Protein AF-A0A2G9V732-F1 (afdb_monomer_lite)

Organism: Teladorsagia circumcincta (NCBI:txid45464)

Secondary structure (DSSP, 8-state):
---STTHHHHHHHHHHHHHHHHHHHHHHHHHHHHHHHHHTT--S------------------SHHHHHHHHHHHHHHHHHHHHHHHHHHHHHHHHHHHHHHHHHHHHHHHHHHHHHHHHHHHHHHHHHHHHHHHHHHHHHHHHHHHHHHHHHHHHHHHHHHHHHHHHHHHHHHHHHHHHHHHHHHHHHHHHHHHHHHHHHHHHHHHHHHHHHHHHHHHHHHHHHHHHHHHHHHHHHHHHHHHHHHHHHHHHHHHHHHHHHHHHHHHHHHHHHHHHHHHHHHHHHHHHHHHHHHHHHHHHHHHHHHTT-------------------------------------------------HHHHHHHHHHHHHHHHHHHHHHHHHHHHHHHHHHHHHHHHHHHHHHHHHHHHHHHHHHHHHHHHHHHHHHHHHHHHHHHHHHHHHHHHHHHHHHHHHHHHHHHHHHHHHHHHHHHHHHHHHHHHHHHHHHHHHHHHHHHHHHHHHHHHHHHHHHHHHHHHHHHHHHHHHHHHHHHHHHHHHHHHHHHHHHHHHHHHHHHHTTS-------------------------------------------------------------------S--HHHHHHHHHHHHHHHHHHHHHHHHHHHHHHHHHHHHHHHHHHHHHHHHHHHHHHHHHHHHHHHHHHHHHHHHHHHHHHHHHHHHHHHHHHHHHHHHHHHHHHHHHHHHHHHHHHHHHHHHHHHHHHHHHHHHHHHHHHHHHHHHHHHHHHHHHHHHHHHHHHHHHHHHHHHHHHS---TT--HHHHHHHHHHHHHHHHHT--

Radius of gyration: 104.13 Å; chains: 1; bounding box: 281×91×290 Å

Structure (mmCIF, N/CA/C/O backbone):
data_AF-A0A2G9V732-F1
#
_entry.id   AF-A0A2G9V732-F1
#
loop_
_atom_site.group_PDB
_atom_site.id
_atom_site.type_symbol
_atom_site.label_atom_id
_atom_site.label_alt_id
_atom_site.label_comp_id
_atom_site.label_asym_id
_atom_site.label_entity_id
_atom_site.label_seq_id
_atom_site.pdbx_PDB_ins_code
_atom_site.Cartn_x
_atom_site.Cartn_y
_atom_site.Cartn_z
_atom_site.occupancy
_atom_site.B_iso_or_equiv
_atom_site.auth_seq_id
_atom_site.auth_comp_id
_atom_site.auth_asym_id
_atom_site.auth_atom_id
_atom_site.pdbx_PDB_model_num
ATOM 1 N N . MET A 1 1 ? 78.458 14.004 -42.224 1.00 52.62 1 MET A N 1
ATOM 2 C CA . MET A 1 1 ? 79.887 14.389 -42.259 1.00 52.62 1 MET A CA 1
ATOM 3 C C . MET A 1 1 ? 80.522 13.754 -43.491 1.00 52.62 1 MET A C 1
ATOM 5 O O . MET A 1 1 ? 80.871 12.590 -43.407 1.00 52.62 1 MET A O 1
ATOM 9 N N . ASN A 1 2 ? 80.561 14.437 -44.645 1.00 49.03 2 ASN A N 1
ATOM 10 C CA . ASN A 1 2 ? 81.180 13.890 -45.874 1.00 49.03 2 ASN A CA 1
ATOM 11 C C . ASN A 1 2 ? 81.491 14.967 -46.947 1.00 49.03 2 ASN A C 1
ATOM 13 O O . ASN A 1 2 ? 81.477 14.695 -48.141 1.00 49.03 2 ASN A O 1
ATOM 17 N N . SER A 1 3 ? 81.739 16.216 -46.535 1.00 48.50 3 SER A N 1
ATOM 18 C CA . SER A 1 3 ? 81.895 17.372 -47.440 1.00 48.50 3 SER A CA 1
ATOM 19 C C . SER A 1 3 ? 83.344 17.824 -47.670 1.00 48.50 3 SER A C 1
ATOM 21 O O . SER A 1 3 ? 83.594 18.615 -48.572 1.00 48.50 3 SER A O 1
ATOM 23 N N . GLU A 1 4 ? 84.303 17.352 -46.872 1.00 51.50 4 GLU A N 1
ATOM 24 C CA . GLU A 1 4 ? 85.667 17.912 -46.843 1.00 51.50 4 GLU A CA 1
ATOM 25 C C . GLU A 1 4 ? 86.625 17.272 -47.868 1.00 51.50 4 GLU A C 1
ATOM 27 O O . GLU A 1 4 ? 87.620 17.885 -48.247 1.00 51.50 4 GLU A O 1
ATOM 32 N N . GLY A 1 5 ? 86.309 16.078 -48.386 1.00 51.34 5 GLY A N 1
ATOM 33 C CA . GLY A 1 5 ? 87.182 15.350 -49.321 1.00 51.34 5 GLY A CA 1
ATOM 34 C C . GLY A 1 5 ? 87.282 15.947 -50.734 1.00 51.34 5 GLY A C 1
ATOM 35 O O . GLY A 1 5 ? 88.322 15.821 -51.379 1.00 51.34 5 GLY A O 1
ATOM 36 N N . ASN A 1 6 ? 86.238 16.627 -51.223 1.00 51.09 6 ASN A N 1
ATOM 37 C CA . ASN A 1 6 ? 86.160 17.040 -52.634 1.00 51.09 6 ASN A CA 1
ATOM 38 C C . ASN A 1 6 ? 86.978 18.297 -52.989 1.00 51.09 6 ASN A C 1
ATOM 40 O O . ASN A 1 6 ? 87.291 18.496 -54.163 1.00 51.09 6 ASN A O 1
ATOM 44 N N . ASN A 1 7 ? 87.368 19.133 -52.019 1.00 54.22 7 ASN A N 1
ATOM 45 C CA . ASN A 1 7 ? 88.147 20.342 -52.324 1.00 54.22 7 ASN A CA 1
ATOM 46 C C . ASN A 1 7 ? 89.601 20.030 -52.721 1.00 54.22 7 ASN A C 1
ATOM 48 O O . ASN A 1 7 ? 90.144 20.701 -53.597 1.00 54.22 7 ASN A O 1
ATOM 52 N N . SER A 1 8 ? 90.221 18.993 -52.142 1.00 56.84 8 SER A N 1
ATOM 53 C CA . SER A 1 8 ? 91.650 18.713 -52.369 1.00 56.84 8 SER A CA 1
ATOM 54 C C . SER A 1 8 ? 91.980 18.293 -53.805 1.00 56.84 8 SER A C 1
ATOM 56 O O . SER A 1 8 ? 93.089 18.557 -54.261 1.00 56.84 8 SER A O 1
ATOM 58 N N . TYR A 1 9 ? 91.046 17.654 -54.519 1.00 55.53 9 TYR A N 1
ATOM 59 C CA . TYR A 1 9 ? 91.243 17.270 -55.923 1.00 55.53 9 TYR A CA 1
ATOM 60 C C . TYR A 1 9 ? 91.009 18.441 -56.883 1.00 55.53 9 TYR A C 1
ATOM 62 O O . TYR A 1 9 ? 91.719 18.584 -57.876 1.00 55.53 9 TYR A O 1
ATOM 70 N N . ARG A 1 10 ? 90.053 19.328 -56.579 1.00 58.75 10 ARG A N 1
ATOM 71 C CA . ARG A 1 10 ? 89.756 20.484 -57.441 1.00 58.75 10 ARG A CA 1
ATOM 72 C C . ARG A 1 10 ? 90.925 21.474 -57.505 1.00 58.75 10 ARG A C 1
ATOM 74 O O . ARG A 1 10 ? 91.143 22.109 -58.531 1.00 58.75 10 ARG A O 1
ATOM 81 N N . GLU A 1 11 ? 91.706 21.554 -56.429 1.00 60.19 11 GLU A N 1
ATOM 82 C CA . GLU A 1 11 ? 92.916 22.372 -56.343 1.00 60.19 11 GLU A CA 1
ATOM 83 C C . GLU A 1 11 ? 94.170 21.791 -57.021 1.00 60.19 11 GLU A C 1
ATOM 85 O O . GLU A 1 11 ? 95.127 22.551 -57.198 1.00 60.19 11 GLU A O 1
ATOM 90 N N . SER A 1 12 ? 94.221 20.497 -57.369 1.00 62.84 12 SER A N 1
ATOM 91 C CA . SER A 1 12 ? 95.340 19.944 -58.155 1.00 62.84 12 SER A CA 1
ATOM 92 C C . SER A 1 12 ? 95.090 20.125 -59.649 1.00 62.84 12 SER A C 1
ATOM 94 O O . SER A 1 12 ? 95.922 20.721 -60.329 1.00 62.84 12 SER A O 1
ATOM 96 N N . PHE A 1 13 ? 93.902 19.740 -60.131 1.00 60.53 13 PHE A N 1
ATOM 97 C CA . PHE A 1 13 ? 93.518 19.890 -61.538 1.00 60.53 13 PHE A CA 1
ATOM 98 C C . PHE A 1 13 ? 93.630 21.339 -62.030 1.00 60.53 13 PHE A C 1
ATOM 100 O O . PHE A 1 13 ? 94.207 21.572 -63.085 1.00 60.53 13 PHE A O 1
ATOM 107 N N . GLY A 1 14 ? 93.187 22.328 -61.243 1.00 68.50 14 GLY A N 1
ATOM 108 C CA . GLY A 1 14 ? 93.317 23.740 -61.631 1.00 68.50 14 GLY A CA 1
ATOM 109 C C . GLY A 1 14 ? 94.767 24.233 -61.772 1.00 68.50 14 GLY A C 1
ATOM 110 O O . GLY A 1 14 ? 95.023 25.160 -62.534 1.00 68.50 14 GLY A O 1
ATOM 111 N N . LYS A 1 15 ? 95.732 23.610 -61.077 1.00 71.88 15 LYS A N 1
ATOM 112 C CA . LYS A 1 15 ? 97.163 23.949 -61.195 1.00 71.88 15 LYS A CA 1
ATOM 113 C C . LYS A 1 15 ? 97.787 23.293 -62.429 1.00 71.88 15 LYS A C 1
ATOM 115 O O . LYS A 1 15 ? 98.538 23.950 -63.141 1.00 71.88 15 LYS A O 1
ATOM 120 N N . GLU A 1 16 ? 97.427 22.041 -62.711 1.00 70.75 16 GLU A N 1
ATOM 121 C CA . GLU A 1 16 ? 97.837 21.334 -63.933 1.00 70.75 16 GLU A CA 1
ATOM 122 C C . GLU A 1 16 ? 97.248 21.992 -65.195 1.00 70.75 16 GLU A C 1
ATOM 124 O O . GLU A 1 16 ? 97.928 22.093 -66.215 1.00 70.75 16 GLU A O 1
ATOM 129 N N . GLU A 1 17 ? 96.022 22.521 -65.119 1.00 73.75 17 GLU A N 1
ATOM 130 C CA . GLU A 1 17 ? 95.367 23.252 -66.210 1.00 73.75 17 GLU A CA 1
ATOM 131 C C . GLU A 1 17 ? 95.994 24.644 -66.448 1.00 73.75 17 GLU A C 1
ATOM 133 O O . GLU A 1 17 ? 96.250 25.006 -67.599 1.00 73.75 17 GLU A O 1
ATOM 138 N N . GLU A 1 18 ? 96.354 25.395 -65.393 1.00 77.81 18 GLU A N 1
ATOM 139 C CA . GLU A 1 18 ? 97.163 26.622 -65.535 1.00 77.81 18 GLU A CA 1
ATOM 140 C C . GLU A 1 18 ? 98.560 26.348 -66.121 1.00 77.81 18 GLU A C 1
ATOM 142 O O . GLU A 1 18 ? 99.056 27.130 -66.938 1.00 77.81 18 GLU A O 1
ATOM 147 N N . GLU A 1 19 ? 99.221 25.263 -65.709 1.00 78.44 19 GLU A N 1
ATOM 148 C CA . GLU A 1 19 ? 100.558 24.910 -66.196 1.00 78.44 19 GLU A CA 1
ATOM 149 C C . GLU A 1 19 ? 100.516 24.448 -67.663 1.00 78.44 19 GLU A C 1
ATOM 151 O O . GLU A 1 19 ? 101.327 24.902 -68.475 1.00 78.44 19 GLU A O 1
ATOM 156 N N . ALA A 1 20 ? 99.501 23.668 -68.049 1.00 75.88 20 ALA A N 1
ATOM 157 C CA . ALA A 1 20 ? 99.227 23.327 -69.444 1.00 75.88 20 ALA A CA 1
ATOM 158 C C . ALA A 1 20 ? 98.922 24.570 -70.302 1.00 75.88 20 ALA A C 1
ATOM 160 O O . ALA A 1 20 ? 99.426 24.677 -71.423 1.00 75.88 20 ALA A O 1
ATOM 161 N N . ALA A 1 21 ? 98.158 25.538 -69.780 1.00 78.56 21 ALA A N 1
ATOM 162 C CA . ALA A 1 21 ? 97.885 26.797 -70.473 1.00 78.56 21 ALA A CA 1
ATOM 163 C C . ALA A 1 21 ? 99.166 27.620 -70.708 1.00 78.56 21 ALA A C 1
ATOM 165 O O . ALA A 1 21 ? 99.387 28.098 -71.823 1.00 78.56 21 ALA A O 1
ATOM 166 N N . ARG A 1 22 ? 100.058 27.723 -69.708 1.00 84.00 22 ARG A N 1
ATOM 167 C CA . ARG A 1 22 ? 101.370 28.381 -69.875 1.00 84.00 22 ARG A CA 1
ATOM 168 C C . ARG A 1 22 ? 102.236 27.677 -70.912 1.00 84.00 22 ARG A C 1
ATOM 170 O O . ARG A 1 22 ? 102.799 28.350 -71.767 1.00 84.00 22 ARG A O 1
ATOM 177 N N . LEU A 1 23 ? 102.314 26.346 -70.874 1.00 85.12 23 LEU A N 1
ATOM 178 C CA . LEU A 1 23 ? 103.090 25.571 -71.846 1.00 85.12 23 LEU A CA 1
ATOM 179 C C . LEU A 1 23 ? 102.548 25.735 -73.275 1.00 85.12 23 LEU A C 1
ATOM 181 O O . LEU A 1 23 ? 103.336 25.821 -74.216 1.00 85.12 23 LEU A O 1
ATOM 185 N N . LEU A 1 24 ? 101.227 25.838 -73.453 1.00 83.38 24 LEU A N 1
ATOM 186 C CA . LEU A 1 24 ? 100.619 26.129 -74.754 1.00 83.38 24 LEU A CA 1
ATOM 187 C C . LEU A 1 24 ? 100.950 27.542 -75.252 1.00 83.38 24 LEU A C 1
ATOM 189 O O . LEU A 1 24 ? 101.283 27.691 -76.429 1.00 83.38 24 LEU A O 1
ATOM 193 N N . ASP A 1 25 ? 100.923 28.562 -74.390 1.00 82.31 25 ASP A N 1
ATOM 194 C CA . ASP A 1 25 ? 101.325 29.921 -74.773 1.00 82.31 25 ASP A CA 1
ATOM 195 C C . ASP A 1 25 ? 102.841 30.043 -75.007 1.00 82.31 25 ASP A C 1
ATOM 197 O O . ASP A 1 25 ? 103.253 30.738 -75.937 1.00 82.31 25 ASP A O 1
ATOM 201 N N . GLU A 1 26 ? 103.698 29.337 -74.263 1.00 84.06 26 GLU A N 1
ATOM 202 C CA . GLU A 1 26 ? 105.136 29.255 -74.567 1.00 84.06 26 GLU A CA 1
ATOM 203 C C . GLU A 1 26 ? 105.388 28.588 -75.926 1.00 84.06 26 GLU A C 1
ATOM 205 O O . GLU A 1 26 ? 106.170 29.102 -76.730 1.00 84.06 26 GLU A O 1
ATOM 210 N N . LEU A 1 27 ? 104.682 27.495 -76.237 1.00 83.88 27 LEU A N 1
ATOM 211 C CA . LEU A 1 27 ? 104.783 26.802 -77.525 1.00 83.88 27 LEU A CA 1
ATOM 212 C C . LEU A 1 27 ? 104.253 27.687 -78.669 1.00 83.88 27 LEU A C 1
ATOM 214 O O . LEU A 1 27 ? 104.874 27.764 -79.731 1.00 83.88 27 LEU A O 1
ATOM 218 N N . ARG A 1 28 ? 103.173 28.444 -78.438 1.00 83.12 28 ARG A N 1
ATOM 219 C CA . ARG A 1 28 ? 102.629 29.425 -79.391 1.00 83.12 28 ARG A CA 1
ATOM 220 C C . ARG A 1 28 ? 103.599 30.580 -79.642 1.00 83.12 28 ARG A C 1
ATOM 222 O O . ARG A 1 28 ? 103.858 30.903 -80.800 1.00 83.12 28 ARG A O 1
ATOM 229 N N . ASN A 1 29 ? 104.199 31.140 -78.591 1.00 80.88 29 ASN A N 1
ATOM 230 C CA . ASN A 1 29 ? 105.242 32.162 -78.702 1.00 80.88 29 ASN A CA 1
ATOM 231 C C . ASN A 1 29 ? 106.491 31.620 -79.419 1.00 80.88 29 ASN A C 1
ATOM 233 O O . ASN A 1 29 ? 107.040 32.298 -80.285 1.00 80.88 29 ASN A O 1
ATOM 237 N N . ALA A 1 30 ? 106.910 30.382 -79.142 1.00 79.38 30 ALA A N 1
ATOM 238 C CA . ALA A 1 30 ? 108.004 29.725 -79.857 1.00 79.38 30 ALA A CA 1
ATOM 239 C C . ALA A 1 30 ? 107.669 29.484 -81.342 1.00 79.38 30 ALA A C 1
ATOM 241 O O . ALA A 1 30 ? 108.537 29.634 -82.205 1.00 79.38 30 ALA A O 1
ATOM 242 N N . GLN A 1 31 ? 106.412 29.167 -81.668 1.00 77.81 31 GLN A N 1
ATOM 243 C CA . GLN A 1 31 ? 105.936 29.026 -83.043 1.00 77.81 31 GLN A CA 1
ATOM 244 C C . GLN A 1 31 ? 105.841 30.380 -83.769 1.00 77.81 31 GLN A C 1
ATOM 246 O O . GLN A 1 31 ? 106.184 30.450 -84.952 1.00 77.81 31 GLN A O 1
ATOM 251 N N . GLU A 1 32 ? 105.460 31.467 -83.092 1.00 78.31 32 GLU A N 1
ATOM 252 C CA . GLU A 1 32 ? 105.529 32.827 -83.645 1.00 78.31 32 GLU A CA 1
ATOM 253 C C . GLU A 1 32 ? 106.974 33.304 -83.834 1.00 78.31 32 GLU A C 1
ATOM 255 O O . GLU A 1 32 ? 107.295 33.861 -84.880 1.00 78.31 32 GLU A O 1
ATOM 260 N N . GLU A 1 33 ? 107.874 33.028 -82.891 1.00 77.00 33 GLU A N 1
ATOM 261 C CA . GLU A 1 33 ? 109.305 33.339 -82.999 1.00 77.00 33 GLU A CA 1
ATOM 262 C C . GLU A 1 33 ? 109.962 32.550 -84.149 1.00 77.00 33 GLU A C 1
ATOM 264 O O . GLU A 1 33 ? 110.717 33.108 -84.949 1.00 77.00 33 GLU A O 1
ATOM 269 N N . LEU A 1 34 ? 109.610 31.269 -84.320 1.00 72.75 34 LEU A N 1
ATOM 270 C CA . LEU A 1 34 ? 109.999 30.469 -85.488 1.00 72.75 34 LEU A CA 1
ATOM 271 C C . LEU A 1 34 ? 109.371 30.976 -86.792 1.00 72.75 34 LEU A C 1
ATOM 273 O O . LEU A 1 34 ? 110.016 30.888 -87.837 1.00 72.75 34 LEU A O 1
ATOM 277 N N . SER A 1 35 ? 108.147 31.504 -86.753 1.00 68.75 35 SER A N 1
ATOM 278 C CA . SER A 1 35 ? 107.498 32.116 -87.919 1.00 68.75 35 SER A CA 1
ATOM 279 C C . SER A 1 35 ? 108.202 33.416 -88.310 1.00 68.75 35 SER A C 1
ATOM 281 O O . SER A 1 35 ? 108.611 33.551 -89.459 1.00 68.75 35 SER A O 1
ATOM 283 N N . ARG A 1 36 ? 108.486 34.311 -87.352 1.00 68.69 36 ARG A N 1
ATOM 284 C CA . ARG A 1 36 ? 109.272 35.540 -87.564 1.00 68.69 36 ARG A CA 1
ATOM 285 C C . ARG A 1 36 ? 110.650 35.232 -88.145 1.00 68.69 36 ARG A C 1
ATOM 287 O O . ARG A 1 36 ? 111.023 35.830 -89.149 1.00 68.69 36 ARG A O 1
ATOM 294 N N . ARG A 1 37 ? 111.372 34.250 -87.590 1.00 62.19 37 ARG A N 1
ATOM 295 C CA . ARG A 1 37 ? 112.703 33.843 -88.085 1.00 62.19 37 ARG A CA 1
ATOM 296 C C . ARG A 1 37 ? 112.684 33.233 -89.489 1.00 62.19 37 ARG A C 1
ATOM 298 O O . ARG A 1 37 ? 113.676 33.363 -90.202 1.00 62.19 37 ARG A O 1
ATOM 305 N N . ARG A 1 38 ? 111.585 32.598 -89.917 1.00 55.19 38 ARG A N 1
ATOM 306 C CA . ARG A 1 38 ? 111.408 32.155 -91.315 1.00 55.19 38 ARG A CA 1
ATOM 307 C C . ARG A 1 38 ? 111.049 33.337 -92.223 1.00 55.19 38 ARG A C 1
ATOM 309 O O . ARG A 1 38 ? 111.698 33.523 -93.250 1.00 55.19 38 ARG A O 1
ATOM 316 N N . SER A 1 39 ? 110.107 34.181 -91.803 1.00 52.50 39 SER A N 1
ATOM 317 C CA . SER A 1 39 ? 109.655 35.374 -92.534 1.00 52.50 39 SER A CA 1
ATOM 318 C C . SER A 1 39 ? 110.681 36.514 -92.615 1.00 52.50 39 SER A C 1
ATOM 320 O O . SER A 1 39 ? 110.463 37.447 -93.377 1.00 52.50 39 SER A O 1
ATOM 322 N N . SER A 1 40 ? 111.799 36.458 -91.881 1.00 44.69 40 SER A N 1
ATOM 323 C CA . SER A 1 40 ? 112.880 37.456 -91.950 1.00 44.69 40 SER A CA 1
ATOM 324 C C . SER A 1 40 ? 114.201 36.925 -92.531 1.00 44.69 40 SER A C 1
ATOM 326 O O . SER A 1 40 ? 115.229 37.584 -92.371 1.00 44.69 40 SER A O 1
ATOM 328 N N . SER A 1 41 ? 114.219 35.724 -93.128 1.00 43.62 41 SER A N 1
ATOM 329 C CA . SER A 1 41 ? 115.473 35.046 -93.519 1.00 43.62 41 SER A CA 1
ATOM 330 C C . SER A 1 41 ? 115.439 34.313 -94.874 1.00 43.62 41 SER A C 1
ATOM 332 O O . SER A 1 41 ? 116.469 33.814 -95.322 1.00 43.62 41 SER A O 1
ATOM 334 N N . VAL A 1 42 ? 114.293 34.258 -95.569 1.00 43.44 42 VAL A N 1
ATOM 335 C CA . VAL A 1 42 ? 114.176 33.616 -96.899 1.00 43.44 42 VAL A CA 1
ATOM 336 C C . VAL A 1 42 ? 113.389 34.492 -97.884 1.00 43.44 42 VAL A C 1
ATOM 338 O O . VAL A 1 42 ? 112.380 34.082 -98.444 1.00 43.44 42 VAL A O 1
ATOM 341 N N . GLU A 1 43 ? 113.873 35.712 -98.124 1.00 38.66 43 GLU A N 1
ATOM 342 C CA . GLU A 1 43 ? 113.395 36.561 -99.231 1.00 38.66 43 GLU A CA 1
ATOM 343 C C . GLU A 1 43 ? 114.574 37.163 -100.019 1.00 38.66 43 GLU A C 1
ATOM 345 O O . GLU A 1 43 ? 114.665 38.361 -100.280 1.00 38.66 43 GLU A O 1
ATOM 350 N N . ASN A 1 44 ? 115.547 36.316 -100.375 1.00 37.38 44 ASN A N 1
ATOM 351 C CA . ASN A 1 44 ? 116.637 36.705 -101.268 1.00 37.38 44 ASN A CA 1
ATOM 352 C C . ASN A 1 44 ? 117.164 35.500 -102.065 1.00 37.38 44 ASN A C 1
ATOM 354 O O . ASN A 1 44 ? 117.937 34.693 -101.550 1.00 37.38 44 ASN A O 1
ATOM 358 N N . ARG A 1 45 ? 116.775 35.443 -103.348 1.00 37.19 45 ARG A N 1
ATOM 359 C CA . ARG A 1 45 ? 116.973 34.348 -104.324 1.00 37.19 45 ARG A CA 1
ATOM 360 C C . ARG A 1 45 ? 116.141 33.079 -104.039 1.00 37.19 45 ARG A C 1
ATOM 362 O O . ARG A 1 45 ? 116.114 32.589 -102.923 1.00 37.19 45 ARG A O 1
ATOM 369 N N . GLY A 1 46 ? 115.503 32.470 -105.039 1.00 36.03 46 GLY A N 1
ATOM 370 C CA . GLY A 1 46 ? 115.362 32.939 -106.422 1.00 36.03 46 GLY A CA 1
ATOM 371 C C . GLY A 1 46 ? 115.010 31.831 -107.405 1.00 36.03 46 GLY A C 1
ATOM 372 O O . GLY A 1 46 ? 115.903 31.176 -107.938 1.00 36.03 46 GLY A O 1
ATOM 373 N N . GLU A 1 47 ? 113.725 31.668 -107.704 1.00 33.16 47 GLU A N 1
ATOM 374 C CA . GLU A 1 47 ? 113.286 30.849 -108.832 1.00 33.16 47 GLU A CA 1
ATOM 375 C C . GLU A 1 47 ? 113.522 31.607 -110.145 1.00 33.16 47 GLU A C 1
ATOM 377 O O . GLU A 1 47 ? 112.798 32.557 -110.446 1.00 33.16 47 GLU A O 1
ATOM 382 N N . GLN A 1 48 ? 114.494 31.191 -110.973 1.00 32.75 48 GLN A N 1
ATOM 383 C CA . GLN A 1 48 ? 114.474 31.614 -112.378 1.00 32.75 48 GLN A CA 1
ATOM 384 C C . GLN A 1 48 ? 114.825 30.545 -113.429 1.00 32.75 48 GLN A C 1
ATOM 386 O O . GLN A 1 48 ? 115.921 30.522 -113.978 1.00 32.75 48 GLN A O 1
ATOM 391 N N . TRP A 1 49 ? 113.782 29.777 -113.782 1.00 33.66 49 TRP A N 1
ATOM 392 C CA . TRP A 1 49 ? 113.417 29.333 -115.143 1.00 33.66 49 TRP A CA 1
ATOM 393 C C . TRP A 1 49 ? 114.333 28.348 -115.906 1.00 33.66 49 TRP A C 1
ATOM 395 O O . TRP A 1 49 ? 115.556 28.342 -115.801 1.00 33.66 49 TRP A O 1
ATOM 405 N N . ARG A 1 50 ? 113.722 27.585 -116.832 1.00 31.97 50 ARG A N 1
ATOM 406 C CA . ARG A 1 50 ? 114.431 27.051 -118.011 1.00 31.97 50 ARG A CA 1
ATOM 407 C C . ARG A 1 50 ? 113.538 26.856 -119.244 1.00 31.97 50 ARG A C 1
ATOM 409 O O . ARG A 1 50 ? 112.831 25.862 -119.360 1.00 31.97 50 ARG A O 1
ATOM 416 N N . SER A 1 51 ? 113.651 27.782 -120.196 1.00 33.50 51 SER A N 1
ATOM 417 C CA . SER A 1 51 ? 113.433 27.624 -121.651 1.00 33.50 51 SER A CA 1
ATOM 418 C C . SER A 1 51 ? 113.811 28.955 -122.325 1.00 33.50 51 SER A C 1
ATOM 420 O O . SER A 1 51 ? 113.303 29.984 -121.902 1.00 33.50 51 SER A O 1
ATOM 422 N N . GLY A 1 52 ? 114.707 29.045 -123.317 1.00 30.53 52 GLY A N 1
ATOM 423 C CA . GLY A 1 52 ? 115.533 28.017 -123.971 1.00 30.53 52 GLY A CA 1
ATOM 424 C C . GLY A 1 52 ? 116.696 28.634 -124.788 1.00 30.53 52 GLY A C 1
ATOM 425 O O . GLY A 1 52 ? 117.154 29.723 -124.466 1.00 30.53 52 GLY A O 1
ATOM 426 N N . SER A 1 53 ? 117.149 27.943 -125.849 1.00 31.03 53 SER A N 1
ATOM 427 C CA . SER A 1 53 ? 118.200 28.322 -126.839 1.00 31.03 53 SER A CA 1
ATOM 428 C C . SER A 1 53 ? 119.687 28.420 -126.395 1.00 31.03 53 SER A C 1
ATOM 430 O O . SER A 1 53 ? 120.138 29.435 -125.885 1.00 31.03 53 SER A O 1
ATOM 432 N N . SER A 1 54 ? 120.431 27.325 -126.640 1.00 32.56 54 SER A N 1
ATOM 433 C CA . SER A 1 54 ? 121.652 27.155 -127.484 1.00 32.56 54 SER A CA 1
ATOM 434 C C . SER A 1 54 ? 122.653 28.309 -127.767 1.00 32.56 54 SER A C 1
ATOM 436 O O . SER A 1 54 ? 122.211 29.438 -127.944 1.00 32.56 54 SER A O 1
ATOM 438 N N . PRO A 1 55 ? 123.915 28.014 -128.194 1.00 57.28 55 PRO A N 1
ATOM 439 C CA . PRO A 1 55 ? 124.897 26.960 -127.812 1.00 57.28 55 PRO A CA 1
ATOM 440 C C . PRO A 1 55 ? 126.366 27.540 -127.804 1.00 57.28 55 PRO A C 1
ATOM 442 O O . PRO A 1 55 ? 126.499 28.757 -127.699 1.00 57.28 55 PRO A O 1
ATOM 445 N N . PRO A 1 56 ? 127.479 26.805 -128.083 1.00 52.06 56 PRO A N 1
ATOM 446 C CA . PRO A 1 56 ? 128.000 25.498 -127.616 1.00 52.06 56 PRO A CA 1
ATOM 447 C C . PRO A 1 56 ? 129.382 25.601 -126.884 1.00 52.06 56 PRO A C 1
ATOM 449 O O . PRO A 1 56 ? 130.088 26.592 -127.043 1.00 52.06 56 PRO A O 1
ATOM 452 N N . GLY A 1 57 ? 129.858 24.551 -126.178 1.00 30.36 57 GLY A N 1
ATOM 453 C CA . GLY A 1 57 ? 131.237 24.556 -125.618 1.00 30.36 57 GLY A CA 1
ATOM 454 C C . GLY A 1 57 ? 131.719 23.356 -124.765 1.00 30.36 57 GLY A C 1
ATOM 455 O O . GLY A 1 57 ? 131.803 23.474 -123.555 1.00 30.36 57 GLY A O 1
ATOM 456 N N . GLN A 1 58 ? 132.056 22.231 -125.411 1.00 31.78 58 GLN A N 1
ATOM 457 C CA . GLN A 1 58 ? 133.010 21.152 -125.020 1.00 31.78 58 GLN A CA 1
ATOM 458 C C . GLN A 1 58 ? 133.222 20.669 -123.539 1.00 31.78 58 GLN A C 1
ATOM 460 O O . GLN A 1 58 ? 133.871 21.315 -122.728 1.00 31.78 58 GLN A O 1
ATOM 465 N N . THR A 1 59 ? 132.869 19.383 -123.322 1.00 37.75 59 THR A N 1
ATOM 466 C CA . THR A 1 59 ? 133.618 18.287 -122.619 1.00 37.75 59 THR A CA 1
ATOM 467 C C . THR A 1 59 ? 133.881 18.238 -121.087 1.00 37.75 59 THR A C 1
ATOM 469 O O . THR A 1 59 ? 134.868 18.797 -120.632 1.00 37.75 59 THR A O 1
ATOM 472 N N . TYR A 1 60 ? 133.160 17.310 -120.406 1.00 34.00 60 TYR A N 1
ATOM 473 C CA . TYR A 1 60 ? 133.553 16.419 -119.263 1.00 34.00 60 TYR A CA 1
ATOM 474 C C . TYR A 1 60 ? 134.053 17.012 -117.911 1.00 34.00 60 TYR A C 1
ATOM 476 O O . TYR A 1 60 ? 134.498 18.153 -117.883 1.00 34.00 60 TYR A O 1
ATOM 484 N N . PRO A 1 61 ? 134.099 16.238 -116.785 1.00 51.72 61 PRO A N 1
ATOM 485 C CA . PRO A 1 61 ? 133.413 14.978 -116.397 1.00 51.72 61 PRO A CA 1
ATOM 486 C C . PRO A 1 61 ? 132.514 15.149 -115.129 1.00 51.72 61 PRO A C 1
ATOM 488 O O . PRO A 1 61 ? 132.832 15.906 -114.226 1.00 51.72 61 PRO A O 1
ATOM 491 N N . ASN A 1 62 ? 131.326 14.550 -114.993 1.00 56.81 62 ASN A N 1
ATOM 492 C CA . ASN A 1 62 ? 130.996 13.123 -114.787 1.00 56.81 62 ASN A CA 1
ATOM 493 C C . ASN A 1 62 ? 131.352 12.471 -113.416 1.00 56.81 62 ASN A C 1
ATOM 495 O O . ASN A 1 62 ? 131.755 11.311 -113.392 1.00 56.81 62 ASN A O 1
ATOM 499 N N . VAL A 1 63 ? 131.158 13.173 -112.284 1.00 58.34 63 VAL A N 1
ATOM 500 C CA . VAL A 1 63 ? 131.025 12.545 -110.936 1.00 58.34 63 VAL A CA 1
ATOM 501 C C . VAL A 1 63 ? 129.875 13.152 -110.111 1.00 58.34 63 VAL A C 1
ATOM 503 O O . VAL A 1 63 ? 129.059 12.419 -109.558 1.00 58.34 63 VAL A O 1
ATOM 506 N N . GLU A 1 64 ? 129.762 14.484 -110.050 1.00 60.09 64 GLU A N 1
ATOM 507 C CA . GLU A 1 64 ? 128.828 15.182 -109.139 1.00 60.09 64 GLU A CA 1
ATOM 508 C C . GLU A 1 64 ? 127.341 14.858 -109.379 1.00 60.09 64 GLU A C 1
ATOM 510 O O . GLU A 1 64 ? 126.566 14.778 -108.427 1.00 60.09 64 GLU A O 1
ATOM 515 N N . MET A 1 65 ? 126.951 14.603 -110.634 1.00 63.22 65 MET A N 1
ATOM 516 C CA . MET A 1 65 ? 125.584 14.207 -111.013 1.00 63.22 65 MET A CA 1
ATOM 517 C C . MET A 1 65 ? 125.078 12.975 -110.250 1.00 63.22 65 MET A C 1
ATOM 519 O O . MET A 1 65 ? 123.903 12.925 -109.893 1.00 63.22 65 MET A O 1
ATOM 523 N N . GLU A 1 66 ? 125.944 11.998 -109.964 1.00 65.19 66 GLU A N 1
ATOM 524 C CA . GLU A 1 66 ? 125.522 10.771 -109.282 1.00 65.19 66 GLU A CA 1
ATOM 525 C C . GLU A 1 66 ? 125.364 10.990 -107.771 1.00 65.19 66 GLU A C 1
ATOM 527 O O . GLU A 1 66 ? 124.421 10.489 -107.165 1.00 65.19 66 GLU A O 1
ATOM 532 N N . GLN A 1 67 ? 126.202 11.841 -107.167 1.00 69.06 67 GLN A N 1
ATOM 533 C CA . GLN A 1 67 ? 126.022 12.255 -105.770 1.00 69.06 67 GLN A CA 1
ATOM 534 C C . GLN A 1 67 ? 124.758 13.101 -105.558 1.00 69.06 67 GLN A C 1
ATOM 536 O O . GLN A 1 67 ? 124.178 13.064 -104.473 1.00 69.06 67 GLN A O 1
ATOM 541 N N . LEU A 1 68 ? 124.331 13.867 -106.569 1.00 72.94 68 LEU A N 1
ATOM 542 C CA . LEU A 1 68 ? 123.065 14.604 -106.533 1.00 72.94 68 LEU A CA 1
ATOM 543 C C . LEU A 1 68 ? 121.856 13.671 -106.681 1.00 72.94 68 LEU A C 1
ATOM 545 O O . LEU A 1 68 ? 120.862 13.881 -105.996 1.00 72.94 68 LEU A O 1
ATOM 549 N N . ARG A 1 69 ? 121.949 12.609 -107.496 1.00 77.19 69 ARG A N 1
ATOM 550 C CA . ARG A 1 69 ? 120.916 11.557 -107.570 1.00 77.19 69 ARG A CA 1
ATOM 551 C C . ARG A 1 69 ? 120.754 10.810 -106.250 1.00 77.19 69 ARG A C 1
ATOM 553 O O . ARG A 1 69 ? 119.625 10.614 -105.817 1.00 77.19 69 ARG A O 1
ATOM 560 N N . ILE A 1 70 ? 121.861 10.438 -105.604 1.00 78.44 70 ILE A N 1
ATOM 561 C CA . ILE A 1 70 ? 121.834 9.769 -104.295 1.00 78.44 70 ILE A CA 1
ATOM 562 C C . ILE A 1 70 ? 121.175 10.682 -103.252 1.00 78.44 70 ILE A C 1
ATOM 564 O O . ILE A 1 70 ? 120.206 10.264 -102.627 1.00 78.44 70 ILE A O 1
ATOM 568 N N . ARG A 1 71 ? 121.589 11.955 -103.152 1.00 78.56 71 ARG A N 1
ATOM 569 C CA . ARG A 1 71 ? 120.954 12.915 -102.228 1.00 78.56 71 ARG A CA 1
ATOM 570 C C . ARG A 1 71 ? 119.480 13.191 -102.526 1.00 78.56 71 ARG A C 1
ATOM 572 O O . ARG A 1 71 ? 118.715 13.377 -101.588 1.00 78.56 71 ARG A O 1
ATOM 579 N N . ALA A 1 72 ? 119.067 13.198 -103.793 1.00 77.50 72 ALA A N 1
ATOM 580 C CA . ALA A 1 72 ? 117.653 13.312 -104.149 1.00 77.50 72 ALA A CA 1
ATOM 581 C C . ALA A 1 72 ? 116.857 12.076 -103.692 1.00 77.50 72 ALA A C 1
ATOM 583 O O . ALA A 1 72 ? 115.812 12.226 -103.072 1.00 77.50 72 ALA A O 1
ATOM 584 N N . ALA A 1 73 ? 117.385 10.865 -103.905 1.00 80.44 73 ALA A N 1
ATOM 585 C CA . ALA A 1 73 ? 116.755 9.630 -103.439 1.00 80.44 73 ALA A CA 1
ATOM 586 C C . ALA A 1 73 ? 116.693 9.535 -101.900 1.00 80.44 73 ALA A C 1
ATOM 588 O O . ALA A 1 73 ? 115.693 9.072 -101.357 1.00 80.44 73 ALA A O 1
ATOM 589 N N . GLU A 1 74 ? 117.721 10.014 -101.191 1.00 81.69 74 GLU A N 1
ATOM 590 C CA . GLU A 1 74 ? 117.720 10.157 -99.727 1.00 81.69 74 GLU A CA 1
ATOM 591 C C . GLU A 1 74 ? 116.646 11.157 -99.260 1.00 81.69 74 GLU A C 1
ATOM 593 O O . GLU A 1 74 ? 115.923 10.882 -98.303 1.00 81.69 74 GLU A O 1
ATOM 598 N N . GLN A 1 75 ? 116.485 12.287 -99.958 1.00 83.19 75 GLN A N 1
ATOM 599 C CA . GLN A 1 75 ? 115.449 13.283 -99.660 1.00 83.19 75 GLN A CA 1
ATOM 600 C C . GLN A 1 75 ? 114.031 12.778 -99.960 1.00 83.19 75 GLN A C 1
ATOM 602 O O . GLN A 1 75 ? 113.140 12.995 -99.144 1.00 83.19 75 GLN A O 1
ATOM 607 N N . ASP A 1 76 ? 113.807 12.069 -101.067 1.00 82.62 76 ASP A N 1
ATOM 608 C CA . ASP A 1 76 ? 112.506 11.466 -101.386 1.00 82.62 76 ASP A CA 1
ATOM 609 C C . ASP A 1 76 ? 112.153 10.322 -100.419 1.00 82.62 76 ASP A C 1
ATOM 611 O O . ASP A 1 76 ? 110.990 10.180 -100.022 1.00 82.62 76 ASP A O 1
ATOM 615 N N . ALA A 1 77 ? 113.144 9.540 -99.976 1.00 84.81 77 ALA A N 1
ATOM 616 C CA . ALA A 1 77 ? 112.968 8.546 -98.920 1.00 84.81 77 ALA A CA 1
ATOM 617 C C . ALA A 1 77 ? 112.590 9.206 -97.582 1.00 84.81 77 ALA A C 1
ATOM 619 O O . ALA A 1 77 ? 111.639 8.764 -96.940 1.00 84.81 77 ALA A O 1
ATOM 620 N N . GLU A 1 78 ? 113.256 10.298 -97.197 1.00 87.25 78 GLU A N 1
ATOM 621 C CA . GLU A 1 78 ? 112.941 11.053 -95.977 1.00 87.25 78 GLU A CA 1
ATOM 622 C C . GLU A 1 78 ? 111.570 11.744 -96.056 1.00 87.25 78 GLU A C 1
ATOM 624 O O . GLU A 1 78 ? 110.792 11.677 -95.109 1.00 87.25 78 GLU A O 1
ATOM 629 N N . ILE A 1 79 ? 111.197 12.325 -97.201 1.00 83.31 79 ILE A N 1
ATOM 630 C CA . ILE A 1 79 ? 109.849 12.873 -97.431 1.00 83.31 79 ILE A CA 1
ATOM 631 C C . ILE A 1 79 ? 108.789 11.764 -97.353 1.00 83.31 79 ILE A C 1
ATOM 633 O O . ILE A 1 79 ? 107.694 11.989 -96.837 1.00 83.31 79 ILE A O 1
ATOM 637 N N . THR A 1 80 ? 109.097 10.556 -97.829 1.00 85.69 80 THR A N 1
ATOM 638 C CA . THR A 1 80 ? 108.202 9.394 -97.715 1.00 85.69 80 THR A CA 1
ATOM 639 C C . THR A 1 80 ? 108.096 8.910 -96.265 1.00 85.69 80 THR A C 1
ATOM 641 O O . THR A 1 80 ? 106.990 8.625 -95.806 1.00 85.69 80 THR A O 1
ATOM 644 N N . ARG A 1 81 ? 109.205 8.912 -95.512 1.00 90.19 81 ARG A N 1
ATOM 645 C CA . ARG A 1 81 ? 109.255 8.621 -94.070 1.00 90.19 81 ARG A CA 1
ATOM 646 C C . ARG A 1 81 ? 108.399 9.616 -93.280 1.00 90.19 81 ARG A C 1
ATOM 648 O O . ARG A 1 81 ? 107.495 9.200 -92.566 1.00 90.19 81 ARG A O 1
ATOM 655 N N . LEU A 1 82 ? 108.588 10.916 -93.510 1.00 88.06 82 LEU A N 1
ATOM 656 C CA . LEU A 1 82 ? 107.818 11.998 -92.886 1.00 88.06 82 LEU A CA 1
ATOM 657 C C . LEU A 1 82 ? 106.327 11.966 -93.267 1.00 88.06 82 LEU A C 1
ATOM 659 O O . LEU A 1 82 ? 105.480 12.299 -92.442 1.00 88.06 82 LEU A O 1
ATOM 663 N N . ARG A 1 83 ? 105.974 11.538 -94.488 1.00 87.94 83 ARG A N 1
ATOM 664 C CA . ARG A 1 83 ? 104.571 11.302 -94.885 1.00 87.94 83 ARG A CA 1
ATOM 665 C C . ARG A 1 83 ? 103.956 10.108 -94.156 1.00 87.94 83 ARG A C 1
ATOM 667 O O . ARG A 1 83 ? 102.800 10.199 -93.752 1.00 87.94 83 ARG A O 1
ATOM 674 N N . ALA A 1 84 ? 104.707 9.024 -93.961 1.00 87.69 84 ALA A N 1
ATOM 675 C CA . ALA A 1 84 ? 104.256 7.877 -93.173 1.00 87.69 84 ALA A CA 1
ATOM 676 C C . ALA A 1 84 ? 104.090 8.243 -91.686 1.00 87.69 84 ALA A C 1
ATOM 678 O O . ALA A 1 84 ? 103.060 7.925 -91.097 1.00 87.69 84 ALA A O 1
ATOM 679 N N . GLU A 1 85 ? 105.032 8.996 -91.108 1.00 89.12 85 GLU A N 1
ATOM 680 C CA . GLU A 1 85 ? 104.922 9.539 -89.746 1.00 89.12 85 GLU A CA 1
ATOM 681 C C . GLU A 1 85 ? 103.723 10.492 -89.610 1.00 89.12 85 GLU A C 1
ATOM 683 O O . GLU A 1 85 ? 102.955 10.382 -88.658 1.00 89.12 85 GLU A O 1
ATOM 688 N N . ALA A 1 86 ? 103.483 11.379 -90.582 1.00 84.44 86 ALA A N 1
ATOM 689 C CA . ALA A 1 86 ? 102.317 12.267 -90.586 1.00 84.44 86 ALA A CA 1
ATOM 690 C C . ALA A 1 86 ? 100.978 11.513 -90.724 1.00 84.44 86 ALA A C 1
ATOM 692 O O . ALA A 1 86 ? 99.982 11.910 -90.113 1.00 84.44 86 ALA A O 1
ATOM 693 N N . ALA A 1 87 ? 100.945 10.415 -91.487 1.00 88.75 87 ALA A N 1
ATOM 694 C CA . ALA A 1 87 ? 99.785 9.530 -91.564 1.00 88.75 87 ALA A CA 1
ATOM 695 C C . ALA A 1 87 ? 99.556 8.787 -90.235 1.00 88.75 87 ALA A C 1
ATOM 697 O O . ALA A 1 87 ? 98.432 8.757 -89.741 1.00 88.75 87 ALA A O 1
ATOM 698 N N . GLN A 1 88 ? 100.619 8.277 -89.603 1.00 92.44 88 GLN A N 1
ATOM 699 C CA . GLN A 1 88 ? 100.549 7.626 -88.292 1.00 92.44 88 GLN A CA 1
ATOM 700 C C . GLN A 1 88 ? 100.100 8.599 -87.188 1.00 92.44 88 GLN A C 1
ATOM 702 O O . GLN A 1 88 ? 99.258 8.249 -86.368 1.00 92.44 88 GLN A O 1
ATOM 707 N N . ILE A 1 89 ? 100.593 9.842 -87.195 1.00 89.88 89 ILE A N 1
ATOM 708 C CA . ILE A 1 89 ? 100.152 10.906 -86.278 1.00 89.88 89 ILE A CA 1
ATOM 709 C C . ILE A 1 89 ? 98.680 11.273 -86.517 1.00 89.88 89 ILE A C 1
ATOM 711 O O . ILE A 1 89 ? 97.977 11.594 -85.562 1.00 89.88 89 ILE A O 1
ATOM 715 N N . SER A 1 90 ? 98.196 11.229 -87.762 1.00 88.88 90 SER A N 1
ATOM 716 C CA . SER A 1 90 ? 96.774 11.445 -88.069 1.00 88.88 90 SER A CA 1
ATOM 717 C C . SER A 1 90 ? 95.902 10.296 -87.549 1.00 88.88 90 SER A C 1
ATOM 719 O O . SER A 1 90 ? 94.929 10.559 -86.850 1.00 88.88 90 SER A O 1
ATOM 721 N N . ALA A 1 91 ? 96.302 9.039 -87.769 1.00 90.75 91 ALA A N 1
ATOM 722 C CA . ALA A 1 91 ? 95.602 7.870 -87.229 1.00 90.75 91 ALA A CA 1
ATOM 723 C C . ALA A 1 91 ? 95.552 7.882 -85.688 1.00 90.75 91 ALA A C 1
ATOM 725 O O . ALA A 1 91 ? 94.482 7.741 -85.106 1.00 90.75 91 ALA A O 1
ATOM 726 N N . LEU A 1 92 ? 96.676 8.171 -85.019 1.00 92.12 92 LEU A N 1
ATOM 727 C CA . LEU A 1 92 ? 96.734 8.302 -83.556 1.00 92.12 92 LEU A CA 1
ATOM 728 C C . LEU A 1 92 ? 95.865 9.455 -83.020 1.00 92.12 92 LEU A C 1
ATOM 730 O O . LEU A 1 92 ? 95.377 9.382 -81.894 1.00 92.12 92 LEU A O 1
ATOM 734 N N . LYS A 1 93 ? 95.637 10.517 -83.807 1.00 91.44 93 LYS A N 1
ATOM 735 C CA . LYS A 1 93 ? 94.674 11.576 -83.460 1.00 91.44 93 LYS A CA 1
ATOM 736 C C . LYS A 1 93 ? 93.231 11.104 -83.613 1.00 91.44 93 LYS A C 1
ATOM 738 O O . LYS A 1 93 ? 92.425 11.396 -82.740 1.00 91.44 93 LYS A O 1
ATOM 743 N N . GLU A 1 94 ? 92.900 10.371 -84.671 1.00 93.06 94 GLU A N 1
ATOM 744 C CA . GLU A 1 94 ? 91.558 9.800 -84.856 1.00 93.06 94 GLU A CA 1
ATOM 745 C C . GLU A 1 94 ? 91.225 8.761 -83.772 1.00 93.06 94 GLU A C 1
ATOM 747 O O . GLU A 1 94 ? 90.115 8.771 -83.235 1.00 93.06 94 GLU A O 1
ATOM 752 N N . GLU A 1 95 ? 92.199 7.938 -83.372 1.00 93.31 95 GLU A N 1
ATOM 753 C CA . GLU A 1 95 ? 92.104 7.046 -82.211 1.00 93.31 95 GLU A CA 1
ATOM 754 C C . GLU A 1 95 ? 91.919 7.832 -80.904 1.00 93.31 95 GLU A C 1
ATOM 756 O O . GLU A 1 95 ? 91.011 7.521 -80.133 1.00 93.31 95 GLU A O 1
ATOM 761 N N . LEU A 1 96 ? 92.700 8.894 -80.668 1.00 92.00 96 LEU A N 1
ATOM 762 C CA . LEU A 1 96 ? 92.556 9.743 -79.479 1.00 92.00 96 LEU A CA 1
ATOM 763 C C . LEU A 1 96 ? 91.183 10.435 -79.418 1.00 92.00 96 LEU A C 1
ATOM 765 O O . LEU A 1 96 ? 90.559 10.458 -78.359 1.00 92.00 96 LEU A O 1
ATOM 769 N N . GLU A 1 97 ? 90.673 10.957 -80.536 1.00 92.25 97 GLU A N 1
ATOM 770 C CA . GLU A 1 97 ? 89.326 11.538 -80.606 1.00 92.25 97 GLU A CA 1
ATOM 771 C C . GLU A 1 97 ? 88.217 10.476 -80.505 1.00 92.25 97 GLU A C 1
ATOM 773 O O . GLU A 1 97 ? 87.106 10.792 -80.077 1.00 92.25 97 GLU A O 1
ATOM 778 N N . MET A 1 98 ? 88.479 9.213 -80.863 1.00 93.62 98 MET A N 1
ATOM 779 C CA . MET A 1 98 ? 87.567 8.096 -80.581 1.00 93.62 98 MET A CA 1
ATOM 780 C C . MET A 1 98 ? 87.556 7.750 -79.087 1.00 93.62 98 MET A C 1
ATOM 782 O O . MET A 1 98 ? 86.484 7.542 -78.522 1.00 93.62 98 MET A O 1
ATOM 786 N N . VAL A 1 99 ? 88.723 7.718 -78.438 1.00 93.44 99 VAL A N 1
ATOM 787 C CA . VAL A 1 99 ? 88.850 7.474 -76.992 1.00 93.44 99 VAL A CA 1
ATOM 788 C C . VAL A 1 99 ? 88.206 8.605 -76.188 1.00 93.44 99 VAL A C 1
ATOM 790 O O . VAL A 1 99 ? 87.489 8.321 -75.235 1.00 93.44 99 VAL A O 1
ATOM 793 N N . LYS A 1 100 ? 88.369 9.870 -76.599 1.00 92.62 100 LYS A N 1
ATOM 794 C CA . LYS A 1 100 ? 87.669 11.013 -75.986 1.00 92.62 100 LYS A CA 1
ATOM 795 C C . LYS A 1 100 ? 86.151 10.884 -76.073 1.00 92.62 100 LYS A C 1
ATOM 797 O O . LYS A 1 100 ? 85.490 11.056 -75.057 1.00 92.62 100 LYS A O 1
ATOM 802 N N . ARG A 1 101 ? 85.601 10.549 -77.249 1.00 93.75 101 ARG A N 1
ATOM 803 C CA . ARG A 1 101 ? 84.150 10.341 -77.418 1.00 93.75 101 ARG A CA 1
ATOM 804 C C . ARG A 1 101 ? 83.634 9.201 -76.545 1.00 93.75 101 ARG A C 1
ATOM 806 O O . ARG A 1 101 ? 82.743 9.436 -75.744 1.00 93.75 101 ARG A O 1
ATOM 813 N N . LYS A 1 102 ? 84.300 8.043 -76.559 1.00 93.94 102 LYS A N 1
ATOM 814 C CA . LYS A 1 102 ? 83.982 6.917 -75.661 1.00 93.94 102 LYS A CA 1
ATOM 815 C C . LYS A 1 102 ? 84.103 7.264 -74.177 1.00 93.94 102 LYS A C 1
ATOM 817 O O . LYS A 1 102 ? 83.348 6.746 -73.365 1.00 93.94 102 LYS A O 1
ATOM 822 N N . SER A 1 103 ? 85.036 8.143 -73.810 1.00 91.38 103 SER A N 1
ATOM 823 C CA . SER A 1 103 ? 85.157 8.640 -72.438 1.00 91.38 103 SER A CA 1
ATOM 824 C C . SER A 1 103 ? 84.032 9.606 -72.062 1.00 91.38 103 SER A C 1
ATOM 826 O O . SER A 1 103 ? 83.648 9.612 -70.898 1.00 91.38 103 SER A O 1
ATOM 828 N N . ALA A 1 104 ? 83.522 10.403 -73.006 1.00 91.50 104 ALA A N 1
ATOM 829 C CA . ALA A 1 104 ? 82.373 11.283 -72.796 1.00 91.50 104 ALA A CA 1
ATOM 830 C C . ALA A 1 104 ? 81.071 10.471 -72.678 1.00 91.50 104 ALA A C 1
ATOM 832 O O . ALA A 1 104 ? 80.359 10.607 -71.686 1.00 91.50 104 ALA A O 1
ATOM 833 N N . GLU A 1 105 ? 80.845 9.547 -73.619 1.00 93.81 105 GLU A N 1
ATOM 834 C CA . GLU A 1 105 ? 79.762 8.552 -73.609 1.00 93.81 105 GLU A CA 1
ATOM 835 C C . GLU A 1 105 ? 79.721 7.812 -72.255 1.00 93.81 105 GLU A C 1
ATOM 837 O O . GLU A 1 105 ? 78.705 7.825 -71.563 1.00 93.81 105 GLU A O 1
ATOM 842 N N . ALA A 1 106 ? 80.861 7.279 -71.793 1.00 92.81 106 ALA A N 1
ATOM 843 C CA . ALA A 1 106 ? 80.956 6.600 -70.499 1.00 92.81 106 ALA A CA 1
ATOM 844 C C . ALA A 1 106 ? 80.739 7.521 -69.278 1.00 92.81 106 ALA A C 1
ATOM 846 O O . ALA A 1 106 ? 80.285 7.048 -68.236 1.00 92.81 106 ALA A O 1
ATOM 847 N N . THR A 1 107 ? 81.048 8.824 -69.357 1.00 92.06 107 THR A N 1
ATOM 848 C CA . THR A 1 107 ? 80.697 9.764 -68.273 1.00 92.06 107 THR A CA 1
ATOM 849 C C . THR A 1 107 ? 79.208 10.096 -68.244 1.00 92.06 107 THR A C 1
ATOM 851 O O . THR A 1 107 ? 78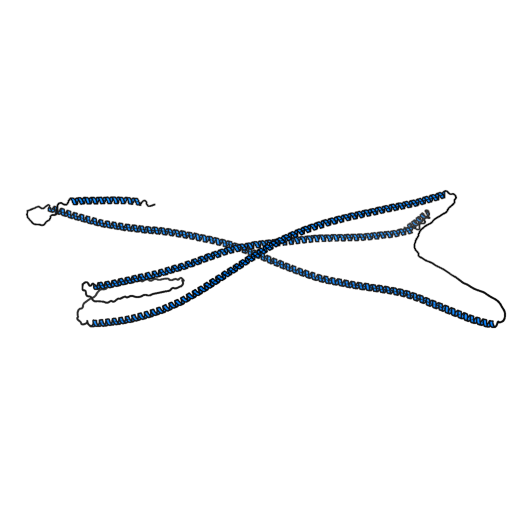.642 10.165 -67.155 1.00 92.06 107 THR A O 1
ATOM 854 N N . GLU A 1 108 ? 78.558 10.222 -69.404 1.00 93.75 108 GLU A N 1
ATOM 855 C CA . GLU A 1 108 ? 77.107 10.427 -69.498 1.00 93.75 108 GLU A CA 1
ATOM 856 C C . GLU A 1 108 ? 76.340 9.193 -68.991 1.00 93.75 108 GLU A C 1
ATOM 858 O O . GLU A 1 108 ? 75.407 9.334 -68.197 1.00 93.75 108 GLU A O 1
ATOM 863 N N . GLU A 1 109 ? 76.790 7.978 -69.332 1.00 94.19 109 GLU A N 1
ATOM 864 C CA . GLU A 1 109 ? 76.269 6.728 -68.756 1.00 94.19 109 GLU A CA 1
ATOM 865 C C . GLU A 1 109 ? 76.433 6.681 -67.227 1.00 94.19 109 GLU A C 1
ATOM 867 O O . GLU A 1 109 ? 75.489 6.343 -66.509 1.00 94.19 109 GLU A O 1
ATOM 872 N N . LEU A 1 110 ? 77.606 7.052 -66.697 1.00 92.94 110 LEU A N 1
ATOM 873 C CA . LEU A 1 110 ? 77.852 7.069 -65.250 1.00 92.94 110 LEU A CA 1
ATOM 874 C C . LEU A 1 110 ? 76.979 8.090 -64.506 1.00 92.94 110 LEU A C 1
ATOM 876 O O . LEU A 1 110 ? 76.536 7.798 -63.392 1.00 92.94 110 LEU A O 1
ATOM 880 N N . ASP A 1 111 ? 76.705 9.256 -65.092 1.00 93.31 111 ASP A N 1
ATOM 881 C CA . ASP A 1 111 ? 75.809 10.250 -64.492 1.00 93.31 111 ASP A CA 1
ATOM 882 C C . ASP A 1 111 ? 74.327 9.851 -64.608 1.00 93.31 111 ASP A C 1
ATOM 884 O O . ASP A 1 111 ? 73.589 9.997 -63.631 1.00 93.31 111 ASP A O 1
ATOM 888 N N . ALA A 1 112 ? 73.903 9.198 -65.695 1.00 93.50 112 ALA A N 1
ATOM 889 C CA . ALA A 1 112 ? 72.580 8.568 -65.778 1.00 93.50 112 ALA A CA 1
ATOM 890 C C . ALA A 1 112 ? 72.398 7.453 -64.721 1.00 93.50 112 ALA A C 1
ATOM 892 O O . ALA A 1 112 ? 71.355 7.360 -64.060 1.00 93.50 112 ALA A O 1
ATOM 893 N N . ILE A 1 113 ? 73.439 6.646 -64.484 1.00 93.94 113 ILE A N 1
ATOM 894 C CA . ILE A 1 113 ? 73.474 5.635 -63.415 1.00 93.94 113 ILE A CA 1
ATOM 895 C C . ILE A 1 113 ? 73.434 6.297 -62.025 1.00 93.94 113 ILE A C 1
ATOM 897 O O . ILE A 1 113 ? 72.783 5.777 -61.119 1.00 93.94 113 ILE A O 1
ATOM 901 N N . ARG A 1 114 ? 74.065 7.461 -61.822 1.00 93.06 114 ARG A N 1
ATOM 902 C CA . ARG A 1 114 ? 73.968 8.216 -60.555 1.00 93.06 114 ARG A CA 1
ATOM 903 C C . ARG A 1 114 ? 72.561 8.765 -60.317 1.00 93.06 114 ARG A C 1
ATOM 905 O O . ARG A 1 114 ? 72.043 8.595 -59.214 1.00 93.06 114 ARG A O 1
ATOM 912 N N . CYS A 1 115 ? 71.925 9.358 -61.328 1.00 94.00 115 CYS A N 1
ATOM 913 C CA . CYS A 1 115 ? 70.551 9.862 -61.233 1.00 94.00 115 CYS A CA 1
ATOM 914 C C . CYS A 1 115 ? 69.551 8.745 -60.901 1.00 94.00 115 CYS A C 1
ATOM 916 O O . CYS A 1 115 ? 68.788 8.866 -59.944 1.00 94.00 115 CYS A O 1
ATOM 918 N N . THR A 1 116 ? 69.612 7.621 -61.617 1.00 95.12 116 THR A N 1
ATOM 919 C CA . THR A 1 116 ? 68.729 6.469 -61.361 1.00 95.12 116 THR A CA 1
ATOM 920 C C . THR A 1 116 ? 68.968 5.826 -59.990 1.00 95.12 116 THR A C 1
ATOM 922 O O . THR A 1 116 ? 68.003 5.488 -59.307 1.00 95.12 116 THR A O 1
ATOM 925 N N . ASN A 1 117 ? 70.216 5.733 -59.512 1.00 93.50 117 ASN A N 1
ATOM 926 C CA . ASN A 1 117 ? 70.493 5.288 -58.139 1.00 93.50 117 ASN A CA 1
ATOM 927 C C . ASN A 1 117 ? 69.969 6.269 -57.072 1.00 93.50 117 ASN A C 1
ATOM 929 O O . ASN A 1 117 ? 69.489 5.825 -56.031 1.00 93.50 117 ASN A O 1
ATOM 933 N N . PHE A 1 118 ? 70.017 7.583 -57.315 1.00 95.31 118 PHE A N 1
ATOM 934 C CA . PHE A 1 118 ? 69.446 8.584 -56.404 1.00 95.31 118 PHE A CA 1
ATOM 935 C C . PHE A 1 118 ? 67.909 8.511 -56.354 1.00 95.31 118 PHE A C 1
ATOM 937 O O . PHE A 1 118 ? 67.314 8.570 -55.276 1.00 95.31 118 PHE A O 1
ATOM 944 N N . GLU A 1 119 ? 67.256 8.295 -57.498 1.00 94.12 119 GLU A N 1
ATOM 945 C CA . GLU A 1 119 ? 65.821 7.997 -57.545 1.00 94.12 119 GLU A CA 1
ATOM 946 C C . GLU A 1 119 ? 65.468 6.707 -56.795 1.00 94.12 119 GLU A C 1
ATOM 948 O O . GLU A 1 119 ? 64.479 6.674 -56.070 1.00 94.12 119 GLU A O 1
ATOM 953 N N . LEU A 1 120 ? 66.252 5.636 -56.951 1.00 94.50 120 LEU A N 1
ATOM 954 C CA . LEU A 1 120 ? 66.014 4.378 -56.235 1.00 94.50 120 LEU A CA 1
ATOM 955 C C . LEU A 1 120 ? 66.227 4.531 -54.722 1.00 94.50 120 LEU A C 1
ATOM 957 O O . LEU A 1 120 ? 65.445 3.983 -53.949 1.00 94.50 120 LEU A O 1
ATOM 961 N N . MET A 1 121 ? 67.221 5.316 -54.298 1.00 94.12 121 MET A N 1
ATOM 962 C CA . MET A 1 121 ? 67.470 5.643 -52.890 1.00 94.12 121 MET A CA 1
ATOM 963 C C . MET A 1 121 ? 66.294 6.412 -52.276 1.00 94.12 121 MET A C 1
ATOM 965 O O . MET A 1 121 ? 65.729 5.967 -51.281 1.00 94.12 121 MET A O 1
ATOM 969 N N . THR A 1 122 ? 65.854 7.500 -52.910 1.00 93.94 122 THR A N 1
ATOM 970 C CA . THR A 1 122 ? 64.717 8.309 -52.426 1.00 93.94 122 THR A CA 1
ATOM 971 C C . THR A 1 122 ? 63.386 7.544 -52.461 1.00 93.94 122 THR A C 1
ATOM 973 O O . THR A 1 122 ? 62.570 7.677 -51.544 1.00 93.94 122 THR A O 1
ATOM 976 N N . LYS A 1 123 ? 63.174 6.663 -53.451 1.00 94.69 123 LYS A N 1
ATOM 977 C CA . LYS A 1 123 ? 62.035 5.723 -53.477 1.00 94.69 123 LYS A CA 1
ATOM 978 C C . LYS A 1 123 ? 62.114 4.706 -52.329 1.00 94.69 123 LYS A C 1
ATOM 980 O O . LYS A 1 123 ? 61.097 4.457 -51.687 1.00 94.69 123 LYS A O 1
ATOM 985 N N . ALA A 1 124 ? 63.294 4.165 -52.017 1.00 91.88 124 ALA A N 1
ATOM 986 C CA . ALA A 1 124 ? 63.488 3.242 -50.895 1.00 91.88 124 ALA A CA 1
ATOM 987 C C . ALA A 1 124 ? 63.294 3.917 -49.522 1.00 91.88 124 ALA A C 1
ATOM 989 O O . ALA A 1 124 ? 62.657 3.337 -48.643 1.00 91.88 124 ALA A O 1
ATOM 990 N N . GLU A 1 125 ? 63.769 5.152 -49.342 1.00 94.44 125 GLU A N 1
ATOM 991 C CA . GLU A 1 125 ? 63.513 5.964 -48.142 1.00 94.44 125 GLU A CA 1
ATOM 992 C C . GLU A 1 125 ? 62.010 6.236 -47.966 1.00 94.44 125 GLU A C 1
ATOM 994 O O . GLU A 1 125 ? 61.466 6.024 -46.882 1.00 94.44 125 GLU A O 1
ATOM 999 N N . THR A 1 126 ? 61.315 6.602 -49.050 1.00 94.25 126 THR A N 1
ATOM 1000 C CA . THR A 1 126 ? 59.856 6.815 -49.052 1.00 94.25 126 THR A CA 1
ATOM 1001 C C . THR A 1 126 ? 59.100 5.536 -48.677 1.00 94.25 126 THR A C 1
ATOM 1003 O O . THR A 1 126 ? 58.236 5.561 -47.803 1.00 94.25 126 THR A O 1
ATOM 1006 N N . LEU A 1 127 ? 59.456 4.392 -49.274 1.00 93.75 127 LEU A N 1
ATOM 1007 C CA . LEU A 1 127 ? 58.863 3.093 -48.934 1.00 93.75 127 LEU A CA 1
ATOM 1008 C C . LEU A 1 127 ? 59.145 2.684 -47.481 1.00 93.75 127 LEU A C 1
ATOM 1010 O O . LEU A 1 127 ? 58.262 2.133 -46.831 1.00 93.75 127 LEU A O 1
ATOM 1014 N N . THR A 1 128 ? 60.331 2.994 -46.952 1.00 94.38 128 THR A N 1
ATOM 1015 C CA . THR A 1 128 ? 60.686 2.732 -45.546 1.00 94.38 128 THR A CA 1
ATOM 1016 C C . THR A 1 128 ? 59.849 3.591 -44.594 1.00 94.38 128 THR A C 1
ATOM 1018 O O . THR A 1 128 ? 59.351 3.086 -43.588 1.00 94.38 128 THR A O 1
ATOM 1021 N N . SER A 1 129 ? 59.632 4.869 -44.928 1.00 94.06 129 SER A N 1
ATOM 1022 C CA . SER A 1 129 ? 58.753 5.760 -44.163 1.00 94.06 129 SER A CA 1
ATOM 1023 C C . SER A 1 129 ? 57.302 5.270 -44.170 1.00 94.06 129 SER A C 1
ATOM 1025 O O . SER A 1 129 ? 56.683 5.199 -43.112 1.00 94.06 129 SER A O 1
ATOM 1027 N N . ASN A 1 130 ? 56.781 4.879 -45.337 1.00 92.81 130 ASN A N 1
ATOM 1028 C CA . ASN A 1 130 ? 55.415 4.368 -45.476 1.00 92.81 130 ASN A CA 1
ATOM 1029 C C . ASN A 1 130 ? 55.229 3.023 -44.754 1.00 92.81 130 ASN A C 1
ATOM 1031 O O . ASN A 1 130 ? 54.194 2.787 -44.137 1.00 92.81 130 ASN A O 1
ATOM 1035 N N . LEU A 1 131 ? 56.231 2.137 -44.792 1.00 93.19 131 LEU A N 1
ATOM 1036 C CA . LEU A 1 131 ? 56.192 0.882 -44.042 1.00 93.19 131 LEU A CA 1
ATOM 1037 C C . LEU A 1 131 ? 56.072 1.178 -42.543 1.00 93.19 131 LEU A C 1
ATOM 1039 O O . LEU A 1 131 ? 55.145 0.670 -41.913 1.00 93.19 131 LEU A O 1
ATOM 1043 N N . LYS A 1 132 ? 56.919 2.073 -42.016 1.00 94.56 132 LYS A N 1
ATOM 1044 C CA . LYS A 1 132 ? 56.892 2.495 -40.611 1.00 94.56 132 LYS A CA 1
ATOM 1045 C C . LYS A 1 132 ? 55.537 3.082 -40.194 1.00 94.56 132 LYS A C 1
ATOM 1047 O O . LYS A 1 132 ? 55.026 2.686 -39.150 1.00 94.56 132 LYS A O 1
ATOM 1052 N N . THR A 1 133 ? 54.915 3.955 -40.994 1.00 92.50 133 THR A N 1
ATOM 1053 C CA . THR A 1 133 ? 53.578 4.478 -40.648 1.00 92.50 133 THR A CA 1
ATOM 1054 C C . THR A 1 133 ? 52.525 3.370 -40.628 1.00 92.50 133 THR A C 1
ATOM 1056 O O . THR A 1 133 ? 51.733 3.323 -39.693 1.00 92.50 133 THR A O 1
ATOM 1059 N N . THR A 1 134 ? 52.564 2.403 -41.557 1.00 91.56 134 THR A N 1
ATOM 1060 C CA . THR A 1 134 ? 51.639 1.250 -41.498 1.00 91.56 134 THR A CA 1
ATOM 1061 C C . THR A 1 134 ? 51.936 0.264 -40.363 1.00 91.56 134 THR A C 1
ATOM 1063 O O . THR A 1 134 ? 51.091 -0.575 -40.059 1.00 91.56 134 THR A O 1
ATOM 1066 N N . GLU A 1 135 ? 53.124 0.292 -39.753 1.00 93.62 135 GLU A N 1
ATOM 1067 C CA . GLU A 1 135 ? 53.414 -0.459 -38.524 1.00 93.62 135 GLU A CA 1
ATOM 1068 C C . GLU A 1 135 ? 52.861 0.269 -37.294 1.00 93.62 135 GLU A C 1
ATOM 1070 O O . GLU A 1 135 ? 52.232 -0.370 -36.453 1.00 93.62 135 GLU A O 1
ATOM 1075 N N . GLU A 1 136 ? 52.996 1.597 -37.238 1.00 94.50 136 GLU A N 1
ATOM 1076 C CA . GLU A 1 136 ? 52.409 2.450 -36.193 1.00 94.50 136 GLU A CA 1
ATOM 1077 C C . GLU A 1 136 ? 50.865 2.394 -36.214 1.00 94.50 136 GLU A C 1
ATOM 1079 O O . GLU A 1 136 ? 50.238 2.240 -35.166 1.00 94.50 136 GLU A O 1
ATOM 1084 N N . GLU A 1 137 ? 50.242 2.390 -37.397 1.00 94.44 137 GLU A N 1
ATOM 1085 C CA . GLU A 1 137 ? 48.796 2.165 -37.574 1.00 94.44 137 GLU A CA 1
ATOM 1086 C C . GLU A 1 137 ? 48.353 0.770 -37.096 1.00 94.44 137 GLU A C 1
ATOM 1088 O O . GLU A 1 137 ? 47.327 0.637 -36.425 1.00 94.44 137 GLU A O 1
ATOM 1093 N N . LYS A 1 138 ? 49.129 -0.283 -37.398 1.00 92.94 138 LYS A N 1
ATOM 1094 C CA . LYS A 1 138 ? 48.839 -1.654 -36.933 1.00 92.94 138 LYS A CA 1
ATOM 1095 C C . LYS A 1 138 ? 48.982 -1.796 -35.421 1.00 92.94 138 LYS A C 1
ATOM 1097 O O . LYS A 1 138 ? 48.234 -2.573 -34.833 1.00 92.94 138 LYS A O 1
ATOM 1102 N N . GLU A 1 139 ? 49.908 -1.072 -34.796 1.00 94.44 139 GLU A N 1
ATOM 1103 C CA . GLU A 1 139 ? 50.050 -1.057 -33.337 1.00 94.44 139 GLU A CA 1
ATOM 1104 C C . GLU A 1 139 ? 48.883 -0.316 -32.674 1.00 94.44 139 GLU A C 1
ATOM 1106 O O . GLU A 1 139 ? 48.259 -0.857 -31.765 1.00 94.44 139 GLU A O 1
ATOM 1111 N N . GLY A 1 140 ? 48.486 0.848 -33.203 1.00 93.12 140 GLY A N 1
ATOM 1112 C CA . GLY A 1 140 ? 47.296 1.569 -32.736 1.00 93.12 140 GLY A CA 1
ATOM 1113 C C . GLY A 1 140 ? 46.005 0.748 -32.863 1.00 93.12 140 GLY A C 1
ATOM 1114 O O . GLY A 1 140 ? 45.159 0.778 -31.967 1.00 93.12 140 GLY A O 1
ATOM 1115 N N . LEU A 1 141 ? 45.871 -0.049 -33.930 1.00 93.44 141 LEU A N 1
ATOM 1116 C CA . LEU A 1 141 ? 44.778 -1.016 -34.071 1.00 93.44 141 LEU A CA 1
ATOM 1117 C C . LEU A 1 141 ? 44.879 -2.167 -33.057 1.00 93.44 141 LEU A C 1
ATOM 1119 O O . LEU A 1 141 ? 43.855 -2.531 -32.482 1.00 93.44 141 LEU A O 1
ATOM 1123 N N . ARG A 1 142 ? 46.074 -2.717 -32.789 1.00 94.06 142 ARG A N 1
ATOM 1124 C CA . ARG A 1 142 ? 46.272 -3.744 -31.745 1.00 94.06 142 ARG A CA 1
ATOM 1125 C C . ARG A 1 142 ? 45.873 -3.231 -30.362 1.00 94.06 142 ARG A C 1
ATOM 1127 O O . ARG A 1 142 ? 45.066 -3.882 -29.705 1.00 94.06 142 ARG A O 1
ATOM 1134 N N . GLU A 1 143 ? 46.343 -2.046 -29.971 1.00 93.62 143 GLU A N 1
ATOM 1135 C CA . GLU A 1 143 ? 45.940 -1.394 -28.719 1.00 93.62 143 GLU A CA 1
ATOM 1136 C C . GLU A 1 143 ? 44.417 -1.192 -28.631 1.00 93.62 143 GLU A C 1
ATOM 1138 O O . GLU A 1 143 ? 43.829 -1.338 -27.560 1.00 93.62 143 GLU A O 1
ATOM 1143 N N . MET A 1 144 ? 43.766 -0.827 -29.739 1.00 93.75 144 MET A N 1
ATOM 1144 C CA . MET A 1 144 ? 42.315 -0.624 -29.792 1.00 93.75 144 MET A CA 1
ATOM 1145 C C . MET A 1 144 ? 41.553 -1.946 -29.622 1.00 93.75 144 MET A C 1
ATOM 1147 O O . MET A 1 144 ? 40.600 -1.998 -28.841 1.00 93.75 144 MET A O 1
ATOM 1151 N N . TYR A 1 145 ? 42.006 -3.030 -30.259 1.00 92.88 145 TYR A N 1
ATOM 1152 C CA . TYR A 1 145 ? 41.444 -4.364 -30.037 1.00 92.88 145 TYR A CA 1
ATOM 1153 C C . TYR A 1 145 ? 41.658 -4.849 -28.596 1.00 92.88 145 TYR A C 1
ATOM 1155 O O . TYR A 1 145 ? 40.709 -5.327 -27.987 1.00 92.88 145 TYR A O 1
ATOM 1163 N N . GLU A 1 146 ? 42.841 -4.663 -28.004 1.00 94.12 146 GLU A N 1
ATOM 1164 C CA . GLU A 1 146 ? 43.125 -5.062 -26.614 1.00 94.12 146 GLU A CA 1
ATOM 1165 C C . GLU A 1 146 ? 42.253 -4.302 -25.594 1.00 94.12 146 GLU A C 1
ATOM 1167 O O . GLU A 1 146 ? 41.675 -4.904 -24.683 1.00 94.12 146 GLU A O 1
ATOM 1172 N N . LYS A 1 147 ? 42.056 -2.992 -25.797 1.00 94.06 147 LYS A N 1
ATOM 1173 C CA . LYS A 1 147 ? 41.117 -2.165 -25.011 1.00 94.06 147 LYS A CA 1
ATOM 1174 C C . LYS A 1 147 ? 39.657 -2.589 -25.214 1.00 94.06 147 LYS A C 1
ATOM 1176 O O . LYS A 1 147 ? 38.851 -2.477 -24.293 1.00 94.06 147 LYS A O 1
ATOM 1181 N N . THR A 1 148 ? 39.309 -3.101 -26.395 1.00 92.94 148 THR A N 1
ATOM 1182 C CA . THR A 1 148 ? 37.964 -3.626 -26.683 1.00 92.94 148 THR A CA 1
ATOM 1183 C C . THR A 1 148 ? 37.740 -4.985 -26.013 1.00 92.94 148 THR A C 1
ATOM 1185 O O . THR A 1 148 ? 36.710 -5.180 -25.380 1.00 92.94 148 THR A O 1
ATOM 1188 N N . CYS A 1 149 ? 38.713 -5.901 -26.060 1.00 91.56 149 CYS A N 1
ATOM 1189 C CA . CYS A 1 149 ? 38.633 -7.188 -25.363 1.00 91.56 149 CYS A CA 1
ATOM 1190 C C . CYS A 1 149 ? 38.529 -7.001 -23.845 1.00 91.56 149 CYS A C 1
ATOM 1192 O O . CYS A 1 149 ? 37.604 -7.516 -23.230 1.00 91.56 149 CYS A O 1
ATOM 1194 N N . THR A 1 150 ? 39.405 -6.190 -23.246 1.00 91.62 150 THR A N 1
ATOM 1195 C CA . THR A 1 150 ? 39.394 -5.952 -21.790 1.00 91.62 150 THR A CA 1
ATOM 1196 C C . THR A 1 150 ? 38.126 -5.247 -21.292 1.00 91.62 150 THR A C 1
ATOM 1198 O O . THR A 1 150 ? 37.694 -5.498 -20.169 1.00 91.62 150 THR A O 1
ATOM 1201 N N . THR A 1 151 ? 37.474 -4.413 -22.114 1.00 90.81 151 THR A N 1
ATOM 1202 C CA . THR A 1 151 ? 36.162 -3.825 -21.769 1.00 90.81 151 THR A CA 1
ATOM 1203 C C . THR A 1 151 ? 34.976 -4.761 -22.028 1.00 90.81 151 THR A C 1
ATOM 1205 O O . THR A 1 151 ? 33.917 -4.558 -21.434 1.00 90.81 151 THR A O 1
ATOM 1208 N N . LEU A 1 152 ? 35.132 -5.804 -22.850 1.00 90.06 152 LEU A N 1
ATOM 1209 C CA . LEU A 1 152 ? 34.172 -6.910 -22.943 1.00 90.06 152 LEU A CA 1
ATOM 1210 C C . LEU A 1 152 ? 34.312 -7.861 -21.746 1.00 90.06 152 LEU A C 1
ATOM 1212 O O . LEU A 1 152 ? 33.316 -8.120 -21.083 1.00 90.06 152 LEU A O 1
ATOM 1216 N N . GLU A 1 153 ? 35.533 -8.271 -21.387 1.00 91.75 153 GLU A N 1
ATOM 1217 C CA . GLU A 1 153 ? 35.815 -9.090 -20.192 1.00 91.75 153 GLU A CA 1
ATOM 1218 C C . GLU A 1 153 ? 35.284 -8.434 -18.902 1.00 91.75 153 GLU A C 1
ATOM 1220 O O . GLU A 1 153 ? 34.717 -9.106 -18.040 1.00 91.75 153 GLU A O 1
ATOM 1225 N N . GLN A 1 154 ? 35.411 -7.106 -18.778 1.00 90.94 154 GLN A N 1
ATOM 1226 C CA . GLN A 1 154 ? 34.820 -6.345 -17.670 1.00 90.94 154 GLN A CA 1
ATOM 1227 C C . GLN A 1 154 ? 33.289 -6.424 -17.659 1.00 90.94 154 GLN A C 1
ATOM 1229 O O . GLN A 1 154 ? 32.710 -6.640 -16.597 1.00 90.94 154 GLN A O 1
ATOM 1234 N N . LYS A 1 155 ? 32.630 -6.311 -18.818 1.00 91.00 155 LYS A N 1
ATOM 1235 C CA . LYS A 1 155 ? 31.167 -6.424 -18.922 1.00 91.00 155 LYS A CA 1
ATOM 1236 C C . LYS A 1 155 ? 30.664 -7.835 -18.644 1.00 91.00 155 LYS A C 1
ATOM 1238 O O . LYS A 1 155 ? 29.675 -7.977 -17.939 1.00 91.00 155 LYS A O 1
ATOM 1243 N N . GLU A 1 156 ? 31.355 -8.864 -19.131 1.00 92.25 156 GLU A N 1
ATOM 1244 C CA . GLU A 1 156 ? 31.032 -10.264 -18.829 1.00 92.25 156 GLU A CA 1
ATOM 1245 C C . GLU A 1 156 ? 31.154 -10.547 -17.321 1.00 92.25 156 GLU A C 1
ATOM 1247 O O . GLU A 1 156 ? 30.298 -11.217 -16.742 1.00 92.25 156 GLU A O 1
ATOM 1252 N N . ALA A 1 157 ? 32.163 -9.978 -16.649 1.00 92.38 157 ALA A N 1
ATOM 1253 C CA . ALA A 1 157 ? 32.299 -10.061 -15.196 1.00 92.38 157 ALA A CA 1
ATOM 1254 C C . ALA A 1 157 ? 31.211 -9.263 -14.445 1.00 92.38 157 ALA A C 1
ATOM 1256 O O . ALA A 1 157 ? 30.651 -9.754 -13.463 1.00 92.38 157 ALA A O 1
ATOM 1257 N N . GLU A 1 158 ? 30.875 -8.051 -14.896 1.00 91.25 158 GLU A N 1
ATOM 1258 C CA . GLU A 1 158 ? 29.779 -7.255 -14.327 1.00 91.25 158 GLU A CA 1
ATOM 1259 C C . GLU A 1 158 ? 28.431 -7.977 -14.467 1.00 91.25 158 GLU A C 1
ATOM 1261 O O . GLU A 1 158 ? 27.708 -8.096 -13.475 1.00 91.25 158 GLU A O 1
ATOM 1266 N N . GLU A 1 159 ? 28.133 -8.531 -15.646 1.00 92.25 159 GLU A N 1
ATOM 1267 C CA . GLU A 1 159 ? 26.932 -9.321 -15.933 1.00 92.25 159 GLU A CA 1
ATOM 1268 C C . GLU A 1 159 ? 26.886 -10.610 -15.099 1.00 92.25 159 GLU A C 1
ATOM 1270 O O . GLU A 1 159 ? 25.858 -10.905 -14.493 1.00 92.25 159 GLU A O 1
ATOM 1275 N N . ALA A 1 160 ? 28.006 -11.324 -14.942 1.00 92.06 160 ALA A N 1
ATOM 1276 C CA . ALA A 1 160 ? 28.082 -12.478 -14.045 1.00 92.06 160 ALA A CA 1
ATOM 1277 C C . ALA A 1 160 ? 27.731 -12.100 -12.592 1.00 92.06 160 ALA A C 1
ATOM 1279 O O . ALA A 1 160 ? 26.838 -12.708 -11.998 1.00 92.06 160 ALA A O 1
ATOM 1280 N N . THR A 1 161 ? 28.337 -11.041 -12.035 1.00 92.00 161 THR A N 1
ATOM 1281 C CA . THR A 1 161 ? 27.991 -10.588 -10.671 1.00 92.00 161 THR A CA 1
ATOM 1282 C C . THR A 1 161 ? 26.606 -9.947 -10.575 1.00 92.00 161 THR A C 1
ATOM 1284 O O . THR A 1 161 ? 26.123 -9.707 -9.467 1.00 92.00 161 THR A O 1
ATOM 1287 N N . ARG A 1 162 ? 25.973 -9.582 -11.694 1.00 90.81 162 ARG A N 1
ATOM 1288 C CA . ARG A 1 162 ? 24.577 -9.139 -11.737 1.00 90.81 162 ARG A CA 1
ATOM 1289 C C . ARG A 1 162 ? 23.651 -10.349 -11.655 1.00 90.81 162 ARG A C 1
ATOM 1291 O O . ARG A 1 162 ? 22.787 -10.366 -10.786 1.00 90.81 162 ARG A O 1
ATOM 1298 N N . ASN A 1 163 ? 23.902 -11.375 -12.461 1.00 90.69 163 ASN A N 1
ATOM 1299 C CA . ASN A 1 163 ? 23.137 -12.620 -12.475 1.00 90.69 163 ASN A CA 1
ATOM 1300 C C . ASN A 1 163 ? 23.206 -13.348 -11.116 1.00 90.69 163 ASN A C 1
ATOM 1302 O O . ASN A 1 163 ? 22.191 -13.845 -10.638 1.00 90.69 163 ASN A O 1
ATOM 1306 N N . GLU A 1 164 ? 24.357 -13.327 -10.431 1.00 92.88 164 GLU A N 1
ATOM 1307 C CA . GLU A 1 164 ? 24.479 -13.821 -9.045 1.00 92.88 164 GLU A CA 1
ATOM 1308 C C . GLU A 1 164 ? 23.594 -13.046 -8.049 1.00 92.88 164 GLU A C 1
ATOM 1310 O O . GLU A 1 164 ? 22.980 -13.648 -7.167 1.00 92.88 164 GLU A O 1
ATOM 1315 N N . LYS A 1 165 ? 23.489 -11.715 -8.188 1.00 92.44 165 LYS A N 1
ATOM 1316 C CA . LYS A 1 165 ? 22.629 -10.879 -7.329 1.00 92.44 165 LYS A CA 1
ATOM 1317 C C . LYS A 1 165 ? 21.149 -11.086 -7.638 1.00 92.44 165 LYS A C 1
ATOM 1319 O O . LYS A 1 165 ? 20.352 -11.154 -6.710 1.00 92.44 165 LYS A O 1
ATOM 1324 N N . GLU A 1 166 ? 20.782 -11.196 -8.913 1.00 90.75 166 GLU A N 1
ATOM 1325 C CA . GLU A 1 166 ? 19.400 -11.451 -9.331 1.00 90.75 166 GLU A CA 1
ATOM 1326 C C . GLU A 1 166 ? 18.931 -12.840 -8.858 1.00 90.75 166 GLU A C 1
ATOM 1328 O O . GLU A 1 166 ? 17.838 -12.946 -8.305 1.00 90.75 166 GLU A O 1
ATOM 1333 N N . ALA A 1 167 ? 19.792 -13.865 -8.913 1.00 93.25 167 ALA A N 1
ATOM 1334 C CA . ALA A 1 167 ? 19.515 -15.182 -8.328 1.00 93.25 167 ALA A CA 1
ATOM 1335 C C . ALA A 1 167 ? 19.359 -15.145 -6.792 1.00 93.25 167 ALA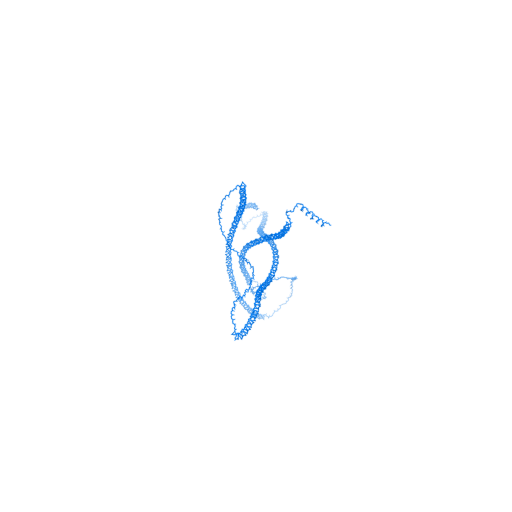 A C 1
ATOM 1337 O O . ALA A 1 167 ? 18.440 -15.760 -6.253 1.00 93.25 167 ALA A O 1
ATOM 1338 N N . ALA A 1 168 ? 20.207 -14.395 -6.077 1.00 92.25 168 ALA A N 1
ATOM 1339 C CA . ALA A 1 168 ? 20.082 -14.230 -4.623 1.00 92.25 168 ALA A CA 1
ATOM 1340 C C . ALA A 1 168 ? 18.796 -13.477 -4.219 1.00 92.25 168 ALA A C 1
ATOM 1342 O O . ALA A 1 168 ? 18.172 -13.799 -3.206 1.00 92.25 168 ALA A O 1
ATOM 1343 N N . VAL A 1 169 ? 18.368 -12.499 -5.026 1.00 91.38 169 VAL A N 1
ATOM 1344 C CA . VAL A 1 169 ? 17.079 -11.812 -4.855 1.00 91.38 169 VAL A CA 1
ATOM 1345 C C . VAL A 1 169 ? 15.909 -12.755 -5.154 1.00 91.38 169 VAL A C 1
ATOM 1347 O O . VAL A 1 169 ? 14.919 -12.721 -4.427 1.00 91.38 169 VAL A O 1
ATOM 1350 N N . GLU A 1 170 ? 16.008 -13.634 -6.156 1.00 92.81 170 GLU A N 1
ATOM 1351 C CA . GLU A 1 170 ? 14.976 -14.645 -6.422 1.00 92.81 170 GLU A CA 1
ATOM 1352 C C . GLU A 1 170 ? 14.854 -15.676 -5.281 1.00 92.81 170 GLU A C 1
ATOM 1354 O O . GLU A 1 170 ? 13.736 -16.056 -4.924 1.00 92.81 170 GLU A O 1
ATOM 1359 N N . GLU A 1 171 ? 15.961 -16.073 -4.641 1.00 95.19 171 GLU A N 1
ATOM 1360 C CA . GLU A 1 171 ? 15.936 -16.963 -3.470 1.00 95.19 171 GLU A CA 1
ATOM 1361 C C . GLU A 1 171 ? 15.238 -16.312 -2.259 1.00 95.19 171 GLU A C 1
ATOM 1363 O O . GLU A 1 171 ? 14.358 -16.928 -1.651 1.00 95.19 171 GLU A O 1
ATOM 1368 N N . GLU A 1 172 ? 15.537 -15.047 -1.947 1.00 93.50 172 GLU A N 1
ATOM 1369 C CA . GLU A 1 172 ? 14.842 -14.314 -0.876 1.00 93.50 172 GLU A CA 1
ATOM 1370 C C . GLU A 1 172 ? 13.373 -13.994 -1.227 1.00 93.50 172 GLU A C 1
ATOM 1372 O O . GLU A 1 172 ? 12.492 -14.089 -0.367 1.00 93.50 172 GLU A O 1
ATOM 1377 N N . LEU A 1 173 ? 13.046 -13.726 -2.499 1.00 90.31 173 LEU A N 1
ATOM 1378 C CA . LEU A 1 173 ? 11.653 -13.615 -2.966 1.00 90.31 173 LEU A CA 1
ATOM 1379 C C . LEU A 1 173 ? 10.891 -14.947 -2.873 1.00 90.31 173 LEU A C 1
ATOM 1381 O O . LEU A 1 173 ? 9.683 -14.954 -2.634 1.00 90.31 173 LEU A O 1
ATOM 1385 N N . LYS A 1 174 ? 11.566 -16.088 -3.039 1.00 95.31 174 LYS A N 1
ATOM 1386 C CA . LYS A 1 174 ? 10.973 -17.414 -2.818 1.00 95.31 174 LYS A CA 1
ATOM 1387 C C . LYS A 1 174 ? 10.740 -17.672 -1.327 1.00 95.31 174 LYS A C 1
ATOM 1389 O O . LYS A 1 174 ? 9.641 -18.072 -0.949 1.00 95.31 174 LYS A O 1
ATOM 1394 N N . LYS A 1 175 ? 11.730 -17.384 -0.480 1.00 95.50 175 LYS A N 1
ATOM 1395 C CA . LYS A 1 175 ? 11.646 -17.533 0.982 1.00 95.50 175 LYS A CA 1
ATOM 1396 C C . LYS A 1 175 ? 10.548 -16.660 1.601 1.00 95.50 175 LYS A C 1
ATOM 1398 O O . LYS A 1 175 ? 9.745 -17.163 2.382 1.00 95.50 175 LYS A O 1
ATOM 1403 N N . THR A 1 176 ? 10.440 -15.396 1.197 1.00 90.81 176 THR A N 1
ATOM 1404 C CA . THR A 1 176 ? 9.370 -14.491 1.662 1.00 90.81 176 THR A CA 1
ATOM 1405 C C . THR A 1 176 ? 7.974 -14.917 1.189 1.00 90.81 176 THR A C 1
ATOM 1407 O O . THR A 1 176 ? 7.016 -14.789 1.949 1.00 90.81 176 THR A O 1
ATOM 1410 N N . ARG A 1 177 ? 7.836 -15.514 -0.007 1.00 94.25 177 ARG A N 1
ATOM 1411 C CA . ARG A 1 177 ? 6.575 -16.155 -0.441 1.00 94.25 177 ARG A CA 1
ATOM 1412 C C . ARG A 1 177 ? 6.205 -17.355 0.434 1.00 94.25 177 ARG A C 1
ATOM 1414 O O . ARG A 1 177 ? 5.061 -17.443 0.862 1.00 94.25 177 ARG A O 1
ATOM 1421 N N . GLU A 1 178 ? 7.160 -18.230 0.752 1.00 95.44 178 GLU A N 1
ATOM 1422 C CA . GLU A 1 178 ? 6.936 -19.365 1.666 1.00 95.44 178 GLU A CA 1
ATOM 1423 C C . GLU A 1 178 ? 6.598 -18.910 3.099 1.00 95.44 178 GLU A C 1
ATOM 1425 O O . GLU A 1 178 ? 5.891 -19.610 3.824 1.00 95.44 178 GLU A O 1
ATOM 1430 N N . GLU A 1 179 ? 7.104 -17.754 3.538 1.00 94.81 179 GLU A N 1
ATOM 1431 C CA . GLU A 1 179 ? 6.748 -17.138 4.824 1.00 94.81 179 GLU A CA 1
ATOM 1432 C C . GLU A 1 179 ? 5.333 -16.540 4.806 1.00 94.81 179 GLU A C 1
ATOM 1434 O O . GLU A 1 179 ? 4.586 -16.732 5.768 1.00 94.81 179 GLU A O 1
ATOM 1439 N N . LEU A 1 180 ? 4.931 -15.903 3.701 1.00 93.19 180 LEU A N 1
ATOM 1440 C CA . LEU A 1 180 ? 3.573 -15.389 3.496 1.00 93.19 180 LEU A CA 1
ATOM 1441 C C . LEU A 1 180 ? 2.528 -16.513 3.410 1.00 93.19 180 LEU A C 1
ATOM 1443 O O . LEU A 1 180 ? 1.472 -16.402 4.028 1.00 93.19 180 LEU A O 1
ATOM 1447 N N . GLU A 1 181 ? 2.825 -17.605 2.702 1.00 95.81 181 GLU A N 1
ATOM 1448 C CA . GLU A 1 181 ? 1.946 -18.780 2.589 1.00 95.81 181 GLU A CA 1
ATOM 1449 C C . GLU A 1 181 ? 1.681 -19.400 3.973 1.00 95.81 181 GLU A C 1
ATOM 1451 O O . GLU A 1 181 ? 0.528 -19.543 4.381 1.00 95.81 181 GLU A O 1
ATOM 1456 N N . ARG A 1 182 ? 2.732 -19.611 4.779 1.00 95.75 182 ARG A N 1
ATOM 1457 C CA . ARG A 1 182 ? 2.606 -20.070 6.178 1.00 95.75 182 ARG A CA 1
ATOM 1458 C C . ARG A 1 182 ? 1.849 -19.090 7.084 1.00 95.75 182 ARG A C 1
ATOM 1460 O O . ARG A 1 182 ? 1.202 -19.513 8.043 1.00 95.75 182 ARG A O 1
ATOM 1467 N N . ALA A 1 183 ? 1.919 -17.785 6.815 1.00 92.12 183 ALA A N 1
ATOM 1468 C CA . ALA A 1 183 ? 1.121 -16.791 7.534 1.00 92.12 183 ALA A CA 1
ATOM 1469 C C . ALA A 1 183 ? -0.369 -16.858 7.144 1.00 92.12 183 ALA A C 1
ATOM 1471 O O . ALA A 1 183 ? -1.232 -16.728 8.015 1.00 92.12 183 ALA A O 1
ATOM 1472 N N . GLN A 1 184 ? -0.674 -17.121 5.869 1.00 92.56 184 GLN A N 1
ATOM 1473 C CA . GLN A 1 184 ? -2.038 -17.323 5.372 1.00 92.56 184 GLN A CA 1
ATOM 1474 C C . GLN A 1 184 ? -2.663 -18.609 5.933 1.00 92.56 184 GLN A C 1
ATOM 1476 O O . GLN A 1 184 ? -3.755 -18.536 6.495 1.00 92.56 184 GLN A O 1
ATOM 1481 N N . GLU A 1 185 ? -1.952 -19.745 5.903 1.00 95.62 185 GLU A N 1
ATOM 1482 C CA . GLU A 1 185 ? -2.403 -21.012 6.513 1.00 95.62 185 GLU A CA 1
ATOM 1483 C C . GLU A 1 185 ? -2.811 -20.828 7.985 1.00 95.62 185 GLU A C 1
ATOM 1485 O O . GLU A 1 185 ? -3.872 -21.295 8.413 1.00 95.62 185 GLU A O 1
ATOM 1490 N N . LYS A 1 186 ? -1.991 -20.096 8.751 1.00 95.81 186 LYS A N 1
ATOM 1491 C CA . LYS A 1 186 ? -2.251 -19.784 10.161 1.00 95.81 186 LYS A CA 1
ATOM 1492 C C . LYS A 1 186 ? -3.415 -18.803 10.349 1.00 95.81 186 LYS A C 1
ATOM 1494 O O . LYS A 1 186 ? -4.159 -18.925 11.320 1.00 95.81 186 LYS A O 1
ATOM 1499 N N . SER A 1 187 ? -3.593 -17.842 9.441 1.00 91.25 187 SER A N 1
ATOM 1500 C CA . SER A 1 187 ? -4.745 -16.933 9.470 1.00 91.25 187 SER A CA 1
ATOM 1501 C C . SER A 1 187 ? -6.054 -17.685 9.225 1.00 91.25 187 SER A C 1
ATOM 1503 O O . SER A 1 187 ? -7.027 -17.452 9.939 1.00 91.25 187 SER A O 1
ATOM 1505 N N . GLU A 1 188 ? -6.078 -18.622 8.273 1.00 95.44 188 GLU A N 1
ATOM 1506 C CA . GLU A 1 188 ? -7.239 -19.491 8.066 1.00 95.44 188 GLU A CA 1
ATOM 1507 C C . GLU A 1 188 ? -7.494 -20.421 9.261 1.00 95.44 188 GLU A C 1
ATOM 1509 O O . GLU A 1 188 ? -8.646 -20.708 9.578 1.00 95.44 188 GLU A O 1
ATOM 1514 N N . GLU A 1 189 ? -6.448 -20.923 9.925 1.00 96.00 189 GLU A N 1
ATOM 1515 C CA . GLU A 1 189 ? -6.597 -21.744 11.131 1.00 96.00 189 GLU A CA 1
ATOM 1516 C C . GLU A 1 189 ? -7.264 -20.956 12.263 1.00 96.00 189 GLU A C 1
ATOM 1518 O O . GLU A 1 189 ? -8.269 -21.412 12.811 1.00 96.00 189 GLU A O 1
ATOM 1523 N N . LEU A 1 190 ? -6.802 -19.730 12.522 1.00 94.12 190 LEU A N 1
ATOM 1524 C CA . LEU A 1 190 ? -7.421 -18.827 13.494 1.00 94.12 190 LEU A CA 1
ATOM 1525 C C . LEU A 1 190 ? -8.849 -18.416 13.092 1.00 94.12 190 LEU A C 1
ATOM 1527 O O . LEU A 1 190 ? -9.716 -18.308 13.958 1.00 94.12 190 LEU A O 1
ATOM 1531 N N . GLU A 1 191 ? -9.147 -18.230 11.802 1.00 95.31 191 GLU A N 1
ATOM 1532 C CA . GLU A 1 191 ? -10.520 -17.965 11.349 1.00 95.31 191 GLU A CA 1
ATOM 1533 C C . GLU A 1 191 ? -11.435 -19.189 11.532 1.00 95.31 191 GLU A C 1
ATOM 1535 O O . GLU A 1 191 ? -12.578 -19.048 11.982 1.00 95.31 191 GLU A O 1
ATOM 1540 N N . ARG A 1 192 ? -10.928 -20.402 11.274 1.00 96.06 192 ARG A N 1
ATOM 1541 C CA . ARG A 1 192 ? -11.633 -21.660 11.562 1.00 96.06 192 ARG A CA 1
ATOM 1542 C C . ARG A 1 192 ? -11.910 -21.802 13.063 1.00 96.06 192 ARG A C 1
ATOM 1544 O O . ARG A 1 192 ? -13.056 -22.084 13.422 1.00 96.06 192 ARG A O 1
ATOM 1551 N N . GLU A 1 193 ? -10.940 -21.525 13.935 1.00 96.50 193 GLU A N 1
ATOM 1552 C CA . GLU A 1 193 ? -11.139 -21.510 15.394 1.00 96.50 193 GLU A CA 1
ATOM 1553 C C . GLU A 1 193 ? -12.170 -20.455 15.832 1.00 96.50 193 GLU A C 1
ATOM 1555 O O . GLU A 1 193 ? -13.118 -20.780 16.551 1.00 96.50 193 GLU A O 1
ATOM 1560 N N . LEU A 1 194 ? -12.068 -19.214 15.340 1.00 92.19 194 LEU A N 1
ATOM 1561 C CA . LEU A 1 194 ? -13.043 -18.151 15.614 1.00 92.19 194 LEU A CA 1
ATOM 1562 C C . LEU A 1 194 ? -14.456 -18.518 15.136 1.00 92.19 194 LEU A C 1
ATOM 1564 O O . LEU A 1 194 ? -15.436 -18.184 15.805 1.00 92.19 194 LEU A O 1
ATOM 1568 N N . SER A 1 195 ? -14.588 -19.226 14.011 1.00 94.62 195 SER A N 1
ATOM 1569 C CA . SER A 1 195 ? -15.884 -19.728 13.532 1.00 94.62 195 SER A CA 1
ATOM 1570 C C . SER A 1 195 ? -16.481 -20.782 14.476 1.00 94.62 195 SER A C 1
ATOM 1572 O O . SER A 1 195 ? -17.679 -20.737 14.768 1.00 94.62 195 SER A O 1
ATOM 1574 N N . ALA A 1 196 ? -15.647 -21.668 15.032 1.00 96.19 196 ALA A N 1
ATOM 1575 C CA . ALA A 1 196 ? -16.065 -22.685 15.992 1.00 96.19 196 ALA A CA 1
ATOM 1576 C C . ALA A 1 196 ? -16.455 -22.072 17.348 1.00 96.19 196 ALA A C 1
ATOM 1578 O O . ALA A 1 196 ? -17.484 -22.445 17.910 1.00 96.19 196 ALA A O 1
ATOM 1579 N N . VAL A 1 197 ? -15.700 -21.083 17.843 1.00 95.62 197 VAL A N 1
ATOM 1580 C CA . VAL A 1 197 ? -16.035 -20.338 19.072 1.00 95.62 197 VAL A CA 1
ATOM 1581 C C . VAL A 1 197 ? -17.338 -19.549 18.902 1.00 95.62 197 VAL A C 1
ATOM 1583 O O . VAL A 1 197 ? -18.185 -19.572 19.793 1.00 95.62 197 VAL A O 1
ATOM 1586 N N . ARG A 1 198 ? -17.561 -18.912 17.742 1.00 95.81 198 ARG A N 1
ATOM 1587 C CA . ARG A 1 198 ? -18.842 -18.252 17.421 1.00 95.81 198 ARG A CA 1
ATOM 1588 C C . ARG A 1 198 ? -20.010 -19.243 17.413 1.00 95.81 198 ARG A C 1
ATOM 1590 O O . ARG A 1 198 ? -21.055 -18.933 17.977 1.00 95.81 198 ARG A O 1
ATOM 1597 N N . ALA A 1 199 ? -19.832 -20.436 16.841 1.00 95.31 199 ALA A N 1
ATOM 1598 C CA . ALA A 1 199 ? -20.858 -21.479 16.860 1.00 95.31 199 ALA A CA 1
ATOM 1599 C C . ALA A 1 199 ? -21.188 -21.939 18.295 1.00 95.31 199 ALA A C 1
ATOM 1601 O O . ALA A 1 199 ? -22.360 -21.948 18.676 1.00 95.31 199 ALA A O 1
ATOM 1602 N N . GLN A 1 200 ? -20.168 -22.221 19.114 1.00 95.94 200 GLN A N 1
ATOM 1603 C CA . GLN A 1 200 ? -20.333 -22.585 20.530 1.00 95.94 200 GLN A CA 1
ATOM 1604 C C . GLN A 1 200 ? -21.032 -21.482 21.339 1.00 95.94 200 GLN A C 1
ATOM 1606 O O . GLN A 1 200 ? -21.886 -21.784 22.172 1.00 95.94 200 GLN A O 1
ATOM 1611 N N . LEU A 1 201 ? -20.728 -20.206 21.070 1.00 94.31 201 LEU A N 1
ATOM 1612 C CA . LEU A 1 201 ? -21.426 -19.080 21.691 1.00 94.31 201 LEU A CA 1
ATOM 1613 C C . LEU A 1 201 ? -22.916 -19.077 21.319 1.00 94.31 201 LEU A C 1
ATOM 1615 O O . LEU A 1 201 ? -23.751 -19.000 22.214 1.00 94.31 201 LEU A O 1
ATOM 1619 N N . THR A 1 202 ? -23.266 -19.245 20.038 1.00 94.44 202 THR A N 1
ATOM 1620 C CA . THR A 1 202 ? -24.683 -19.301 19.624 1.00 94.44 202 THR A CA 1
ATOM 1621 C C . THR A 1 202 ? -25.434 -20.516 20.184 1.00 94.44 202 THR A C 1
ATOM 1623 O O . THR A 1 202 ? -26.626 -20.419 20.474 1.00 94.44 202 THR A O 1
ATOM 1626 N N . GLU A 1 203 ? -24.755 -21.648 20.403 1.00 95.44 203 GLU A N 1
ATOM 1627 C CA . GLU A 1 203 ? -25.331 -22.816 21.086 1.00 95.44 203 GLU A CA 1
ATOM 1628 C C . GLU A 1 203 ? -25.562 -22.537 22.583 1.00 95.44 203 GLU A C 1
ATOM 1630 O O . GLU A 1 203 ? -26.629 -22.851 23.118 1.00 95.44 203 GLU A O 1
ATOM 1635 N N . ALA A 1 204 ? -24.615 -21.873 23.253 1.00 94.12 204 ALA A N 1
ATOM 1636 C CA . ALA A 1 204 ? -24.762 -21.442 24.642 1.00 94.12 204 ALA A CA 1
ATOM 1637 C C . ALA A 1 204 ? -25.879 -20.393 24.815 1.00 94.12 204 ALA A C 1
ATOM 1639 O O . ALA A 1 204 ? -26.668 -20.486 25.756 1.00 94.12 204 ALA A O 1
ATOM 1640 N N . GLU A 1 205 ? -26.004 -19.436 23.891 1.00 94.56 205 GLU A N 1
ATOM 1641 C CA . GLU A 1 205 ? -27.100 -18.459 23.859 1.00 94.56 205 GLU A CA 1
ATOM 1642 C C . GLU A 1 205 ? -28.462 -19.135 23.653 1.00 94.56 205 GLU A C 1
ATOM 1644 O O . GLU A 1 205 ? -29.414 -18.815 24.368 1.00 94.56 205 GLU A O 1
ATOM 1649 N N . ALA A 1 206 ? -28.560 -20.110 22.743 1.00 94.31 206 ALA A N 1
ATOM 1650 C CA . ALA A 1 206 ? -29.779 -20.894 22.535 1.00 94.31 206 ALA A CA 1
ATOM 1651 C C . ALA A 1 206 ? -30.148 -21.738 23.771 1.00 94.31 206 ALA A C 1
ATOM 1653 O O . ALA A 1 206 ? -31.319 -21.802 24.152 1.00 94.31 206 ALA A O 1
ATOM 1654 N N . SER A 1 207 ? -29.155 -22.330 24.440 1.00 95.88 207 SER A N 1
ATOM 1655 C CA . SER A 1 207 ? -29.331 -23.073 25.694 1.00 95.88 207 SER A CA 1
ATOM 1656 C C . SER A 1 207 ? -29.838 -22.168 26.828 1.00 95.88 207 SER A C 1
ATOM 1658 O O . SER A 1 207 ? -30.842 -22.476 27.474 1.00 95.88 207 SER A O 1
ATOM 1660 N N . LEU A 1 208 ? -29.234 -20.986 27.004 1.00 93.94 208 LEU A N 1
ATOM 1661 C CA . LEU A 1 208 ? -29.689 -19.972 27.964 1.00 93.94 208 LEU A CA 1
ATOM 1662 C C . LEU A 1 208 ? -31.081 -19.418 27.621 1.00 93.94 208 LEU A C 1
ATOM 1664 O O . LEU A 1 208 ? -31.858 -19.116 28.528 1.00 93.94 208 LEU A O 1
ATOM 1668 N N . ALA A 1 209 ? -31.426 -19.295 26.337 1.00 92.88 209 ALA A N 1
ATOM 1669 C CA . ALA A 1 209 ? -32.768 -18.915 25.907 1.00 92.88 209 ALA A CA 1
ATOM 1670 C C . ALA A 1 209 ? -33.805 -19.992 26.272 1.00 92.88 209 ALA A C 1
ATOM 1672 O O . ALA A 1 209 ? -34.850 -19.648 26.823 1.00 92.88 209 ALA A O 1
ATOM 1673 N N . SER A 1 210 ? -33.494 -21.278 26.062 1.00 94.81 210 SER A N 1
ATOM 1674 C CA . SER A 1 210 ? -34.342 -22.395 26.510 1.00 94.81 210 SER A CA 1
ATOM 1675 C C . SER A 1 210 ? -34.527 -22.376 28.028 1.00 94.81 210 SER A C 1
ATOM 1677 O O . SER A 1 210 ? -35.656 -22.375 28.508 1.00 94.81 210 SER A O 1
ATOM 1679 N N . GLN A 1 211 ? -33.437 -22.236 28.790 1.00 94.38 211 GLN A N 1
ATOM 1680 C CA . GLN A 1 211 ? -33.494 -22.196 30.253 1.00 94.38 211 GLN A CA 1
ATOM 1681 C C . GLN A 1 211 ? -34.318 -21.006 30.781 1.00 94.38 211 GLN A C 1
ATOM 1683 O O . GLN A 1 211 ? -34.974 -21.116 31.816 1.00 94.38 211 GLN A O 1
ATOM 1688 N N . ARG A 1 212 ? -34.336 -19.867 30.073 1.00 93.88 212 ARG A N 1
ATOM 1689 C CA . ARG A 1 212 ? -35.219 -18.730 30.397 1.00 93.88 212 ARG A CA 1
ATOM 1690 C C . ARG A 1 212 ? -36.697 -19.036 30.144 1.00 93.88 212 ARG A C 1
ATOM 1692 O O . ARG A 1 212 ? -37.528 -18.554 30.912 1.00 93.88 212 ARG A O 1
ATOM 1699 N N . VAL A 1 213 ? -37.027 -19.826 29.118 1.00 94.19 213 VAL A N 1
ATOM 1700 C CA . VAL A 1 213 ? -38.401 -20.306 28.882 1.00 94.19 213 VAL A CA 1
ATOM 1701 C C . VAL A 1 213 ? -38.817 -21.276 29.988 1.00 94.19 213 VAL A C 1
ATOM 1703 O O . VAL A 1 213 ? -39.855 -21.051 30.605 1.00 94.19 213 VAL A O 1
ATOM 1706 N N . ASP A 1 214 ? -37.975 -22.259 30.325 1.00 92.94 214 ASP A N 1
ATOM 1707 C CA . ASP A 1 214 ? -38.233 -23.210 31.418 1.00 92.94 214 ASP A CA 1
ATOM 1708 C C . ASP A 1 214 ? -38.473 -22.479 32.753 1.00 92.94 214 ASP A C 1
ATOM 1710 O O . ASP A 1 214 ? -39.444 -22.746 33.464 1.00 92.94 214 ASP A O 1
ATOM 1714 N N . MET A 1 215 ? -37.627 -21.492 33.079 1.00 91.50 215 MET A N 1
ATOM 1715 C CA . MET A 1 215 ? -37.807 -20.644 34.262 1.00 91.50 215 MET A CA 1
ATOM 1716 C C . MET A 1 215 ? -39.128 -19.861 34.213 1.00 91.50 215 MET A C 1
ATOM 1718 O O . MET A 1 215 ? -39.825 -19.796 35.228 1.00 91.50 215 MET A O 1
ATOM 1722 N N . GLY A 1 216 ? -39.515 -19.331 33.049 1.00 92.00 216 GLY A N 1
ATOM 1723 C CA . GLY A 1 216 ? -40.819 -18.698 32.831 1.00 92.00 216 GLY A CA 1
ATOM 1724 C C . GLY A 1 216 ? -41.991 -19.641 33.119 1.00 92.00 216 GLY A C 1
ATOM 1725 O O . GLY A 1 216 ? -42.866 -19.299 33.914 1.00 92.00 216 GLY A O 1
ATOM 1726 N N . GLU A 1 217 ? -41.968 -20.864 32.580 1.00 92.44 217 GLU A N 1
ATOM 1727 C CA . GLU A 1 217 ? -43.001 -21.873 32.851 1.00 92.44 217 GLU A CA 1
ATOM 1728 C C . GLU A 1 217 ? -43.074 -22.257 34.339 1.00 92.44 217 GLU A C 1
ATOM 1730 O O . GLU A 1 217 ? -44.169 -22.470 34.877 1.00 92.44 217 GLU A O 1
ATOM 1735 N N . THR A 1 218 ? -41.931 -22.313 35.039 1.00 92.62 218 THR A N 1
ATOM 1736 C CA . THR A 1 218 ? -41.929 -22.541 36.494 1.00 92.62 218 THR A CA 1
ATOM 1737 C C . THR A 1 218 ? -42.504 -21.360 37.272 1.00 92.62 218 THR A C 1
ATOM 1739 O O . THR A 1 218 ? -43.252 -21.594 38.221 1.00 92.62 218 THR A O 1
ATOM 1742 N N . GLN A 1 219 ? -42.256 -20.115 36.851 1.00 93.81 219 GLN A N 1
ATOM 1743 C CA . GLN A 1 219 ? -42.861 -18.936 37.474 1.00 93.81 219 GLN A CA 1
ATOM 1744 C C . GLN A 1 219 ? -44.376 -18.901 37.236 1.00 93.81 219 GLN A C 1
ATOM 1746 O O . GLN A 1 219 ? -45.133 -18.738 38.188 1.00 93.81 219 GLN A O 1
ATOM 1751 N N . ASP A 1 220 ? -44.847 -19.173 36.018 1.00 93.12 220 ASP A N 1
ATOM 1752 C CA . ASP A 1 220 ? -46.283 -19.283 35.722 1.00 93.12 220 ASP A CA 1
ATOM 1753 C C . ASP A 1 220 ? -46.952 -20.441 36.473 1.00 93.12 220 ASP A C 1
ATOM 1755 O O . ASP A 1 220 ? -48.157 -20.420 36.732 1.00 93.12 220 ASP A O 1
ATOM 1759 N N . ARG A 1 221 ? -46.199 -21.484 36.837 1.00 95.19 221 ARG A N 1
ATOM 1760 C CA . ARG A 1 221 ? -46.676 -22.542 37.735 1.00 95.19 221 ARG A CA 1
ATOM 1761 C C . ARG A 1 221 ? -46.727 -22.085 39.197 1.00 95.19 221 ARG A C 1
ATOM 1763 O O . ARG A 1 221 ? -47.676 -22.455 39.882 1.00 95.19 221 ARG A O 1
ATOM 1770 N N . ILE A 1 222 ? -45.760 -21.296 39.669 1.00 93.12 222 ILE A N 1
ATOM 1771 C CA . ILE A 1 222 ? -45.785 -20.684 41.009 1.00 93.12 222 ILE A CA 1
ATOM 1772 C C . ILE A 1 222 ? -46.987 -19.744 41.129 1.00 93.12 222 ILE A C 1
ATOM 1774 O O . ILE A 1 222 ? -47.806 -19.949 42.019 1.00 93.12 222 ILE A O 1
ATOM 1778 N N . ASN A 1 223 ? -47.162 -18.822 40.177 1.00 93.31 223 ASN A N 1
ATOM 1779 C CA . ASN A 1 223 ? -48.276 -17.869 40.133 1.00 93.31 223 ASN A CA 1
ATOM 1780 C C . ASN A 1 223 ? -49.639 -18.585 40.263 1.00 93.31 223 ASN A C 1
ATOM 1782 O O . ASN A 1 223 ? -50.460 -18.217 41.098 1.00 93.31 223 ASN A O 1
ATOM 1786 N N . ARG A 1 224 ? -49.852 -19.677 39.510 1.00 93.31 224 ARG A N 1
ATOM 1787 C CA . ARG A 1 224 ? -51.075 -20.501 39.606 1.00 93.31 224 ARG A CA 1
ATOM 1788 C C . ARG A 1 224 ? -51.256 -21.168 40.973 1.00 93.31 224 ARG A C 1
ATOM 1790 O O . ARG A 1 224 ? -52.369 -21.195 41.484 1.00 93.31 224 ARG A O 1
ATOM 1797 N N . MET A 1 225 ? -50.188 -21.678 41.590 1.00 93.75 225 MET A N 1
ATOM 1798 C CA . MET A 1 225 ? -50.271 -22.236 42.949 1.00 93.75 225 MET A CA 1
ATOM 1799 C C . MET A 1 225 ? -50.563 -21.150 43.999 1.00 93.75 225 MET A C 1
ATOM 1801 O O . MET A 1 225 ? -51.233 -21.430 44.991 1.00 93.75 225 MET A O 1
ATOM 1805 N N . GLU A 1 226 ? -50.107 -19.912 43.795 1.00 93.31 226 GLU A N 1
ATOM 1806 C CA . GLU A 1 226 ? -50.451 -18.773 44.656 1.00 93.31 226 GLU A CA 1
ATOM 1807 C C . GLU A 1 226 ? -51.921 -18.351 44.494 1.00 93.31 226 GLU A C 1
ATOM 1809 O O . GLU A 1 226 ? -52.593 -18.111 45.500 1.00 93.31 226 GLU A O 1
ATOM 1814 N N . GLU A 1 227 ? -52.458 -18.350 43.269 1.00 93.88 227 GLU A N 1
ATOM 1815 C CA . GLU A 1 227 ? -53.892 -18.153 42.997 1.00 93.88 227 GLU A CA 1
ATOM 1816 C C . GLU A 1 227 ? -54.756 -19.257 43.635 1.00 93.88 227 GLU A C 1
ATOM 1818 O O . GLU A 1 227 ? -55.736 -18.954 44.320 1.00 93.88 227 GLU A O 1
ATOM 1823 N N . GLU A 1 228 ? -54.370 -20.531 43.490 1.00 94.44 228 GLU A N 1
ATOM 1824 C CA . GLU A 1 228 ? -55.036 -21.676 44.132 1.00 94.44 228 GLU A CA 1
ATOM 1825 C C . GLU A 1 228 ? -55.005 -21.569 45.669 1.00 94.44 228 GLU A C 1
ATOM 1827 O O . GLU A 1 228 ? -56.024 -21.783 46.332 1.00 94.44 228 GLU A O 1
A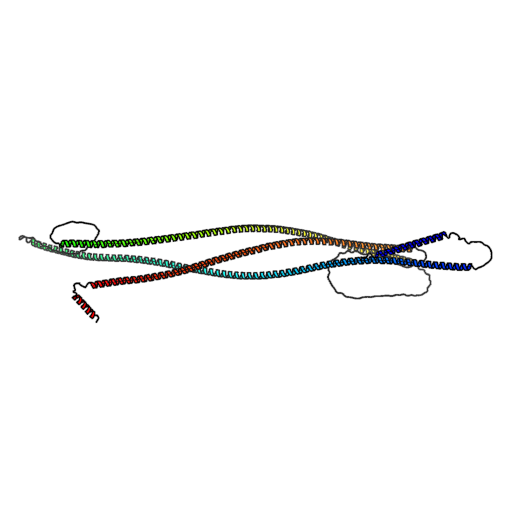TOM 1832 N N . LEU A 1 229 ? -53.870 -21.169 46.257 1.00 93.31 229 LEU A N 1
ATOM 1833 C CA . LEU A 1 229 ? -53.747 -20.926 47.700 1.00 93.31 229 LEU A CA 1
ATOM 1834 C C . LEU A 1 229 ? -54.577 -19.723 48.171 1.00 93.31 229 LEU A C 1
ATOM 1836 O O . LEU A 1 229 ? -55.096 -19.743 49.291 1.00 93.31 229 LEU A O 1
ATOM 1840 N N . PHE A 1 230 ? -54.724 -18.681 47.349 1.00 93.06 230 PHE A N 1
ATOM 1841 C CA . PHE A 1 230 ? -55.576 -17.533 47.659 1.00 93.06 230 PHE A CA 1
ATOM 1842 C C . PHE A 1 230 ? -57.064 -17.912 47.617 1.00 93.06 230 PHE A C 1
ATOM 1844 O O . PHE A 1 230 ? -57.809 -17.575 48.543 1.00 93.06 230 PHE A O 1
ATOM 1851 N N . ALA A 1 231 ? -57.484 -18.682 46.609 1.00 93.44 231 ALA A N 1
ATOM 1852 C CA . ALA A 1 231 ? -58.833 -19.236 46.521 1.00 93.44 231 ALA A CA 1
ATOM 1853 C C . ALA A 1 231 ? -59.150 -20.132 47.731 1.00 93.44 231 ALA A C 1
ATOM 1855 O O . ALA A 1 231 ? -60.136 -19.892 48.428 1.00 93.44 231 ALA A O 1
ATOM 1856 N N . ALA A 1 232 ? -58.263 -21.076 48.067 1.00 92.06 232 ALA A N 1
ATOM 1857 C CA . ALA A 1 232 ? -58.423 -21.961 49.222 1.00 92.06 232 ALA A CA 1
ATOM 1858 C C . ALA A 1 232 ? -58.481 -21.202 50.565 1.00 92.06 232 ALA A C 1
ATOM 1860 O O . ALA A 1 232 ? -59.224 -21.593 51.468 1.00 92.06 232 ALA A O 1
ATOM 1861 N N . ARG A 1 233 ? -57.746 -20.088 50.712 1.00 92.12 233 ARG A N 1
ATOM 1862 C CA . ARG A 1 233 ? -57.879 -19.191 51.877 1.00 92.12 233 ARG A CA 1
ATOM 1863 C C . ARG A 1 233 ? -59.246 -18.511 51.923 1.00 92.12 233 ARG A C 1
ATOM 1865 O O . ARG A 1 233 ? -59.857 -18.483 52.987 1.00 92.12 233 ARG A O 1
ATOM 1872 N N . SER A 1 234 ? -59.741 -18.009 50.791 1.00 92.12 234 SER A N 1
ATOM 1873 C CA . SER A 1 234 ? -61.072 -17.395 50.714 1.00 92.12 234 SER A CA 1
ATOM 1874 C C . SER A 1 234 ? -62.187 -18.399 51.034 1.00 92.12 234 SER A C 1
ATOM 1876 O O . SER A 1 234 ? -63.100 -18.075 51.790 1.00 92.12 234 SER A O 1
ATOM 1878 N N . GLU A 1 235 ? -62.088 -19.640 50.548 1.00 93.50 235 GLU A N 1
ATOM 1879 C CA . GLU A 1 235 ? -63.003 -20.728 50.919 1.00 93.50 235 GLU A CA 1
ATOM 1880 C C . GLU A 1 235 ? -62.953 -21.050 52.420 1.00 93.50 235 GLU A C 1
ATOM 1882 O O . GLU A 1 235 ? -64.003 -21.236 53.039 1.00 93.50 235 GLU A O 1
ATOM 1887 N N . LEU A 1 236 ? -61.763 -21.059 53.029 1.00 91.94 236 LEU A N 1
ATOM 1888 C CA . LEU A 1 236 ? -61.591 -21.309 54.463 1.00 91.94 236 LEU A CA 1
ATOM 1889 C C . LEU A 1 236 ? -62.197 -20.187 55.320 1.00 91.94 236 LEU A C 1
ATOM 1891 O O . LEU A 1 236 ? -62.895 -20.482 56.292 1.00 91.94 236 LEU A O 1
ATOM 1895 N N . ASP A 1 237 ? -62.002 -18.916 54.955 1.00 91.88 237 ASP A N 1
ATOM 1896 C CA . ASP A 1 237 ? -62.651 -17.797 55.649 1.00 91.88 237 ASP A CA 1
ATOM 1897 C C . ASP A 1 237 ? -64.177 -17.797 55.436 1.00 91.88 237 ASP A C 1
ATOM 1899 O O . ASP A 1 237 ? -64.922 -17.592 56.394 1.00 91.88 237 ASP A O 1
ATOM 1903 N N . ASN A 1 238 ? -64.678 -18.144 54.244 1.00 91.25 238 ASN A N 1
ATOM 1904 C CA . ASN A 1 238 ? -66.117 -18.342 54.008 1.00 91.25 238 ASN A CA 1
ATOM 1905 C C . ASN A 1 238 ? -66.694 -19.471 54.887 1.00 91.25 238 ASN A C 1
ATOM 1907 O O . ASN A 1 238 ? -67.738 -19.297 55.523 1.00 91.25 238 ASN A O 1
ATOM 1911 N N . ALA A 1 239 ? -65.995 -20.606 54.997 1.00 90.19 239 ALA A N 1
ATOM 1912 C CA . ALA A 1 239 ? -66.375 -21.701 55.889 1.00 90.19 239 ALA A CA 1
ATOM 1913 C C . ALA A 1 239 ? -66.340 -21.280 57.371 1.00 90.19 239 ALA A C 1
ATOM 1915 O O . ALA A 1 239 ? -67.201 -21.684 58.155 1.00 90.19 239 ALA A O 1
ATOM 1916 N N . ARG A 1 240 ? -65.390 -20.420 57.756 1.00 90.38 240 ARG A N 1
ATOM 1917 C CA . ARG A 1 240 ? -65.288 -19.836 59.100 1.00 90.38 240 ARG A CA 1
ATOM 1918 C C . ARG A 1 240 ? -66.440 -18.875 59.407 1.00 90.38 240 ARG A C 1
ATOM 1920 O O . ARG A 1 240 ? -66.965 -18.929 60.519 1.00 90.38 240 ARG A O 1
ATOM 1927 N N . PHE A 1 241 ? -66.877 -18.057 58.447 1.00 88.56 241 PHE A N 1
ATOM 1928 C CA . PHE A 1 241 ? -68.077 -17.226 58.593 1.00 88.56 241 PHE A CA 1
ATOM 1929 C C . PHE A 1 241 ? -69.342 -18.083 58.747 1.00 88.56 241 PHE A C 1
ATOM 1931 O O . PHE A 1 241 ? -70.109 -17.849 59.679 1.00 88.56 241 PHE A O 1
ATOM 1938 N N . GLY A 1 242 ? -69.515 -19.137 57.941 1.00 87.50 242 GLY A N 1
ATOM 1939 C CA . GLY A 1 242 ? -70.623 -20.092 58.105 1.00 87.50 242 GLY A CA 1
ATOM 1940 C C . GLY A 1 242 ? -70.591 -20.846 59.447 1.00 87.50 242 GLY A C 1
ATOM 1941 O O . GLY A 1 242 ? -71.631 -21.098 60.063 1.00 87.50 242 GLY A O 1
ATOM 1942 N N . LEU A 1 243 ? -69.399 -21.153 59.973 1.00 86.38 243 LEU A N 1
ATOM 1943 C CA . LEU A 1 243 ? -69.245 -21.706 61.322 1.00 86.38 243 LEU A CA 1
ATOM 1944 C C . LEU A 1 243 ? -69.652 -20.687 62.403 1.00 86.38 243 LEU A C 1
ATOM 1946 O O . LEU A 1 243 ? -70.293 -21.043 63.392 1.00 86.38 243 LEU A O 1
ATOM 1950 N N . GLN A 1 244 ? -69.313 -19.409 62.222 1.00 86.44 244 GLN A N 1
ATOM 1951 C CA . GLN A 1 244 ? -69.707 -18.338 63.137 1.00 86.44 244 GLN A CA 1
ATOM 1952 C C . GLN A 1 244 ? -71.227 -18.095 63.111 1.00 86.44 244 GLN A C 1
ATOM 1954 O O . GLN A 1 244 ? -71.828 -17.938 64.174 1.00 86.44 244 GLN A O 1
ATOM 1959 N N . GLU A 1 245 ? -71.855 -18.144 61.935 1.00 86.75 245 GLU A N 1
ATOM 1960 C CA . GLU A 1 245 ? -73.310 -18.055 61.757 1.00 86.75 245 GLU A CA 1
ATOM 1961 C C . GLU A 1 245 ? -74.035 -19.236 62.421 1.00 86.75 245 GLU A C 1
ATOM 1963 O O . GLU A 1 245 ? -74.910 -19.030 63.260 1.00 86.75 245 GLU A O 1
ATOM 1968 N N . THR A 1 246 ? -73.611 -20.478 62.166 1.00 87.06 246 THR A N 1
ATOM 1969 C CA . THR A 1 246 ? -74.181 -21.659 62.850 1.00 87.06 246 THR A CA 1
ATOM 1970 C C . THR A 1 246 ? -73.955 -21.633 64.367 1.00 87.06 246 THR A C 1
ATOM 1972 O O . THR A 1 246 ? -74.808 -22.099 65.124 1.00 87.06 246 THR A O 1
ATOM 1975 N N . THR A 1 247 ? -72.863 -21.022 64.842 1.00 85.69 247 THR A N 1
ATOM 1976 C CA . THR A 1 247 ? -72.628 -20.782 66.278 1.00 85.69 247 THR A CA 1
ATOM 1977 C C . THR A 1 247 ? -73.569 -19.714 66.854 1.00 85.69 247 THR A C 1
ATOM 1979 O O . THR A 1 247 ? -73.969 -19.824 68.014 1.00 85.69 247 THR A O 1
ATOM 1982 N N . ALA A 1 248 ? -73.958 -18.701 66.072 1.00 84.81 248 ALA A N 1
ATOM 1983 C CA . ALA A 1 248 ? -74.965 -17.713 66.465 1.00 84.81 248 ALA A CA 1
ATOM 1984 C C . ALA A 1 248 ? -76.369 -18.340 66.522 1.00 84.81 248 ALA A C 1
ATOM 1986 O O . ALA A 1 248 ? -77.003 -18.295 67.574 1.00 84.81 248 ALA A O 1
ATOM 1987 N N . VAL A 1 249 ? -76.786 -19.045 65.463 1.00 87.75 249 VAL A N 1
ATOM 1988 C CA . VAL A 1 249 ? -78.061 -19.788 65.411 1.00 87.75 249 VAL A CA 1
ATOM 1989 C C . VAL A 1 249 ? -78.165 -20.804 66.555 1.00 87.75 249 VAL A C 1
ATOM 1991 O O . VAL A 1 249 ? -79.231 -20.965 67.146 1.00 87.75 249 VAL A O 1
ATOM 1994 N N . LYS A 1 250 ? -77.058 -21.455 66.944 1.00 88.12 250 LYS A N 1
ATOM 1995 C CA . LYS A 1 250 ? -77.042 -22.335 68.123 1.00 88.12 250 LYS A CA 1
ATOM 1996 C C . LYS A 1 250 ? -77.373 -21.585 69.420 1.00 88.12 250 LYS A C 1
ATOM 1998 O O . LYS A 1 250 ? -78.131 -22.119 70.223 1.00 88.12 250 LYS A O 1
ATOM 2003 N N . LYS A 1 251 ? -76.847 -20.371 69.626 1.00 87.75 251 LYS A N 1
ATOM 2004 C CA . LYS A 1 251 ? -77.159 -19.550 70.812 1.00 87.75 251 LYS A CA 1
ATOM 2005 C C . LYS A 1 251 ? -78.608 -19.069 70.814 1.00 87.75 251 LYS A C 1
ATOM 2007 O O . LYS A 1 251 ? -79.244 -19.092 71.861 1.00 87.75 251 LYS A O 1
ATOM 2012 N N . GLU A 1 252 ? -79.138 -18.680 69.657 1.00 86.50 252 GLU A N 1
ATOM 2013 C CA . GLU A 1 252 ? -80.555 -18.319 69.506 1.00 86.50 252 GLU A CA 1
ATOM 2014 C C . GLU A 1 252 ? -81.471 -19.512 69.812 1.00 86.50 252 GLU A C 1
ATOM 2016 O O . GLU A 1 252 ? -82.475 -19.361 70.502 1.00 86.50 252 GLU A O 1
ATOM 2021 N N . LEU A 1 253 ? -81.091 -20.719 69.380 1.00 84.00 253 LEU A N 1
ATOM 2022 C CA . LEU A 1 253 ? -81.815 -21.957 69.676 1.00 84.00 253 LEU A CA 1
ATOM 2023 C C . LEU A 1 253 ? -81.684 -22.390 71.149 1.00 84.00 253 LEU A C 1
ATOM 2025 O O . LEU A 1 253 ? -82.619 -22.971 71.698 1.00 84.00 253 LEU A O 1
ATOM 2029 N N . GLU A 1 254 ? -80.563 -22.088 71.809 1.00 83.69 254 GLU A N 1
ATOM 2030 C CA . GLU A 1 254 ? -80.402 -22.261 73.259 1.00 83.69 254 GLU A CA 1
ATOM 2031 C C . GLU A 1 254 ? -81.293 -21.273 74.039 1.00 83.69 254 GLU A C 1
ATOM 2033 O O . GLU A 1 254 ? -82.045 -21.717 74.905 1.00 83.69 254 GLU A O 1
ATOM 2038 N N . HIS A 1 255 ? -81.344 -19.993 73.652 1.00 85.06 255 HIS A N 1
ATOM 2039 C CA . HIS A 1 255 ? -82.266 -19.000 74.230 1.00 85.06 255 HIS A CA 1
ATOM 2040 C C . HIS A 1 255 ? -83.744 -19.364 74.005 1.00 85.06 255 HIS A C 1
ATOM 2042 O O . HIS A 1 255 ? -84.540 -19.341 74.939 1.00 85.06 255 HIS A O 1
ATOM 2048 N N . LEU A 1 256 ? -84.131 -19.759 72.786 1.00 83.94 256 LEU A N 1
ATOM 2049 C CA . LEU A 1 256 ? -85.493 -20.222 72.481 1.00 83.94 256 LEU A CA 1
ATOM 2050 C C . LEU A 1 256 ? -85.893 -21.443 73.319 1.00 83.94 256 LEU A C 1
ATOM 2052 O O . LEU A 1 256 ? -87.060 -21.601 73.668 1.00 83.94 256 LEU A O 1
ATOM 2056 N N . LYS A 1 257 ? -84.937 -22.310 73.667 1.00 85.62 257 LYS A N 1
ATOM 2057 C CA . LYS A 1 257 ? -85.179 -23.455 74.548 1.00 85.62 257 LYS A CA 1
ATOM 2058 C C . LYS A 1 257 ? -85.386 -23.026 76.005 1.00 85.62 257 LYS A C 1
ATOM 2060 O O . LYS A 1 257 ? -86.246 -23.599 76.670 1.00 85.62 257 LYS A O 1
ATOM 2065 N N . GLU A 1 258 ? -84.645 -22.033 76.491 1.00 87.06 258 GLU A N 1
ATOM 2066 C CA . GLU A 1 258 ? -84.868 -21.419 77.810 1.00 87.06 258 GLU A CA 1
ATOM 2067 C C . GLU A 1 258 ? -86.238 -20.717 77.865 1.00 87.06 258 GLU A C 1
ATOM 2069 O O . GLU A 1 258 ? -87.000 -20.907 78.813 1.00 87.06 258 GLU A O 1
ATOM 2074 N N . GLU A 1 259 ? -86.617 -19.996 76.807 1.00 82.31 259 GLU A N 1
ATOM 2075 C CA . GLU A 1 259 ? -87.925 -19.343 76.672 1.00 82.31 259 GLU A CA 1
ATOM 2076 C C . GLU A 1 259 ? -89.086 -20.355 76.634 1.00 82.31 259 GLU A C 1
ATOM 2078 O O . GLU A 1 259 ? -90.086 -20.175 77.331 1.00 82.31 259 GLU A O 1
ATOM 2083 N N . VAL A 1 260 ? -88.935 -21.478 75.919 1.00 83.56 260 VAL A N 1
ATOM 2084 C CA . VAL A 1 260 ? -89.903 -22.592 75.954 1.00 83.56 260 VAL A CA 1
ATOM 2085 C C . VAL A 1 260 ? -90.007 -23.206 77.353 1.00 83.56 260 VAL A C 1
ATOM 2087 O O . VAL A 1 260 ? -91.119 -23.449 77.811 1.00 83.56 260 VAL A O 1
ATOM 2090 N N . GLN A 1 261 ? -88.898 -23.395 78.076 1.00 83.12 261 GLN A N 1
ATOM 2091 C CA . GLN A 1 261 ? -88.938 -23.888 79.462 1.00 83.12 261 GLN A CA 1
ATOM 2092 C C . GLN A 1 261 ? -89.631 -22.901 80.414 1.00 83.12 261 GLN A C 1
ATOM 2094 O O . GLN A 1 261 ? -90.367 -23.319 81.312 1.00 83.12 261 GLN A O 1
ATOM 2099 N N . HIS A 1 262 ? -89.463 -21.592 80.206 1.00 80.81 262 HIS A N 1
ATOM 2100 C CA . HIS A 1 262 ? -90.224 -20.578 80.933 1.00 80.81 262 HIS A CA 1
ATOM 2101 C C . HIS A 1 262 ? -91.725 -20.635 80.610 1.00 80.81 262 HIS A C 1
ATOM 2103 O O . HIS A 1 262 ? -92.536 -20.535 81.531 1.00 80.81 262 HIS A O 1
ATOM 2109 N N . LEU A 1 263 ? -92.107 -20.856 79.348 1.00 81.94 263 LEU A N 1
ATOM 2110 C CA . LEU A 1 263 ? -93.508 -21.041 78.952 1.00 81.94 263 LEU A CA 1
ATOM 2111 C C . LEU A 1 263 ? -94.117 -22.320 79.550 1.00 81.94 263 LEU A C 1
ATOM 2113 O O . LEU A 1 263 ? -95.196 -22.245 80.130 1.00 81.94 263 LEU A O 1
ATOM 2117 N N . GLU A 1 264 ? -93.416 -23.459 79.512 1.00 82.25 264 GLU A N 1
ATOM 2118 C CA . GLU A 1 264 ? -93.843 -24.705 80.175 1.00 82.25 264 GLU A CA 1
ATOM 2119 C C . GLU A 1 264 ? -94.081 -24.492 81.682 1.00 82.25 264 GLU A C 1
ATOM 2121 O O . GLU A 1 264 ? -95.080 -24.957 82.238 1.00 82.25 264 GLU A O 1
ATOM 2126 N N . TYR A 1 265 ? -93.200 -23.733 82.344 1.00 84.69 265 TYR A N 1
ATOM 2127 C CA . TYR A 1 265 ? -93.322 -23.400 83.764 1.00 84.69 265 TYR A CA 1
ATOM 2128 C C . TYR A 1 265 ? -94.501 -22.452 84.057 1.00 84.69 265 TYR A C 1
ATOM 2130 O O . TYR A 1 265 ? -95.181 -22.612 85.073 1.00 84.69 265 TYR A O 1
ATOM 2138 N N . ILE A 1 266 ? -94.793 -21.507 83.155 1.00 84.69 266 ILE A N 1
ATOM 2139 C CA . ILE A 1 266 ? -95.979 -20.639 83.227 1.00 84.69 266 ILE A CA 1
ATOM 2140 C C . ILE A 1 266 ? -97.258 -21.463 83.039 1.00 84.69 266 ILE A C 1
ATOM 2142 O O . ILE A 1 266 ? -98.147 -21.379 83.885 1.00 84.69 266 ILE A O 1
ATOM 2146 N N . THR A 1 267 ? -97.341 -22.318 82.017 1.00 83.94 267 THR A N 1
ATOM 2147 C CA . THR A 1 267 ? -98.519 -23.171 81.781 1.00 83.94 267 THR A CA 1
ATOM 2148 C C . THR A 1 267 ? -98.776 -24.117 82.959 1.00 83.94 267 THR A C 1
ATOM 2150 O O . THR A 1 267 ? -99.918 -24.254 83.392 1.00 83.94 267 THR A O 1
ATOM 2153 N N . ALA A 1 268 ? -97.733 -24.683 83.577 1.00 82.75 268 ALA A N 1
ATOM 2154 C CA . ALA A 1 268 ? -97.876 -25.476 84.803 1.00 82.75 268 ALA A CA 1
ATOM 2155 C C . ALA A 1 268 ? -98.434 -24.662 85.996 1.00 82.75 268 ALA A C 1
ATOM 2157 O O . ALA A 1 268 ? -99.143 -25.208 86.849 1.00 82.75 268 ALA A O 1
ATOM 2158 N N . PHE A 1 269 ? -98.164 -23.352 86.069 1.00 82.00 269 PHE A N 1
ATOM 2159 C CA . PHE A 1 269 ? -98.834 -22.465 87.024 1.00 82.00 269 PHE A CA 1
ATOM 2160 C C . PHE A 1 269 ? -100.275 -22.133 86.619 1.00 82.00 269 PHE A C 1
ATOM 2162 O O . PHE A 1 269 ? -101.127 -22.076 87.502 1.00 82.00 269 PHE A O 1
ATOM 2169 N N . GLU A 1 270 ? -100.586 -21.957 85.335 1.00 82.81 270 GLU A N 1
ATOM 2170 C CA . GLU A 1 270 ? -101.955 -21.715 84.847 1.00 82.81 270 GLU A CA 1
ATOM 2171 C C . GLU A 1 270 ? -102.875 -22.930 85.072 1.00 82.81 270 GLU A C 1
ATOM 2173 O O . GLU A 1 270 ? -104.009 -22.778 85.537 1.00 82.81 270 GLU A O 1
ATOM 2178 N N . GLU A 1 271 ? -102.375 -24.152 84.864 1.00 84.69 271 GLU A N 1
ATOM 2179 C CA . GLU A 1 271 ? -103.059 -25.396 85.246 1.00 84.69 271 GLU A CA 1
ATOM 2180 C C . GLU A 1 271 ? -103.302 -25.463 86.762 1.0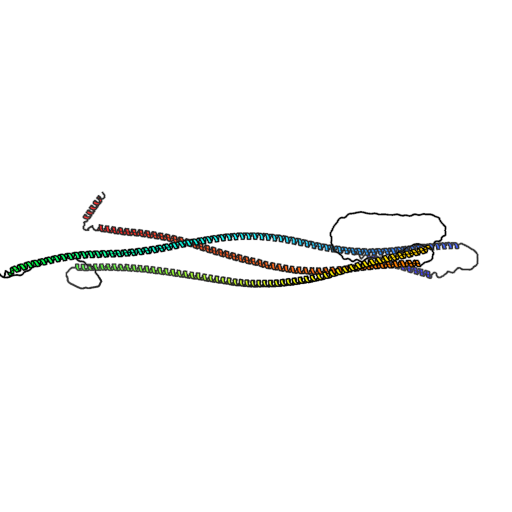0 84.69 271 GLU A C 1
ATOM 2182 O O . GLU A 1 271 ? -104.388 -25.825 87.222 1.00 84.69 271 GLU A O 1
ATOM 2187 N N . LYS A 1 272 ? -102.318 -25.046 87.568 1.00 88.56 272 LYS A N 1
ATOM 2188 C CA . LYS A 1 272 ? -102.450 -25.001 89.029 1.00 88.56 272 LYS A CA 1
ATOM 2189 C C . LYS A 1 272 ? -103.438 -23.925 89.495 1.00 88.56 272 LYS A C 1
ATOM 2191 O O . LYS A 1 272 ? -104.197 -24.171 90.432 1.00 88.56 272 LYS A O 1
ATOM 2196 N N . ILE A 1 273 ? -103.463 -22.763 88.840 1.00 84.75 273 ILE A N 1
ATOM 2197 C CA . ILE A 1 273 ? -104.431 -21.687 89.089 1.00 84.75 273 ILE A CA 1
ATOM 2198 C C . ILE A 1 273 ? -105.836 -22.169 88.736 1.00 84.75 273 ILE A C 1
ATOM 2200 O O . ILE A 1 273 ? -106.718 -22.085 89.583 1.00 84.75 273 ILE A O 1
ATOM 2204 N N . THR A 1 274 ? -106.050 -22.748 87.554 1.00 86.25 274 THR A N 1
ATOM 2205 C CA . THR A 1 274 ? -107.374 -23.254 87.148 1.00 86.25 274 THR A CA 1
ATOM 2206 C C . THR A 1 274 ? -107.856 -24.423 88.017 1.00 86.25 274 THR A C 1
ATOM 2208 O O . THR A 1 274 ? -109.053 -24.516 88.300 1.00 86.25 274 THR A O 1
ATOM 2211 N N . CYS A 1 275 ? -106.954 -25.259 88.548 1.00 81.69 275 CYS A N 1
ATOM 2212 C CA . CYS A 1 275 ? -107.298 -26.231 89.592 1.00 81.69 275 CYS A CA 1
ATOM 2213 C C . CYS A 1 275 ? -107.763 -25.550 90.893 1.00 81.69 275 CYS A C 1
ATOM 2215 O O . CYS A 1 275 ? -108.825 -25.896 91.409 1.00 81.69 275 CYS A O 1
ATOM 2217 N N . LEU A 1 276 ? -107.032 -24.545 91.391 1.00 83.12 276 LEU A N 1
ATOM 2218 C CA . LEU A 1 276 ? -107.418 -23.780 92.587 1.00 83.12 276 LEU A CA 1
ATOM 2219 C C . LEU A 1 276 ? -108.720 -22.984 92.379 1.00 83.12 276 LEU A C 1
ATOM 2221 O O . LEU A 1 276 ? -109.550 -22.906 93.283 1.00 83.12 276 LEU A O 1
ATOM 2225 N N . GLU A 1 277 ? -108.950 -22.431 91.187 1.00 83.50 277 GLU A N 1
ATOM 2226 C CA . GLU A 1 277 ? -110.213 -21.784 90.821 1.00 83.50 277 GLU A CA 1
ATOM 2227 C C . GLU A 1 277 ? -111.374 -22.778 90.794 1.00 83.50 277 GLU A C 1
ATOM 2229 O O . GLU A 1 277 ? -112.478 -22.432 91.219 1.00 83.50 277 GLU A O 1
ATOM 2234 N N . LYS A 1 278 ? -111.138 -24.017 90.348 1.00 85.56 278 LYS A N 1
ATOM 2235 C CA . LYS A 1 278 ? -112.129 -25.096 90.382 1.00 85.56 278 LYS A CA 1
ATOM 2236 C C . LYS A 1 278 ? -112.433 -25.540 91.814 1.00 85.56 278 LYS A C 1
ATOM 2238 O O . LYS A 1 278 ? -113.606 -25.619 92.169 1.00 85.56 278 LYS A O 1
ATOM 2243 N N . GLU A 1 279 ? -111.427 -25.741 92.664 1.00 83.25 279 GLU A N 1
ATOM 2244 C CA . GLU A 1 279 ? -111.631 -25.998 94.100 1.00 83.25 279 GLU A CA 1
ATOM 2245 C C . GLU A 1 279 ? -112.414 -24.854 94.767 1.00 83.25 279 GLU A C 1
ATOM 2247 O O . GLU A 1 279 ? -113.317 -25.084 95.571 1.00 83.25 279 GLU A O 1
ATOM 2252 N N . LEU A 1 280 ? -112.135 -23.607 94.381 1.00 82.44 280 LEU A N 1
ATOM 2253 C CA . LEU A 1 280 ? -112.816 -22.413 94.877 1.00 82.44 280 LEU A CA 1
ATOM 2254 C C . LEU A 1 280 ? -114.241 -22.255 94.303 1.00 82.44 280 LEU A C 1
ATOM 2256 O O . LEU A 1 280 ? -115.120 -21.736 94.996 1.00 82.44 280 LEU A O 1
ATOM 2260 N N . GLN A 1 281 ? -114.515 -22.736 93.085 1.00 81.94 281 GLN A N 1
ATOM 2261 C CA . GLN A 1 281 ? -115.865 -22.900 92.524 1.00 81.94 281 GLN A CA 1
ATOM 2262 C C . GLN A 1 281 ? -116.647 -23.983 93.278 1.00 81.94 281 GLN A C 1
ATOM 2264 O O . GLN A 1 281 ? -117.790 -23.745 93.664 1.00 81.94 281 GLN A O 1
ATOM 2269 N N . GLU A 1 282 ? -116.039 -25.137 93.555 1.00 81.31 282 GLU A N 1
ATOM 2270 C CA . GLU A 1 282 ? -116.657 -26.231 94.314 1.00 81.31 282 GLU A CA 1
ATOM 2271 C C . GLU A 1 282 ? -116.921 -25.823 95.773 1.00 81.31 282 GLU A C 1
ATOM 2273 O O . GLU A 1 282 ? -118.014 -26.056 96.293 1.00 81.31 282 GLU A O 1
ATOM 2278 N N . ALA A 1 283 ? -115.997 -25.098 96.412 1.00 77.69 283 ALA A N 1
ATOM 2279 C CA . ALA A 1 283 ? -116.195 -24.501 97.732 1.00 77.69 283 ALA A CA 1
ATOM 2280 C C . ALA A 1 283 ? -117.311 -23.439 97.733 1.00 77.69 283 ALA A C 1
ATOM 2282 O O . ALA A 1 283 ? -118.143 -23.425 98.643 1.00 77.69 283 ALA A O 1
ATOM 2283 N N . LYS A 1 284 ? -117.397 -22.588 96.697 1.00 76.69 284 LYS A N 1
ATOM 2284 C CA . LYS A 1 284 ? -118.522 -21.651 96.508 1.00 76.69 284 LYS A CA 1
ATOM 2285 C C . LYS A 1 284 ? -119.846 -22.387 96.306 1.00 76.69 284 LYS A C 1
ATOM 2287 O O . LYS A 1 284 ? -120.831 -22.006 96.932 1.00 76.69 284 LYS A O 1
ATOM 2292 N N . ALA A 1 285 ? -119.882 -23.436 95.485 1.00 80.75 285 ALA A N 1
ATOM 2293 C CA . ALA A 1 285 ? -121.075 -24.243 95.240 1.00 80.75 285 ALA A CA 1
ATOM 2294 C C . ALA A 1 285 ? -121.540 -24.958 96.517 1.00 80.75 285 ALA A C 1
ATOM 2296 O O . ALA A 1 285 ? -122.728 -24.933 96.832 1.00 80.75 285 ALA A O 1
ATOM 2297 N N . LYS A 1 286 ? -120.601 -25.491 97.308 1.00 82.56 286 LYS A N 1
ATOM 2298 C CA . LYS A 1 286 ? -120.857 -26.064 98.633 1.00 82.56 286 LYS A CA 1
ATOM 2299 C C . LYS A 1 286 ? -121.383 -25.015 99.613 1.00 82.56 286 LYS A C 1
ATOM 2301 O O . LYS A 1 286 ? -122.411 -25.244 100.233 1.00 82.56 286 LYS A O 1
ATOM 2306 N N . MET A 1 287 ? -120.792 -23.818 99.666 1.00 76.38 287 MET A N 1
ATOM 2307 C CA . MET A 1 287 ? -121.343 -22.693 100.436 1.00 76.38 287 MET A CA 1
ATOM 2308 C C . MET A 1 287 ? -122.735 -22.257 99.952 1.00 76.38 287 MET A C 1
ATOM 2310 O O . MET A 1 287 ? -123.542 -21.787 100.754 1.00 76.38 287 MET A O 1
ATOM 2314 N N . GLU A 1 288 ? -123.041 -22.361 98.658 1.00 79.00 288 GLU A N 1
ATOM 2315 C CA . GLU A 1 288 ? -124.358 -22.023 98.108 1.00 79.00 288 GLU A CA 1
ATOM 2316 C C . GLU A 1 288 ? -125.394 -23.118 98.420 1.00 79.00 288 GLU A C 1
ATOM 2318 O O . GLU A 1 288 ? -126.540 -22.797 98.744 1.00 79.00 288 GLU A O 1
ATOM 2323 N N . GLN A 1 289 ? -124.978 -24.391 98.449 1.00 78.31 289 GLN A N 1
ATOM 2324 C CA . GLN A 1 289 ? -125.748 -25.504 99.008 1.00 78.31 289 GLN A CA 1
ATOM 2325 C C . GLN A 1 289 ? -125.988 -25.301 100.510 1.00 78.31 289 GLN A C 1
ATOM 2327 O O . GLN A 1 289 ? -127.141 -25.326 100.931 1.00 78.31 289 GLN A O 1
ATOM 2332 N N . ASP A 1 290 ? -124.961 -24.991 101.304 1.00 78.25 290 ASP A N 1
ATOM 2333 C CA . ASP A 1 290 ? -125.085 -24.695 102.736 1.00 78.25 290 ASP A CA 1
ATOM 2334 C C . ASP A 1 290 ? -126.023 -23.499 102.972 1.00 78.25 290 ASP A C 1
ATOM 2336 O O . ASP A 1 290 ? -126.846 -23.517 103.887 1.00 78.25 290 ASP A O 1
ATOM 2340 N N . LYS A 1 291 ? -125.987 -22.464 102.118 1.00 78.38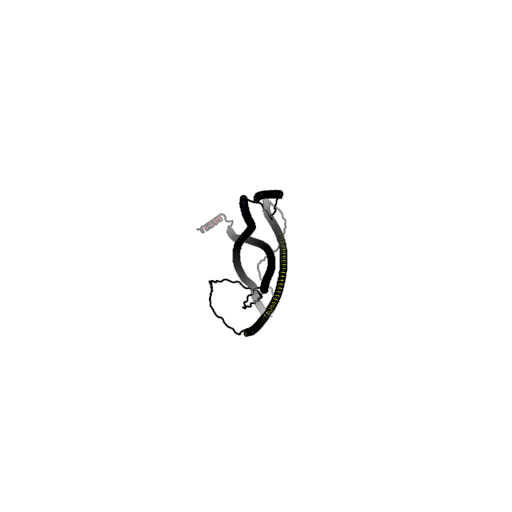 291 LYS A N 1
ATOM 2341 C CA . LYS A 1 291 ? -126.973 -21.365 102.126 1.00 78.38 291 LYS A CA 1
ATOM 2342 C C . LYS A 1 291 ? -128.374 -21.839 101.737 1.00 78.38 291 LYS A C 1
ATOM 2344 O O . LYS A 1 291 ? -129.342 -21.321 102.293 1.00 78.38 291 LYS A O 1
ATOM 2349 N N . ALA A 1 292 ? -128.521 -22.770 100.797 1.00 74.94 292 ALA A N 1
ATOM 2350 C CA . ALA A 1 292 ? -129.811 -23.326 100.388 1.00 74.94 292 ALA A CA 1
ATOM 2351 C C . ALA A 1 292 ? -130.411 -24.232 101.477 1.00 74.94 292 ALA A C 1
ATOM 2353 O O . ALA A 1 292 ? -131.605 -24.144 101.760 1.00 74.94 292 ALA A O 1
ATOM 2354 N N . GLU A 1 293 ? -129.595 -25.030 102.158 1.00 74.62 293 GLU A N 1
ATOM 2355 C CA . GLU A 1 293 ? -129.977 -25.834 103.318 1.00 74.62 293 GLU A CA 1
ATOM 2356 C C . GLU A 1 293 ? -130.265 -24.946 104.530 1.00 74.62 293 GLU A C 1
ATOM 2358 O O . GLU A 1 293 ? -131.317 -25.083 105.149 1.00 74.62 293 GLU A O 1
ATOM 2363 N N . LYS A 1 294 ? -129.458 -23.909 104.780 1.00 74.00 294 LYS A N 1
ATOM 2364 C CA . LYS A 1 294 ? -129.752 -22.853 105.763 1.00 74.00 294 LYS A CA 1
ATOM 2365 C C . LYS A 1 294 ? -131.023 -22.069 105.415 1.00 74.00 294 LYS A C 1
ATOM 2367 O O . LYS A 1 294 ? -131.735 -21.662 106.328 1.00 74.00 294 LYS A O 1
ATOM 2372 N N . LYS A 1 295 ? -131.373 -21.893 104.131 1.00 74.62 295 LYS A N 1
ATOM 2373 C CA . LYS A 1 295 ? -132.675 -21.351 103.687 1.00 74.62 295 LYS A CA 1
ATOM 2374 C C . LYS A 1 295 ? -133.819 -22.342 103.942 1.00 74.62 295 LYS A C 1
ATOM 2376 O O . LYS A 1 295 ? -134.847 -21.903 104.448 1.00 74.62 295 LYS A O 1
ATOM 2381 N N . LYS A 1 296 ? -133.649 -23.646 103.678 1.00 75.38 296 LYS A N 1
ATOM 2382 C CA . LYS A 1 296 ? -134.633 -24.700 104.016 1.00 75.38 296 LYS A CA 1
ATOM 2383 C C . LYS A 1 296 ? -134.871 -24.769 105.530 1.00 75.38 296 LYS A C 1
ATOM 2385 O O . LYS A 1 296 ? -136.016 -24.694 105.963 1.00 75.38 296 LYS A O 1
ATOM 2390 N N . LEU A 1 297 ? -133.808 -24.791 106.335 1.00 70.94 297 LEU A N 1
ATOM 2391 C CA . LEU A 1 297 ? -133.857 -24.724 107.799 1.00 70.94 297 LEU A CA 1
ATOM 2392 C C . LEU A 1 297 ? -134.520 -23.426 108.282 1.00 70.94 297 LEU A C 1
ATOM 2394 O O . LEU A 1 297 ? -135.401 -23.473 109.132 1.00 70.94 297 LEU A O 1
ATOM 2398 N N . LYS A 1 298 ? -134.180 -22.266 107.704 1.00 72.38 298 LYS A N 1
ATOM 2399 C CA . LYS A 1 298 ? -134.814 -20.976 108.039 1.00 72.38 298 LYS A CA 1
ATOM 2400 C C . LYS A 1 298 ? -136.290 -20.911 107.618 1.00 72.38 298 LYS A C 1
ATOM 2402 O O . LYS A 1 298 ? -137.067 -20.232 108.283 1.00 72.38 298 LYS A O 1
ATOM 2407 N N . ALA A 1 299 ? -136.694 -21.628 106.567 1.00 65.75 299 ALA A N 1
ATOM 2408 C CA . ALA A 1 299 ? -138.091 -21.775 106.161 1.00 65.75 299 ALA A CA 1
ATOM 2409 C C . ALA A 1 299 ? -138.865 -22.722 107.095 1.00 65.75 299 ALA A C 1
ATOM 2411 O O . ALA A 1 299 ? -139.954 -22.363 107.533 1.00 65.75 299 ALA A O 1
ATOM 2412 N N . ALA A 1 300 ? -138.284 -23.862 107.484 1.00 62.75 300 ALA A N 1
ATOM 2413 C CA . ALA A 1 300 ? -138.854 -24.767 108.484 1.00 62.75 300 ALA A CA 1
ATOM 2414 C C . ALA A 1 300 ? -139.009 -24.071 109.850 1.00 62.75 300 ALA A C 1
ATOM 2416 O O . ALA A 1 300 ? -140.092 -24.075 110.432 1.00 62.75 300 ALA A O 1
ATOM 2417 N N . LEU A 1 301 ? -137.971 -23.359 110.305 1.00 58.06 301 LEU A N 1
ATOM 2418 C CA . LEU A 1 301 ? -138.017 -22.513 111.502 1.00 58.06 301 LEU A CA 1
ATOM 2419 C C . LEU A 1 301 ? -139.077 -21.408 111.399 1.00 58.06 301 LEU A C 1
ATOM 2421 O O . LEU A 1 301 ? -139.683 -21.070 112.410 1.00 58.06 301 LEU A O 1
ATOM 2425 N N . LYS A 1 302 ? -139.349 -20.862 110.204 1.00 60.44 302 LYS A N 1
ATOM 2426 C CA . LYS A 1 302 ? -140.465 -19.925 110.005 1.00 60.44 302 LYS A CA 1
ATOM 2427 C C . LYS A 1 302 ? -141.824 -20.630 110.113 1.00 60.44 302 LYS A C 1
ATOM 2429 O O . LYS A 1 302 ? -142.717 -20.112 110.771 1.00 60.44 302 LYS A O 1
ATOM 2434 N N . GLN A 1 303 ? -141.968 -21.821 109.535 1.00 56.50 303 GLN A N 1
ATOM 2435 C CA . GLN A 1 303 ? -143.212 -22.601 109.570 1.00 56.50 303 GLN A CA 1
ATOM 2436 C C . GLN A 1 303 ? -143.577 -23.101 110.983 1.00 56.50 303 GLN A C 1
ATOM 2438 O O . GLN A 1 303 ? -144.756 -23.301 111.276 1.00 56.50 303 GLN A O 1
ATOM 2443 N N . ILE A 1 304 ? -142.578 -23.253 111.860 1.00 57.25 304 ILE A N 1
ATOM 2444 C CA . ILE A 1 304 ? -142.745 -23.451 113.309 1.00 57.25 304 ILE A CA 1
ATOM 2445 C C . ILE A 1 304 ? -143.122 -22.119 113.987 1.00 57.25 304 ILE A C 1
ATOM 2447 O O . ILE A 1 304 ? -144.142 -22.030 114.669 1.00 57.25 304 ILE A O 1
ATOM 2451 N N . ARG A 1 305 ? -142.360 -21.047 113.726 1.00 51.53 305 ARG A N 1
ATOM 2452 C CA . ARG A 1 305 ? -142.533 -19.721 114.352 1.00 51.53 305 ARG A CA 1
ATOM 2453 C C . ARG A 1 305 ? -143.880 -19.048 114.062 1.00 51.53 305 ARG A C 1
ATOM 2455 O O . ARG A 1 305 ? -144.387 -18.339 114.924 1.00 51.53 305 ARG A O 1
ATOM 2462 N N . ASP A 1 306 ? -144.487 -19.302 112.904 1.00 45.34 306 ASP A N 1
ATOM 2463 C CA . ASP A 1 306 ? -145.832 -18.805 112.573 1.00 45.34 306 ASP A CA 1
ATOM 2464 C C . ASP A 1 306 ? -146.965 -19.605 113.275 1.00 45.34 306 ASP A C 1
ATOM 2466 O O . ASP A 1 306 ? -148.126 -19.198 113.218 1.00 45.34 306 ASP A O 1
ATOM 2470 N N . ARG A 1 307 ? -146.652 -20.708 113.985 1.00 46.59 307 ARG A N 1
ATOM 2471 C CA . ARG A 1 307 ? -147.572 -21.401 114.915 1.00 46.59 307 ARG A CA 1
ATOM 2472 C C . ARG A 1 307 ? -147.340 -21.056 116.387 1.00 46.59 307 ARG A C 1
ATOM 2474 O O . ARG A 1 307 ? -148.298 -21.059 117.155 1.00 46.59 307 ARG A O 1
ATOM 2481 N N . GLU A 1 308 ? -146.119 -20.716 116.786 1.00 39.00 308 GLU A N 1
ATOM 2482 C CA . GLU A 1 308 ? -145.777 -20.391 118.180 1.00 39.00 308 GLU A CA 1
ATOM 2483 C C . GLU A 1 308 ? -145.948 -18.897 118.495 1.00 39.00 308 GLU A C 1
ATOM 2485 O O . GLU A 1 308 ? -145.076 -18.232 119.049 1.00 39.00 308 GLU A O 1
ATOM 2490 N N . LYS A 1 309 ? -147.139 -18.359 118.200 1.00 39.44 309 LYS A N 1
ATOM 2491 C CA . LYS A 1 309 ? -147.555 -17.014 118.640 1.00 39.44 309 LYS A CA 1
ATOM 2492 C C . LYS A 1 309 ? -148.069 -17.027 120.091 1.00 39.44 309 LYS A C 1
ATOM 2494 O O . LYS A 1 309 ? -149.099 -16.435 120.405 1.00 39.44 309 LYS A O 1
ATOM 2499 N N . SER A 1 310 ? -147.330 -17.728 120.949 1.00 33.09 310 SER A N 1
ATOM 2500 C CA . SER A 1 310 ? -147.623 -18.009 122.354 1.00 33.09 310 SER A CA 1
ATOM 2501 C C . SER A 1 310 ? -146.309 -18.153 123.126 1.00 33.09 310 SER A C 1
ATOM 2503 O O . SER A 1 310 ? -145.458 -18.929 122.706 1.00 33.09 310 SER A O 1
ATOM 2505 N N . ARG A 1 311 ? -146.211 -17.494 124.292 1.00 30.41 311 ARG A N 1
ATOM 2506 C CA . ARG A 1 311 ? -145.124 -17.592 125.296 1.00 30.41 311 ARG A CA 1
ATOM 2507 C C . ARG A 1 311 ? -143.804 -16.838 125.001 1.00 30.41 311 ARG A C 1
ATOM 2509 O O . ARG A 1 311 ? -142.872 -17.376 124.428 1.00 30.41 311 ARG A O 1
ATOM 2516 N N . SER A 1 312 ? -143.757 -15.610 125.526 1.00 26.98 312 SER A N 1
ATOM 2517 C CA . SER A 1 312 ? -142.668 -15.009 126.328 1.00 26.98 312 SER A CA 1
ATOM 2518 C C . SER A 1 312 ? -141.185 -15.024 125.887 1.00 26.98 312 SER A C 1
ATOM 2520 O O . SER A 1 312 ? -140.511 -16.039 125.974 1.00 26.98 312 SER A O 1
ATOM 2522 N N . GLU A 1 313 ? -140.683 -13.795 125.670 1.00 25.39 313 GLU A N 1
ATOM 2523 C CA . GLU A 1 313 ? -139.564 -13.147 126.409 1.00 25.39 313 GLU A CA 1
ATOM 2524 C C . GLU A 1 313 ? -138.063 -13.465 126.158 1.00 25.39 313 GLU A C 1
ATOM 2526 O O . GLU A 1 313 ? -137.631 -14.606 126.122 1.00 25.39 313 GLU A O 1
ATOM 2531 N N . LEU A 1 314 ? -137.292 -12.354 126.174 1.00 26.42 314 LEU A N 1
ATOM 2532 C CA . LEU A 1 314 ? -135.912 -12.139 126.678 1.00 26.42 314 LEU A CA 1
ATOM 2533 C C . LEU A 1 314 ? -134.665 -12.778 126.010 1.00 26.42 314 LEU A C 1
ATOM 2535 O O . LEU A 1 314 ? -134.619 -13.971 125.754 1.00 26.42 314 LEU A O 1
ATOM 2539 N N . SER A 1 315 ? -133.599 -11.948 125.943 1.00 25.81 315 SER A N 1
ATOM 2540 C CA . SER A 1 315 ? -132.157 -12.309 126.033 1.00 25.81 315 SER A CA 1
ATOM 2541 C C . SER A 1 315 ? -131.518 -13.110 124.859 1.00 25.81 315 SER A C 1
ATOM 2543 O O . SER A 1 315 ? -132.221 -13.776 124.110 1.00 25.81 315 SER A O 1
ATOM 2545 N N . GLU A 1 316 ? -130.204 -13.079 124.549 1.00 28.39 316 GLU A N 1
ATOM 2546 C CA . GLU A 1 316 ? -129.138 -12.052 124.671 1.00 28.39 316 GLU A CA 1
ATOM 2547 C C . GLU A 1 316 ? -128.001 -12.293 123.631 1.00 28.39 316 GLU A C 1
ATOM 2549 O O . GLU A 1 316 ? -127.963 -13.299 122.927 1.00 28.39 316 GLU A O 1
ATOM 2554 N N . VAL A 1 317 ? -127.115 -11.292 123.549 1.00 30.11 317 VAL A N 1
ATOM 2555 C CA . VAL A 1 317 ? -125.686 -11.200 123.145 1.00 30.11 317 VAL A CA 1
ATOM 2556 C C . VAL A 1 317 ? -124.856 -12.510 122.972 1.00 30.11 317 VAL A C 1
ATOM 2558 O O . VAL A 1 317 ? -125.093 -13.484 123.673 1.00 30.11 317 VAL A O 1
ATOM 2561 N N . GLN A 1 318 ? -123.799 -12.479 122.118 1.00 29.45 318 GLN A N 1
ATOM 2562 C CA . GLN A 1 318 ? -122.362 -12.742 122.472 1.00 29.45 318 GLN A CA 1
ATOM 2563 C C . GLN A 1 318 ? -121.469 -13.514 121.440 1.00 29.45 318 GLN A C 1
ATOM 2565 O O . GLN A 1 318 ? -121.691 -14.692 121.204 1.00 29.45 318 GLN A O 1
ATOM 2570 N N . GLN A 1 319 ? -120.376 -12.861 120.967 1.00 31.92 319 GLN A N 1
ATOM 2571 C CA . GLN A 1 319 ? -119.012 -13.407 120.636 1.00 31.92 319 GLN A CA 1
ATOM 2572 C C . GLN A 1 319 ? -118.881 -14.599 119.622 1.00 31.92 319 GLN A C 1
ATOM 2574 O O . GLN A 1 319 ? -119.875 -14.941 118.996 1.00 31.92 319 GLN A O 1
ATOM 2579 N N . GLN A 1 320 ? -117.737 -15.229 119.242 1.00 28.06 320 GLN A N 1
ATOM 2580 C CA . GLN A 1 320 ? -116.246 -15.218 119.466 1.00 28.06 320 GLN A CA 1
ATOM 2581 C C . GLN A 1 320 ? -115.590 -15.972 118.240 1.00 28.06 320 GLN A C 1
ATOM 2583 O O . GLN A 1 320 ? -116.335 -16.643 117.532 1.00 28.06 320 GLN A O 1
ATOM 2588 N N . SER A 1 321 ? -114.277 -16.062 117.921 1.00 30.66 321 SER A N 1
ATOM 2589 C CA . SER A 1 321 ? -113.065 -15.195 118.005 1.00 30.66 321 SER A CA 1
ATOM 2590 C C . SER A 1 321 ? -111.798 -15.922 117.443 1.00 30.66 321 SER A C 1
ATOM 2592 O O . SER A 1 321 ? -111.758 -17.142 117.560 1.00 30.66 321 SER A O 1
ATOM 2594 N N . VAL A 1 322 ? -110.735 -15.192 117.026 1.00 30.80 322 VAL A N 1
ATOM 2595 C CA . VAL A 1 322 ? -109.313 -15.642 116.771 1.00 30.80 322 VAL A CA 1
ATOM 2596 C C . VAL A 1 322 ? -109.063 -16.745 115.701 1.00 30.80 322 VAL A C 1
ATOM 2598 O O . VAL A 1 322 ? -110.036 -17.228 115.133 1.00 30.80 322 VAL A O 1
ATOM 2601 N N . THR A 1 323 ? -107.840 -17.125 115.253 1.00 31.05 323 THR A N 1
ATOM 2602 C CA . THR A 1 323 ? -106.373 -16.930 115.582 1.00 31.05 323 THR A CA 1
ATOM 2603 C C . THR A 1 323 ? -105.538 -17.162 114.276 1.00 31.05 323 THR A C 1
ATOM 2605 O O . THR A 1 323 ? -106.133 -17.607 113.301 1.00 31.05 323 THR A O 1
ATOM 2608 N N . GLU A 1 324 ? -104.194 -17.085 114.145 1.00 34.28 324 GLU A N 1
ATOM 2609 C CA . GLU A 1 324 ? -103.077 -16.140 114.475 1.00 34.28 324 GLU A CA 1
ATOM 2610 C C . GLU A 1 324 ? -101.804 -16.637 113.691 1.00 34.28 324 GLU A C 1
ATOM 2612 O O . GLU A 1 324 ? -101.962 -17.528 112.860 1.00 34.28 324 GLU A O 1
ATOM 2617 N N . VAL A 1 325 ? -100.576 -16.147 113.974 1.00 33.03 325 VAL A N 1
ATOM 2618 C CA . VAL A 1 325 ? -99.231 -16.665 113.551 1.00 33.03 325 VAL A CA 1
ATOM 2619 C C . VAL A 1 325 ? -98.825 -16.363 112.078 1.00 33.03 325 VAL A C 1
ATOM 2621 O O . VAL A 1 325 ? -99.586 -16.658 111.168 1.00 33.03 325 VAL A O 1
ATOM 2624 N N . ARG A 1 326 ? -97.732 -15.633 111.725 1.00 32.88 326 ARG A N 1
ATOM 2625 C CA . ARG A 1 326 ? -96.258 -15.657 112.046 1.00 32.88 326 ARG A CA 1
ATOM 2626 C C . ARG A 1 326 ? -95.481 -16.737 111.229 1.00 32.88 326 ARG A C 1
ATOM 2628 O O . ARG A 1 326 ? -96.083 -17.746 110.905 1.00 32.88 326 ARG A O 1
ATOM 2635 N N . GLN A 1 327 ? -94.188 -16.645 110.839 1.00 33.00 327 GLN A N 1
ATOM 2636 C CA . GLN A 1 327 ? -93.038 -15.753 111.162 1.00 33.00 327 GLN A CA 1
ATOM 2637 C C . GLN A 1 327 ? -91.851 -15.908 110.137 1.00 33.00 327 GLN A C 1
ATOM 2639 O O . GLN A 1 327 ? -91.857 -16.878 109.385 1.00 33.00 327 GLN A O 1
ATOM 2644 N N . SER A 1 328 ? -90.759 -15.109 110.264 1.00 29.50 328 SER A N 1
ATOM 2645 C CA . SER A 1 328 ? -89.335 -15.369 109.813 1.00 29.50 328 SER A CA 1
ATOM 2646 C C . SER A 1 328 ? -88.954 -15.304 108.297 1.00 29.50 328 SER A C 1
ATOM 2648 O O . SER A 1 328 ? -89.841 -15.483 107.477 1.00 29.50 328 SER A O 1
ATOM 2650 N N . VAL A 1 329 ? -87.688 -15.124 107.818 1.00 28.53 329 VAL A N 1
ATOM 2651 C CA . VAL A 1 329 ? -86.374 -14.558 108.310 1.00 28.53 329 VAL A CA 1
ATOM 2652 C C . VAL A 1 329 ? -85.347 -14.426 107.122 1.00 28.53 329 VAL A C 1
ATOM 2654 O O . VAL A 1 329 ? -85.638 -14.948 106.052 1.00 28.53 329 VAL A O 1
ATOM 2657 N N . VAL A 1 330 ? -84.153 -13.808 107.319 1.00 32.31 330 VAL A N 1
ATOM 2658 C CA . VAL A 1 330 ? -82.972 -13.631 106.385 1.00 32.31 330 VAL A CA 1
ATOM 2659 C C . VAL A 1 330 ? -83.088 -12.470 105.351 1.00 32.31 330 VAL A C 1
ATOM 2661 O O . VAL A 1 330 ? -84.205 -12.096 105.020 1.00 32.31 330 VAL A O 1
ATOM 2664 N N . LEU A 1 331 ? -82.027 -11.945 104.692 1.00 31.06 331 LEU A N 1
ATOM 2665 C CA . LEU A 1 331 ? -80.778 -11.203 105.067 1.00 31.06 331 LEU A CA 1
ATOM 2666 C C . LEU A 1 331 ? -79.980 -10.867 103.757 1.00 31.06 331 LEU A C 1
ATOM 2668 O O . LEU A 1 331 ? -80.262 -11.463 102.724 1.00 31.06 331 LEU A O 1
ATOM 2672 N N . LEU A 1 332 ? -78.938 -10.022 103.862 1.00 31.62 332 LEU A N 1
ATOM 2673 C CA . LEU A 1 332 ? -77.798 -9.760 102.939 1.00 31.62 332 LEU A CA 1
ATOM 2674 C C . LEU A 1 332 ? -77.883 -8.673 101.828 1.00 31.62 332 LEU A C 1
ATOM 2676 O O . LEU A 1 332 ? -78.454 -8.852 100.758 1.00 31.62 332 LEU A O 1
ATOM 2680 N N . GLU A 1 333 ? -77.165 -7.577 102.123 1.00 25.69 333 GLU A N 1
ATOM 2681 C CA . GLU A 1 333 ? -76.330 -6.706 101.252 1.00 25.69 333 GLU A CA 1
ATOM 2682 C C . GLU A 1 333 ? -75.089 -7.481 100.691 1.00 25.69 333 GLU A C 1
ATOM 2684 O O . GLU A 1 333 ? -75.047 -8.691 100.945 1.00 25.69 333 GLU A O 1
ATOM 2689 N N . PRO A 1 334 ? -74.057 -6.914 99.991 1.00 48.22 334 PRO A N 1
ATOM 2690 C CA . PRO A 1 334 ? -73.543 -5.516 99.888 1.00 48.22 334 PRO A CA 1
ATOM 2691 C C . PRO A 1 334 ? -73.401 -5.024 98.414 1.00 48.22 334 PRO A C 1
ATOM 2693 O O . PRO A 1 334 ? -74.073 -5.585 97.555 1.00 48.22 334 PRO A O 1
ATOM 2696 N N . LEU A 1 335 ? -72.606 -4.026 97.965 1.00 28.73 335 LEU A N 1
ATOM 2697 C CA . LEU A 1 335 ? -71.645 -3.009 98.494 1.00 28.73 335 LEU A CA 1
ATOM 2698 C C . LEU A 1 335 ? -71.887 -1.721 97.623 1.00 28.73 335 LEU A C 1
ATOM 2700 O O . LEU A 1 335 ? -72.355 -1.867 96.495 1.00 28.73 335 LEU A O 1
ATOM 2704 N N . GLN A 1 336 ? -71.726 -0.438 97.994 1.00 29.44 336 GLN A N 1
ATOM 2705 C CA . GLN A 1 336 ? -70.778 0.304 98.856 1.00 29.44 336 GLN A CA 1
ATOM 2706 C C . GLN A 1 336 ? -69.373 0.541 98.216 1.00 29.44 336 GLN A C 1
ATOM 2708 O O . GLN A 1 336 ? -68.836 -0.377 97.612 1.00 29.44 336 GLN A O 1
ATOM 2713 N N . THR A 1 337 ? -68.686 1.706 98.288 1.00 25.67 337 THR A N 1
ATOM 2714 C CA . THR A 1 337 ? -69.135 3.130 98.353 1.00 25.67 337 THR A CA 1
ATOM 2715 C C . THR A 1 337 ? -68.009 4.141 98.010 1.00 25.67 337 THR A C 1
ATOM 2717 O O . THR A 1 337 ? -66.852 3.787 97.816 1.00 25.67 337 THR A O 1
ATOM 2720 N N . THR A 1 338 ? -68.379 5.426 97.971 1.00 28.27 338 THR A N 1
ATOM 2721 C CA . THR A 1 338 ? -67.610 6.658 97.709 1.00 28.27 338 THR A CA 1
ATOM 2722 C C . THR A 1 338 ? -66.813 7.270 98.890 1.00 28.27 338 THR A C 1
ATOM 2724 O O . THR A 1 338 ? -67.358 7.386 99.983 1.00 28.27 338 THR A O 1
ATOM 2727 N N . ALA A 1 339 ? -65.677 7.916 98.572 1.00 26.56 339 ALA A N 1
ATOM 2728 C CA . ALA A 1 339 ? -65.241 9.247 99.074 1.00 26.56 339 ALA A CA 1
ATOM 2729 C C . ALA A 1 339 ? -64.754 9.394 100.573 1.00 26.56 339 ALA A C 1
ATOM 2731 O O . ALA A 1 339 ? -64.212 8.412 101.071 1.00 26.56 339 ALA A O 1
ATOM 2732 N N . PRO A 1 340 ? -64.674 10.595 101.230 1.00 52.91 340 PRO A N 1
ATOM 2733 C CA . PRO A 1 340 ? -63.362 11.157 101.642 1.00 52.91 340 PRO A CA 1
ATOM 2734 C C . PRO A 1 340 ? -63.337 11.854 103.048 1.00 52.91 340 PRO A C 1
ATOM 2736 O O . PRO A 1 340 ? -64.170 11.558 103.901 1.00 52.91 340 PRO A O 1
ATOM 2739 N N . SER A 1 341 ? -62.473 12.879 103.221 1.00 28.41 341 SER A N 1
ATOM 2740 C CA . SER A 1 341 ? -62.552 14.048 104.152 1.00 28.41 341 SER A CA 1
ATOM 2741 C C . SER A 1 341 ? -61.708 14.066 105.454 1.00 28.41 341 SER A C 1
ATOM 2743 O O . SER A 1 341 ? -60.857 13.207 105.667 1.00 28.41 341 SER A O 1
ATOM 2745 N N . GLU A 1 342 ? -61.836 15.153 106.235 1.00 28.39 342 GLU A N 1
ATOM 2746 C CA . GLU A 1 342 ? -60.785 15.759 107.078 1.00 28.39 342 GLU A CA 1
ATOM 2747 C C . GLU A 1 342 ? -61.210 16.007 108.548 1.00 28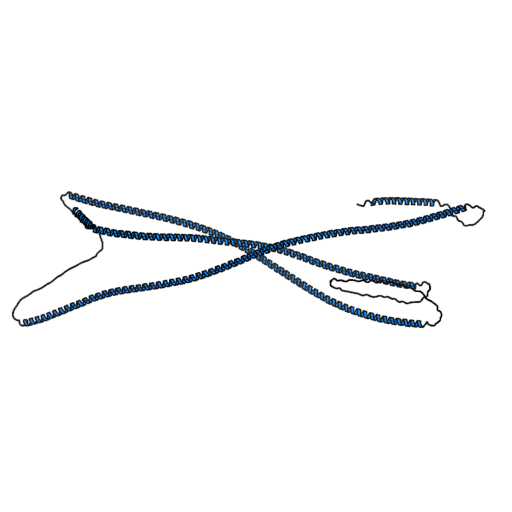.39 342 GLU A C 1
ATOM 2749 O O . GLU A 1 342 ? -62.348 16.400 108.797 1.00 28.39 342 GLU A O 1
ATOM 2754 N N . SER A 1 343 ? -60.230 16.047 109.472 1.00 28.92 343 SER A N 1
ATOM 2755 C CA . SER A 1 343 ? -60.225 16.904 110.695 1.00 28.92 343 SER A CA 1
ATOM 2756 C C . SER A 1 343 ? -61.267 16.586 111.819 1.00 28.92 343 SER A C 1
ATOM 2758 O O . SER A 1 343 ? -61.987 15.599 111.712 1.00 28.92 343 SER A O 1
ATOM 2760 N N . PRO A 1 344 ? -61.384 17.364 112.929 1.00 49.34 344 PRO A N 1
ATOM 2761 C CA . PRO A 1 344 ? -60.387 17.664 113.980 1.00 49.34 344 PRO A CA 1
ATOM 2762 C C . PRO A 1 344 ? -60.976 17.488 115.423 1.00 49.34 344 PRO A C 1
ATOM 2764 O O . PRO A 1 344 ? -61.943 16.759 115.617 1.00 49.34 344 PRO A O 1
ATOM 2767 N N . SER A 1 345 ? -60.466 18.251 116.414 1.00 27.80 345 SER A N 1
ATOM 2768 C CA . SER A 1 345 ? -61.021 18.531 117.772 1.00 27.80 345 SER A CA 1
ATOM 2769 C C . SER A 1 345 ? -60.770 17.504 118.905 1.00 27.80 345 SER A C 1
ATOM 2771 O O . SER A 1 345 ? -60.316 16.395 118.656 1.00 27.80 345 SER A O 1
ATOM 2773 N N . SER A 1 346 ? -61.119 17.806 120.170 1.00 30.22 346 SER A N 1
ATOM 2774 C CA . SER A 1 346 ? -60.412 18.688 121.141 1.00 30.22 346 SER A CA 1
ATOM 2775 C C . SER A 1 346 ? -61.140 18.754 122.508 1.00 30.22 346 SER A C 1
ATOM 2777 O O . SER A 1 346 ? -62.355 18.614 122.540 1.00 30.22 346 SER A O 1
ATOM 2779 N N . GLU A 1 347 ? -60.417 19.150 123.573 1.00 27.84 347 GLU A N 1
ATOM 2780 C CA . GLU A 1 347 ? -60.885 19.662 124.895 1.00 27.84 347 GLU A CA 1
ATOM 2781 C C . GLU A 1 347 ? -61.091 18.711 126.110 1.00 27.84 347 GLU A C 1
ATOM 2783 O O . GLU A 1 347 ? -61.878 17.780 126.055 1.00 27.84 347 GLU A O 1
ATOM 2788 N N . LYS A 1 348 ? -60.468 19.116 127.247 1.00 30.72 348 LYS A N 1
ATOM 2789 C CA . LYS A 1 348 ? -60.926 19.118 128.675 1.00 30.72 348 LYS A CA 1
ATOM 2790 C C . LYS A 1 348 ? -61.422 17.784 129.303 1.00 30.72 348 LYS A C 1
ATOM 2792 O O . LYS A 1 348 ? -62.258 17.096 128.752 1.00 30.72 348 LYS A O 1
ATOM 2797 N N . SER A 1 349 ? -61.043 17.403 130.532 1.00 32.53 349 SER A N 1
ATOM 2798 C CA . SER A 1 349 ? -61.093 18.216 131.769 1.00 32.53 349 SER A CA 1
ATOM 2799 C C . SER A 1 349 ? -60.280 17.642 132.965 1.00 32.53 349 SER A C 1
ATOM 2801 O O . SER A 1 349 ? -59.664 16.587 132.881 1.00 32.53 349 SER A O 1
ATOM 2803 N N . GLN A 1 350 ? -60.301 18.362 134.095 1.00 29.75 350 GLN A N 1
ATOM 2804 C CA . GLN A 1 350 ? -59.633 18.129 135.402 1.00 29.75 350 GLN A CA 1
ATOM 2805 C C . GLN A 1 350 ? -60.728 17.959 136.511 1.00 29.75 350 GLN A C 1
ATOM 2807 O O . GLN A 1 350 ? -61.897 18.113 136.145 1.00 29.75 350 GLN A O 1
ATOM 2812 N N . PRO A 1 351 ? -60.465 17.778 137.839 1.00 51.06 351 PRO A N 1
ATOM 2813 C CA . PRO A 1 351 ? -59.201 17.585 138.576 1.00 51.06 351 PRO A CA 1
ATOM 2814 C C . PRO A 1 351 ? -59.254 16.532 139.732 1.00 51.06 351 PRO A C 1
ATOM 2816 O O . PRO A 1 351 ? -60.236 15.823 139.898 1.00 51.06 351 PRO A O 1
ATOM 2819 N N . GLN A 1 352 ? -58.225 16.573 140.599 1.00 30.03 352 GLN A N 1
ATOM 2820 C CA . GLN A 1 352 ? -58.171 16.109 142.005 1.00 30.03 352 GLN A CA 1
ATOM 2821 C C . GLN A 1 352 ? -58.176 14.590 142.306 1.00 30.03 352 GLN A C 1
ATOM 2823 O O . GLN A 1 352 ? -58.865 13.819 141.657 1.00 30.03 352 GLN A O 1
ATOM 2828 N N . ALA A 1 353 ? -57.556 14.104 143.392 1.00 36.34 353 ALA A N 1
ATOM 2829 C CA . ALA A 1 353 ? -56.210 14.333 143.957 1.00 36.34 353 ALA A CA 1
ATOM 2830 C C . ALA A 1 353 ? -56.096 13.562 145.287 1.00 36.34 353 ALA A C 1
ATOM 2832 O O . ALA A 1 353 ? -56.581 14.053 146.302 1.00 36.34 353 ALA A O 1
ATOM 2833 N N . GLU A 1 354 ? -55.381 12.437 145.316 1.00 34.75 354 GLU A N 1
ATOM 2834 C CA . GLU A 1 354 ? -54.672 12.009 146.527 1.00 34.75 354 GLU A CA 1
ATOM 2835 C C . GLU A 1 354 ? -53.483 11.095 146.181 1.00 34.75 354 GLU A C 1
ATOM 2837 O O . GLU A 1 354 ? -53.492 10.387 145.179 1.00 34.75 354 GLU A O 1
ATOM 2842 N N . VAL A 1 355 ? -52.434 11.239 146.991 1.00 47.91 355 VAL A N 1
ATOM 2843 C CA . VAL A 1 355 ? -51.137 10.541 147.055 1.00 47.91 355 VAL A CA 1
ATOM 2844 C C . VAL A 1 355 ? -50.970 9.271 146.195 1.00 47.91 355 VAL A C 1
ATOM 2846 O O . VAL A 1 355 ? -51.543 8.241 146.522 1.00 47.91 355 VAL A O 1
ATOM 2849 N N . ASP A 1 356 ? -50.027 9.289 145.236 1.00 47.22 356 ASP A N 1
ATOM 2850 C CA . ASP A 1 356 ? -48.851 8.404 145.357 1.00 47.22 356 ASP A CA 1
ATOM 2851 C C . ASP A 1 356 ? -47.646 8.774 144.470 1.00 47.22 356 ASP A C 1
ATOM 2853 O O . ASP A 1 356 ? -47.782 9.268 143.347 1.00 47.22 356 ASP A O 1
ATOM 2857 N N . LEU A 1 357 ? -46.438 8.484 144.970 1.00 60.00 357 LEU A N 1
ATOM 2858 C CA . LEU A 1 357 ? -45.161 8.761 144.286 1.00 60.00 357 LEU A CA 1
ATOM 2859 C C . LEU A 1 357 ? -45.017 7.967 142.974 1.00 60.00 357 LEU A C 1
ATOM 2861 O O . LEU A 1 357 ? -44.344 8.406 142.037 1.00 60.00 357 LEU A O 1
ATOM 2865 N N . ASP A 1 358 ? -45.659 6.803 142.895 1.00 59.38 358 ASP A N 1
ATOM 2866 C CA . ASP A 1 358 ? -45.546 5.894 141.757 1.00 59.38 358 ASP A CA 1
ATOM 2867 C C . ASP A 1 358 ? -46.362 6.339 140.536 1.00 59.38 358 ASP A C 1
ATOM 2869 O O . ASP A 1 358 ? -45.964 6.030 139.415 1.00 59.38 358 ASP A O 1
ATOM 2873 N N . HIS A 1 359 ? -47.405 7.162 140.700 1.00 62.00 359 HIS A N 1
ATOM 2874 C CA . HIS A 1 359 ? -48.087 7.784 139.555 1.00 62.00 359 HIS A CA 1
ATOM 2875 C C . HIS A 1 359 ? -47.172 8.775 138.820 1.00 62.00 359 HIS A C 1
ATOM 2877 O O . HIS A 1 359 ? -47.155 8.807 137.589 1.00 62.00 359 HIS A O 1
ATOM 2883 N N . LEU A 1 360 ? -46.338 9.525 139.555 1.00 65.62 360 LEU A N 1
ATOM 2884 C CA . LEU A 1 360 ? -45.332 10.402 138.950 1.00 65.62 360 LEU A CA 1
ATOM 2885 C C . LEU A 1 360 ? -44.250 9.589 138.220 1.00 65.62 360 LEU A C 1
ATOM 2887 O O . LEU A 1 360 ? -43.828 9.971 137.130 1.00 65.62 360 LEU A O 1
ATOM 2891 N N . LYS A 1 361 ? -43.846 8.431 138.770 1.00 72.44 361 LYS A N 1
ATOM 2892 C CA . LYS A 1 361 ? -42.937 7.496 138.082 1.00 72.44 361 LYS A CA 1
ATOM 2893 C C . LYS A 1 361 ? -43.568 6.890 136.829 1.00 72.44 361 LYS A C 1
ATOM 2895 O O . LYS A 1 361 ? -42.862 6.744 135.839 1.00 72.44 361 LYS A O 1
ATOM 2900 N N . MET A 1 362 ? -44.859 6.543 136.842 1.00 75.62 362 MET A N 1
ATOM 2901 C CA . MET A 1 362 ? -45.554 6.034 135.653 1.00 75.62 362 MET A CA 1
ATOM 2902 C C . MET A 1 362 ? -45.649 7.100 134.561 1.00 75.62 362 MET A C 1
ATOM 2904 O O . MET A 1 362 ? -45.302 6.805 133.423 1.00 75.62 362 MET A O 1
ATOM 2908 N N . ALA A 1 363 ? -46.026 8.337 134.902 1.00 75.00 363 ALA A N 1
ATOM 2909 C CA . ALA A 1 363 ? -46.063 9.447 133.949 1.00 75.00 363 ALA A CA 1
ATOM 2910 C C . ALA A 1 363 ? -44.674 9.741 133.355 1.00 75.00 363 ALA A C 1
ATOM 2912 O O . ALA A 1 363 ? -44.529 9.824 132.137 1.00 75.00 363 ALA A O 1
ATOM 2913 N N . LEU A 1 364 ? -43.634 9.808 134.196 1.00 79.25 364 LEU A N 1
ATOM 2914 C CA . LEU A 1 364 ? -42.256 10.012 133.740 1.00 79.25 364 LEU A CA 1
ATOM 2915 C C . LEU A 1 364 ? -41.752 8.836 132.888 1.00 79.25 364 LEU A C 1
ATOM 2917 O O . LEU A 1 364 ? -41.095 9.055 131.877 1.00 79.25 364 LEU A O 1
ATOM 2921 N N . LYS A 1 365 ? -42.082 7.589 133.250 1.00 80.94 365 LYS A N 1
ATOM 2922 C CA . LYS A 1 365 ? -41.717 6.400 132.466 1.00 80.94 365 LYS A CA 1
ATOM 2923 C C . LYS A 1 365 ? -42.435 6.370 131.116 1.00 80.94 365 LYS A C 1
ATOM 2925 O O . LYS A 1 365 ? -41.790 6.056 130.124 1.00 80.94 365 LYS A O 1
ATOM 2930 N N . ALA A 1 366 ? -43.719 6.732 131.074 1.00 77.75 366 ALA A N 1
ATOM 2931 C CA . ALA A 1 366 ? -44.489 6.859 129.839 1.00 77.75 366 ALA A CA 1
ATOM 2932 C C . ALA A 1 366 ? -43.903 7.947 128.923 1.00 77.75 366 ALA A C 1
ATOM 2934 O O . ALA A 1 366 ? -43.736 7.717 127.728 1.00 77.75 366 ALA A O 1
ATOM 2935 N N . GLN A 1 367 ? -43.508 9.092 129.492 1.00 82.25 367 GLN A N 1
ATOM 2936 C CA . GLN A 1 367 ? -42.828 10.159 128.758 1.00 82.25 367 GLN A CA 1
ATOM 2937 C C . GLN A 1 367 ? -41.448 9.718 128.245 1.00 82.25 367 GLN A C 1
ATOM 2939 O O . GLN A 1 367 ? -41.116 10.006 127.103 1.00 82.25 367 GLN A O 1
ATOM 2944 N N . ILE A 1 368 ? -40.675 8.964 129.036 1.00 82.12 368 ILE A N 1
ATOM 2945 C CA . ILE A 1 368 ? -39.402 8.371 128.593 1.00 82.12 368 ILE A CA 1
ATOM 2946 C C . ILE A 1 368 ? -39.625 7.375 127.446 1.00 82.12 368 ILE A C 1
ATOM 2948 O O . ILE A 1 368 ? -38.862 7.401 126.489 1.00 82.12 368 ILE A O 1
ATOM 2952 N N . THR A 1 369 ? -40.666 6.535 127.483 1.00 79.12 369 THR A N 1
ATOM 2953 C CA . THR A 1 369 ? -40.974 5.629 126.359 1.00 79.12 369 THR A CA 1
ATOM 2954 C C . THR A 1 369 ? -41.513 6.355 125.126 1.00 79.12 369 THR A C 1
ATOM 2956 O O . THR A 1 369 ? -41.214 5.920 124.021 1.00 79.12 369 THR A O 1
ATOM 2959 N N . SER A 1 370 ? -42.242 7.466 125.292 1.00 84.56 370 SER A N 1
ATOM 2960 C CA . SER A 1 370 ? -42.659 8.329 124.174 1.00 84.56 370 SER A CA 1
ATOM 2961 C C . SER A 1 370 ? -41.432 8.937 123.499 1.00 84.56 370 SER A C 1
ATOM 2963 O O . SER A 1 370 ? -41.184 8.672 122.330 1.00 84.56 370 SER A O 1
ATOM 2965 N N . LEU A 1 371 ? -40.570 9.603 124.277 1.00 85.25 371 LEU A N 1
ATOM 2966 C CA . LEU A 1 371 ? -39.309 10.178 123.801 1.00 85.25 371 LEU A CA 1
ATOM 2967 C C . LEU A 1 371 ? -38.357 9.127 123.205 1.00 85.25 371 LEU A C 1
ATOM 2969 O O . LEU A 1 371 ? -37.575 9.455 122.319 1.00 85.25 371 LEU A O 1
ATOM 2973 N N . HIS A 1 372 ? -38.415 7.871 123.659 1.00 84.31 372 HIS A N 1
ATOM 2974 C CA . HIS A 1 372 ? -37.634 6.783 123.070 1.00 84.31 372 HIS A CA 1
ATOM 2975 C C . HIS A 1 372 ? -38.177 6.370 121.696 1.00 84.31 372 HIS A C 1
ATOM 2977 O O . HIS A 1 372 ? -37.385 6.282 120.766 1.00 84.31 372 HIS A O 1
ATOM 2983 N N . GLY A 1 373 ? -39.495 6.194 121.544 1.00 83.62 373 GLY A N 1
ATOM 2984 C CA . GLY A 1 373 ? -40.120 5.899 120.246 1.00 83.62 373 GLY A CA 1
ATOM 2985 C C . GLY A 1 373 ? -40.052 7.074 119.261 1.00 83.62 373 GLY A C 1
ATOM 2986 O O . GLY A 1 373 ? -39.873 6.873 118.065 1.00 83.62 373 GLY A O 1
ATOM 2987 N N . GLU A 1 374 ? -40.113 8.310 119.760 1.00 84.50 374 GLU A N 1
ATOM 2988 C CA . GLU A 1 374 ? -39.830 9.530 118.992 1.00 84.50 374 GLU A CA 1
ATOM 2989 C C . GLU A 1 374 ? -38.357 9.561 118.541 1.00 84.50 374 GLU A C 1
ATOM 2991 O O . GLU A 1 374 ? -38.077 9.874 117.388 1.00 84.50 374 GLU A O 1
ATOM 2996 N N . SER A 1 375 ? -37.411 9.163 119.402 1.00 86.31 375 SER A N 1
ATOM 2997 C CA . SER A 1 375 ? -35.994 9.025 119.032 1.00 86.31 375 SER A CA 1
ATOM 2998 C C . SER A 1 375 ? -35.754 7.913 118.007 1.00 86.31 375 SER A C 1
ATOM 3000 O O . SER A 1 375 ? -34.953 8.107 117.100 1.00 86.31 375 SER A O 1
ATOM 3002 N N . GLU A 1 376 ? -36.441 6.772 118.118 1.00 87.62 376 GLU A N 1
ATOM 3003 C CA . GLU A 1 376 ? -36.389 5.687 117.127 1.00 87.62 376 GLU A CA 1
ATOM 3004 C C . GLU A 1 376 ? -36.995 6.130 115.785 1.00 87.62 376 GLU A C 1
ATOM 3006 O O . GLU A 1 376 ? -36.453 5.802 114.730 1.00 87.62 376 GLU A O 1
ATOM 3011 N N . HIS A 1 377 ? -38.067 6.934 115.801 1.00 87.19 377 HIS A N 1
ATOM 3012 C CA . HIS A 1 377 ? -38.611 7.562 114.594 1.00 87.19 377 HIS A CA 1
ATOM 3013 C C . HIS A 1 377 ? -37.592 8.501 113.945 1.00 87.19 377 HIS A C 1
ATOM 3015 O O . HIS A 1 377 ? -37.325 8.360 112.756 1.00 87.19 377 HIS A O 1
ATOM 3021 N N . PHE A 1 378 ? -36.980 9.413 114.710 1.00 91.12 378 PHE A N 1
ATOM 3022 C CA . PHE A 1 378 ? -35.947 10.310 114.184 1.00 91.12 378 PHE A CA 1
ATOM 3023 C C . PHE A 1 378 ? -34.711 9.556 113.670 1.00 91.12 378 PHE A C 1
ATOM 3025 O O . PHE A 1 378 ? -34.123 9.980 112.680 1.00 91.12 378 PHE A O 1
ATOM 3032 N N . GLU A 1 379 ? -34.326 8.429 114.278 1.00 91.38 379 GLU A N 1
ATOM 3033 C CA . GLU A 1 379 ? -33.229 7.586 113.783 1.00 91.38 379 GLU A CA 1
ATOM 3034 C C . GLU A 1 379 ? -33.595 6.886 112.459 1.00 91.38 379 GLU A C 1
ATOM 3036 O O . GLU A 1 379 ? -32.785 6.857 111.532 1.00 91.38 379 GLU A O 1
ATOM 3041 N N . MET A 1 380 ? -34.829 6.388 112.317 1.00 92.56 380 MET A N 1
ATOM 3042 C CA . MET A 1 380 ? -35.327 5.836 111.047 1.00 92.56 380 MET A CA 1
ATOM 3043 C C . MET A 1 380 ? -35.483 6.903 109.954 1.00 92.56 380 MET A C 1
ATOM 3045 O O . MET A 1 380 ? -35.177 6.634 108.795 1.00 92.56 380 MET A O 1
ATOM 3049 N N . GLU A 1 381 ? -35.934 8.104 110.311 1.00 91.00 381 GLU A N 1
ATOM 3050 C CA . GLU A 1 381 ? -36.116 9.243 109.406 1.00 91.00 381 GLU A CA 1
ATOM 3051 C C . GLU A 1 381 ? -34.764 9.788 108.920 1.00 91.00 381 GLU A C 1
ATOM 3053 O O . GLU A 1 381 ? -34.570 9.964 107.718 1.00 91.00 381 GLU A O 1
ATOM 3058 N N . LEU A 1 382 ? -33.782 9.930 109.820 1.00 93.62 382 LEU A N 1
ATOM 3059 C CA . LEU A 1 382 ? -32.396 10.257 109.470 1.00 93.62 382 LEU A CA 1
ATOM 3060 C C . LEU A 1 382 ? -31.797 9.205 108.527 1.00 93.62 382 LEU A C 1
ATOM 3062 O O . LEU A 1 382 ? -31.223 9.551 107.500 1.00 93.62 382 LEU A O 1
ATOM 3066 N N . LYS A 1 383 ? -31.997 7.917 108.822 1.00 93.50 383 LYS A N 1
ATOM 3067 C CA . LYS A 1 383 ? -31.516 6.812 107.982 1.00 93.50 383 LYS A CA 1
ATOM 3068 C C . LYS A 1 383 ? -32.204 6.750 106.614 1.00 93.50 383 LYS A C 1
ATOM 3070 O O . LYS A 1 383 ? -31.584 6.346 105.632 1.00 93.50 383 LYS A O 1
ATOM 3075 N N . LEU A 1 384 ? -33.471 7.158 106.521 1.00 94.38 384 LEU A N 1
ATOM 3076 C CA . LEU A 1 384 ? -34.169 7.315 105.244 1.00 94.38 384 LEU A CA 1
ATOM 3077 C C . LEU A 1 384 ? -33.583 8.481 104.434 1.00 94.38 384 LEU A C 1
ATOM 3079 O O . LEU A 1 384 ? -33.395 8.335 103.228 1.00 94.38 384 LEU A O 1
ATOM 3083 N N . HIS A 1 385 ? -33.238 9.594 105.090 1.00 91.88 385 HIS A N 1
ATOM 3084 C CA . HIS A 1 385 ? -32.511 10.698 104.463 1.00 91.88 385 HIS A CA 1
ATOM 3085 C C . HIS A 1 385 ? -31.116 10.276 103.974 1.00 91.88 385 HIS A C 1
ATOM 3087 O O . HIS A 1 385 ? -30.806 10.528 102.814 1.00 91.88 385 HIS A O 1
ATOM 3093 N N . GLU A 1 386 ? -30.325 9.553 104.775 1.00 92.81 386 GLU A N 1
ATOM 3094 C CA . GLU A 1 386 ? -29.017 9.017 104.354 1.00 92.81 386 GLU A CA 1
ATOM 3095 C C . GLU A 1 386 ? -29.130 8.108 103.114 1.00 92.81 386 GLU A C 1
ATOM 3097 O O . GLU A 1 386 ? -28.321 8.210 102.191 1.00 92.81 386 GLU A O 1
ATOM 3102 N N . MET A 1 387 ? -30.156 7.246 103.042 1.00 93.62 387 MET A N 1
ATOM 3103 C CA . MET A 1 387 ? -30.403 6.417 101.852 1.00 93.62 387 MET A CA 1
ATOM 3104 C C . MET A 1 387 ? -30.834 7.243 100.630 1.00 93.62 387 MET A C 1
ATOM 3106 O O . MET A 1 387 ? -30.405 6.941 99.517 1.00 93.62 387 MET A O 1
ATOM 3110 N N . LEU A 1 388 ? -31.661 8.277 100.816 1.00 93.88 388 LEU A N 1
ATOM 3111 C CA . LEU A 1 388 ? -32.088 9.175 99.736 1.00 93.88 388 LEU A CA 1
ATOM 3112 C C . LEU A 1 388 ? -30.928 10.020 99.194 1.00 93.88 388 LEU A C 1
ATOM 3114 O O . LEU A 1 388 ? -30.822 10.193 97.983 1.00 93.88 388 LEU A O 1
ATOM 3118 N N . GLU A 1 389 ? -30.042 10.512 100.062 1.00 93.25 389 GLU A N 1
ATOM 3119 C CA . GLU A 1 389 ? -28.834 11.238 99.659 1.00 93.25 389 GLU A CA 1
ATOM 3120 C C . GLU A 1 389 ? -27.854 10.324 98.908 1.00 93.25 389 GLU A C 1
ATOM 3122 O O . GLU A 1 389 ? -27.333 10.721 97.865 1.00 93.25 389 GLU A O 1
ATOM 3127 N N . ALA A 1 390 ? -27.670 9.078 99.361 1.00 92.94 390 ALA A N 1
ATOM 3128 C CA . ALA A 1 390 ? -26.817 8.098 98.684 1.00 92.94 390 ALA A CA 1
ATOM 3129 C C . ALA A 1 390 ? -27.350 7.683 97.298 1.00 92.94 390 ALA A C 1
ATOM 3131 O O . ALA A 1 390 ? -26.576 7.581 96.343 1.00 92.94 390 ALA A O 1
ATOM 3132 N N . GLU A 1 391 ? -28.662 7.465 97.158 1.00 94.06 391 GLU A N 1
ATOM 3133 C CA . GLU A 1 391 ? -29.277 7.129 95.866 1.00 94.06 391 GLU A CA 1
ATOM 3134 C C . GLU A 1 391 ? -29.255 8.342 94.910 1.00 94.06 391 GLU A C 1
ATOM 3136 O O . GLU A 1 391 ? -28.956 8.182 93.727 1.00 94.06 391 GLU A O 1
ATOM 3141 N N . LEU A 1 392 ? -29.439 9.568 95.420 1.00 94.94 392 LEU A N 1
ATOM 3142 C CA . LEU A 1 392 ? -29.303 10.803 94.637 1.00 94.94 392 LEU A CA 1
ATOM 3143 C C . LEU A 1 392 ? -27.856 11.058 94.178 1.00 94.94 392 LEU A C 1
ATOM 3145 O O . LEU A 1 392 ? -27.637 11.448 93.030 1.00 94.94 392 LEU A O 1
ATOM 3149 N N . GLU A 1 393 ? -26.850 10.838 95.032 1.00 94.19 393 GLU A N 1
ATOM 3150 C CA . GLU A 1 393 ? -25.441 10.968 94.633 1.00 94.19 393 GLU A CA 1
ATOM 3151 C C . GLU A 1 393 ? -25.061 9.924 93.571 1.00 94.19 393 GLU A C 1
ATOM 3153 O O . GLU A 1 393 ? -24.366 10.247 92.601 1.00 94.19 393 GLU A O 1
ATOM 3158 N N . LYS A 1 394 ? -25.589 8.702 93.693 1.00 95.06 394 LYS A N 1
ATOM 3159 C CA . LYS A 1 394 ? -25.464 7.640 92.691 1.00 95.06 394 LYS A CA 1
ATOM 3160 C C . LYS A 1 394 ? -26.111 8.031 91.356 1.00 95.06 394 LYS A C 1
ATOM 3162 O O . LYS A 1 394 ? -25.414 7.979 90.341 1.00 95.06 394 LYS A O 1
ATOM 3167 N N . GLU A 1 395 ? -27.361 8.503 91.333 1.00 93.81 395 GLU A N 1
ATOM 3168 C CA . GLU A 1 395 ? -28.006 8.991 90.100 1.00 93.81 395 GLU A CA 1
ATOM 3169 C C . GLU A 1 395 ? -27.236 10.162 89.465 1.00 93.81 395 GLU A C 1
ATOM 3171 O O . GLU A 1 395 ? -27.050 10.200 88.245 1.00 93.81 395 GLU A O 1
ATOM 3176 N N . LEU A 1 396 ? -26.710 11.090 90.275 1.00 93.06 396 LEU A N 1
ATOM 3177 C CA . LEU A 1 396 ? -25.846 12.173 89.796 1.00 93.06 396 LEU A CA 1
ATOM 3178 C C . LEU A 1 396 ? -24.509 11.656 89.239 1.00 93.06 396 LEU A C 1
ATOM 3180 O O . LEU A 1 396 ? -23.972 12.256 88.306 1.00 93.06 396 LEU A O 1
ATOM 3184 N N . SER A 1 397 ? -23.968 10.553 89.763 1.00 94.31 397 SER A N 1
ATOM 3185 C CA . SER A 1 397 ? -22.767 9.906 89.218 1.00 94.31 397 SER A CA 1
ATOM 3186 C C . SER A 1 397 ? -23.038 9.232 87.865 1.00 94.31 397 SER A C 1
ATOM 3188 O O . SER A 1 397 ? -22.299 9.478 86.909 1.00 94.31 397 SER A O 1
ATOM 3190 N N . ASP A 1 398 ? -24.157 8.514 87.727 1.00 94.75 398 ASP A N 1
ATOM 3191 C CA . ASP A 1 398 ? -24.593 7.904 86.464 1.00 94.75 398 ASP A CA 1
ATOM 3192 C C . ASP A 1 398 ? -24.908 8.969 85.401 1.00 94.75 398 ASP A C 1
ATOM 3194 O O . ASP A 1 398 ? -24.572 8.811 84.224 1.00 94.75 398 ASP A O 1
ATOM 3198 N N . ALA A 1 399 ? -25.517 10.089 85.805 1.00 92.88 399 ALA A N 1
ATOM 3199 C CA . ALA A 1 399 ? -25.766 11.228 84.928 1.00 92.88 399 ALA A CA 1
ATOM 3200 C C . ALA A 1 399 ? -24.460 11.897 84.462 1.00 92.88 399 ALA A C 1
ATOM 3202 O O . ALA A 1 399 ? -24.353 12.276 83.295 1.00 92.88 399 ALA A O 1
ATOM 3203 N N . ARG A 1 400 ? -23.443 12.016 85.329 1.00 93.81 400 ARG A N 1
ATOM 3204 C CA . ARG A 1 400 ? -22.108 12.516 84.942 1.00 93.81 400 ARG A CA 1
ATOM 3205 C C . ARG A 1 400 ? -21.429 11.571 83.948 1.00 93.81 400 ARG A C 1
ATOM 3207 O O . ARG A 1 400 ? -20.987 12.039 82.902 1.00 93.81 400 ARG A O 1
ATOM 3214 N N . MET A 1 401 ? -21.435 10.261 84.213 1.00 94.94 401 MET A N 1
ATOM 3215 C CA . MET A 1 401 ? -20.875 9.248 83.306 1.00 94.94 401 MET A CA 1
ATOM 3216 C C . MET A 1 401 ? -21.538 9.271 81.921 1.00 94.94 401 MET A C 1
ATOM 3218 O O . MET A 1 401 ? -20.840 9.269 80.910 1.00 94.94 401 MET A O 1
ATOM 3222 N N . LYS A 1 402 ? -22.873 9.372 81.854 1.00 94.50 402 LYS A N 1
ATOM 3223 C CA . LYS A 1 402 ? -23.606 9.473 80.578 1.00 94.50 402 LYS A CA 1
ATOM 3224 C C . LYS A 1 402 ? -23.282 10.755 79.805 1.00 94.50 402 LYS A C 1
ATOM 3226 O O . LYS A 1 402 ? -23.137 10.699 78.589 1.00 94.50 402 LYS A O 1
ATOM 3231 N N . ASN A 1 403 ? -23.131 11.895 80.485 1.00 92.38 403 ASN A N 1
ATOM 3232 C CA . ASN A 1 403 ? -22.724 13.146 79.832 1.00 92.38 403 ASN A CA 1
ATOM 3233 C C . ASN A 1 403 ? -21.274 13.092 79.321 1.00 92.38 403 ASN A C 1
ATOM 3235 O O . ASN A 1 403 ? -20.994 13.611 78.241 1.00 92.38 403 ASN A O 1
ATOM 3239 N N . GLN A 1 404 ? -20.365 12.429 80.045 1.00 95.06 404 GLN A N 1
ATOM 3240 C CA . GLN A 1 404 ? -19.003 12.188 79.563 1.00 95.06 404 GLN A CA 1
ATOM 3241 C C . GLN A 1 404 ? -19.011 11.310 78.301 1.00 95.06 404 GLN A C 1
ATOM 3243 O O . GLN A 1 404 ? -18.477 11.730 77.279 1.00 95.06 404 GLN A O 1
ATOM 3248 N N . GLN A 1 405 ? -19.703 10.166 78.329 1.00 94.75 405 GLN A N 1
ATOM 3249 C CA . GLN A 1 405 ? -19.841 9.273 77.168 1.00 94.75 405 GLN A CA 1
ATOM 3250 C C . GLN A 1 405 ? -20.460 9.975 75.948 1.00 94.75 405 GLN A C 1
ATOM 3252 O O . GLN A 1 405 ? -20.027 9.752 74.820 1.00 94.75 405 GLN A O 1
ATOM 3257 N N . LEU A 1 406 ? -21.449 10.853 76.161 1.00 94.50 406 LEU A N 1
ATOM 3258 C CA . LEU A 1 406 ? -22.038 11.663 75.092 1.00 94.50 406 LEU A CA 1
ATOM 3259 C C . LEU A 1 406 ? -21.021 12.652 74.498 1.00 94.50 406 LEU A C 1
ATOM 3261 O O . LEU A 1 406 ? -20.984 12.832 73.284 1.00 94.50 406 LEU A O 1
ATOM 3265 N N . THR A 1 407 ? -20.182 13.261 75.340 1.00 93.62 407 THR A N 1
ATOM 3266 C CA . THR A 1 407 ? -19.131 14.199 74.910 1.00 93.62 407 THR A CA 1
ATOM 3267 C C . THR A 1 407 ? -18.050 13.479 74.100 1.00 93.62 407 THR A C 1
ATOM 3269 O O . THR A 1 407 ? -17.702 13.929 73.013 1.00 93.62 407 THR A O 1
ATOM 3272 N N . GLU A 1 408 ? -17.582 12.323 74.575 1.00 94.56 408 GLU A N 1
ATOM 3273 C CA . GLU A 1 408 ? -16.608 11.470 73.878 1.00 94.56 408 GLU A CA 1
ATOM 3274 C C . GLU A 1 408 ? -17.153 10.987 72.518 1.00 94.56 408 GLU A C 1
ATOM 3276 O O . GLU A 1 408 ? -16.453 11.045 71.505 1.00 94.56 408 GLU A O 1
ATOM 3281 N N . ALA A 1 409 ? -18.432 10.596 72.458 1.00 93.06 409 ALA A N 1
ATOM 3282 C CA . ALA A 1 409 ? -19.099 10.223 71.210 1.00 93.06 409 ALA A CA 1
ATOM 3283 C C . ALA A 1 409 ? -19.263 11.406 70.234 1.00 93.06 409 ALA A C 1
ATOM 3285 O O . ALA A 1 409 ? -19.139 11.219 69.022 1.00 93.06 409 ALA A O 1
ATOM 3286 N N . MET A 1 410 ? -19.512 12.621 70.738 1.00 93.25 410 MET A N 1
ATOM 3287 C CA . MET A 1 410 ? -19.548 13.833 69.911 1.00 93.25 410 MET A CA 1
ATOM 3288 C C . MET A 1 410 ? -18.169 14.169 69.334 1.00 93.25 410 MET A C 1
ATOM 3290 O O . MET A 1 410 ? -18.085 14.433 68.137 1.00 93.25 410 MET A O 1
ATOM 3294 N N . GLN A 1 411 ? -17.098 14.090 70.132 1.00 92.88 411 GLN A N 1
ATOM 3295 C CA . GLN A 1 411 ? -15.731 14.331 69.651 1.00 92.88 411 GLN A CA 1
ATOM 3296 C C . GLN A 1 411 ? -15.322 13.319 68.574 1.00 92.88 411 GLN A C 1
ATOM 3298 O O . GLN A 1 411 ? -14.881 13.721 67.503 1.00 92.88 411 GLN A O 1
ATOM 3303 N N . HIS A 1 412 ? -15.570 12.021 68.784 1.00 92.38 412 HIS A N 1
ATOM 3304 C CA . HIS A 1 412 ? -15.302 11.006 67.759 1.00 92.38 412 HIS A CA 1
ATOM 3305 C C . HIS A 1 412 ? -16.112 11.254 66.470 1.00 92.38 412 HIS A C 1
ATOM 3307 O O . HIS A 1 412 ? -15.649 10.949 65.367 1.00 92.38 412 HIS A O 1
ATOM 3313 N N . HIS A 1 413 ? -17.332 11.798 66.564 1.00 92.00 413 HIS A N 1
ATOM 3314 C CA . HIS A 1 413 ? -18.115 12.159 65.380 1.00 92.00 413 HIS A CA 1
ATOM 3315 C C . HIS A 1 413 ? -17.547 13.391 64.656 1.00 92.00 413 HIS A C 1
ATOM 3317 O O . HIS A 1 413 ? -17.485 13.389 63.429 1.00 92.00 413 HIS A O 1
ATOM 3323 N N . GLU A 1 414 ? -17.078 14.399 65.394 1.00 93.31 414 GLU A N 1
ATOM 3324 C CA . GLU A 1 414 ? -16.402 15.587 64.857 1.00 93.31 414 GLU A CA 1
ATOM 3325 C C . GLU A 1 414 ? -15.087 15.214 64.145 1.00 93.31 414 GLU A C 1
ATOM 3327 O O . GLU A 1 414 ? -14.915 15.551 62.974 1.00 93.31 414 GLU A O 1
ATOM 3332 N N . GLU A 1 415 ? -14.239 14.391 64.771 1.00 93.38 415 GLU A N 1
ATOM 3333 C CA . GLU A 1 415 ? -13.028 13.813 64.160 1.00 93.38 415 GLU A CA 1
ATOM 3334 C C . GLU A 1 415 ? -13.351 12.997 62.894 1.00 93.38 415 GLU A C 1
ATOM 3336 O O . GLU A 1 415 ? -12.659 13.094 61.877 1.00 93.38 415 GLU A O 1
ATOM 3341 N N . SER A 1 416 ? -14.441 12.218 62.913 1.00 93.31 416 SER A N 1
ATOM 3342 C CA . SER A 1 416 ? -14.892 11.449 61.742 1.00 93.31 416 SER A CA 1
ATOM 3343 C C . SER A 1 416 ? -15.334 12.356 60.587 1.00 93.31 416 SER A C 1
ATOM 3345 O O . SER A 1 416 ? -15.070 12.043 59.425 1.00 93.31 416 SER A O 1
ATOM 3347 N N . LEU A 1 417 ? -15.993 13.479 60.886 1.00 92.25 417 LEU A N 1
ATOM 3348 C CA . LEU A 1 417 ? -16.402 14.472 59.891 1.00 92.25 417 LEU A CA 1
ATOM 3349 C C . LEU A 1 417 ? -15.202 15.249 59.335 1.00 92.25 417 LEU A C 1
ATOM 3351 O O . LEU A 1 417 ? -15.154 15.483 58.127 1.00 92.25 417 LEU A O 1
ATOM 3355 N N . GLU A 1 418 ? -14.211 15.593 60.162 1.00 91.56 418 GLU A N 1
ATOM 3356 C CA . GLU A 1 418 ? -12.974 16.236 59.702 1.00 91.56 418 GLU A CA 1
ATOM 3357 C C . GLU A 1 418 ? -12.162 15.299 58.791 1.00 91.56 418 GLU A C 1
ATOM 3359 O O . GLU A 1 418 ? -11.752 15.702 57.701 1.00 91.56 418 GLU A O 1
ATOM 3364 N N . MET A 1 419 ? -12.037 14.016 59.150 1.00 92.25 419 MET A N 1
ATOM 3365 C CA . MET A 1 419 ? -11.399 12.995 58.305 1.00 92.25 419 MET A CA 1
ATOM 3366 C C . MET A 1 419 ? -12.128 12.782 56.968 1.00 92.25 419 MET A C 1
ATOM 3368 O O . MET A 1 419 ? -11.482 12.655 55.924 1.00 92.25 419 MET A O 1
ATOM 3372 N N . LEU A 1 420 ? -13.467 12.773 56.965 1.00 91.31 420 LEU A N 1
ATOM 3373 C CA . LEU A 1 420 ? -14.262 12.697 55.732 1.00 91.31 420 LEU A CA 1
ATOM 3374 C C . LEU A 1 420 ? -14.127 13.969 54.880 1.00 91.31 420 LEU A C 1
ATOM 3376 O O . LEU A 1 420 ? -14.002 13.865 53.661 1.00 91.31 420 LEU A O 1
ATOM 3380 N N . SER A 1 421 ? -14.092 15.148 55.505 1.00 91.19 421 SER A N 1
ATOM 3381 C CA . SER A 1 421 ? -13.888 16.442 54.839 1.00 91.19 421 SER A CA 1
ATOM 3382 C C . SER A 1 421 ? -12.500 16.545 54.197 1.00 91.19 421 SER A C 1
ATOM 3384 O O . SER A 1 421 ? -12.377 16.902 53.022 1.00 91.19 421 SER A O 1
ATOM 3386 N N . GLY A 1 422 ? -11.449 16.143 54.920 1.00 90.12 422 GLY A N 1
ATOM 3387 C CA . GLY A 1 422 ? -10.080 16.078 54.406 1.00 90.12 422 GLY A CA 1
ATOM 3388 C C . GLY A 1 422 ? -9.938 15.090 53.247 1.00 90.12 422 GLY A C 1
ATOM 3389 O O . GLY A 1 422 ? -9.303 15.407 52.240 1.00 90.12 422 GLY A O 1
ATOM 3390 N N . ARG A 1 423 ? -10.597 13.925 53.330 1.00 90.69 423 ARG A N 1
ATOM 3391 C CA . ARG A 1 423 ? -10.638 12.957 52.225 1.00 90.69 423 ARG A CA 1
ATOM 3392 C C . ARG A 1 423 ? -11.378 13.507 51.005 1.00 90.69 423 ARG A C 1
ATOM 3394 O O . ARG A 1 423 ? -10.821 13.465 49.914 1.00 90.69 423 ARG A O 1
ATOM 3401 N N . ALA A 1 424 ? -12.571 14.073 51.183 1.00 87.75 424 ALA A N 1
ATOM 3402 C CA . ALA A 1 424 ? -13.336 14.686 50.097 1.00 87.75 424 ALA A CA 1
ATOM 3403 C C . ALA A 1 424 ? -12.564 15.835 49.424 1.00 87.75 424 ALA A C 1
ATOM 3405 O O . ALA A 1 424 ? -12.581 15.947 48.203 1.00 87.75 424 ALA A O 1
ATOM 3406 N N . SER A 1 425 ? -11.825 16.632 50.202 1.00 89.19 425 SER A N 1
ATOM 3407 C CA . SER A 1 425 ? -10.955 17.698 49.688 1.00 89.19 425 SER A CA 1
ATOM 3408 C C . SER A 1 425 ? -9.754 17.146 48.907 1.00 89.19 425 SER A C 1
ATOM 3410 O O . SER A 1 425 ? -9.405 17.675 47.855 1.00 89.19 425 SER A O 1
ATOM 3412 N N . SER A 1 426 ? -9.139 16.054 49.380 1.00 91.50 426 SER A N 1
ATOM 3413 C CA . SER A 1 426 ? -8.043 15.374 48.672 1.00 91.50 426 SER A CA 1
ATOM 3414 C C . SER A 1 426 ? -8.507 14.721 47.368 1.00 91.50 426 SER A C 1
ATOM 3416 O O . SER A 1 426 ? -7.809 14.803 46.360 1.00 91.50 426 SER A O 1
ATOM 3418 N N . ASP A 1 427 ? -9.677 14.084 47.374 1.00 91.19 427 ASP A N 1
ATOM 3419 C CA . ASP A 1 427 ? -10.243 13.432 46.193 1.00 91.19 427 ASP A CA 1
ATOM 3420 C C . ASP A 1 427 ? -10.787 14.471 45.187 1.00 91.19 427 ASP A C 1
ATOM 3422 O O . ASP A 1 427 ? -10.668 14.268 43.981 1.00 91.19 427 ASP A O 1
ATOM 3426 N N . ALA A 1 428 ? -11.268 15.635 45.648 1.00 89.12 428 ALA A N 1
ATOM 3427 C CA . ALA A 1 428 ? -11.561 16.784 44.786 1.00 89.12 428 ALA A CA 1
ATOM 3428 C C . ALA A 1 428 ? -10.299 17.339 44.100 1.00 89.12 428 ALA A C 1
ATOM 3430 O O . ALA A 1 428 ? -10.315 17.524 42.887 1.00 89.12 428 ALA A O 1
ATOM 3431 N N . GLY A 1 429 ? -9.196 17.526 44.839 1.00 89.38 429 GLY A N 1
ATOM 3432 C CA . GLY A 1 429 ? -7.924 17.992 44.269 1.00 89.38 429 GLY A CA 1
ATOM 3433 C C . GLY A 1 429 ? -7.379 17.067 43.175 1.00 89.38 429 GLY A C 1
ATOM 3434 O O . GLY A 1 429 ? -7.038 17.538 42.095 1.00 89.38 429 GLY A O 1
ATOM 3435 N N . LYS A 1 430 ? -7.405 15.744 43.396 1.00 91.75 430 LYS A N 1
ATOM 3436 C CA . LYS A 1 430 ? -7.025 14.749 42.369 1.00 91.75 430 LYS A CA 1
ATOM 3437 C C . LYS A 1 430 ? -7.908 14.838 41.125 1.00 91.75 430 LYS A C 1
ATOM 3439 O O . LYS A 1 430 ? -7.409 14.731 40.013 1.00 91.75 430 LYS A O 1
ATOM 3444 N N . ASN A 1 431 ? -9.214 15.047 41.302 1.00 90.81 431 ASN A N 1
ATOM 3445 C CA . ASN A 1 431 ? -10.130 15.212 40.175 1.00 90.81 431 ASN A CA 1
ATOM 3446 C C . ASN A 1 431 ? -9.837 16.504 39.391 1.00 90.81 431 ASN A C 1
ATOM 3448 O O . ASN A 1 431 ? -9.905 16.482 38.166 1.00 90.81 431 ASN A O 1
ATOM 3452 N N . GLU A 1 432 ? -9.479 17.607 40.058 1.00 93.12 432 GLU A N 1
ATOM 3453 C CA . GLU A 1 432 ? -9.024 18.833 39.384 1.00 93.12 432 GLU A CA 1
ATOM 3454 C C . GLU A 1 432 ? -7.705 18.606 38.623 1.00 93.12 432 GLU A C 1
ATOM 3456 O O . GLU A 1 432 ? -7.599 19.019 37.468 1.00 93.12 432 GLU A O 1
ATOM 3461 N N . GLU A 1 433 ? -6.741 17.885 39.206 1.00 92.56 433 GLU A N 1
ATOM 3462 C CA . GLU A 1 433 ? -5.492 17.480 38.538 1.00 92.56 433 GLU A CA 1
ATOM 3463 C C . GLU A 1 433 ? -5.765 16.625 37.284 1.00 92.56 433 GLU A C 1
ATOM 3465 O O . GLU A 1 433 ? -5.299 16.975 36.199 1.00 92.56 433 GLU A O 1
ATOM 3470 N N . SER A 1 434 ? -6.598 15.581 37.380 1.00 93.12 434 SER A N 1
ATOM 3471 C CA . SER A 1 434 ? -6.985 14.745 36.229 1.00 93.12 434 SER A CA 1
ATOM 3472 C C . SER A 1 434 ? -7.769 15.516 35.159 1.00 93.12 434 SER A C 1
ATOM 3474 O O . SER A 1 434 ? -7.602 15.265 33.966 1.00 93.12 434 SER A O 1
ATOM 3476 N N . ILE A 1 435 ? -8.608 16.483 35.548 1.00 92.88 435 ILE A N 1
ATOM 3477 C CA . ILE A 1 435 ? -9.301 17.374 34.603 1.00 92.88 435 ILE A CA 1
ATOM 3478 C C . ILE A 1 435 ? -8.298 18.304 33.901 1.00 92.88 435 ILE A C 1
ATOM 3480 O O . ILE A 1 435 ? -8.440 18.564 32.705 1.00 92.88 435 ILE A O 1
ATOM 3484 N N . HIS A 1 436 ? -7.266 18.784 34.599 1.00 93.56 436 HIS A N 1
ATOM 3485 C CA . HIS A 1 436 ? -6.193 19.574 33.996 1.00 93.56 436 HIS A CA 1
ATOM 3486 C C . HIS A 1 436 ? -5.324 18.761 33.025 1.00 93.56 436 HIS A C 1
ATOM 3488 O O . HIS A 1 436 ? -4.986 19.285 31.962 1.00 93.56 436 HIS A O 1
ATOM 3494 N N . GLU A 1 437 ? -5.023 17.502 33.344 1.00 94.06 437 GLU A N 1
ATOM 3495 C CA . GLU A 1 437 ? -4.296 16.567 32.475 1.00 94.06 437 GLU A CA 1
ATOM 3496 C C . GLU A 1 437 ? -5.094 16.255 31.195 1.00 94.06 437 GLU A C 1
ATOM 3498 O O . GLU A 1 437 ? -4.606 16.496 30.090 1.00 94.06 437 GLU A O 1
ATOM 3503 N N . LEU A 1 438 ? -6.378 15.894 31.320 1.00 94.81 438 LEU A N 1
ATOM 3504 C CA . LEU A 1 438 ? -7.286 15.708 30.176 1.00 94.81 438 LEU A CA 1
ATOM 3505 C C . LEU A 1 438 ? -7.435 16.981 29.319 1.00 94.81 438 LEU A C 1
ATOM 3507 O O . LEU A 1 438 ? -7.545 16.904 28.096 1.00 94.81 438 LEU A O 1
ATOM 3511 N N . MET A 1 439 ? -7.417 18.177 29.921 1.00 92.19 439 MET A N 1
ATOM 3512 C CA . MET A 1 439 ? -7.426 19.448 29.175 1.00 92.19 439 MET A CA 1
ATOM 3513 C C . MET A 1 439 ? -6.088 19.790 28.495 1.00 92.19 439 MET A C 1
ATOM 3515 O O . MET A 1 439 ? -6.071 20.670 27.623 1.00 92.19 439 MET A O 1
ATOM 3519 N N . ALA A 1 440 ? -4.983 19.147 28.880 1.00 93.38 440 ALA A N 1
ATOM 3520 C CA . ALA A 1 440 ? -3.712 19.217 28.165 1.00 93.38 440 ALA A CA 1
ATOM 3521 C C . ALA A 1 440 ? -3.715 18.239 26.980 1.00 93.38 440 ALA A C 1
ATOM 3523 O O . ALA A 1 440 ? -3.524 18.678 25.848 1.00 93.38 440 ALA A O 1
ATOM 3524 N N . GLU A 1 441 ? -4.083 16.974 27.202 1.00 95.00 441 GLU A N 1
ATOM 3525 C CA . GLU A 1 441 ? -4.211 15.952 26.151 1.00 95.00 441 GLU A CA 1
ATOM 3526 C C . GLU A 1 441 ? -5.178 16.397 25.035 1.00 95.00 441 GLU A C 1
ATOM 3528 O O . GLU A 1 441 ? -4.835 16.391 23.854 1.00 95.00 441 GLU A O 1
ATOM 3533 N N . VAL A 1 442 ? -6.362 16.916 25.389 1.00 92.88 442 VAL A N 1
ATOM 3534 C CA . VAL A 1 442 ? -7.337 17.464 24.422 1.00 92.88 442 VAL A CA 1
ATOM 3535 C C . VAL A 1 442 ? -6.803 18.691 23.664 1.00 92.88 442 VAL A C 1
ATOM 3537 O O . VAL A 1 442 ? -7.335 19.033 22.604 1.00 92.88 442 VAL A O 1
ATOM 3540 N N . ARG A 1 443 ? -5.762 19.370 24.159 1.00 95.56 443 ARG A N 1
ATOM 3541 C CA . ARG A 1 443 ? -5.081 20.448 23.426 1.00 95.56 443 ARG A CA 1
ATOM 3542 C C . ARG A 1 443 ? -4.051 19.887 22.454 1.00 95.56 443 ARG A C 1
ATOM 3544 O O . ARG A 1 443 ? -4.106 20.242 21.281 1.00 95.56 443 ARG A O 1
ATOM 3551 N N . GLU A 1 444 ? -3.195 18.979 22.908 1.00 94.56 444 GLU A N 1
ATOM 3552 C CA . GLU A 1 444 ? -2.187 18.314 22.073 1.00 94.56 444 GLU A CA 1
ATOM 3553 C C . GLU A 1 444 ? -2.844 17.558 20.907 1.00 94.56 444 GLU A C 1
ATOM 3555 O O . GLU A 1 444 ? -2.447 17.729 19.756 1.00 94.56 444 GLU A O 1
ATOM 3560 N N . LEU A 1 445 ? -3.949 16.845 21.159 1.00 92.75 445 LEU A N 1
ATOM 3561 C CA . LEU A 1 445 ? -4.754 16.192 20.120 1.00 92.75 445 LEU A CA 1
ATOM 3562 C C . LEU A 1 445 ? -5.353 17.179 19.103 1.00 92.75 445 LEU A C 1
ATOM 3564 O O . LEU A 1 445 ? -5.491 16.837 17.928 1.00 92.75 445 LEU A O 1
ATOM 3568 N N . ARG A 1 446 ? -5.701 18.409 19.511 1.00 93.12 446 ARG A N 1
ATOM 3569 C CA . ARG A 1 446 ? -6.181 19.458 18.588 1.00 93.12 446 ARG A CA 1
ATOM 3570 C C . ARG A 1 446 ? -5.046 20.051 17.764 1.00 93.12 446 ARG A C 1
ATOM 3572 O O . ARG A 1 446 ? -5.229 20.260 16.570 1.00 93.12 446 ARG A O 1
ATOM 3579 N N . GLU A 1 447 ? -3.895 20.300 18.378 1.00 94.44 447 GLU A N 1
ATOM 3580 C CA . GLU A 1 447 ? -2.699 20.796 17.689 1.00 94.44 447 GLU A CA 1
ATOM 3581 C C . GLU A 1 447 ? -2.199 19.756 16.667 1.00 94.44 447 GLU A C 1
ATOM 3583 O O . GLU A 1 447 ? -1.953 20.102 15.511 1.00 94.44 447 GLU A O 1
ATOM 3588 N N . HIS A 1 448 ? -2.208 18.467 17.023 1.00 92.94 448 HIS A N 1
ATOM 3589 C CA . HIS A 1 448 ? -1.942 17.360 16.102 1.00 92.94 448 HIS A CA 1
ATOM 3590 C C . HIS A 1 448 ? -2.973 17.270 14.963 1.00 92.94 448 HIS A C 1
ATOM 3592 O O . HIS A 1 448 ? -2.600 17.095 13.805 1.00 92.94 448 HIS A O 1
ATOM 3598 N N . ASN A 1 449 ? -4.270 17.442 15.250 1.00 92.56 449 ASN A N 1
ATOM 3599 C CA . ASN A 1 449 ? -5.307 17.437 14.211 1.00 92.56 449 ASN A CA 1
ATOM 3600 C C . ASN A 1 449 ? -5.137 18.600 13.213 1.00 92.56 449 ASN A C 1
ATOM 3602 O O . ASN A 1 449 ? -5.332 18.403 12.017 1.00 92.56 449 ASN A O 1
ATOM 3606 N N . VAL A 1 450 ? -4.707 19.780 13.678 1.00 94.81 450 VAL A N 1
ATOM 3607 C CA . VAL A 1 450 ? -4.370 20.921 12.807 1.00 94.81 450 VAL A CA 1
ATOM 3608 C C . VAL A 1 450 ? -3.135 20.629 11.946 1.00 94.81 450 VAL A C 1
ATOM 3610 O O . VAL A 1 450 ? -3.148 20.960 10.763 1.00 94.81 450 VAL A O 1
ATOM 3613 N N . MET A 1 451 ? -2.100 19.968 12.481 1.00 92.56 451 MET A N 1
ATOM 3614 C CA . MET A 1 451 ? -0.948 19.545 11.668 1.00 92.56 451 MET A CA 1
ATOM 3615 C C . MET A 1 451 ? -1.340 18.521 10.594 1.00 92.56 451 MET A C 1
ATOM 3617 O O . MET A 1 451 ? -0.938 18.677 9.444 1.00 92.56 451 MET A O 1
ATOM 3621 N N . LEU A 1 452 ? -2.176 17.530 10.927 1.00 91.06 452 LEU A N 1
ATOM 3622 C CA . LEU A 1 452 ? -2.700 16.565 9.950 1.00 91.06 452 LEU A CA 1
ATOM 3623 C C . LEU A 1 452 ? -3.542 17.244 8.857 1.00 91.06 452 LEU A C 1
ATOM 3625 O O . LEU A 1 452 ? -3.416 16.894 7.688 1.00 91.06 452 LEU A O 1
ATOM 3629 N N . GLN A 1 453 ? -4.362 18.244 9.203 1.00 92.44 453 GLN A N 1
ATOM 3630 C CA . GLN A 1 453 ? -5.120 19.025 8.214 1.00 92.44 453 GLN A CA 1
ATOM 3631 C C . GLN A 1 453 ? -4.197 19.812 7.271 1.00 92.44 453 GLN A C 1
ATOM 3633 O O . GLN A 1 453 ? -4.432 19.821 6.067 1.00 92.44 453 GLN A O 1
ATOM 3638 N N . GLN A 1 454 ? -3.116 20.409 7.784 1.00 94.06 454 GLN A N 1
ATOM 3639 C CA . GLN A 1 454 ? -2.116 21.102 6.958 1.00 94.06 454 GLN A CA 1
ATOM 3640 C C . GLN A 1 454 ? -1.327 20.136 6.059 1.00 94.06 454 GLN A C 1
ATOM 3642 O O . GLN A 1 454 ? -1.023 20.467 4.916 1.00 94.06 454 GLN A O 1
ATOM 3647 N N . GLN A 1 455 ? -1.012 18.931 6.544 1.00 92.50 455 GLN A N 1
ATOM 3648 C CA . GLN A 1 455 ? -0.388 17.883 5.730 1.00 92.50 455 GLN A CA 1
ATOM 3649 C C . GLN A 1 455 ? -1.327 17.390 4.621 1.00 92.50 455 GLN A C 1
ATOM 3651 O O . GLN A 1 455 ? -0.874 17.208 3.492 1.00 92.50 455 GLN A O 1
ATOM 3656 N N . LEU A 1 456 ? -2.624 17.237 4.915 1.00 92.19 456 LEU A N 1
ATOM 3657 C CA . LEU A 1 456 ? -3.646 16.884 3.928 1.00 92.19 456 LEU A CA 1
ATOM 3658 C C . LEU A 1 456 ? -3.778 17.968 2.849 1.00 92.19 456 LEU A C 1
ATOM 3660 O O . LEU A 1 456 ? -3.695 17.647 1.669 1.00 92.19 456 LEU A O 1
ATOM 3664 N N . GLU A 1 457 ? -3.889 19.242 3.238 1.00 94.75 457 GLU A N 1
ATOM 3665 C CA . GLU A 1 457 ? -3.959 20.383 2.312 1.00 94.75 457 GLU A CA 1
ATOM 3666 C C . GLU A 1 457 ? -2.724 20.428 1.390 1.00 94.75 457 GLU A C 1
ATOM 3668 O O . GLU A 1 457 ? -2.858 20.521 0.173 1.00 94.75 457 GLU A O 1
ATOM 3673 N N . VAL A 1 458 ? -1.514 20.241 1.933 1.00 94.62 458 VAL A N 1
ATOM 3674 C CA . VAL A 1 458 ? -0.266 20.166 1.144 1.00 94.62 458 VAL A CA 1
ATOM 3675 C C . VAL A 1 458 ? -0.218 18.941 0.216 1.00 94.62 458 VAL A C 1
ATOM 3677 O O . VAL A 1 458 ? 0.388 19.016 -0.861 1.00 94.62 458 VAL A O 1
ATOM 3680 N N . ALA A 1 459 ? -0.842 17.823 0.598 1.00 90.00 459 ALA A N 1
ATOM 3681 C CA . ALA A 1 459 ? -0.935 16.617 -0.222 1.00 90.00 459 ALA A CA 1
ATOM 3682 C C . ALA A 1 459 ? -1.956 16.767 -1.363 1.00 90.00 459 ALA A C 1
ATOM 3684 O O . ALA A 1 459 ? -1.619 16.454 -2.505 1.00 90.00 459 ALA A O 1
ATOM 3685 N N . GLU A 1 460 ? -3.149 17.306 -1.095 1.00 93.31 460 GLU A N 1
ATOM 3686 C CA . GLU A 1 460 ? -4.160 17.642 -2.111 1.00 93.31 460 GLU A CA 1
ATOM 3687 C C . GLU A 1 460 ? -3.582 18.616 -3.146 1.00 93.31 460 GLU A C 1
ATOM 3689 O O . GLU A 1 460 ? -3.655 18.381 -4.352 1.00 93.31 460 GLU A O 1
ATOM 3694 N N . ASP A 1 461 ? -2.889 19.650 -2.674 1.00 93.62 461 ASP A N 1
ATOM 3695 C CA . ASP A 1 461 ? -2.218 20.649 -3.499 1.00 93.62 461 ASP A CA 1
ATOM 3696 C C . ASP A 1 461 ? -1.060 20.041 -4.330 1.00 93.62 461 ASP A C 1
ATOM 3698 O O . ASP A 1 461 ? -0.772 20.491 -5.443 1.00 93.62 461 ASP A O 1
ATOM 3702 N N . LYS A 1 462 ? -0.412 18.967 -3.841 1.00 92.62 462 LYS A N 1
ATOM 3703 C CA . LYS A 1 462 ? 0.583 18.187 -4.605 1.00 92.62 462 LYS A CA 1
ATOM 3704 C C . LYS A 1 462 ? -0.072 17.312 -5.672 1.00 92.62 462 LYS A C 1
ATOM 3706 O O . LYS A 1 462 ? 0.412 17.314 -6.801 1.00 92.62 462 LYS A O 1
ATOM 3711 N N . VAL A 1 463 ? -1.157 16.610 -5.342 1.00 90.81 463 VAL A N 1
ATOM 3712 C CA . VAL A 1 463 ? -1.920 15.790 -6.297 1.00 90.81 463 VAL A CA 1
ATOM 3713 C C . VAL A 1 463 ? -2.469 16.667 -7.419 1.00 90.81 463 VAL A C 1
ATOM 3715 O O . VAL A 1 463 ? -2.233 16.362 -8.582 1.00 90.81 463 VAL A O 1
ATOM 3718 N N . ALA A 1 464 ? -3.062 17.821 -7.101 1.00 92.75 464 ALA A N 1
ATOM 3719 C CA . ALA A 1 464 ? -3.530 18.779 -8.101 1.00 92.75 464 ALA A CA 1
ATOM 3720 C C . ALA A 1 464 ? -2.400 19.264 -9.033 1.00 92.75 464 ALA A C 1
ATOM 3722 O O . ALA A 1 464 ? -2.625 19.481 -10.225 1.00 92.75 464 ALA A O 1
ATOM 3723 N N . ARG A 1 465 ? -1.163 19.407 -8.534 1.00 92.19 465 ARG A N 1
ATOM 3724 C CA . ARG A 1 465 ? 0.011 19.728 -9.367 1.00 92.19 465 ARG A CA 1
ATOM 3725 C C . ARG A 1 465 ? 0.461 18.548 -10.239 1.00 92.19 465 ARG A C 1
ATOM 3727 O O . ARG A 1 465 ? 0.753 18.768 -11.412 1.00 92.19 465 ARG A O 1
ATOM 3734 N N . GLU A 1 466 ? 0.473 17.322 -9.715 1.00 91.12 466 GLU A N 1
ATOM 3735 C CA . GLU A 1 466 ? 0.775 16.102 -10.489 1.00 91.12 466 GLU A CA 1
ATOM 3736 C C . GLU A 1 466 ? -0.296 15.849 -11.582 1.00 91.12 466 GLU A C 1
ATOM 3738 O O . GLU A 1 466 ? 0.053 15.554 -12.723 1.00 91.12 466 GLU A O 1
ATOM 3743 N N . GLU A 1 467 ? -1.585 16.085 -11.305 1.00 92.00 467 GLU A N 1
ATOM 3744 C CA . GLU A 1 467 ? -2.677 15.989 -12.292 1.00 92.00 467 GLU A CA 1
ATOM 3745 C C . GLU A 1 467 ? -2.575 17.029 -13.418 1.00 92.00 467 GLU A C 1
ATOM 3747 O O . GLU A 1 467 ? -2.788 16.690 -14.584 1.00 92.00 467 GLU A O 1
ATOM 3752 N N . ASN A 1 468 ? -2.225 18.284 -13.106 1.00 93.62 468 ASN A N 1
ATOM 3753 C CA . ASN A 1 468 ? -2.036 19.322 -14.128 1.00 93.62 468 ASN A CA 1
ATOM 3754 C C . ASN A 1 468 ? -0.829 19.025 -15.038 1.00 93.62 468 ASN A C 1
ATOM 3756 O O . ASN A 1 468 ? -0.905 19.266 -16.243 1.00 93.62 468 ASN A O 1
ATOM 3760 N N . LEU A 1 469 ? 0.254 18.454 -14.497 1.00 92.75 469 LEU A N 1
ATOM 3761 C CA . LEU A 1 469 ? 1.392 17.994 -15.304 1.00 92.75 469 LEU A CA 1
ATOM 3762 C C . LEU A 1 469 ? 0.990 16.829 -16.222 1.00 92.75 469 LEU A C 1
ATOM 3764 O O . LEU A 1 469 ? 1.251 16.887 -17.421 1.00 92.75 469 LEU A O 1
ATOM 3768 N N . LEU A 1 470 ? 0.264 15.831 -15.708 1.00 91.94 470 LEU A N 1
ATOM 3769 C CA . LEU A 1 470 ? -0.265 14.723 -16.517 1.00 91.94 470 LEU A CA 1
ATOM 3770 C C . LEU A 1 470 ? -1.262 15.190 -17.594 1.00 91.94 470 LEU A C 1
ATOM 3772 O O . LEU A 1 470 ? -1.367 14.563 -18.650 1.00 91.94 470 LEU A O 1
ATOM 3776 N N . ALA A 1 471 ? -2.002 16.277 -17.360 1.00 91.12 471 ALA A N 1
ATOM 3777 C CA . ALA A 1 471 ? -2.835 16.904 -18.384 1.00 91.12 471 ALA A CA 1
ATOM 3778 C C . ALA A 1 471 ? -1.978 17.544 -19.491 1.00 91.12 471 ALA A C 1
ATOM 3780 O O . ALA A 1 471 ? -2.219 17.278 -20.669 1.00 91.12 471 ALA A O 1
ATOM 3781 N N . GLN A 1 472 ? -0.938 18.300 -19.123 1.00 92.62 472 GLN A N 1
ATOM 3782 C CA . GLN A 1 472 ? -0.004 18.915 -20.071 1.00 92.62 472 GLN A CA 1
ATOM 3783 C C . GLN A 1 472 ? 0.767 17.866 -20.896 1.00 92.62 472 GLN A C 1
ATOM 3785 O O . GLN A 1 472 ? 0.913 18.025 -22.108 1.00 92.62 472 GLN A O 1
ATOM 3790 N N . GLU A 1 473 ? 1.208 16.763 -20.283 1.00 92.69 473 GLU A N 1
ATOM 3791 C CA . GLU A 1 473 ? 1.830 15.642 -21.001 1.00 92.69 473 GLU A CA 1
ATOM 3792 C C . GLU A 1 473 ? 0.869 15.013 -22.018 1.00 92.69 473 GLU A C 1
ATOM 3794 O O . GLU A 1 473 ? 1.263 14.745 -23.151 1.00 92.69 473 GLU A O 1
ATOM 3799 N N . ARG A 1 474 ? -0.408 14.815 -21.660 1.00 92.31 474 ARG A N 1
ATOM 3800 C CA . ARG A 1 474 ? -1.429 14.284 -22.584 1.00 92.31 474 ARG A CA 1
ATOM 3801 C C . ARG A 1 474 ? -1.703 15.222 -23.759 1.00 92.31 474 ARG A C 1
ATOM 3803 O O . ARG A 1 474 ? -1.923 14.734 -24.867 1.00 92.31 474 ARG A O 1
ATOM 3810 N N . GLU A 1 475 ? -1.683 16.536 -23.544 1.00 93.19 475 GLU A N 1
ATOM 3811 C CA . GLU A 1 475 ? -1.774 17.508 -24.639 1.00 93.19 475 GLU A CA 1
ATOM 3812 C C . GLU A 1 475 ? -0.540 17.421 -25.550 1.00 93.19 475 GLU A C 1
ATOM 3814 O O . GLU A 1 475 ? -0.705 17.275 -26.760 1.00 93.19 475 GLU A O 1
ATOM 3819 N N . HIS A 1 476 ? 0.670 17.364 -24.985 1.00 92.75 476 HIS A N 1
ATOM 3820 C CA . HIS A 1 476 ? 1.922 17.214 -25.737 1.00 92.75 476 HIS A CA 1
ATOM 3821 C C . HIS A 1 476 ? 1.986 15.905 -26.552 1.00 92.75 476 HIS A C 1
ATOM 3823 O O . HIS A 1 476 ? 2.302 15.933 -27.741 1.00 92.75 476 HIS A O 1
ATOM 3829 N N . PHE A 1 477 ? 1.599 14.760 -25.975 1.00 88.62 477 PHE A N 1
ATOM 3830 C CA . PHE A 1 477 ? 1.467 13.505 -26.729 1.00 88.62 477 PHE A CA 1
ATOM 3831 C C . PHE A 1 477 ? 0.409 13.612 -27.836 1.00 88.62 477 PHE A C 1
ATOM 3833 O O . PHE A 1 477 ? 0.640 13.148 -28.949 1.00 88.62 477 PHE A O 1
ATOM 3840 N N . SER A 1 478 ? -0.711 14.300 -27.587 1.00 93.75 478 SER A N 1
ATOM 3841 C CA . SER A 1 478 ? -1.711 14.566 -28.625 1.00 93.75 478 SER A CA 1
ATOM 3842 C C . SER A 1 478 ? -1.192 15.498 -29.729 1.00 93.75 478 SER A C 1
ATOM 3844 O O . SER A 1 478 ? -1.719 15.464 -30.840 1.00 93.75 478 SER A O 1
ATOM 3846 N N . GLU A 1 479 ? -0.216 16.367 -29.472 1.00 93.19 479 GLU A N 1
ATOM 3847 C CA . GLU A 1 479 ? 0.445 17.178 -30.504 1.00 93.19 479 GLU A CA 1
ATOM 3848 C C . GLU A 1 479 ? 1.450 16.352 -31.319 1.00 93.19 479 GLU A C 1
ATOM 3850 O O . GLU A 1 479 ? 1.433 16.441 -32.547 1.00 93.19 479 GLU A O 1
ATOM 3855 N N . ILE A 1 480 ? 2.221 15.468 -30.675 1.00 91.88 480 ILE A N 1
ATOM 3856 C CA . ILE A 1 480 ? 3.103 14.500 -31.352 1.00 91.88 480 ILE A CA 1
ATOM 3857 C C . ILE A 1 480 ? 2.298 13.566 -32.269 1.00 91.88 480 ILE A C 1
ATOM 3859 O O . ILE A 1 480 ? 2.644 13.418 -33.440 1.00 91.88 480 ILE A O 1
ATOM 3863 N N . ASP A 1 481 ? 1.189 12.992 -31.787 1.00 92.75 481 ASP A N 1
ATOM 3864 C CA . ASP A 1 481 ? 0.318 12.122 -32.593 1.00 92.75 481 ASP A CA 1
ATOM 3865 C C . ASP A 1 481 ? -0.251 12.852 -33.822 1.00 92.75 481 ASP A C 1
ATOM 3867 O O . ASP A 1 481 ? -0.342 12.272 -34.908 1.00 92.75 481 ASP A O 1
ATOM 3871 N N . LYS A 1 482 ? -0.602 14.142 -33.685 1.00 92.62 482 LYS A N 1
ATOM 3872 C CA . LYS A 1 482 ? -1.034 14.975 -34.820 1.00 92.62 482 LYS A CA 1
ATOM 3873 C C . LYS A 1 482 ? 0.107 15.171 -35.815 1.00 92.62 482 LYS A C 1
ATOM 3875 O O . LYS A 1 482 ? -0.093 14.869 -36.990 1.00 92.62 482 LYS A O 1
ATOM 3880 N N . ALA A 1 483 ? 1.283 15.605 -35.358 1.00 91.81 483 ALA A N 1
ATOM 3881 C CA . ALA A 1 483 ? 2.449 15.837 -36.213 1.00 91.81 483 ALA A CA 1
ATOM 3882 C C . ALA A 1 483 ? 2.847 14.569 -36.989 1.00 91.81 483 ALA A C 1
ATOM 3884 O O . ALA A 1 483 ? 2.920 14.595 -38.215 1.00 91.81 483 ALA A O 1
ATOM 3885 N N . HIS A 1 484 ? 2.961 13.430 -36.303 1.00 91.94 484 HIS A N 1
ATOM 3886 C CA . HIS A 1 484 ? 3.240 12.134 -36.924 1.00 91.94 484 HIS A CA 1
ATOM 3887 C C . HIS A 1 484 ? 2.144 11.723 -37.930 1.00 91.94 484 HIS A C 1
ATOM 3889 O O . HIS A 1 484 ? 2.452 11.229 -39.016 1.00 91.94 484 HIS A O 1
ATOM 3895 N N . SER A 1 485 ? 0.861 11.983 -37.640 1.00 91.44 485 SER A N 1
ATOM 3896 C CA . SER A 1 485 ? -0.222 11.732 -38.607 1.00 91.44 485 SER A CA 1
ATOM 3897 C C . SER A 1 485 ? -0.148 12.633 -39.851 1.00 91.44 485 SER A C 1
ATOM 3899 O O . SER A 1 485 ? -0.527 12.208 -40.947 1.00 91.44 485 SER A O 1
ATOM 3901 N N . GLU A 1 486 ? 0.371 13.857 -39.713 1.00 93.56 486 GLU A N 1
ATOM 3902 C CA . GLU A 1 486 ? 0.587 14.787 -40.822 1.00 93.56 486 GLU A CA 1
ATOM 3903 C C . GLU A 1 486 ? 1.821 14.412 -41.655 1.00 93.56 486 GLU A C 1
ATOM 3905 O O . GLU A 1 486 ? 1.732 14.414 -42.884 1.00 93.56 486 GLU A O 1
ATOM 3910 N N . GLU A 1 487 ? 2.915 13.972 -41.032 1.00 93.19 487 GLU A N 1
ATOM 3911 C CA . GLU A 1 487 ? 4.083 13.412 -41.729 1.00 93.19 487 GLU A CA 1
ATOM 3912 C C . GLU A 1 487 ? 3.719 12.146 -42.519 1.00 93.19 487 GLU A C 1
ATOM 3914 O O . GLU A 1 487 ? 4.018 12.044 -43.710 1.00 93.19 487 GLU A O 1
ATOM 3919 N N . VAL A 1 488 ? 2.987 11.205 -41.910 1.00 92.19 488 VAL A N 1
ATOM 3920 C CA . VAL A 1 488 ? 2.499 9.990 -42.590 1.00 92.19 488 VAL A CA 1
ATOM 3921 C C . VAL A 1 488 ? 1.560 10.338 -43.750 1.00 92.19 488 VAL A C 1
ATOM 3923 O O . VAL A 1 488 ? 1.622 9.700 -44.808 1.00 92.19 488 VAL A O 1
ATOM 3926 N N . ARG A 1 489 ? 0.725 11.377 -43.610 1.00 95.06 489 ARG A N 1
ATOM 3927 C CA . ARG A 1 489 ? -0.102 11.916 -44.704 1.00 95.06 489 ARG A CA 1
ATOM 3928 C C . ARG A 1 489 ? 0.764 12.464 -45.845 1.00 95.06 489 ARG A C 1
ATOM 3930 O O . ARG A 1 489 ? 0.435 12.222 -47.004 1.00 95.06 489 ARG A O 1
ATOM 3937 N N . GLU A 1 490 ? 1.849 13.177 -45.559 1.00 94.94 490 GLU A N 1
ATOM 3938 C CA . GLU A 1 490 ? 2.717 13.773 -46.590 1.00 94.94 490 GLU A CA 1
ATOM 3939 C C . GLU A 1 490 ? 3.616 12.749 -47.283 1.00 94.94 490 GLU A C 1
ATOM 3941 O O . GLU A 1 490 ? 3.714 12.758 -48.513 1.00 94.94 490 GLU A O 1
ATOM 3946 N N . LEU A 1 491 ? 4.158 11.780 -46.546 1.00 93.38 491 LEU A N 1
ATOM 3947 C CA . LEU A 1 491 ? 4.835 10.613 -47.118 1.00 93.38 491 LEU A CA 1
ATOM 3948 C C . LEU A 1 491 ? 3.884 9.780 -47.995 1.00 93.38 491 LEU A C 1
ATOM 3950 O O . LEU A 1 491 ? 4.279 9.298 -49.055 1.00 93.38 491 LEU A O 1
ATOM 3954 N N . SER A 1 492 ? 2.605 9.672 -47.621 1.00 93.56 492 SER A N 1
ATOM 3955 C CA . SER A 1 492 ? 1.588 9.007 -48.451 1.00 93.56 492 SER A CA 1
ATOM 3956 C C . SER A 1 492 ? 1.288 9.761 -49.753 1.00 93.56 492 SER A C 1
ATOM 3958 O O . SER A 1 492 ? 1.023 9.127 -50.776 1.00 93.56 492 SER A O 1
ATOM 3960 N N . ILE A 1 493 ? 1.345 11.098 -49.741 1.00 93.31 493 ILE A N 1
ATOM 3961 C CA . ILE A 1 493 ? 1.161 11.936 -50.938 1.00 93.31 493 ILE A CA 1
ATOM 3962 C C . ILE A 1 493 ? 2.388 11.838 -51.852 1.00 93.31 493 ILE A C 1
ATOM 3964 O O . ILE A 1 493 ? 2.235 11.522 -53.031 1.00 93.31 493 ILE A O 1
ATOM 3968 N N . THR A 1 494 ? 3.600 12.015 -51.319 1.00 93.69 494 THR A N 1
ATOM 3969 C CA . THR A 1 494 ? 4.835 11.937 -52.122 1.00 93.69 494 THR A CA 1
ATOM 3970 C C . THR A 1 494 ? 5.055 10.542 -52.714 1.00 93.69 494 THR A C 1
ATOM 3972 O O . THR A 1 494 ? 5.448 10.433 -53.873 1.00 93.69 494 THR A O 1
ATOM 3975 N N . LEU A 1 495 ? 4.697 9.469 -51.996 1.00 93.00 495 LEU A N 1
ATOM 3976 C CA . LEU A 1 495 ? 4.686 8.105 -52.537 1.00 93.00 495 LEU A CA 1
ATOM 3977 C C . LEU A 1 495 ? 3.641 7.917 -53.653 1.00 93.00 495 LEU A C 1
ATOM 3979 O O . LEU A 1 495 ? 3.888 7.176 -54.607 1.00 93.00 495 LEU A O 1
ATOM 3983 N N . ALA A 1 496 ? 2.477 8.566 -53.559 1.00 92.81 496 ALA A N 1
ATOM 3984 C CA . ALA A 1 496 ? 1.466 8.526 -54.614 1.00 92.81 496 ALA A CA 1
ATOM 3985 C C . ALA A 1 496 ? 1.916 9.286 -55.874 1.00 92.81 496 ALA A C 1
ATOM 3987 O O . ALA A 1 496 ? 1.680 8.805 -56.982 1.00 92.81 496 ALA A O 1
ATOM 3988 N N . ASP A 1 497 ? 2.601 10.421 -55.719 1.00 94.06 497 ASP A N 1
ATOM 3989 C CA . ASP A 1 497 ? 3.180 11.172 -56.838 1.00 94.06 497 ASP A CA 1
ATOM 3990 C C . ASP A 1 497 ? 4.377 10.448 -57.469 1.00 94.06 497 ASP A C 1
ATOM 3992 O O . ASP A 1 497 ? 4.427 10.330 -58.691 1.00 94.06 497 ASP A O 1
ATOM 3996 N N . ALA A 1 498 ? 5.261 9.839 -56.672 1.00 93.38 498 ALA A N 1
ATOM 3997 C CA . ALA A 1 498 ? 6.338 8.989 -57.186 1.00 93.38 498 ALA A CA 1
ATOM 3998 C C . ALA A 1 498 ? 5.796 7.819 -58.032 1.00 93.38 498 ALA A C 1
ATOM 4000 O O . ALA A 1 498 ? 6.312 7.528 -59.112 1.00 93.38 498 ALA A O 1
ATOM 4001 N N . ARG A 1 499 ? 4.701 7.179 -57.592 1.00 93.62 499 ARG A N 1
ATOM 4002 C CA . ARG A 1 499 ? 4.015 6.127 -58.367 1.00 93.62 499 ARG A CA 1
ATOM 4003 C C . ARG A 1 499 ? 3.418 6.642 -59.680 1.00 93.62 499 ARG A C 1
ATOM 4005 O O . ARG A 1 499 ? 3.444 5.905 -60.661 1.00 93.62 499 ARG A O 1
ATOM 4012 N N . ARG A 1 500 ? 2.921 7.886 -59.727 1.00 93.69 500 ARG A N 1
ATOM 4013 C CA . ARG A 1 500 ? 2.483 8.525 -60.984 1.00 93.69 500 ARG A CA 1
ATOM 4014 C C . ARG A 1 500 ? 3.666 8.715 -61.929 1.00 93.69 500 ARG A C 1
ATOM 4016 O O . ARG A 1 500 ? 3.608 8.231 -63.050 1.00 93.69 500 ARG A O 1
ATOM 4023 N N . THR A 1 501 ? 4.765 9.307 -61.452 1.00 94.94 501 THR A N 1
ATOM 4024 C CA . THR A 1 501 ? 5.947 9.554 -62.294 1.00 94.94 501 THR A CA 1
ATOM 4025 C C . THR A 1 501 ? 6.606 8.271 -62.798 1.00 94.94 501 THR A C 1
ATOM 4027 O O . THR A 1 501 ? 7.101 8.257 -63.920 1.00 94.94 501 THR A O 1
ATOM 4030 N N . ILE A 1 502 ? 6.585 7.187 -62.010 1.00 90.56 502 ILE A N 1
ATOM 4031 C CA . ILE A 1 502 ? 7.031 5.862 -62.468 1.00 90.56 502 ILE A CA 1
ATOM 4032 C C . ILE A 1 502 ? 6.134 5.376 -63.610 1.00 90.56 502 ILE A C 1
ATOM 4034 O O . ILE A 1 502 ? 6.654 5.013 -64.656 1.00 90.56 502 ILE A O 1
ATOM 4038 N N . SER A 1 503 ? 4.807 5.449 -63.467 1.00 94.94 503 SER A N 1
ATOM 4039 C CA . SER A 1 503 ? 3.888 4.992 -64.518 1.00 94.94 503 SER A CA 1
ATOM 4040 C C . SER A 1 503 ? 3.951 5.850 -65.793 1.00 94.94 503 SER A C 1
ATOM 4042 O O . SER A 1 503 ? 3.928 5.316 -66.900 1.00 94.94 503 SER A O 1
ATOM 4044 N N . ASP A 1 504 ? 4.148 7.166 -65.663 1.00 94.19 504 ASP A N 1
ATOM 4045 C CA . ASP A 1 504 ? 4.422 8.055 -66.802 1.00 94.19 504 ASP A CA 1
ATOM 4046 C C . ASP A 1 504 ? 5.753 7.700 -67.505 1.00 94.19 504 ASP A C 1
ATOM 4048 O O . ASP A 1 504 ? 5.881 7.851 -68.722 1.00 94.19 504 ASP A O 1
ATOM 4052 N N . MET A 1 505 ? 6.757 7.211 -66.763 1.00 94.00 505 MET A N 1
ATOM 4053 C CA . MET A 1 505 ? 8.015 6.712 -67.331 1.00 94.00 505 MET A CA 1
ATOM 4054 C C . MET A 1 505 ? 7.867 5.327 -67.972 1.00 94.00 505 MET A C 1
ATOM 4056 O O . MET A 1 505 ? 8.425 5.122 -69.046 1.00 94.00 505 MET A O 1
ATOM 4060 N N . GLU A 1 506 ? 7.096 4.411 -67.380 1.00 93.56 506 GLU A N 1
ATOM 4061 C CA . GLU A 1 506 ? 6.758 3.102 -67.963 1.00 93.56 506 GLU A CA 1
ATOM 4062 C C . GLU A 1 506 ? 6.076 3.275 -69.329 1.00 93.56 506 GLU A C 1
ATOM 4064 O O . GLU A 1 506 ? 6.514 2.684 -70.314 1.00 93.56 506 GLU A O 1
ATOM 4069 N N . VAL A 1 507 ? 5.077 4.164 -69.426 1.00 94.50 507 VAL A N 1
ATOM 4070 C CA . VAL A 1 507 ? 4.408 4.492 -70.699 1.00 94.50 507 VAL A CA 1
ATOM 4071 C C . VAL A 1 507 ? 5.405 5.033 -71.726 1.00 94.50 507 VAL A C 1
ATOM 4073 O O . VAL A 1 507 ? 5.417 4.570 -72.864 1.00 94.50 507 VAL A O 1
ATOM 4076 N N . ARG A 1 508 ? 6.285 5.964 -71.335 1.00 92.88 508 ARG A N 1
ATOM 4077 C CA . ARG A 1 508 ? 7.298 6.534 -72.242 1.00 92.88 508 ARG A CA 1
ATOM 4078 C C . ARG A 1 508 ? 8.378 5.536 -72.666 1.00 92.88 508 ARG A C 1
ATOM 4080 O O . ARG A 1 508 ? 8.925 5.684 -73.757 1.00 92.88 508 ARG A O 1
ATOM 4087 N N . LEU A 1 509 ? 8.693 4.543 -71.833 1.00 92.31 509 LEU A N 1
ATOM 4088 C CA . LEU A 1 509 ? 9.572 3.433 -72.204 1.00 92.31 509 LEU A CA 1
ATOM 4089 C C . LEU A 1 509 ? 8.881 2.531 -73.227 1.00 92.31 509 LEU A C 1
ATOM 4091 O O . LEU A 1 509 ? 9.454 2.304 -74.286 1.00 92.31 509 LEU A O 1
ATOM 4095 N N . SER A 1 510 ? 7.624 2.140 -72.998 1.00 91.44 510 SER A N 1
ATOM 4096 C CA . SER A 1 510 ? 6.848 1.385 -73.991 1.00 91.44 510 SER A CA 1
ATOM 4097 C C . SER A 1 510 ? 6.677 2.148 -75.310 1.00 91.44 510 SER A C 1
ATOM 4099 O O . SER A 1 510 ? 6.770 1.550 -76.380 1.00 91.44 510 SER A O 1
ATOM 4101 N N . GLU A 1 511 ? 6.479 3.469 -75.285 1.00 92.88 511 GLU A N 1
ATOM 4102 C CA . GLU A 1 511 ? 6.503 4.292 -76.503 1.00 92.88 511 GLU A CA 1
ATOM 4103 C C . GLU A 1 511 ? 7.871 4.222 -77.204 1.00 92.88 511 GLU A C 1
ATOM 4105 O O . GLU A 1 511 ? 7.924 4.035 -78.419 1.00 92.88 511 GLU A O 1
ATOM 4110 N N . ALA A 1 512 ? 8.983 4.331 -76.471 1.00 91.31 512 ALA A N 1
ATOM 4111 C CA . ALA A 1 512 ? 10.330 4.244 -77.040 1.00 91.31 512 ALA A CA 1
ATOM 4112 C C . ALA A 1 512 ? 10.648 2.853 -77.627 1.00 91.31 512 ALA A C 1
ATOM 4114 O O . ALA A 1 512 ? 11.242 2.777 -78.702 1.00 91.31 512 ALA A O 1
ATOM 4115 N N . GLU A 1 513 ? 10.207 1.775 -76.976 1.00 93.25 513 GLU A N 1
ATOM 4116 C CA . GLU A 1 513 ? 10.326 0.392 -77.459 1.00 93.25 513 GLU A CA 1
ATOM 4117 C C . GLU A 1 513 ? 9.568 0.196 -78.781 1.00 93.25 513 GLU A C 1
ATOM 4119 O O . GLU A 1 513 ? 10.156 -0.261 -79.759 1.00 93.25 513 GLU A O 1
ATOM 4124 N N . ASN A 1 514 ? 8.310 0.649 -78.870 1.00 91.94 514 ASN A N 1
ATOM 4125 C CA . ASN A 1 514 ? 7.543 0.592 -80.123 1.00 91.94 514 ASN A CA 1
ATOM 4126 C C . ASN A 1 514 ? 8.222 1.398 -81.253 1.00 91.94 514 ASN A C 1
ATOM 4128 O O . ASN A 1 514 ? 8.325 0.912 -82.378 1.00 91.94 514 ASN A O 1
ATOM 4132 N N . ASN A 1 515 ? 8.743 2.598 -80.963 1.00 93.06 515 ASN A N 1
ATOM 4133 C CA . ASN A 1 515 ? 9.497 3.394 -81.945 1.00 93.06 515 ASN A CA 1
ATOM 4134 C C . ASN A 1 515 ? 10.804 2.700 -82.391 1.00 93.06 515 ASN A C 1
ATOM 4136 O O . ASN A 1 515 ? 11.236 2.866 -83.537 1.00 93.06 515 ASN A O 1
ATOM 4140 N N . PHE A 1 516 ? 11.450 1.932 -81.507 1.00 91.25 516 PHE A N 1
ATOM 4141 C CA . PHE A 1 516 ? 12.639 1.145 -81.841 1.00 91.25 516 PHE A CA 1
ATOM 4142 C C . PHE A 1 516 ? 12.294 -0.058 -82.727 1.00 91.25 516 PHE A C 1
ATOM 4144 O O . PHE A 1 516 ? 12.993 -0.290 -83.713 1.00 91.25 516 PHE A O 1
ATOM 4151 N N . ASP A 1 517 ? 11.198 -0.766 -82.449 1.00 91.62 517 ASP A N 1
ATOM 4152 C CA . ASP A 1 517 ? 10.716 -1.874 -83.283 1.00 91.62 517 ASP A CA 1
ATOM 4153 C C . ASP A 1 517 ? 10.272 -1.394 -84.678 1.00 91.62 517 ASP A C 1
ATOM 4155 O O . ASP A 1 517 ? 10.636 -2.009 -85.685 1.00 91.62 517 ASP A O 1
ATOM 4159 N N . GLU A 1 518 ? 9.582 -0.249 -84.779 1.00 91.81 518 GLU A N 1
ATOM 4160 C CA . GLU A 1 518 ? 9.292 0.405 -86.068 1.00 91.81 518 GLU A CA 1
ATOM 4161 C C . GLU A 1 518 ? 10.584 0.755 -86.828 1.00 91.81 518 GLU A C 1
ATOM 4163 O O . GLU A 1 518 ? 10.711 0.469 -88.025 1.00 91.81 518 GLU A O 1
ATOM 4168 N N . SER A 1 519 ? 11.579 1.311 -86.129 1.00 90.06 519 SER A N 1
ATOM 4169 C CA . SER A 1 519 ? 12.887 1.644 -86.708 1.00 90.06 519 SER A CA 1
ATOM 4170 C C . SER A 1 519 ? 13.648 0.397 -87.172 1.00 90.06 519 SER A C 1
ATOM 4172 O O . SER A 1 519 ? 14.250 0.404 -88.247 1.00 90.06 519 SER A O 1
ATOM 4174 N N . GLN A 1 520 ? 13.594 -0.696 -86.406 1.00 91.31 520 GLN A N 1
ATOM 4175 C CA . GLN A 1 520 ? 14.209 -1.973 -86.761 1.00 91.31 520 GLN A CA 1
ATOM 4176 C C . GLN A 1 520 ? 13.527 -2.585 -87.991 1.00 91.31 520 GLN A C 1
ATOM 4178 O O . GLN A 1 520 ? 14.218 -3.014 -88.917 1.00 91.31 520 GLN A O 1
ATOM 4183 N N . SER A 1 521 ? 12.190 -2.550 -88.055 1.00 90.81 521 SER A N 1
ATOM 4184 C CA . SER A 1 521 ? 11.429 -2.971 -89.236 1.00 90.81 521 SER A CA 1
ATOM 4185 C C . SER A 1 521 ? 11.875 -2.193 -90.477 1.00 90.81 521 SER A C 1
ATOM 4187 O O . SER A 1 521 ? 12.257 -2.805 -91.477 1.00 90.81 521 SER A O 1
ATOM 4189 N N . LEU A 1 522 ? 11.949 -0.860 -90.393 1.00 93.25 522 LEU A N 1
ATOM 4190 C CA . LEU A 1 522 ? 12.399 -0.001 -91.493 1.00 93.25 522 LEU A CA 1
ATOM 4191 C C . LEU A 1 522 ? 13.854 -0.286 -91.919 1.00 93.25 522 LEU A C 1
ATOM 4193 O O . LEU A 1 522 ? 14.154 -0.296 -93.114 1.00 93.25 522 LEU A O 1
ATOM 4197 N N . VAL A 1 523 ? 14.754 -0.601 -90.981 1.00 90.50 523 VAL A N 1
ATOM 4198 C CA . VAL A 1 523 ? 16.118 -1.061 -91.302 1.00 90.50 523 VAL A CA 1
ATOM 4199 C C . VAL A 1 523 ? 16.103 -2.403 -92.047 1.00 90.50 523 VAL A C 1
ATOM 4201 O O . VAL A 1 523 ? 16.867 -2.568 -93.002 1.00 90.50 523 VAL A O 1
ATOM 4204 N N . THR A 1 524 ? 15.222 -3.348 -91.693 1.00 89.69 524 THR A N 1
ATOM 4205 C CA . THR A 1 524 ? 15.094 -4.601 -92.464 1.00 89.69 524 THR A CA 1
ATOM 4206 C C . THR A 1 524 ? 14.514 -4.376 -93.863 1.00 89.69 524 THR A C 1
ATOM 4208 O O . THR A 1 524 ? 14.995 -4.991 -94.815 1.00 89.69 524 THR A O 1
ATOM 4211 N N . GLU A 1 525 ? 13.557 -3.459 -94.039 1.00 91.75 525 GLU A N 1
ATOM 4212 C CA . GLU A 1 525 ? 13.043 -3.075 -95.362 1.00 91.75 525 GLU A CA 1
ATOM 4213 C C . GLU A 1 525 ? 14.138 -2.450 -96.238 1.00 91.75 525 GLU A C 1
ATOM 4215 O O . GLU A 1 525 ? 14.330 -2.870 -97.383 1.00 91.75 525 GLU A O 1
ATOM 4220 N N . LEU A 1 526 ? 14.915 -1.510 -95.687 1.00 91.38 526 LEU A N 1
ATOM 4221 C CA . LEU A 1 526 ? 16.052 -0.896 -96.377 1.00 91.38 526 LEU A CA 1
ATOM 4222 C C . LEU A 1 526 ? 17.127 -1.926 -96.746 1.00 91.38 526 LEU A C 1
ATOM 4224 O O . LEU A 1 526 ? 17.652 -1.878 -97.860 1.00 91.38 526 LEU A O 1
ATOM 4228 N N . LYS A 1 527 ? 17.420 -2.892 -95.865 1.00 91.75 527 LYS A N 1
ATOM 4229 C CA . LYS A 1 527 ? 18.360 -3.983 -96.161 1.00 91.75 527 LYS A CA 1
ATOM 4230 C C . LYS A 1 527 ? 17.852 -4.888 -97.285 1.00 91.75 527 LYS A C 1
ATOM 4232 O O . LYS A 1 527 ? 18.588 -5.136 -98.236 1.00 91.75 527 LYS A O 1
ATOM 4237 N N . ASN A 1 528 ? 16.584 -5.297 -97.242 1.00 91.44 528 ASN A N 1
ATOM 4238 C CA . ASN A 1 528 ? 15.961 -6.088 -98.308 1.00 91.44 528 ASN A CA 1
ATOM 4239 C C . ASN A 1 528 ? 15.998 -5.355 -99.666 1.00 91.44 528 ASN A C 1
ATOM 4241 O O . ASN A 1 528 ? 16.276 -5.973 -100.699 1.00 91.44 528 ASN A O 1
ATOM 4245 N N . ALA A 1 529 ? 15.776 -4.035 -99.670 1.00 91.56 529 ALA A N 1
ATOM 4246 C CA . ALA A 1 529 ? 15.875 -3.193 -100.862 1.00 91.56 529 ALA A CA 1
ATOM 4247 C C . ALA A 1 529 ? 17.325 -3.028 -101.365 1.00 91.56 529 ALA A C 1
ATOM 4249 O O . ALA A 1 529 ? 17.557 -3.022 -102.577 1.00 91.56 529 ALA A O 1
ATOM 4250 N N . LEU A 1 530 ? 18.311 -2.942 -100.466 1.00 90.88 530 LEU A N 1
ATOM 4251 C CA . LEU A 1 530 ? 19.736 -2.916 -100.816 1.00 90.88 530 LEU A CA 1
ATOM 4252 C C . LEU A 1 530 ? 20.196 -4.256 -101.410 1.00 90.88 530 LEU A C 1
ATOM 4254 O O . LEU A 1 530 ? 20.898 -4.267 -102.424 1.00 90.88 530 LEU A O 1
ATOM 4258 N N . ASP A 1 531 ? 19.742 -5.380 -100.854 1.00 90.75 531 ASP A N 1
ATOM 4259 C CA . ASP A 1 531 ? 19.974 -6.717 -101.410 1.00 90.75 531 ASP A CA 1
ATOM 4260 C C . ASP A 1 531 ? 19.316 -6.868 -102.792 1.00 90.75 531 ASP A C 1
ATOM 4262 O O . ASP A 1 531 ? 19.867 -7.522 -103.678 1.00 90.75 531 ASP A O 1
ATOM 4266 N N . GLU A 1 532 ? 18.148 -6.256 -103.015 1.00 92.44 532 GLU A N 1
ATOM 4267 C CA . GLU A 1 532 ? 17.475 -6.219 -104.321 1.00 92.44 532 GLU A CA 1
ATOM 4268 C C . GLU A 1 532 ? 18.275 -5.409 -105.347 1.00 92.44 532 GLU A C 1
ATOM 4270 O O . GLU A 1 532 ? 18.552 -5.902 -106.443 1.00 92.44 532 GLU A O 1
ATOM 4275 N N . LYS A 1 533 ? 18.754 -4.216 -104.977 1.00 91.88 533 LYS A N 1
ATOM 4276 C CA . LYS A 1 533 ? 19.614 -3.397 -105.847 1.00 91.88 533 LYS A CA 1
ATOM 4277 C C . LYS A 1 533 ? 20.979 -4.031 -106.100 1.00 91.88 533 LYS A C 1
ATOM 4279 O O . LYS A 1 533 ? 21.504 -3.915 -107.206 1.00 91.88 533 LYS A O 1
ATOM 4284 N N . SER A 1 534 ? 21.509 -4.785 -105.142 1.00 90.81 534 SER A N 1
ATOM 4285 C CA . SER A 1 534 ? 22.722 -5.590 -105.322 1.00 90.81 534 SER A CA 1
ATOM 4286 C C . SER A 1 534 ? 22.489 -6.758 -106.287 1.00 90.81 534 SER A C 1
ATOM 4288 O O . SER A 1 534 ? 23.328 -7.026 -107.150 1.00 90.81 534 SER A O 1
ATOM 4290 N N . ARG A 1 535 ? 21.317 -7.408 -106.229 1.00 91.06 535 ARG A N 1
ATOM 4291 C CA . ARG A 1 535 ? 20.897 -8.440 -107.196 1.00 91.06 535 ARG A CA 1
ATOM 4292 C C . ARG A 1 535 ? 20.694 -7.869 -108.607 1.00 91.06 535 ARG A C 1
ATOM 4294 O O . ARG A 1 535 ? 21.151 -8.499 -109.564 1.00 91.06 535 ARG A O 1
ATOM 4301 N N . GLU A 1 536 ? 20.102 -6.679 -108.739 1.00 91.56 536 GLU A N 1
ATOM 4302 C CA . GLU A 1 536 ? 19.996 -5.936 -110.008 1.00 91.56 536 GLU A CA 1
ATOM 4303 C C . GLU A 1 536 ? 21.375 -5.564 -110.574 1.00 91.56 536 GLU A C 1
ATOM 4305 O O . GLU A 1 536 ? 21.666 -5.887 -111.727 1.00 91.56 536 GLU A O 1
ATOM 4310 N N . MET A 1 537 ? 22.259 -4.952 -109.772 1.00 88.00 537 MET A N 1
ATOM 4311 C CA . MET A 1 537 ? 23.622 -4.621 -110.209 1.00 88.00 537 MET A CA 1
ATOM 4312 C C . MET A 1 537 ? 24.396 -5.866 -110.637 1.00 88.00 537 MET A C 1
ATOM 4314 O O . MET A 1 537 ? 25.015 -5.858 -111.697 1.00 88.00 537 MET A O 1
ATOM 4318 N N . ALA A 1 538 ? 24.316 -6.962 -109.880 1.00 88.19 538 ALA A N 1
ATOM 4319 C CA . ALA A 1 538 ? 24.965 -8.216 -110.249 1.00 88.19 538 ALA A CA 1
ATOM 4320 C C . ALA A 1 538 ? 24.385 -8.828 -111.540 1.00 88.19 538 ALA A C 1
ATOM 4322 O O . ALA A 1 538 ? 25.099 -9.534 -112.253 1.00 88.19 538 ALA A O 1
ATOM 4323 N N . GLN A 1 539 ? 23.118 -8.568 -111.885 1.00 90.00 539 GLN A N 1
ATOM 4324 C CA . GLN A 1 539 ? 22.574 -8.922 -113.199 1.00 90.00 539 GLN A CA 1
ATOM 4325 C C . GLN A 1 539 ? 23.135 -8.023 -114.307 1.00 90.00 539 GLN A C 1
ATOM 4327 O O . GLN A 1 539 ? 23.649 -8.554 -115.292 1.00 90.00 539 GLN A O 1
ATOM 4332 N N . LEU A 1 540 ? 23.108 -6.699 -114.131 1.00 90.25 540 LEU A N 1
ATOM 4333 C CA . LEU A 1 540 ? 23.669 -5.744 -115.096 1.00 90.25 540 LEU A CA 1
ATOM 4334 C C . LEU A 1 540 ? 25.161 -6.000 -115.354 1.00 90.25 540 LEU A C 1
ATOM 4336 O O . LEU A 1 540 ? 25.605 -5.935 -116.498 1.00 90.25 540 LEU A O 1
ATOM 4340 N N . HIS A 1 541 ? 25.923 -6.374 -114.323 1.00 87.38 541 HIS A N 1
ATOM 4341 C CA . HIS A 1 541 ? 27.333 -6.736 -114.462 1.00 87.38 541 HIS A CA 1
ATOM 4342 C C . HIS A 1 541 ? 27.512 -8.008 -115.307 1.00 87.38 541 HIS A C 1
ATOM 4344 O O . HIS A 1 541 ? 28.324 -8.016 -116.226 1.00 87.38 541 HIS A O 1
ATOM 4350 N N . ARG A 1 542 ? 26.699 -9.057 -115.090 1.00 88.94 542 ARG A N 1
ATOM 4351 C CA . ARG A 1 542 ? 26.705 -10.268 -115.942 1.00 88.94 542 ARG A CA 1
ATOM 4352 C C . ARG A 1 542 ? 26.304 -9.972 -117.391 1.00 88.94 542 ARG A C 1
ATOM 4354 O O . ARG A 1 542 ? 26.793 -10.635 -118.303 1.00 88.94 542 ARG A O 1
ATOM 4361 N N . GLU A 1 543 ? 25.410 -9.013 -117.618 1.00 88.00 543 GLU A N 1
ATOM 4362 C CA . GLU A 1 543 ? 25.023 -8.576 -118.965 1.00 88.00 543 GLU A CA 1
ATOM 4363 C C . GLU A 1 543 ? 26.147 -7.769 -119.641 1.00 88.00 543 GLU A C 1
ATOM 4365 O O . GLU A 1 543 ? 26.466 -8.040 -120.798 1.00 88.00 543 GLU A O 1
ATOM 4370 N N . LEU A 1 544 ? 26.838 -6.887 -118.909 1.00 85.25 544 LEU A N 1
ATOM 4371 C CA . LEU A 1 544 ? 28.052 -6.202 -119.373 1.00 85.25 544 LEU A CA 1
ATOM 4372 C C . LEU A 1 544 ? 29.195 -7.174 -119.698 1.00 85.25 544 LEU A C 1
ATOM 4374 O O . LEU A 1 544 ? 29.816 -7.037 -120.753 1.00 85.25 544 LEU A O 1
ATOM 4378 N N . THR A 1 545 ? 29.451 -8.180 -118.856 1.00 87.12 545 THR A N 1
ATOM 4379 C CA . THR A 1 545 ? 30.470 -9.208 -119.130 1.00 87.12 545 THR A CA 1
ATOM 4380 C C . THR A 1 545 ? 30.142 -9.977 -120.407 1.00 87.12 545 THR A C 1
ATOM 4382 O O . THR A 1 545 ? 31.003 -10.093 -121.272 1.00 87.12 545 THR A O 1
ATOM 4385 N N . ARG A 1 546 ? 28.884 -10.397 -120.609 1.00 84.81 546 ARG A N 1
ATOM 4386 C CA . ARG A 1 546 ? 28.448 -11.054 -121.859 1.00 84.81 546 ARG A CA 1
ATOM 4387 C C . ARG A 1 546 ? 28.611 -10.172 -123.099 1.00 84.81 546 ARG A C 1
ATOM 4389 O O . ARG A 1 546 ? 28.909 -10.689 -124.173 1.00 84.81 546 ARG A O 1
ATOM 4396 N N . LEU A 1 547 ? 28.412 -8.858 -122.974 1.00 82.12 547 LEU A N 1
ATOM 4397 C CA . LEU A 1 547 ? 28.649 -7.913 -124.071 1.00 82.12 547 LEU A CA 1
ATOM 4398 C C . LEU A 1 547 ? 30.149 -7.791 -124.390 1.00 82.12 547 LEU A C 1
ATOM 4400 O O . LEU A 1 547 ? 30.515 -7.888 -125.561 1.00 82.12 547 LEU A O 1
ATOM 4404 N N . ARG A 1 548 ? 31.014 -7.683 -123.369 1.00 82.19 548 ARG A N 1
ATOM 4405 C CA . ARG A 1 548 ? 32.484 -7.711 -123.529 1.00 82.19 548 ARG A CA 1
ATOM 4406 C C . ARG A 1 548 ? 32.967 -9.029 -124.150 1.00 82.19 548 ARG A C 1
ATOM 4408 O O . ARG A 1 548 ? 33.778 -9.009 -125.070 1.00 82.19 548 ARG A O 1
ATOM 4415 N N . GLU A 1 549 ? 32.447 -10.170 -123.698 1.00 80.44 549 GLU A N 1
ATOM 4416 C CA . GLU A 1 549 ? 32.745 -11.496 -124.260 1.00 80.44 549 GLU A CA 1
ATOM 4417 C C . GLU A 1 549 ? 32.343 -11.590 -125.739 1.00 80.44 549 GLU A C 1
ATOM 4419 O O . GLU A 1 549 ? 33.126 -12.068 -126.562 1.00 80.44 549 GLU A O 1
ATOM 4424 N N . ALA A 1 550 ? 31.153 -11.100 -126.105 1.00 76.12 550 ALA A N 1
ATOM 4425 C CA . ALA A 1 550 ? 30.689 -11.085 -127.491 1.00 76.12 550 ALA A CA 1
ATOM 4426 C C . ALA A 1 550 ? 31.570 -10.198 -128.393 1.00 76.12 550 ALA A C 1
ATOM 4428 O O . ALA A 1 550 ? 31.918 -10.607 -129.504 1.00 76.12 550 ALA A O 1
ATOM 4429 N N . GLU A 1 551 ? 31.982 -9.024 -127.907 1.00 75.00 551 GLU A N 1
ATOM 4430 C CA . GLU A 1 551 ? 32.908 -8.123 -128.602 1.00 75.00 551 GLU A CA 1
ATOM 4431 C C . GLU A 1 551 ? 34.304 -8.752 -128.772 1.00 75.00 551 GLU A C 1
ATOM 4433 O O . GLU A 1 551 ? 34.884 -8.713 -129.861 1.00 75.00 551 GLU A O 1
ATOM 4438 N N . LEU A 1 552 ? 34.821 -9.425 -127.740 1.00 73.44 552 LEU A N 1
ATOM 4439 C CA . LEU A 1 552 ? 36.128 -10.090 -127.772 1.00 73.44 552 LEU A CA 1
ATOM 4440 C C . LEU A 1 552 ? 36.126 -11.329 -128.688 1.00 73.44 552 LEU A C 1
ATOM 4442 O O . LEU A 1 552 ? 37.094 -11.563 -129.420 1.00 73.44 552 LEU A O 1
ATOM 4446 N N . VAL A 1 553 ? 35.018 -12.076 -128.751 1.00 70.81 553 VAL A N 1
ATOM 4447 C CA . VAL A 1 553 ? 34.799 -13.126 -129.765 1.00 70.81 553 VAL A CA 1
ATOM 4448 C C . VAL A 1 553 ? 34.765 -12.526 -131.176 1.00 70.81 553 VAL A C 1
ATOM 4450 O O . VAL A 1 553 ? 35.364 -13.097 -132.093 1.00 70.81 553 VAL A O 1
ATOM 4453 N N . GLN A 1 554 ? 34.141 -11.359 -131.361 1.00 64.38 554 GLN A N 1
ATOM 4454 C CA . GLN A 1 554 ? 34.087 -10.667 -132.652 1.00 64.38 554 GLN A CA 1
ATOM 4455 C C . GLN A 1 554 ? 35.471 -10.170 -133.114 1.00 64.38 554 GLN A C 1
ATOM 4457 O O . GLN A 1 554 ? 35.790 -10.299 -134.298 1.00 64.38 554 GLN A O 1
ATOM 4462 N N . GLN A 1 555 ? 36.327 -9.691 -132.202 1.00 57.53 555 GLN A N 1
ATOM 4463 C CA . GLN A 1 555 ? 37.734 -9.388 -132.506 1.00 57.53 555 GLN A CA 1
ATOM 4464 C C . GLN A 1 555 ? 38.540 -10.659 -132.828 1.00 57.53 555 GLN A C 1
ATOM 4466 O O . GLN A 1 555 ? 39.258 -10.711 -133.829 1.00 57.53 555 GLN A O 1
ATOM 4471 N N . THR A 1 556 ? 38.387 -11.717 -132.025 1.00 56.09 556 THR A N 1
ATOM 4472 C CA . THR A 1 556 ? 39.144 -12.975 -132.179 1.00 56.09 556 THR A CA 1
ATOM 4473 C C . THR A 1 556 ? 38.833 -13.687 -133.503 1.00 56.09 556 THR A C 1
ATOM 4475 O O . THR A 1 556 ? 39.712 -14.320 -134.095 1.00 56.09 556 THR A O 1
ATOM 4478 N N . ALA A 1 557 ? 37.608 -13.548 -134.020 1.00 51.75 557 ALA A N 1
ATOM 4479 C CA . ALA A 1 557 ? 37.190 -14.123 -135.300 1.00 51.75 557 ALA A CA 1
ATOM 4480 C C . ALA A 1 557 ? 37.897 -13.519 -136.535 1.00 51.75 557 ALA A C 1
ATOM 4482 O O . ALA A 1 557 ? 37.900 -14.148 -137.595 1.00 51.75 557 ALA A O 1
ATOM 4483 N N . LEU A 1 558 ? 38.511 -12.333 -136.424 1.00 46.88 558 LEU A N 1
ATOM 4484 C CA . LEU A 1 558 ? 39.120 -11.611 -137.553 1.00 46.88 558 LEU A CA 1
ATOM 4485 C C . LEU A 1 558 ? 40.598 -11.953 -137.826 1.00 46.88 558 LEU A C 1
ATOM 4487 O O . LEU A 1 558 ? 41.119 -11.565 -138.871 1.00 46.88 558 LEU A O 1
ATOM 4491 N N . LEU A 1 559 ? 41.280 -12.682 -136.933 1.00 41.38 559 LEU A N 1
ATOM 4492 C CA . LEU A 1 559 ? 42.747 -12.845 -136.952 1.00 41.38 559 LEU A CA 1
ATOM 4493 C C . LEU A 1 559 ? 43.240 -14.299 -137.125 1.00 41.38 559 LEU A C 1
ATOM 4495 O O . LEU A 1 559 ? 44.272 -14.682 -136.574 1.00 41.38 559 LEU A O 1
ATOM 4499 N N . ARG A 1 560 ? 42.540 -15.136 -137.909 1.00 38.75 560 ARG A N 1
ATOM 4500 C CA . ARG A 1 560 ? 42.974 -16.526 -138.176 1.00 38.75 560 ARG A CA 1
ATOM 4501 C C . ARG A 1 560 ? 42.923 -16.936 -139.656 1.00 38.75 560 ARG A C 1
ATOM 4503 O O . ARG A 1 560 ? 42.004 -17.621 -140.095 1.00 38.75 560 ARG A O 1
ATOM 4510 N N . ALA A 1 561 ? 43.990 -16.606 -140.387 1.00 31.11 561 ALA A N 1
ATOM 4511 C CA . ALA A 1 561 ? 44.387 -17.236 -141.654 1.00 31.11 561 ALA A CA 1
ATOM 4512 C C . ALA A 1 561 ? 45.897 -17.611 -141.605 1.00 31.11 561 ALA A C 1
ATOM 4514 O O . ALA A 1 561 ? 46.617 -16.985 -140.826 1.00 31.11 561 ALA A O 1
ATOM 4515 N N . PRO A 1 562 ? 46.395 -18.644 -142.328 1.00 39.22 562 PRO A N 1
ATOM 4516 C CA . PRO A 1 562 ? 47.508 -19.453 -141.800 1.00 39.22 562 PRO A CA 1
ATOM 4517 C C . PRO A 1 562 ? 48.809 -19.529 -142.635 1.00 39.22 562 PRO A C 1
ATOM 4519 O O . PRO A 1 562 ? 48.772 -19.692 -143.853 1.00 39.22 562 PRO A O 1
ATOM 4522 N N . SER A 1 563 ? 49.957 -19.576 -141.940 1.00 28.30 563 SER A N 1
ATOM 4523 C CA . SER A 1 563 ? 51.273 -20.055 -142.428 1.00 28.30 563 SER A CA 1
ATOM 4524 C C . SER A 1 563 ? 52.196 -20.391 -141.227 1.00 28.30 563 SER A C 1
ATOM 4526 O O . SER A 1 563 ? 52.612 -19.476 -140.526 1.00 28.30 563 SER A O 1
ATOM 4528 N N . THR A 1 564 ? 52.318 -21.648 -140.766 1.00 31.97 564 THR A N 1
ATOM 4529 C CA . THR A 1 564 ? 53.269 -22.730 -141.173 1.00 31.97 564 THR A CA 1
ATOM 4530 C C . THR A 1 564 ? 54.687 -22.685 -140.558 1.00 31.97 564 THR A C 1
ATOM 4532 O O . THR A 1 564 ? 55.354 -21.663 -140.648 1.00 31.97 564 THR A O 1
ATOM 4535 N N . THR A 1 565 ? 55.160 -23.856 -140.073 1.00 32.22 565 THR A N 1
ATOM 4536 C CA . THR A 1 565 ? 56.555 -24.264 -139.699 1.00 32.22 565 THR A CA 1
ATOM 4537 C C . THR A 1 565 ? 57.270 -23.459 -138.593 1.00 32.22 565 THR A C 1
ATOM 4539 O O . THR A 1 565 ? 57.581 -22.295 -138.794 1.00 32.22 565 THR A O 1
ATOM 4542 N N . SER A 1 566 ? 57.610 -24.018 -137.419 1.00 31.25 566 SER A N 1
ATOM 4543 C CA . SER A 1 566 ? 58.570 -25.129 -137.194 1.00 31.25 566 SER A CA 1
ATOM 4544 C C . SER A 1 566 ? 58.375 -25.841 -135.828 1.00 31.25 566 SER A C 1
ATOM 4546 O O . SER A 1 566 ? 57.718 -25.299 -134.946 1.00 31.25 566 SER A O 1
ATOM 4548 N N . GLU A 1 567 ? 58.971 -27.029 -135.639 1.00 32.47 567 GLU A N 1
ATOM 4549 C CA . GLU A 1 567 ? 58.913 -27.871 -134.415 1.00 32.47 567 GLU A CA 1
ATOM 4550 C C . GLU A 1 567 ? 60.242 -27.876 -133.596 1.00 32.47 567 GLU A C 1
ATOM 4552 O O . GLU A 1 567 ? 61.186 -27.195 -133.999 1.00 32.47 567 GLU A O 1
ATOM 4557 N N . ILE A 1 568 ? 60.321 -28.732 -132.541 1.00 33.81 568 ILE A N 1
ATOM 4558 C CA . ILE A 1 568 ? 61.525 -29.278 -131.826 1.00 33.81 568 ILE A CA 1
ATOM 4559 C C . ILE A 1 568 ? 62.143 -28.369 -130.711 1.00 33.81 568 ILE A C 1
ATOM 4561 O O . ILE A 1 568 ? 62.452 -27.220 -130.992 1.00 33.81 568 ILE A O 1
ATOM 4565 N N . VAL A 1 569 ? 62.434 -28.788 -129.447 1.00 33.97 569 VAL A N 1
ATOM 4566 C CA . VAL A 1 569 ? 62.088 -29.994 -128.622 1.00 33.97 569 VAL A CA 1
ATOM 4567 C C . VAL A 1 569 ? 62.482 -29.832 -127.106 1.00 33.97 569 VAL A C 1
ATOM 4569 O O . VAL A 1 569 ? 63.354 -29.029 -126.806 1.00 33.97 569 VAL A O 1
ATOM 4572 N N . ALA A 1 570 ? 61.908 -30.656 -126.198 1.00 32.41 570 ALA A N 1
ATOM 4573 C CA . ALA A 1 570 ? 62.347 -31.081 -124.823 1.00 32.41 570 ALA A CA 1
ATOM 4574 C C . ALA A 1 570 ? 62.447 -30.147 -123.560 1.00 32.41 570 ALA A C 1
ATOM 4576 O O . ALA A 1 570 ? 63.366 -29.351 -123.432 1.00 32.41 570 ALA A O 1
ATOM 4577 N N . SER A 1 571 ? 61.583 -30.435 -122.559 1.00 31.92 571 SER A N 1
ATOM 4578 C CA . SER A 1 571 ? 61.830 -31.009 -121.187 1.00 31.92 571 SER A CA 1
ATOM 4579 C C . SER A 1 571 ? 62.762 -30.403 -120.078 1.00 31.92 571 SER A C 1
ATOM 4581 O O . SER A 1 571 ? 63.861 -29.956 -120.372 1.00 31.92 571 SER A O 1
ATOM 4583 N N . VAL A 1 572 ? 62.392 -30.662 -118.786 1.00 31.20 572 VAL A N 1
ATOM 4584 C CA . VAL A 1 572 ? 63.173 -30.602 -117.484 1.00 31.20 572 VAL A CA 1
ATOM 4585 C C . VAL A 1 572 ? 63.365 -29.188 -116.851 1.00 31.20 572 VAL A C 1
ATOM 4587 O O . VAL A 1 572 ? 63.560 -28.250 -117.611 1.00 31.20 572 VAL A O 1
ATOM 4590 N N . LEU A 1 573 ? 63.362 -28.879 -115.524 1.00 32.72 573 LEU A N 1
ATOM 4591 C CA . LEU A 1 573 ? 63.149 -29.538 -114.183 1.00 32.72 573 LEU A CA 1
ATOM 4592 C C . LEU A 1 573 ? 61.704 -29.270 -113.620 1.00 32.72 573 LEU A C 1
ATOM 4594 O O . LEU A 1 573 ? 60.909 -28.725 -114.377 1.00 32.72 573 LEU A O 1
ATOM 4598 N N . VAL A 1 574 ? 61.175 -29.643 -112.423 1.00 33.53 574 VAL A N 1
ATOM 4599 C CA . VAL A 1 574 ? 61.576 -30.234 -111.093 1.00 33.53 574 VAL A CA 1
ATOM 4600 C C . VAL A 1 574 ? 61.819 -29.257 -109.890 1.00 33.53 574 VAL A C 1
ATOM 4602 O O . VAL A 1 574 ? 62.593 -28.315 -110.022 1.00 33.53 574 VAL A O 1
ATOM 4605 N N . GLY A 1 575 ? 61.171 -29.532 -108.727 1.00 30.47 575 GLY A N 1
ATOM 4606 C CA . GLY A 1 575 ? 61.124 -28.797 -107.422 1.00 30.47 575 GLY A CA 1
ATOM 4607 C C . GLY A 1 575 ? 59.660 -28.646 -106.919 1.00 30.47 575 GLY A C 1
ATOM 4608 O O . GLY A 1 575 ? 58.861 -28.108 -107.678 1.00 30.47 575 GLY A O 1
ATOM 4609 N N . GLU A 1 576 ? 59.130 -29.143 -105.783 1.00 33.84 576 GLU A N 1
ATOM 4610 C CA . GLU A 1 576 ? 59.627 -29.479 -104.417 1.00 33.84 576 GLU A CA 1
ATOM 4611 C C . GLU A 1 576 ? 60.102 -28.236 -103.630 1.00 33.84 576 GLU A C 1
ATOM 4613 O O . GLU A 1 576 ? 60.872 -27.446 -104.166 1.00 33.84 576 GLU A O 1
ATOM 4618 N N . THR A 1 577 ? 59.611 -27.955 -102.407 1.00 35.53 577 THR A N 1
ATOM 4619 C CA . THR A 1 577 ? 59.671 -28.823 -101.203 1.00 35.53 577 THR A CA 1
ATOM 4620 C C . THR A 1 577 ? 58.408 -28.927 -100.314 1.00 35.53 577 THR A C 1
ATOM 4622 O O . THR A 1 577 ? 57.529 -28.071 -100.320 1.00 35.53 577 THR A O 1
ATOM 4625 N N . GLU A 1 578 ? 58.405 -29.962 -99.460 1.00 32.81 578 GLU A N 1
ATOM 4626 C CA . GLU A 1 578 ? 57.664 -30.091 -98.181 1.00 32.81 578 GLU A CA 1
ATOM 4627 C C . GLU A 1 578 ? 58.149 -29.047 -97.123 1.00 32.81 578 GLU A C 1
ATOM 4629 O O . GLU A 1 578 ? 59.017 -28.237 -97.444 1.00 32.81 578 GLU A O 1
ATOM 4634 N N . SER A 1 579 ? 57.739 -28.966 -95.841 1.00 33.34 579 SER A N 1
ATOM 4635 C CA . SER A 1 579 ? 56.763 -29.639 -94.936 1.00 33.34 579 SER A CA 1
ATOM 4636 C C . SER A 1 579 ? 56.425 -28.615 -93.797 1.00 33.34 579 SER A C 1
ATOM 4638 O O . SER A 1 579 ? 56.922 -27.494 -93.857 1.00 33.34 579 SER A O 1
ATOM 4640 N N . VAL A 1 580 ? 55.591 -28.802 -92.759 1.00 29.80 580 VAL A N 1
ATOM 4641 C CA . VAL A 1 580 ? 55.662 -29.727 -91.595 1.00 29.80 580 VAL A CA 1
ATOM 4642 C C . VAL A 1 580 ? 54.343 -29.596 -90.784 1.00 29.80 580 VAL A C 1
ATOM 4644 O O . VAL A 1 580 ? 53.787 -28.503 -90.696 1.00 29.80 580 VAL A O 1
ATOM 4647 N N . ARG A 1 581 ? 53.867 -30.670 -90.126 1.00 37.44 581 ARG A N 1
ATOM 4648 C CA . ARG A 1 581 ? 52.786 -30.637 -89.103 1.00 37.44 581 ARG A CA 1
ATOM 4649 C C . ARG A 1 581 ? 53.343 -30.432 -87.691 1.00 37.44 581 ARG A C 1
ATOM 4651 O O . ARG A 1 581 ? 54.392 -30.991 -87.384 1.00 37.44 581 ARG A O 1
ATOM 4658 N N . LEU A 1 582 ? 52.549 -29.850 -86.790 1.00 32.22 582 LEU A N 1
ATOM 4659 C CA . LEU A 1 582 ? 52.557 -30.257 -85.379 1.00 32.22 582 LEU A CA 1
ATOM 4660 C C . LEU A 1 582 ? 51.129 -30.282 -84.815 1.00 32.22 582 LEU A C 1
ATOM 4662 O O . LEU A 1 582 ? 50.487 -29.246 -84.684 1.00 32.22 582 LEU A O 1
ATOM 4666 N N . ASP A 1 583 ? 50.654 -31.485 -84.491 1.00 38.53 583 ASP A N 1
ATOM 4667 C CA . ASP A 1 583 ? 49.481 -31.709 -83.643 1.00 38.53 583 ASP A CA 1
ATOM 4668 C C . ASP A 1 583 ? 49.902 -31.611 -82.166 1.00 38.53 583 ASP A C 1
ATOM 4670 O O . ASP A 1 583 ? 50.966 -32.111 -81.793 1.00 38.53 583 ASP A O 1
ATOM 4674 N N . ALA A 1 584 ? 49.050 -31.039 -81.314 1.00 33.66 584 ALA A N 1
ATOM 4675 C CA . ALA A 1 584 ? 49.152 -31.167 -79.860 1.00 33.66 584 ALA A CA 1
ATOM 4676 C C . ALA A 1 584 ? 47.748 -31.127 -79.237 1.00 33.66 584 ALA A C 1
ATOM 4678 O O . ALA A 1 584 ? 47.051 -30.117 -79.311 1.00 33.66 584 ALA A O 1
ATOM 4679 N N . SER A 1 585 ? 47.321 -32.234 -78.630 1.00 38.59 585 SER A N 1
ATOM 4680 C CA . SER A 1 585 ? 46.034 -32.348 -77.937 1.00 38.59 585 SER A CA 1
ATOM 4681 C C . SER A 1 585 ? 46.224 -33.051 -76.599 1.00 38.59 585 SER A C 1
ATOM 4683 O O . SER A 1 585 ? 46.747 -34.160 -76.577 1.00 38.59 585 SER A O 1
ATOM 4685 N N . GLN A 1 586 ? 45.771 -32.413 -75.520 1.00 33.78 586 GLN A N 1
ATOM 4686 C CA . GLN A 1 586 ? 45.379 -33.001 -74.230 1.00 33.78 586 GLN A CA 1
ATOM 4687 C C . GLN A 1 586 ? 44.597 -31.891 -73.477 1.00 33.78 586 GLN A C 1
ATOM 4689 O O . GLN A 1 586 ? 44.999 -30.734 -73.553 1.00 33.78 586 GLN A O 1
ATOM 4694 N N . GLU A 1 587 ? 43.388 -32.064 -72.923 1.00 34.31 587 GLU A N 1
ATOM 4695 C CA . GLU A 1 587 ? 42.845 -33.139 -72.063 1.00 34.31 587 GLU A CA 1
ATOM 4696 C C . GLU A 1 587 ? 43.507 -33.118 -70.666 1.00 34.31 587 GLU A C 1
ATOM 4698 O O . GLU A 1 587 ? 44.721 -33.254 -70.571 1.00 34.31 587 GLU A O 1
ATOM 4703 N N . ALA A 1 588 ? 42.800 -32.950 -69.540 1.00 32.78 588 ALA A N 1
ATOM 4704 C CA . ALA A 1 588 ? 41.391 -32.590 -69.289 1.00 32.78 588 ALA A CA 1
ATOM 4705 C C . ALA A 1 588 ? 41.216 -32.131 -67.816 1.00 32.78 588 ALA A C 1
ATOM 4707 O O . ALA A 1 588 ? 42.193 -32.115 -67.071 1.00 32.78 588 ALA A O 1
ATOM 4708 N N . VAL A 1 589 ? 39.968 -31.830 -67.412 1.00 29.55 589 VAL A N 1
ATOM 4709 C CA . VAL A 1 589 ? 39.283 -32.169 -66.128 1.00 29.55 589 VAL A CA 1
ATOM 4710 C C . VAL A 1 589 ? 38.339 -31.028 -65.685 1.00 29.55 589 VAL A C 1
ATOM 4712 O O . VAL A 1 589 ? 38.791 -29.893 -65.559 1.00 29.55 589 VAL A O 1
ATOM 4715 N N . PRO A 1 590 ? 37.042 -31.304 -65.432 1.00 50.12 590 PRO A N 1
ATOM 4716 C CA . PRO A 1 590 ? 36.102 -30.376 -64.794 1.00 50.12 590 PRO A CA 1
ATOM 4717 C C . PRO A 1 590 ? 35.914 -30.670 -63.291 1.00 50.12 590 PRO A C 1
ATOM 4719 O O . PRO A 1 590 ? 36.117 -31.805 -62.876 1.00 50.12 590 PRO A O 1
ATOM 4722 N N . GLU A 1 591 ? 35.431 -29.688 -62.520 1.00 33.03 591 GLU A N 1
ATOM 4723 C CA . GLU A 1 591 ? 34.547 -29.841 -61.337 1.00 33.03 591 GLU A CA 1
ATOM 4724 C C . GLU A 1 591 ? 33.957 -28.455 -60.941 1.00 33.03 591 GLU A C 1
ATOM 4726 O O . GLU A 1 591 ? 34.464 -27.439 -61.433 1.00 33.03 591 GLU A O 1
ATOM 4731 N N . PRO A 1 592 ? 32.863 -28.371 -60.147 1.00 55.75 592 PRO A N 1
ATOM 4732 C CA . PRO A 1 592 ? 32.016 -27.170 -60.084 1.00 55.75 592 PRO A CA 1
ATOM 4733 C C . PRO A 1 592 ? 31.945 -26.449 -58.720 1.00 55.75 592 PRO A C 1
ATOM 4735 O O . PRO A 1 592 ? 31.924 -27.082 -57.670 1.00 55.75 592 PRO A O 1
ATOM 4738 N N . ALA A 1 593 ? 31.774 -25.121 -58.767 1.00 32.78 593 ALA A N 1
ATOM 4739 C CA . ALA A 1 593 ? 31.145 -24.243 -57.760 1.00 32.78 593 ALA A CA 1
ATOM 4740 C C . ALA A 1 593 ? 31.092 -22.804 -58.333 1.00 32.78 593 ALA A C 1
ATOM 4742 O O . ALA A 1 593 ? 31.901 -22.481 -59.198 1.00 32.78 593 ALA A O 1
ATOM 4743 N N . GLU A 1 594 ? 30.247 -21.851 -57.927 1.00 30.47 594 GLU A N 1
ATOM 4744 C CA . GLU A 1 594 ? 28.919 -21.841 -57.293 1.00 30.47 594 GLU A CA 1
ATOM 4745 C C . GLU A 1 594 ? 28.308 -20.436 -57.544 1.00 30.47 594 GLU A C 1
ATOM 4747 O O . GLU A 1 594 ? 29.031 -19.470 -57.773 1.00 30.47 594 GLU A O 1
ATOM 4752 N N . VAL A 1 595 ? 26.976 -20.341 -57.508 1.00 39.34 595 VAL A N 1
ATOM 4753 C CA . VAL A 1 595 ? 26.128 -19.143 -57.293 1.00 39.34 595 VAL A CA 1
ATOM 4754 C C . VAL A 1 595 ? 26.780 -17.737 -57.350 1.00 39.34 595 VAL A C 1
ATOM 4756 O O . VAL A 1 595 ? 27.383 -17.271 -56.382 1.00 39.34 595 VAL A O 1
ATOM 4759 N N . LYS A 1 596 ? 26.424 -16.949 -58.377 1.00 31.88 596 LYS A N 1
ATOM 4760 C CA . LYS A 1 596 ? 26.099 -15.518 -58.192 1.00 31.88 596 LYS A CA 1
ATOM 4761 C C . LYS A 1 596 ? 25.042 -15.031 -59.191 1.00 31.88 596 LYS A C 1
ATOM 4763 O O . LYS A 1 596 ? 24.854 -15.637 -60.241 1.00 31.88 596 LYS A O 1
ATOM 4768 N N . THR A 1 597 ? 24.291 -14.005 -58.801 1.00 31.05 597 THR A N 1
ATOM 4769 C CA . THR A 1 597 ? 22.997 -13.627 -59.393 1.00 31.05 597 THR A CA 1
ATOM 4770 C C . THR A 1 597 ? 23.076 -12.575 -60.504 1.00 31.05 597 THR A C 1
ATOM 4772 O O . THR A 1 597 ? 23.976 -11.740 -60.527 1.00 31.05 597 THR A O 1
ATOM 4775 N N . THR A 1 598 ? 22.045 -12.599 -61.358 1.00 31.05 598 THR A N 1
ATOM 4776 C CA . THR A 1 598 ? 21.286 -11.453 -61.923 1.00 31.05 598 THR A CA 1
ATOM 4777 C C . THR A 1 598 ? 21.443 -10.145 -61.110 1.00 31.05 598 THR A C 1
ATOM 4779 O O . THR A 1 598 ? 21.548 -10.212 -59.886 1.00 31.05 598 THR A O 1
ATOM 4782 N N . GLN A 1 599 ? 21.452 -8.932 -61.682 1.00 32.38 599 GLN A N 1
ATOM 4783 C CA . GLN A 1 599 ? 20.731 -8.388 -62.857 1.00 32.38 599 GLN A CA 1
ATOM 4784 C C . GLN A 1 599 ? 21.653 -7.545 -63.779 1.00 32.38 599 GLN A C 1
ATOM 4786 O O . GLN A 1 599 ? 22.602 -6.941 -63.297 1.00 32.38 599 GLN A O 1
ATOM 4791 N N . GLU A 1 600 ? 21.585 -7.715 -65.107 1.00 29.84 600 GLU A N 1
ATOM 4792 C CA . GLU A 1 600 ? 20.871 -6.897 -66.129 1.00 29.84 600 GLU A CA 1
ATOM 4793 C C . GLU A 1 600 ? 21.652 -5.685 -66.683 1.00 29.84 600 GLU A C 1
ATOM 4795 O O . GLU A 1 600 ? 22.320 -4.954 -65.962 1.00 29.84 600 GLU A O 1
ATOM 4800 N N . ALA A 1 601 ? 21.548 -5.501 -68.004 1.00 35.22 601 ALA A N 1
ATOM 4801 C CA . ALA A 1 601 ? 22.047 -4.357 -68.775 1.00 35.22 601 ALA A CA 1
ATOM 4802 C C . ALA A 1 601 ? 20.855 -3.541 -69.324 1.00 35.22 601 ALA A C 1
ATOM 4804 O O . ALA A 1 601 ? 19.712 -3.986 -69.206 1.00 35.22 601 ALA A O 1
ATOM 4805 N N . PRO A 1 602 ? 21.094 -2.373 -69.947 1.00 44.81 602 PRO A N 1
ATOM 4806 C CA . PRO A 1 602 ? 21.079 -2.320 -71.424 1.00 44.81 602 PRO A CA 1
ATOM 4807 C C . PRO A 1 602 ? 22.391 -1.719 -71.981 1.00 44.81 602 PRO A C 1
ATOM 4809 O O . PRO A 1 602 ? 23.006 -0.891 -71.323 1.00 44.81 602 PRO A O 1
ATOM 4812 N N . SER A 1 603 ? 22.979 -2.127 -73.114 1.00 33.19 603 SER A N 1
ATOM 4813 C CA . SER A 1 603 ? 22.470 -2.435 -74.473 1.00 33.19 603 SER A CA 1
ATOM 4814 C C . SER A 1 603 ? 22.281 -1.216 -75.393 1.00 33.19 603 SER A C 1
ATOM 4816 O O . SER A 1 603 ? 21.188 -0.676 -75.454 1.00 33.19 603 SER A O 1
ATOM 4818 N N . THR A 1 604 ? 23.322 -0.880 -76.174 1.00 31.17 604 THR A N 1
ATOM 4819 C CA . THR A 1 604 ? 23.312 -0.538 -77.630 1.00 31.17 604 THR A CA 1
ATOM 4820 C C . THR A 1 604 ? 24.781 -0.387 -78.081 1.00 31.17 604 THR A C 1
ATOM 4822 O O . THR A 1 604 ? 25.524 0.286 -77.381 1.00 31.17 604 THR A O 1
ATOM 4825 N N . ALA A 1 605 ? 25.367 -0.997 -79.123 1.00 30.55 605 ALA A N 1
ATOM 4826 C CA . ALA A 1 605 ? 24.930 -1.644 -80.374 1.00 30.55 605 ALA A CA 1
ATOM 4827 C C . ALA A 1 605 ? 24.823 -0.721 -81.612 1.00 30.55 605 ALA A C 1
ATOM 4829 O O . ALA A 1 605 ? 23.738 -0.243 -81.923 1.00 30.55 605 ALA A O 1
ATOM 4830 N N . VAL A 1 606 ? 25.932 -0.570 -82.362 1.00 34.47 606 VAL A N 1
ATOM 4831 C CA . VAL A 1 606 ? 25.968 -0.171 -83.789 1.00 34.47 606 VAL A CA 1
ATOM 4832 C C . VAL A 1 606 ? 27.113 -0.903 -84.526 1.00 34.47 606 VAL A C 1
ATOM 4834 O O . VAL A 1 606 ? 28.265 -0.898 -84.103 1.00 34.47 606 VAL A O 1
ATOM 4837 N N . THR A 1 607 ? 26.722 -1.543 -85.628 1.00 28.94 607 THR A N 1
ATOM 4838 C CA . THR A 1 607 ? 27.433 -2.088 -86.810 1.00 28.94 607 THR A CA 1
ATOM 4839 C C . THR A 1 607 ? 28.531 -1.177 -87.406 1.00 28.94 607 THR A C 1
ATOM 4841 O O . THR A 1 607 ? 28.398 0.034 -87.326 1.00 28.94 607 THR A O 1
ATOM 4844 N N . ALA A 1 608 ? 29.659 -1.630 -87.976 1.00 31.77 608 ALA A N 1
ATOM 4845 C CA . ALA A 1 608 ? 29.946 -2.670 -88.991 1.00 31.77 608 ALA A CA 1
ATOM 4846 C C . ALA A 1 608 ? 29.777 -2.220 -90.468 1.00 31.77 608 ALA A C 1
ATOM 4848 O O . ALA A 1 608 ? 28.811 -1.539 -90.791 1.00 31.77 608 ALA A O 1
ATOM 4849 N N . GLU A 1 609 ? 30.695 -2.694 -91.335 1.00 26.80 609 GLU A N 1
ATOM 4850 C CA . GLU A 1 609 ? 30.825 -2.442 -92.799 1.00 26.80 609 GLU A CA 1
ATOM 4851 C C . GLU A 1 609 ? 31.302 -1.007 -93.182 1.00 26.80 609 GLU A C 1
ATOM 4853 O O . GLU A 1 609 ? 31.120 -0.073 -92.411 1.00 26.80 609 GLU A O 1
ATOM 4858 N N . SER A 1 610 ? 31.997 -0.748 -94.307 1.00 30.17 610 SER A N 1
ATOM 4859 C CA . SER A 1 610 ? 32.307 -1.571 -95.498 1.00 30.17 610 SER A CA 1
ATOM 4860 C C . SER A 1 610 ? 33.699 -1.286 -96.122 1.00 30.17 610 SER A C 1
ATOM 4862 O O . SER A 1 610 ? 34.295 -0.234 -95.909 1.00 30.17 610 SER A O 1
ATOM 4864 N N . SER A 1 611 ? 34.205 -2.220 -96.943 1.00 37.41 611 SER A N 1
ATOM 4865 C CA . SER A 1 611 ? 35.326 -2.004 -97.891 1.00 37.41 611 SER A CA 1
ATOM 4866 C C . SER A 1 611 ? 34.810 -1.532 -99.269 1.00 37.41 611 SER A C 1
ATOM 4868 O O . SER A 1 611 ? 33.608 -1.633 -99.529 1.00 37.41 611 SER A O 1
ATOM 4870 N N . PRO A 1 612 ? 35.684 -1.041 -100.173 1.00 38.22 612 PRO A N 1
ATOM 4871 C CA . PRO A 1 612 ? 36.337 -1.951 -101.136 1.00 38.22 612 PRO A CA 1
ATOM 4872 C C . PRO A 1 612 ? 37.855 -1.680 -101.297 1.00 38.22 612 PRO A C 1
ATOM 4874 O O . PRO A 1 612 ? 38.326 -0.611 -100.931 1.00 38.22 612 PRO A O 1
ATOM 4877 N N . ALA A 1 613 ? 38.720 -2.582 -101.776 1.00 33.97 613 ALA A N 1
ATOM 4878 C CA . ALA A 1 613 ? 38.557 -3.834 -102.535 1.00 33.97 613 ALA A CA 1
ATOM 4879 C C . ALA A 1 613 ? 38.202 -3.689 -104.033 1.00 33.97 613 ALA A C 1
ATOM 4881 O O . ALA A 1 613 ? 37.176 -4.196 -104.481 1.00 33.97 613 ALA A O 1
ATOM 4882 N N . GLU A 1 614 ? 39.087 -3.064 -104.818 1.00 32.94 614 GLU A N 1
ATOM 4883 C CA . GLU A 1 614 ? 39.198 -3.350 -106.258 1.00 32.94 614 GLU A CA 1
ATOM 4884 C C . GLU A 1 614 ? 40.417 -4.249 -106.521 1.00 32.94 614 GLU A C 1
ATOM 4886 O O . GLU A 1 614 ? 41.559 -3.876 -106.260 1.00 32.94 614 GLU A O 1
ATOM 4891 N N . THR A 1 615 ? 40.159 -5.446 -107.047 1.00 36.03 615 THR A N 1
ATOM 4892 C CA . THR A 1 615 ? 41.157 -6.370 -107.599 1.00 36.03 615 THR A CA 1
ATOM 4893 C C . THR A 1 615 ? 40.727 -6.731 -109.012 1.00 36.03 615 THR A C 1
ATOM 4895 O O . THR A 1 615 ? 39.627 -7.257 -109.170 1.00 36.03 615 THR A O 1
ATOM 4898 N N . ASP A 1 616 ? 41.581 -6.511 -110.010 1.00 32.84 616 ASP A N 1
ATOM 4899 C CA . ASP A 1 616 ? 41.366 -7.036 -111.363 1.00 32.84 616 ASP A CA 1
ATOM 4900 C C . ASP A 1 616 ? 42.724 -7.441 -111.970 1.00 32.84 616 ASP A C 1
ATOM 4902 O O . ASP A 1 616 ? 43.586 -6.605 -112.250 1.00 32.84 616 ASP A O 1
ATOM 4906 N N . GLU A 1 617 ? 42.930 -8.751 -112.121 1.00 35.78 617 GLU A N 1
ATOM 4907 C CA . GLU A 1 617 ? 43.893 -9.321 -113.075 1.00 35.78 617 GLU A CA 1
ATOM 4908 C C . GLU A 1 617 ? 43.319 -9.100 -114.507 1.00 35.78 617 GLU A C 1
ATOM 4910 O O . GLU A 1 617 ? 42.133 -8.845 -114.674 1.00 35.78 617 GLU A O 1
ATOM 4915 N N . ASP A 1 618 ? 44.057 -9.134 -115.621 1.00 33.28 618 ASP A N 1
ATOM 4916 C CA . ASP A 1 618 ? 44.802 -10.311 -116.070 1.00 33.28 618 ASP A CA 1
ATOM 4917 C C . ASP A 1 618 ? 45.796 -10.022 -117.231 1.00 33.28 618 ASP A C 1
ATOM 4919 O O . ASP A 1 618 ? 45.733 -9.041 -117.970 1.00 33.28 618 ASP A O 1
ATOM 4923 N N . THR A 1 619 ? 46.744 -10.947 -117.323 1.00 38.31 619 THR A N 1
ATOM 4924 C CA . THR A 1 619 ? 47.831 -11.263 -118.256 1.00 38.31 619 THR A CA 1
ATOM 4925 C C . THR A 1 619 ? 48.086 -10.556 -119.610 1.00 38.31 619 THR A C 1
ATOM 4927 O O . THR A 1 619 ? 47.257 -10.460 -120.508 1.00 38.31 619 THR A O 1
ATOM 4930 N N . ARG A 1 620 ? 49.415 -10.450 -119.843 1.00 36.59 620 ARG A N 1
ATOM 4931 C CA . ARG A 1 620 ? 50.199 -10.769 -121.073 1.00 36.59 620 ARG A CA 1
ATOM 4932 C C . ARG A 1 620 ? 50.324 -9.742 -122.212 1.00 36.59 620 ARG A C 1
ATOM 4934 O O . ARG A 1 620 ? 49.416 -9.521 -123.000 1.00 36.59 620 ARG A O 1
ATOM 4941 N N . GLY A 1 621 ? 51.584 -9.375 -122.482 1.00 33.19 621 GLY A N 1
ATOM 4942 C CA . GLY A 1 621 ? 52.036 -8.880 -123.791 1.00 33.19 621 GLY A CA 1
ATOM 4943 C C . GLY A 1 621 ? 53.479 -8.367 -123.774 1.00 33.19 621 GLY A C 1
ATOM 4944 O O . GLY A 1 621 ? 53.710 -7.192 -123.519 1.00 33.19 621 GLY A O 1
ATOM 4945 N N . ALA A 1 622 ? 54.473 -9.227 -124.018 1.00 40.19 622 ALA A N 1
ATOM 4946 C CA . ALA A 1 622 ? 55.881 -8.829 -123.916 1.00 40.19 622 ALA A CA 1
ATOM 4947 C C . ALA A 1 622 ? 56.400 -8.085 -125.163 1.00 40.19 622 ALA A C 1
ATOM 4949 O O . ALA A 1 622 ? 56.442 -8.661 -126.248 1.00 40.19 622 ALA A O 1
ATOM 4950 N N . THR A 1 623 ? 56.939 -6.877 -124.970 1.00 38.66 623 THR A N 1
ATOM 4951 C CA . THR A 1 623 ? 58.015 -6.312 -125.811 1.00 38.66 623 THR A CA 1
ATOM 4952 C C . THR A 1 623 ? 58.825 -5.294 -125.015 1.00 38.66 623 THR A C 1
ATOM 4954 O O . THR A 1 623 ? 58.250 -4.465 -124.319 1.00 38.66 623 THR A O 1
ATOM 4957 N N . VAL A 1 624 ? 60.155 -5.324 -125.145 1.00 50.38 624 VAL A N 1
ATOM 4958 C CA . VAL A 1 624 ? 61.052 -4.315 -124.557 1.00 50.38 624 VAL A CA 1
ATOM 4959 C C . VAL A 1 624 ? 61.345 -3.217 -125.580 1.00 50.38 624 VAL A C 1
ATOM 4961 O O . VAL A 1 624 ? 61.928 -3.507 -126.626 1.00 50.38 624 VAL A O 1
ATOM 4964 N N . PRO A 1 625 ? 61.057 -1.953 -125.241 1.00 44.16 625 PRO A N 1
ATOM 4965 C CA . PRO A 1 625 ? 61.853 -0.819 -125.686 1.00 44.16 625 PRO A CA 1
ATOM 4966 C C . PRO A 1 625 ? 62.500 -0.109 -124.484 1.00 44.16 625 PRO A C 1
ATOM 4968 O O . PRO A 1 625 ? 61.845 0.219 -123.501 1.00 44.16 625 PRO A O 1
ATOM 4971 N N . SER A 1 626 ? 63.805 0.152 -124.567 1.00 48.12 626 SER A N 1
ATOM 4972 C CA . SER A 1 626 ? 64.509 0.981 -123.581 1.00 48.12 626 SER A CA 1
ATOM 4973 C C . SER A 1 626 ? 64.204 2.465 -123.820 1.00 48.12 626 SER A C 1
ATOM 4975 O O . SER A 1 626 ? 64.437 2.945 -124.930 1.00 48.12 626 SER A O 1
ATOM 4977 N N . GLY A 1 627 ? 63.724 3.193 -122.801 1.00 42.75 627 GLY A N 1
ATOM 4978 C CA . GLY A 1 627 ? 63.579 4.654 -122.875 1.00 42.75 627 GLY A CA 1
ATOM 4979 C C . GLY A 1 627 ? 62.570 5.298 -121.915 1.00 42.75 627 GLY A C 1
ATOM 4980 O O . GLY A 1 627 ? 61.478 5.643 -122.342 1.00 42.75 627 GLY A O 1
ATOM 4981 N N . ASN A 1 628 ? 62.984 5.542 -120.665 1.00 55.53 628 ASN A N 1
ATOM 4982 C CA . ASN A 1 628 ? 62.479 6.580 -119.742 1.00 55.53 628 ASN A CA 1
ATOM 4983 C C . ASN A 1 628 ? 60.964 6.914 -119.781 1.00 55.53 628 ASN A C 1
ATOM 4985 O O . ASN A 1 628 ? 60.601 8.041 -120.127 1.00 55.53 628 ASN A O 1
ATOM 4989 N N . ASP A 1 629 ? 60.086 5.994 -119.367 1.00 53.62 629 ASP A N 1
ATOM 4990 C CA . ASP A 1 629 ? 58.637 6.255 -119.340 1.00 53.62 629 ASP A CA 1
ATOM 4991 C C . ASP A 1 629 ? 58.113 6.657 -117.944 1.00 53.62 629 ASP A C 1
ATOM 4993 O O . ASP A 1 629 ? 57.673 5.837 -117.136 1.00 53.62 629 ASP A O 1
ATOM 4997 N N . LEU A 1 630 ? 58.164 7.966 -117.672 1.00 61.28 630 LEU A N 1
ATOM 4998 C CA . LEU A 1 630 ? 57.727 8.608 -116.420 1.00 61.28 630 LEU A CA 1
ATOM 4999 C C . LEU A 1 630 ? 56.237 8.389 -116.075 1.00 61.28 630 LEU A C 1
ATOM 5001 O O . LEU A 1 630 ? 55.828 8.664 -114.946 1.00 61.28 630 LEU A O 1
ATOM 5005 N N . PHE A 1 631 ? 55.405 7.924 -117.015 1.00 63.41 631 PHE A N 1
ATOM 5006 C CA . PHE A 1 631 ? 53.970 7.744 -116.771 1.00 63.41 631 PHE A CA 1
ATOM 5007 C C . PHE A 1 631 ? 53.650 6.539 -115.882 1.00 63.41 631 PHE A C 1
ATOM 5009 O O . PHE A 1 631 ? 52.761 6.644 -115.036 1.00 63.41 631 PHE A O 1
ATOM 5016 N N . ALA A 1 632 ? 54.384 5.430 -116.016 1.00 65.19 632 ALA A N 1
ATOM 5017 C CA . ALA A 1 632 ? 54.194 4.257 -115.159 1.00 65.19 632 ALA A CA 1
ATOM 5018 C C . ALA A 1 632 ? 54.564 4.569 -113.697 1.00 65.19 632 ALA A C 1
ATOM 5020 O O . ALA A 1 632 ? 53.820 4.247 -112.773 1.00 65.19 632 ALA A O 1
ATOM 5021 N N . GLU A 1 633 ? 55.670 5.288 -113.499 1.00 70.25 633 GLU A N 1
ATOM 5022 C CA . GLU A 1 633 ? 56.119 5.762 -112.188 1.00 70.25 633 GLU A CA 1
ATOM 5023 C C . GLU A 1 633 ? 55.120 6.765 -111.576 1.00 70.25 633 GLU A C 1
ATOM 5025 O O . GLU A 1 633 ? 54.797 6.671 -110.392 1.00 70.25 633 GLU A O 1
ATOM 5030 N N . ASN A 1 634 ? 54.529 7.663 -112.379 1.00 75.00 634 ASN A N 1
ATOM 5031 C CA . ASN A 1 634 ? 53.479 8.571 -111.898 1.00 75.00 634 ASN A CA 1
ATOM 5032 C C . ASN A 1 634 ? 52.190 7.843 -111.479 1.00 75.00 634 ASN A C 1
ATOM 5034 O O . ASN A 1 634 ? 51.519 8.299 -110.554 1.00 75.00 634 ASN A O 1
ATOM 5038 N N . LEU A 1 635 ? 51.838 6.732 -112.136 1.00 81.38 635 LEU A N 1
ATOM 5039 C CA . LEU A 1 635 ? 50.665 5.931 -111.780 1.00 81.38 635 LEU A CA 1
ATOM 5040 C C . LEU A 1 635 ? 50.869 5.210 -110.439 1.00 81.38 635 LEU A C 1
ATOM 5042 O O . LEU A 1 635 ? 50.011 5.315 -109.565 1.00 81.38 635 LEU A O 1
ATOM 5046 N N . ILE A 1 636 ? 52.032 4.579 -110.243 1.00 80.56 636 ILE A N 1
ATOM 5047 C CA . ILE A 1 636 ? 52.404 3.935 -108.972 1.00 80.56 636 ILE A CA 1
ATOM 5048 C C . ILE A 1 636 ? 52.440 4.971 -107.839 1.00 80.56 636 ILE A C 1
ATOM 5050 O O . ILE A 1 636 ? 51.842 4.755 -106.790 1.00 80.56 636 ILE A O 1
ATOM 5054 N N . LEU A 1 637 ? 53.047 6.143 -108.062 1.00 81.75 637 LEU A N 1
ATOM 5055 C CA . LEU A 1 637 ? 53.069 7.219 -107.064 1.00 81.75 637 LEU A CA 1
ATOM 5056 C C . LEU A 1 637 ? 51.662 7.710 -106.687 1.00 81.75 637 LEU A C 1
ATOM 5058 O O . LEU A 1 637 ? 51.420 7.999 -105.518 1.00 81.75 637 LEU A O 1
ATOM 5062 N N . ARG A 1 638 ? 50.716 7.779 -107.634 1.00 82.88 638 ARG A N 1
ATOM 5063 C CA . ARG A 1 638 ? 49.308 8.111 -107.335 1.00 82.88 638 ARG A CA 1
ATOM 5064 C C . ARG A 1 638 ? 48.635 7.045 -106.478 1.00 82.88 638 ARG A C 1
ATOM 5066 O O . ARG A 1 638 ? 47.910 7.405 -105.556 1.00 82.88 638 ARG A O 1
ATOM 5073 N N . GLN A 1 639 ? 48.884 5.768 -106.762 1.00 84.19 639 GLN A N 1
ATOM 5074 C CA . GLN A 1 639 ? 48.366 4.666 -105.957 1.00 84.19 639 GLN A CA 1
ATOM 5075 C C . GLN A 1 639 ? 48.925 4.719 -104.528 1.00 84.19 639 GLN A C 1
ATOM 5077 O O . GLN A 1 639 ? 48.142 4.804 -103.588 1.00 84.19 639 GLN A O 1
ATOM 5082 N N . CYS A 1 640 ? 50.247 4.814 -104.354 1.00 83.50 640 CYS A N 1
ATOM 5083 C CA . CYS A 1 640 ? 50.855 4.893 -103.023 1.00 83.50 640 CYS A CA 1
ATOM 5084 C C . CYS A 1 640 ? 50.433 6.150 -102.239 1.00 83.50 640 CYS A C 1
ATOM 5086 O O . CYS A 1 640 ? 50.303 6.093 -101.018 1.00 83.50 640 CYS A O 1
ATOM 5088 N N . ILE A 1 641 ? 50.181 7.283 -102.911 1.00 86.75 641 ILE A N 1
ATOM 5089 C CA . ILE A 1 641 ? 49.602 8.479 -102.272 1.00 86.75 641 ILE A CA 1
ATOM 5090 C C . ILE A 1 641 ? 48.170 8.202 -101.795 1.00 86.75 641 ILE A C 1
ATOM 5092 O O . ILE A 1 641 ? 47.832 8.570 -100.673 1.00 86.75 641 ILE A O 1
ATOM 5096 N N . ASN A 1 642 ? 47.337 7.537 -102.599 1.00 84.19 642 ASN A N 1
ATOM 5097 C CA . ASN A 1 642 ? 45.976 7.170 -102.197 1.00 84.19 642 ASN A CA 1
ATOM 5098 C C . ASN A 1 642 ? 45.973 6.174 -101.026 1.00 84.19 642 ASN A C 1
ATOM 5100 O O . ASN A 1 642 ? 45.250 6.396 -100.062 1.00 84.19 642 ASN A O 1
ATOM 5104 N N . GLU A 1 643 ? 46.816 5.140 -101.068 1.00 86.06 643 GLU A N 1
ATOM 5105 C CA . GLU A 1 643 ? 46.987 4.159 -99.985 1.00 86.06 643 GLU A CA 1
ATOM 5106 C C . GLU A 1 643 ? 47.499 4.823 -98.696 1.00 86.06 643 GLU A C 1
ATOM 5108 O O . GLU A 1 643 ? 47.000 4.536 -97.610 1.00 86.06 643 GLU A O 1
ATOM 5113 N N . THR A 1 644 ? 48.437 5.774 -98.801 1.00 84.25 644 THR A N 1
ATOM 5114 C CA . THR A 1 644 ? 48.921 6.558 -97.649 1.00 84.25 644 THR A CA 1
ATOM 5115 C C . THR A 1 644 ? 47.813 7.438 -97.068 1.00 84.25 644 THR A C 1
ATOM 5117 O O . THR A 1 644 ? 47.626 7.458 -95.855 1.00 84.25 644 THR A O 1
ATOM 5120 N N . ASN A 1 645 ? 47.043 8.126 -97.918 1.00 86.50 645 ASN A N 1
ATOM 5121 C CA . ASN A 1 645 ? 45.894 8.924 -97.483 1.00 86.50 645 ASN A CA 1
ATOM 5122 C C . ASN A 1 645 ? 44.809 8.047 -96.835 1.00 86.50 645 ASN A C 1
ATOM 5124 O O . ASN A 1 645 ? 44.192 8.476 -95.867 1.00 86.50 645 ASN A O 1
ATOM 5128 N N . GLN A 1 646 ? 44.584 6.830 -97.340 1.00 85.19 646 GLN A N 1
ATOM 5129 C CA . GLN A 1 646 ? 43.629 5.885 -96.765 1.00 85.19 646 GLN A CA 1
ATOM 5130 C C . GLN A 1 646 ? 44.091 5.406 -95.387 1.00 85.19 646 GLN A C 1
ATOM 5132 O O . GLN A 1 646 ? 43.371 5.623 -94.422 1.00 85.19 646 GLN A O 1
ATOM 5137 N N . MET A 1 647 ? 45.322 4.897 -95.256 1.00 83.25 647 MET A N 1
ATOM 5138 C CA . MET A 1 647 ? 45.881 4.515 -93.950 1.00 83.25 647 MET A CA 1
ATOM 5139 C C . MET A 1 647 ? 45.894 5.680 -92.950 1.00 83.25 647 MET A C 1
ATOM 5141 O O . MET A 1 647 ? 45.700 5.465 -91.757 1.00 83.25 647 MET A O 1
ATOM 5145 N N . GLN A 1 648 ? 46.112 6.916 -93.414 1.00 84.50 648 GLN A N 1
ATOM 5146 C CA . GLN A 1 648 ? 46.063 8.096 -92.553 1.00 84.50 648 GLN A CA 1
ATOM 5147 C C . GLN A 1 648 ? 44.627 8.460 -92.141 1.00 84.50 648 GLN A C 1
ATOM 5149 O O . GLN A 1 648 ? 44.414 8.808 -90.982 1.00 84.50 648 GLN A O 1
ATOM 5154 N N . ASN A 1 649 ? 43.641 8.329 -93.035 1.00 85.19 649 ASN A N 1
ATOM 5155 C CA . ASN A 1 649 ? 42.226 8.475 -92.687 1.00 85.19 649 ASN A CA 1
ATOM 5156 C C . ASN A 1 649 ? 41.805 7.402 -91.671 1.00 85.19 649 ASN A C 1
ATOM 5158 O O . ASN A 1 649 ? 41.279 7.758 -90.619 1.00 85.19 649 ASN A O 1
ATOM 5162 N N . ASP A 1 650 ? 42.110 6.130 -91.939 1.00 85.69 650 ASP A N 1
ATOM 5163 C CA . ASP A 1 650 ? 41.803 4.988 -91.070 1.00 85.69 650 ASP A CA 1
ATOM 5164 C C . ASP A 1 650 ? 42.428 5.178 -89.674 1.00 85.69 650 ASP A C 1
ATOM 5166 O O . ASP A 1 650 ? 41.750 5.012 -88.659 1.00 85.69 650 ASP A O 1
ATOM 5170 N N . LEU A 1 651 ? 43.695 5.613 -89.606 1.00 87.19 651 LEU A N 1
ATOM 5171 C CA . LEU A 1 651 ? 44.376 5.937 -88.350 1.00 87.19 651 LEU A CA 1
ATOM 5172 C C . LEU A 1 651 ? 43.678 7.079 -87.600 1.00 87.19 651 LEU A C 1
ATOM 5174 O O . LEU A 1 651 ? 43.377 6.926 -86.418 1.00 87.19 651 LEU A O 1
ATOM 5178 N N . THR A 1 652 ? 43.359 8.193 -88.271 1.00 86.25 652 THR A N 1
ATOM 5179 C CA . THR A 1 652 ? 42.637 9.300 -87.616 1.00 86.25 652 THR A CA 1
ATOM 5180 C C . THR A 1 652 ? 41.217 8.914 -87.197 1.00 86.25 652 THR A C 1
ATOM 5182 O O . THR A 1 652 ? 40.729 9.415 -86.189 1.00 86.25 652 THR A O 1
ATOM 5185 N N . GLN A 1 653 ? 40.555 7.994 -87.906 1.00 88.06 653 GLN A N 1
ATOM 5186 C CA . GLN A 1 653 ? 39.250 7.469 -87.510 1.00 88.06 653 GLN A CA 1
ATOM 5187 C C . GLN A 1 653 ? 39.364 6.596 -86.253 1.00 88.06 653 GLN A C 1
ATOM 5189 O O . GLN A 1 653 ? 38.549 6.745 -85.342 1.00 88.06 653 GLN A O 1
ATOM 5194 N N . VAL A 1 654 ? 40.390 5.744 -86.152 1.00 86.44 654 VAL A N 1
ATOM 5195 C CA . VAL A 1 654 ? 40.688 4.989 -84.922 1.00 86.44 654 VAL A CA 1
ATOM 5196 C C . VAL A 1 654 ? 40.951 5.949 -83.758 1.00 86.44 654 VAL A C 1
ATOM 5198 O O . VAL A 1 654 ? 40.263 5.846 -82.742 1.00 86.44 654 VAL A O 1
ATOM 5201 N N . GLU A 1 655 ? 41.845 6.931 -83.931 1.00 88.00 655 GLU A N 1
ATOM 5202 C CA . GLU A 1 655 ? 42.150 7.953 -82.916 1.00 88.00 655 GLU A CA 1
ATOM 5203 C C . GLU A 1 655 ? 40.894 8.715 -82.457 1.00 88.00 655 GLU A C 1
ATOM 5205 O O . GLU A 1 655 ? 40.693 8.890 -81.255 1.00 88.00 655 GLU A O 1
ATOM 5210 N N . ILE A 1 656 ? 40.010 9.112 -83.382 1.00 88.75 656 ILE A N 1
ATOM 5211 C CA . ILE A 1 656 ? 38.731 9.759 -83.052 1.00 88.75 656 ILE A CA 1
ATOM 5212 C C . ILE A 1 656 ? 37.837 8.819 -82.233 1.00 88.75 656 ILE A C 1
ATOM 5214 O O . ILE A 1 656 ? 37.369 9.223 -81.170 1.00 88.75 656 ILE A O 1
ATOM 5218 N N . THR A 1 657 ? 37.637 7.564 -82.656 1.00 90.50 657 THR A N 1
ATOM 5219 C CA . THR A 1 657 ? 36.756 6.641 -81.910 1.00 90.50 657 THR A CA 1
ATOM 5220 C C . THR A 1 657 ? 37.296 6.277 -80.526 1.00 90.50 657 THR A C 1
ATOM 5222 O O . THR A 1 657 ? 36.508 6.038 -79.612 1.00 90.50 657 THR A O 1
ATOM 5225 N N . ASP A 1 658 ? 38.616 6.240 -80.329 1.00 90.62 658 ASP A N 1
ATOM 5226 C CA . ASP A 1 658 ? 39.209 6.012 -79.007 1.00 90.62 658 ASP A CA 1
ATOM 5227 C C . ASP A 1 658 ? 39.130 7.265 -78.120 1.00 90.62 658 ASP A C 1
ATOM 5229 O O . ASP A 1 658 ? 38.863 7.145 -76.923 1.00 90.62 658 ASP A O 1
ATOM 5233 N N . VAL A 1 659 ? 39.240 8.472 -78.688 1.00 92.50 659 VAL A N 1
ATOM 5234 C CA . VAL A 1 659 ? 38.944 9.728 -77.973 1.00 92.50 659 VAL A CA 1
ATOM 5235 C C . VAL A 1 659 ? 37.465 9.810 -77.570 1.00 92.50 659 VAL A C 1
ATOM 5237 O O . VAL A 1 659 ? 37.169 10.223 -76.448 1.00 92.50 659 VAL A O 1
ATOM 5240 N N . GLU A 1 660 ? 36.535 9.369 -78.421 1.00 93.25 660 GLU A N 1
ATOM 5241 C CA . GLU A 1 660 ? 35.101 9.309 -78.100 1.00 93.25 660 GLU A CA 1
ATOM 5242 C C . GLU A 1 660 ? 34.802 8.315 -76.965 1.00 93.25 660 GLU A C 1
ATOM 5244 O O . GLU A 1 660 ? 34.118 8.682 -76.007 1.00 93.25 660 GLU A O 1
ATOM 5249 N N . LYS A 1 661 ? 35.380 7.103 -76.994 1.00 93.00 661 LYS A N 1
ATOM 5250 C CA . LYS A 1 661 ? 35.283 6.127 -75.885 1.00 93.00 661 LYS A CA 1
ATOM 5251 C C . LYS A 1 661 ? 35.868 6.687 -74.587 1.00 93.00 661 LYS A C 1
ATOM 5253 O O . LYS A 1 661 ? 35.254 6.568 -73.530 1.00 93.00 661 LYS A O 1
ATOM 5258 N N . MET A 1 662 ? 37.030 7.340 -74.652 1.00 92.25 662 MET A N 1
ATOM 5259 C CA . MET A 1 662 ? 37.651 7.983 -73.487 1.00 92.25 662 MET A CA 1
ATOM 5260 C C . MET A 1 662 ? 36.796 9.132 -72.933 1.00 92.25 662 MET A C 1
ATOM 5262 O O . MET A 1 662 ? 36.757 9.329 -71.718 1.00 92.25 662 MET A O 1
ATOM 5266 N N . TRP A 1 663 ? 36.075 9.866 -73.786 1.00 95.38 663 TRP A N 1
ATOM 5267 C CA . TRP A 1 663 ? 35.122 10.892 -73.355 1.00 95.38 663 TRP A CA 1
ATOM 5268 C C . TRP A 1 663 ? 33.870 10.290 -72.697 1.00 95.38 663 TRP A C 1
ATOM 5270 O O . TRP A 1 663 ? 33.406 10.808 -71.677 1.00 95.38 663 TRP A O 1
ATOM 5280 N N . GLN A 1 664 ? 33.342 9.187 -73.237 1.00 93.19 664 GLN A N 1
ATOM 5281 C CA . GLN A 1 664 ? 32.226 8.439 -72.645 1.00 93.19 664 GLN A CA 1
ATOM 5282 C C . GLN A 1 664 ? 32.601 7.918 -71.251 1.00 93.19 664 GLN A C 1
ATOM 5284 O O . GLN A 1 664 ? 31.970 8.318 -70.275 1.00 93.19 664 GLN A O 1
ATOM 5289 N N . LEU A 1 665 ? 33.706 7.172 -71.134 1.00 95.06 665 LEU A N 1
ATOM 5290 C CA . LEU A 1 665 ? 34.224 6.657 -69.858 1.00 95.06 665 LEU A CA 1
ATOM 5291 C C . LEU A 1 665 ? 34.507 7.771 -68.837 1.00 95.06 665 LEU A C 1
ATOM 5293 O O . LEU A 1 665 ? 34.232 7.612 -67.649 1.00 95.06 665 LEU A O 1
ATOM 5297 N N . LYS A 1 666 ? 35.021 8.925 -69.285 1.00 95.00 666 LYS A N 1
ATOM 5298 C CA . LYS A 1 666 ? 35.189 10.110 -68.431 1.00 95.00 666 LYS A CA 1
ATOM 5299 C C . LYS A 1 666 ? 33.843 10.616 -67.898 1.00 95.00 666 LYS A C 1
ATOM 5301 O O . LYS A 1 666 ? 33.742 10.908 -66.711 1.00 95.00 666 LYS A O 1
ATOM 5306 N N . THR A 1 667 ? 32.829 10.710 -68.757 1.00 95.38 667 THR A N 1
ATOM 5307 C CA . THR A 1 667 ? 31.488 11.199 -68.391 1.00 95.38 667 THR A CA 1
ATOM 5308 C C . THR A 1 667 ? 30.776 10.221 -67.448 1.00 95.38 667 THR A C 1
ATOM 5310 O O . THR A 1 667 ? 30.159 10.639 -66.472 1.00 95.38 667 THR A O 1
ATOM 5313 N N . GLU A 1 668 ? 30.905 8.915 -67.688 1.00 94.50 668 GLU A N 1
ATOM 5314 C CA . GLU A 1 668 ? 30.406 7.854 -66.804 1.00 94.50 668 GLU A CA 1
ATOM 5315 C C . GLU A 1 668 ? 31.069 7.908 -65.422 1.00 94.50 668 GLU A C 1
ATOM 5317 O O . GLU A 1 668 ? 30.376 7.857 -64.406 1.00 94.50 668 GLU A O 1
ATOM 5322 N N . LEU A 1 669 ? 32.393 8.093 -65.371 1.00 95.44 669 LEU A N 1
ATOM 5323 C CA . LEU A 1 669 ? 33.137 8.246 -64.121 1.00 95.44 669 LEU A CA 1
ATOM 5324 C C . LEU A 1 669 ? 32.743 9.524 -63.362 1.00 95.44 669 LEU A C 1
ATOM 5326 O O . LEU A 1 669 ? 32.588 9.483 -62.144 1.00 95.44 669 LEU A O 1
ATOM 5330 N N . GLU A 1 670 ? 32.547 10.647 -64.058 1.00 94.69 670 GLU A N 1
ATOM 5331 C CA . GLU A 1 670 ? 32.065 11.897 -63.454 1.00 94.69 670 GLU A CA 1
ATOM 5332 C C . GLU A 1 670 ? 30.648 11.729 -62.874 1.00 94.69 670 GLU A C 1
ATOM 5334 O O . GLU A 1 670 ? 30.415 12.106 -61.724 1.00 94.69 670 GLU A O 1
ATOM 5339 N N . ASN A 1 671 ? 29.738 11.069 -63.598 1.00 95.19 671 ASN A N 1
ATOM 5340 C CA . ASN A 1 671 ? 28.393 10.746 -63.108 1.00 95.19 671 ASN A CA 1
ATOM 5341 C C . ASN A 1 671 ? 28.425 9.814 -61.882 1.00 95.19 671 ASN A C 1
ATOM 5343 O O . ASN A 1 671 ? 27.727 10.068 -60.899 1.00 95.19 671 ASN A O 1
ATOM 5347 N N . ALA A 1 672 ? 29.256 8.766 -61.902 1.00 95.12 672 ALA A N 1
ATOM 5348 C CA . ALA A 1 672 ? 29.420 7.848 -60.773 1.00 95.12 672 ALA A CA 1
ATOM 5349 C C . ALA A 1 672 ? 29.998 8.552 -59.531 1.00 95.12 672 ALA A C 1
ATOM 5351 O O . ALA A 1 672 ? 29.576 8.281 -58.407 1.00 95.12 672 ALA A O 1
ATOM 5352 N N . VAL A 1 673 ? 30.921 9.501 -59.719 1.00 96.69 673 VAL A N 1
ATOM 5353 C CA . VAL A 1 673 ? 31.477 10.321 -58.633 1.00 96.69 673 VAL A CA 1
ATOM 5354 C C . VAL A 1 673 ? 30.430 11.268 -58.034 1.00 96.69 673 VAL A C 1
ATOM 5356 O O . VAL A 1 673 ? 30.406 11.425 -56.813 1.00 96.69 673 VAL A O 1
ATOM 5359 N N . GLU A 1 674 ? 29.544 11.876 -58.831 1.00 94.19 674 GLU A N 1
ATOM 5360 C CA . GLU A 1 674 ? 28.435 12.680 -58.285 1.00 94.19 674 GLU A CA 1
ATOM 5361 C C . GLU A 1 674 ? 27.364 11.823 -57.587 1.00 94.19 674 GLU A C 1
ATOM 5363 O O . GLU A 1 674 ? 26.865 12.223 -56.534 1.00 94.19 674 GLU A O 1
ATOM 5368 N N . ALA A 1 675 ? 27.070 10.617 -58.086 1.00 94.00 675 ALA A N 1
ATOM 5369 C CA . ALA A 1 675 ? 26.180 9.671 -57.406 1.00 94.00 675 ALA A CA 1
ATOM 5370 C C . ALA A 1 675 ? 26.729 9.268 -56.022 1.00 94.00 675 ALA A C 1
ATOM 5372 O O . ALA A 1 675 ? 26.041 9.430 -55.012 1.00 94.00 675 ALA A O 1
ATOM 5373 N N . LEU A 1 676 ? 28.004 8.861 -55.952 1.00 95.56 676 LEU A N 1
ATOM 5374 C CA . LEU A 1 676 ? 28.682 8.522 -54.694 1.00 95.56 676 LEU A CA 1
ATOM 5375 C C . LEU A 1 676 ? 28.750 9.711 -53.722 1.00 95.56 676 LEU A C 1
ATOM 5377 O O . LEU A 1 676 ? 28.614 9.526 -52.513 1.00 95.56 676 LEU A O 1
ATOM 5381 N N . LYS A 1 677 ? 28.910 10.949 -54.214 1.00 96.06 677 LYS A N 1
ATOM 5382 C CA . LYS A 1 677 ? 28.772 12.147 -53.367 1.00 96.06 677 LYS A CA 1
ATOM 5383 C C . LYS A 1 677 ? 27.355 12.261 -52.802 1.00 96.06 677 LYS A C 1
ATOM 5385 O O . LYS A 1 677 ? 27.223 12.493 -51.603 1.00 96.06 677 LYS A O 1
ATOM 5390 N N . GLY A 1 678 ? 26.318 12.080 -53.620 1.00 95.12 678 GLY A N 1
ATOM 5391 C CA . GLY A 1 678 ? 24.922 12.091 -53.172 1.00 95.12 678 GLY A CA 1
ATOM 5392 C C . GLY A 1 678 ? 24.654 11.083 -52.049 1.00 95.12 678 GLY A C 1
ATOM 5393 O O . GLY A 1 678 ? 24.096 11.447 -51.012 1.00 95.12 678 GLY A O 1
ATOM 5394 N N . GLU A 1 679 ? 25.134 9.848 -52.207 1.00 96.00 679 GLU A N 1
ATOM 5395 C CA . GLU A 1 679 ? 25.049 8.797 -51.185 1.00 96.00 679 GLU A CA 1
ATOM 5396 C C . GLU A 1 679 ? 25.795 9.176 -49.897 1.00 96.00 679 GLU A C 1
ATOM 5398 O O . GLU A 1 679 ? 25.215 9.119 -48.812 1.00 96.00 679 GLU A O 1
ATOM 5403 N N . ILE A 1 680 ? 27.045 9.645 -49.999 1.00 94.88 680 ILE A N 1
ATOM 5404 C CA . ILE A 1 680 ? 27.849 10.084 -48.844 1.00 94.88 680 ILE A CA 1
ATOM 5405 C C . ILE A 1 680 ? 27.167 11.236 -48.090 1.00 94.88 680 ILE A C 1
ATOM 5407 O O . ILE A 1 680 ? 27.174 11.250 -46.857 1.00 94.88 680 ILE A O 1
ATOM 5411 N N . TRP A 1 681 ? 26.558 12.196 -48.792 1.00 96.38 681 TRP A N 1
ATOM 5412 C CA . TRP A 1 681 ? 25.818 13.295 -48.160 1.00 96.38 681 TRP A CA 1
ATOM 5413 C C . TRP A 1 681 ? 24.528 12.812 -47.483 1.00 96.38 681 TRP A C 1
ATOM 5415 O O . TRP A 1 681 ? 24.241 13.249 -46.366 1.00 96.38 681 TRP A O 1
ATOM 5425 N N . SER A 1 682 ? 23.797 11.880 -48.101 1.00 95.62 682 SER A N 1
ATOM 5426 C CA . SER A 1 682 ? 22.603 11.253 -47.516 1.00 95.62 682 SER A CA 1
ATOM 5427 C C . SER A 1 682 ? 22.937 10.483 -46.231 1.00 95.62 682 SER A C 1
ATOM 5429 O O . SER A 1 682 ? 22.360 10.753 -45.176 1.00 95.62 682 SER A O 1
ATOM 5431 N N . LEU A 1 683 ? 23.952 9.612 -46.276 1.00 95.19 683 LEU A N 1
ATOM 5432 C CA . LEU A 1 683 ? 24.431 8.837 -45.126 1.00 95.19 683 LEU A CA 1
ATOM 5433 C C . LEU A 1 683 ? 24.955 9.735 -43.992 1.00 95.19 683 LEU A C 1
ATOM 5435 O O . LEU A 1 683 ? 24.718 9.456 -42.820 1.00 95.19 683 LEU A O 1
ATOM 5439 N N . ASN A 1 684 ? 25.618 10.850 -44.317 1.00 95.56 684 ASN A N 1
ATOM 5440 C CA . ASN A 1 684 ? 26.064 11.847 -43.336 1.00 95.56 684 ASN A CA 1
ATOM 5441 C C . ASN A 1 684 ? 24.872 12.570 -42.669 1.00 95.56 684 ASN A C 1
ATOM 5443 O O . ASN A 1 684 ? 24.911 12.847 -41.470 1.00 95.56 684 ASN A O 1
ATOM 5447 N N . GLY A 1 685 ? 23.795 12.829 -43.419 1.00 96.25 685 GLY A N 1
ATOM 5448 C CA . GLY A 1 685 ? 22.526 13.325 -42.879 1.00 96.25 685 GLY A CA 1
ATOM 5449 C C . GLY A 1 685 ? 21.863 12.327 -41.924 1.00 96.25 685 GLY A C 1
ATOM 5450 O O . GLY A 1 685 ? 21.548 12.684 -40.791 1.00 96.25 685 GLY A O 1
ATOM 5451 N N . GLN A 1 686 ? 21.732 11.065 -42.345 1.00 94.56 686 GLN A N 1
ATOM 5452 C CA . GLN A 1 686 ? 21.169 9.980 -41.529 1.00 94.56 686 GLN A CA 1
ATOM 5453 C C . GLN A 1 686 ? 21.979 9.736 -40.246 1.00 94.56 686 GLN A C 1
ATOM 5455 O O . GLN A 1 686 ? 21.401 9.601 -39.170 1.00 94.56 686 GLN A O 1
ATOM 5460 N N . LEU A 1 687 ? 23.314 9.755 -40.330 1.00 94.44 687 LEU A N 1
ATOM 5461 C CA . LEU A 1 687 ? 24.195 9.619 -39.169 1.00 94.44 687 LEU A CA 1
ATOM 5462 C C . LEU A 1 687 ? 23.996 10.759 -38.158 1.00 94.44 687 LEU A C 1
ATOM 5464 O O . LEU A 1 687 ? 23.984 10.510 -36.957 1.00 94.44 687 LEU A O 1
ATOM 5468 N N . LYS A 1 688 ? 23.806 12.002 -38.620 1.00 96.12 688 LYS A N 1
ATOM 5469 C CA . LYS A 1 688 ? 23.529 13.148 -37.737 1.00 96.12 688 LYS A CA 1
ATOM 5470 C C . LYS A 1 688 ? 22.169 13.054 -37.053 1.00 96.12 688 LYS A C 1
ATOM 5472 O O . LYS A 1 688 ? 22.096 13.361 -35.869 1.00 96.12 688 LYS A O 1
ATOM 5477 N N . ALA A 1 689 ? 21.133 12.612 -37.769 1.00 92.75 689 ALA A N 1
ATOM 5478 C CA . ALA A 1 689 ? 19.829 12.333 -37.168 1.00 92.75 689 ALA A CA 1
ATOM 5479 C C . ALA A 1 689 ? 19.960 11.250 -36.083 1.00 92.75 689 ALA A C 1
ATOM 5481 O O . ALA A 1 689 ? 19.678 11.516 -34.923 1.00 92.75 689 ALA A O 1
ATOM 5482 N N . SER A 1 690 ? 20.560 10.103 -36.417 1.00 94.19 690 SER A N 1
ATOM 5483 C CA . SER A 1 690 ? 20.757 8.995 -35.474 1.00 94.19 690 SER A CA 1
ATOM 5484 C C . SER A 1 690 ? 21.610 9.359 -34.245 1.00 94.19 690 SER A C 1
ATOM 5486 O O . SER A 1 690 ? 21.397 8.796 -33.171 1.00 94.19 690 SER A O 1
ATOM 5488 N N . ILE A 1 691 ? 22.553 10.304 -34.362 1.00 93.75 691 ILE A N 1
ATOM 5489 C CA . ILE A 1 691 ? 23.290 10.850 -33.209 1.00 93.75 691 ILE A CA 1
ATOM 5490 C C . ILE A 1 691 ? 22.364 11.682 -32.311 1.00 93.75 691 ILE A C 1
ATOM 5492 O O . ILE A 1 691 ? 22.357 11.451 -31.104 1.00 93.75 691 ILE A O 1
ATOM 5496 N N . LEU A 1 692 ? 21.555 12.583 -32.882 1.00 92.31 692 LEU A N 1
ATOM 5497 C CA . LEU A 1 692 ? 20.583 13.393 -32.133 1.00 92.31 692 LEU A CA 1
ATOM 5498 C C . LEU A 1 692 ? 19.504 12.528 -31.464 1.00 92.31 692 LEU A C 1
ATOM 5500 O O . LEU A 1 692 ? 19.168 12.764 -30.306 1.00 92.31 692 LEU A O 1
ATOM 5504 N N . ASP A 1 693 ? 19.006 11.497 -32.150 1.00 95.00 693 ASP A N 1
ATOM 5505 C CA . ASP A 1 693 ? 18.047 10.536 -31.592 1.00 95.00 693 ASP A CA 1
ATOM 5506 C C . ASP A 1 693 ? 18.656 9.798 -30.389 1.00 95.00 693 ASP A C 1
ATOM 5508 O O . ASP A 1 693 ? 18.006 9.603 -29.361 1.00 95.00 693 ASP A O 1
ATOM 5512 N N . ARG A 1 694 ? 19.941 9.424 -30.478 1.00 94.69 694 ARG A N 1
ATOM 5513 C CA . ARG A 1 694 ? 20.669 8.779 -29.378 1.00 94.69 694 ARG A CA 1
ATOM 5514 C C . ARG A 1 694 ? 20.908 9.729 -28.202 1.00 94.69 694 ARG A C 1
ATOM 5516 O O . ARG A 1 694 ? 20.879 9.276 -27.063 1.00 94.69 694 ARG A O 1
ATOM 5523 N N . GLU A 1 695 ? 21.146 11.013 -28.460 1.00 93.56 695 GLU A N 1
ATOM 5524 C CA . GLU A 1 695 ? 21.274 12.044 -27.420 1.00 93.56 695 GLU A CA 1
ATOM 5525 C C . GLU A 1 695 ? 19.934 12.260 -26.693 1.00 93.56 695 GLU A C 1
ATOM 5527 O O . GLU A 1 695 ? 19.898 12.189 -25.467 1.00 93.56 695 GLU A O 1
ATOM 5532 N N . GLN A 1 696 ? 18.814 12.360 -27.420 1.00 92.62 696 GLN A N 1
ATOM 5533 C CA . GLN A 1 696 ? 17.467 12.436 -26.828 1.00 92.62 696 GLN A CA 1
ATOM 5534 C C . GLN A 1 696 ? 17.108 11.188 -26.003 1.00 92.62 696 GLN A C 1
ATOM 5536 O O . GLN A 1 696 ? 16.559 11.298 -24.906 1.00 92.62 696 GLN A O 1
ATOM 5541 N N . LEU A 1 697 ? 17.441 9.990 -26.499 1.00 93.69 697 LEU A N 1
ATOM 5542 C CA . LEU A 1 697 ? 17.258 8.744 -25.748 1.00 93.69 697 LEU A CA 1
ATOM 5543 C C . LEU A 1 697 ? 18.134 8.699 -24.488 1.00 93.69 697 LEU A C 1
ATOM 5545 O O . LEU A 1 697 ? 17.686 8.194 -23.461 1.00 93.69 697 LEU A O 1
ATOM 5549 N N . GLN A 1 698 ? 19.355 9.239 -24.539 1.00 94.31 698 GLN A N 1
ATOM 5550 C CA . GLN A 1 698 ? 20.240 9.323 -23.377 1.00 94.31 698 GLN A CA 1
ATOM 5551 C C . GLN A 1 698 ? 19.689 10.289 -22.315 1.00 94.31 698 GLN A C 1
ATOM 5553 O O . GLN A 1 698 ? 19.661 9.927 -21.138 1.00 94.31 698 GLN A O 1
ATOM 5558 N N . ASP A 1 699 ? 19.184 11.460 -22.713 1.00 94.62 699 ASP A N 1
ATOM 5559 C CA . ASP A 1 699 ? 18.521 12.398 -21.797 1.00 94.62 699 ASP A CA 1
ATOM 5560 C C . ASP A 1 699 ? 17.268 11.770 -21.160 1.00 94.62 699 ASP A C 1
ATOM 5562 O O . ASP A 1 699 ? 17.080 11.860 -19.944 1.00 94.62 699 ASP A O 1
ATOM 5566 N N . ARG A 1 700 ? 16.451 11.040 -21.938 1.00 93.31 700 ARG A N 1
ATOM 5567 C CA . ARG A 1 700 ? 15.266 10.341 -21.409 1.00 93.31 700 ARG A CA 1
ATOM 5568 C C . ARG A 1 700 ? 15.621 9.188 -20.462 1.00 93.31 700 ARG A C 1
ATOM 5570 O O . ARG A 1 700 ? 14.867 8.935 -19.526 1.00 93.31 700 ARG A O 1
ATOM 5577 N N . VAL A 1 701 ? 16.760 8.514 -20.647 1.00 94.94 701 VAL A N 1
ATOM 5578 C CA . VAL A 1 701 ? 17.276 7.534 -19.669 1.00 94.94 701 VAL A CA 1
ATOM 5579 C C . VAL A 1 701 ? 17.672 8.226 -18.362 1.00 94.94 701 VAL A C 1
ATOM 5581 O O . VAL A 1 701 ? 17.259 7.769 -17.301 1.00 94.94 701 VAL A O 1
ATOM 5584 N N . VAL A 1 702 ? 18.374 9.363 -18.416 1.00 95.50 702 VAL A N 1
ATOM 5585 C CA . VAL A 1 702 ? 18.736 10.145 -17.214 1.00 95.50 702 VAL A CA 1
ATOM 5586 C C . VAL A 1 702 ? 17.493 10.660 -16.473 1.00 95.50 702 VAL A C 1
ATOM 5588 O O . VAL A 1 702 ? 17.456 10.673 -15.241 1.00 95.50 702 VAL A O 1
ATOM 5591 N N . GLU A 1 703 ? 16.449 11.049 -17.204 1.00 93.38 703 GLU A N 1
ATOM 5592 C CA . GLU A 1 703 ? 15.156 11.437 -16.633 1.00 93.38 703 GLU A CA 1
ATOM 5593 C C . GLU A 1 703 ? 14.446 10.256 -15.945 1.00 93.38 703 GLU A C 1
ATOM 5595 O O . GLU A 1 703 ? 13.941 10.406 -14.829 1.00 93.38 703 GLU A O 1
ATOM 5600 N N . LEU A 1 704 ? 14.458 9.068 -16.561 1.00 92.69 704 LEU A N 1
ATOM 5601 C CA . LEU A 1 704 ? 13.904 7.842 -15.978 1.00 92.69 704 LEU A CA 1
ATOM 5602 C C . LEU A 1 704 ? 14.690 7.372 -14.745 1.00 92.69 704 LEU A C 1
ATOM 5604 O O . LEU A 1 704 ? 14.066 7.003 -13.753 1.00 92.69 704 LEU A O 1
ATOM 5608 N N . ASP A 1 705 ? 16.023 7.453 -14.748 1.00 94.62 705 ASP A N 1
ATOM 5609 C CA . ASP A 1 705 ? 16.861 7.165 -13.572 1.00 94.62 705 ASP A CA 1
ATOM 5610 C C . ASP A 1 705 ? 16.567 8.142 -12.419 1.00 94.62 705 ASP A C 1
ATOM 5612 O O . ASP A 1 705 ? 16.475 7.742 -11.256 1.00 94.62 705 ASP A O 1
ATOM 5616 N N . SER A 1 706 ? 16.360 9.426 -12.734 1.00 93.12 706 SER A N 1
ATOM 5617 C CA . SER A 1 706 ? 15.954 10.452 -11.765 1.00 93.12 706 SER A CA 1
ATOM 5618 C C . SER A 1 706 ? 14.562 10.168 -11.182 1.00 93.12 706 SER A C 1
ATOM 5620 O O . SER A 1 706 ? 14.370 10.236 -9.965 1.00 93.12 706 SER A O 1
ATOM 5622 N N . SER A 1 707 ? 13.607 9.779 -12.034 1.00 92.81 707 SER A N 1
ATOM 5623 C CA . SER A 1 707 ? 12.254 9.368 -11.639 1.00 92.81 707 SER A CA 1
ATOM 5624 C C . SER A 1 707 ? 12.280 8.123 -10.744 1.00 92.81 707 SER A C 1
ATOM 5626 O O . SER A 1 707 ? 11.714 8.139 -9.651 1.00 92.81 707 SER A O 1
ATOM 5628 N N . LEU A 1 708 ? 13.032 7.088 -11.128 1.00 94.19 708 LEU A N 1
ATOM 5629 C CA . LEU A 1 708 ? 13.223 5.861 -10.353 1.00 94.19 708 LEU A CA 1
ATOM 5630 C C . LEU A 1 708 ? 13.881 6.137 -8.991 1.00 94.19 708 LEU A C 1
ATOM 5632 O O . LEU A 1 708 ? 13.470 5.574 -7.977 1.00 94.19 708 LEU A O 1
ATOM 5636 N N . ALA A 1 709 ? 14.861 7.042 -8.934 1.00 93.69 709 ALA A N 1
ATOM 5637 C CA . ALA A 1 709 ? 15.497 7.463 -7.686 1.00 93.69 709 ALA A CA 1
ATOM 5638 C C . ALA A 1 709 ? 14.586 8.329 -6.793 1.00 93.69 709 ALA A C 1
ATOM 5640 O O . ALA A 1 709 ? 14.790 8.374 -5.576 1.00 93.69 709 ALA A O 1
ATOM 5641 N N . ALA A 1 710 ? 13.597 9.023 -7.365 1.00 92.06 710 ALA A N 1
ATOM 5642 C CA . ALA A 1 710 ? 12.571 9.747 -6.618 1.00 92.06 710 ALA A CA 1
ATOM 5643 C C . ALA A 1 710 ? 11.486 8.797 -6.085 1.00 92.06 710 ALA A C 1
ATOM 5645 O O . ALA A 1 710 ? 11.141 8.870 -4.906 1.00 92.06 710 ALA A O 1
ATOM 5646 N N . GLU A 1 711 ? 11.006 7.867 -6.910 1.00 91.25 711 GLU A N 1
ATOM 5647 C CA . GLU A 1 711 ? 9.977 6.901 -6.521 1.00 91.25 711 GLU A CA 1
ATOM 5648 C C . GLU A 1 711 ? 10.521 5.869 -5.524 1.00 91.25 711 GLU A C 1
ATOM 5650 O O . GLU A 1 711 ? 9.835 5.535 -4.561 1.00 91.25 711 GLU A O 1
ATOM 5655 N N . LYS A 1 712 ? 11.800 5.474 -5.632 1.00 95.19 712 LYS A N 1
ATOM 5656 C CA . LYS A 1 712 ? 12.461 4.698 -4.573 1.00 95.19 712 LYS A CA 1
ATOM 5657 C C . LYS A 1 712 ? 12.427 5.428 -3.226 1.00 95.19 712 LYS A C 1
ATOM 5659 O O . LYS A 1 712 ? 12.057 4.818 -2.235 1.00 95.19 712 LYS A O 1
ATOM 5664 N N . LYS A 1 713 ? 12.735 6.729 -3.177 1.00 94.44 713 LYS A N 1
ATOM 5665 C CA . LYS A 1 713 ? 12.642 7.513 -1.926 1.00 94.44 713 LYS A CA 1
ATOM 5666 C C . LYS A 1 713 ? 11.207 7.634 -1.406 1.00 94.44 713 LYS A C 1
ATOM 5668 O O . LYS A 1 713 ? 11.019 7.834 -0.211 1.00 94.44 713 LYS A O 1
ATOM 5673 N N . ARG A 1 714 ? 10.206 7.541 -2.288 1.00 93.94 714 ARG A N 1
ATOM 5674 C CA . ARG A 1 714 ? 8.779 7.500 -1.931 1.00 93.94 714 ARG A CA 1
ATOM 5675 C C . ARG A 1 714 ? 8.434 6.163 -1.269 1.00 93.94 714 ARG A C 1
ATOM 5677 O O . ARG A 1 714 ? 7.784 6.176 -0.233 1.00 93.94 714 ARG A O 1
ATOM 5684 N N . ALA A 1 715 ? 8.935 5.050 -1.808 1.00 89.38 715 ALA A N 1
ATOM 5685 C CA . ALA A 1 715 ? 8.830 3.725 -1.194 1.00 89.38 715 ALA A CA 1
ATOM 5686 C C . ALA A 1 715 ? 9.583 3.651 0.148 1.00 89.38 715 ALA A C 1
ATOM 5688 O O . ALA A 1 715 ? 8.961 3.342 1.157 1.00 89.38 715 ALA A O 1
ATOM 5689 N N . ASP A 1 716 ? 10.861 4.057 0.188 1.00 94.00 716 ASP A N 1
ATOM 5690 C CA . ASP A 1 716 ? 11.678 4.104 1.414 1.00 94.00 716 ASP A CA 1
ATOM 5691 C C . ASP A 1 716 ? 10.976 4.923 2.532 1.00 94.00 716 ASP A C 1
ATOM 5693 O O . ASP A 1 716 ? 11.096 4.603 3.712 1.00 94.00 716 ASP A O 1
ATOM 5697 N N . ALA A 1 717 ? 10.229 5.981 2.180 1.00 92.62 717 ALA A N 1
ATOM 5698 C CA . ALA A 1 717 ? 9.456 6.790 3.128 1.00 92.62 717 ALA A CA 1
ATOM 5699 C C . ALA A 1 717 ? 8.134 6.133 3.573 1.00 92.62 717 ALA A C 1
ATOM 5701 O O . ALA A 1 717 ? 7.779 6.232 4.748 1.00 92.62 717 ALA A O 1
ATOM 5702 N N . LEU A 1 718 ? 7.421 5.457 2.666 1.00 91.50 718 LEU A N 1
ATOM 5703 C CA . LEU A 1 718 ? 6.202 4.705 2.989 1.00 91.50 718 LEU A CA 1
ATOM 5704 C C . LEU A 1 718 ? 6.503 3.491 3.881 1.00 91.50 718 LEU A C 1
ATOM 5706 O O . LEU A 1 718 ? 5.727 3.211 4.790 1.00 91.50 718 LEU A O 1
ATOM 5710 N N . ASP A 1 719 ? 7.639 2.819 3.681 1.00 92.44 719 ASP A N 1
ATOM 5711 C CA . ASP A 1 719 ? 8.097 1.730 4.554 1.00 92.44 719 ASP A CA 1
ATOM 5712 C C . ASP A 1 719 ? 8.394 2.236 5.979 1.00 92.44 719 ASP A C 1
ATOM 5714 O O . ASP A 1 719 ? 8.048 1.571 6.959 1.00 92.44 719 ASP A O 1
ATOM 5718 N N . CYS A 1 720 ? 8.963 3.442 6.121 1.00 94.69 720 CYS A N 1
ATOM 5719 C CA . CYS A 1 720 ? 9.123 4.095 7.425 1.00 94.69 720 CYS A CA 1
ATOM 5720 C C . CYS A 1 720 ? 7.769 4.414 8.081 1.00 94.69 720 CYS A C 1
ATOM 5722 O O . CYS A 1 720 ? 7.571 4.075 9.246 1.00 94.69 720 CYS A O 1
ATOM 5724 N N . GLU A 1 721 ? 6.821 5.010 7.347 1.00 95.19 721 GLU A N 1
ATOM 5725 C CA . GLU A 1 721 ? 5.482 5.317 7.877 1.00 95.19 721 GLU A CA 1
ATOM 5726 C C . GLU A 1 721 ? 4.726 4.040 8.290 1.00 95.19 721 GLU A C 1
ATOM 5728 O O . GLU A 1 721 ? 4.102 3.993 9.351 1.00 95.19 721 GLU A O 1
ATOM 5733 N N . LEU A 1 722 ? 4.831 2.967 7.501 1.00 93.06 722 LEU A N 1
ATOM 5734 C CA . LEU A 1 722 ? 4.233 1.667 7.804 1.00 93.06 722 LEU A CA 1
ATOM 5735 C C . LEU A 1 722 ? 4.886 1.019 9.038 1.00 93.06 722 LEU A C 1
ATOM 5737 O O . LEU A 1 722 ? 4.182 0.429 9.863 1.00 93.06 722 LEU A O 1
ATOM 5741 N N . SER A 1 723 ? 6.201 1.181 9.222 1.00 93.44 723 SER A N 1
ATOM 5742 C CA . SER A 1 723 ? 6.901 0.778 10.449 1.00 93.44 723 SER A CA 1
ATOM 5743 C C . SER A 1 723 ? 6.401 1.564 11.668 1.00 93.44 723 SER A C 1
ATOM 5745 O O . SER A 1 723 ? 6.077 0.955 12.687 1.00 93.44 723 SER A O 1
ATOM 5747 N N . GLU A 1 724 ? 6.254 2.889 11.568 1.00 95.12 724 GLU A N 1
ATOM 5748 C CA . GLU A 1 724 ? 5.719 3.729 12.653 1.00 95.12 724 GLU A CA 1
ATOM 5749 C C . GLU A 1 724 ? 4.265 3.362 13.002 1.00 95.12 724 GLU A C 1
ATOM 5751 O O . GLU A 1 724 ? 3.932 3.194 14.179 1.00 95.12 724 GLU A O 1
ATOM 5756 N N . GLN A 1 725 ? 3.398 3.143 12.005 1.00 92.38 725 GLN A N 1
ATOM 5757 C CA . GLN A 1 725 ? 2.028 2.660 12.228 1.00 92.38 725 GLN A CA 1
ATOM 5758 C C . GLN A 1 725 ? 2.002 1.262 12.872 1.00 92.38 725 GLN A C 1
ATOM 5760 O O . GLN A 1 725 ? 1.144 0.986 13.719 1.00 92.38 725 GLN A O 1
ATOM 5765 N N . THR A 1 726 ? 2.958 0.392 12.533 1.00 93.94 726 THR A N 1
ATOM 5766 C CA . THR A 1 726 ? 3.112 -0.932 13.157 1.00 93.94 726 THR A CA 1
ATOM 5767 C C . THR A 1 726 ? 3.529 -0.803 14.624 1.00 93.94 726 THR A C 1
ATOM 5769 O O . THR A 1 726 ? 2.866 -1.375 15.489 1.00 93.94 726 THR A O 1
ATOM 5772 N N . GLU A 1 727 ? 4.544 0.008 14.943 1.00 94.69 727 GLU A N 1
ATOM 5773 C CA . GLU A 1 727 ? 4.975 0.265 16.327 1.00 94.69 727 GLU A CA 1
ATOM 5774 C C . GLU A 1 727 ? 3.862 0.891 17.184 1.00 94.69 727 GLU A C 1
ATOM 5776 O O . GLU A 1 727 ? 3.656 0.482 18.332 1.00 94.69 727 GLU A O 1
ATOM 5781 N N . LEU A 1 728 ? 3.098 1.840 16.632 1.00 93.88 728 LEU A N 1
ATOM 5782 C CA . LEU A 1 728 ? 1.935 2.435 17.299 1.00 93.88 728 LEU A CA 1
ATOM 5783 C C . LEU A 1 728 ? 0.834 1.396 17.563 1.00 93.88 728 LEU A C 1
ATOM 5785 O O . LEU A 1 728 ? 0.261 1.376 18.655 1.00 93.88 728 LEU A O 1
ATOM 5789 N N . THR A 1 729 ? 0.580 0.499 16.608 1.00 93.38 729 THR A N 1
ATOM 5790 C CA . THR A 1 729 ? -0.402 -0.588 16.751 1.00 93.38 729 THR A CA 1
ATOM 5791 C C . THR A 1 729 ? 0.043 -1.610 17.800 1.00 93.38 729 THR A C 1
ATOM 5793 O O . THR A 1 729 ? -0.747 -1.982 18.672 1.00 93.38 729 THR A O 1
ATOM 5796 N N . GLU A 1 730 ? 1.319 -2.013 17.805 1.00 94.31 730 GLU A N 1
ATOM 5797 C CA . GLU A 1 730 ? 1.865 -2.865 18.865 1.00 94.31 730 GLU A CA 1
ATOM 5798 C C . GLU A 1 730 ? 1.797 -2.183 20.239 1.00 94.31 730 GLU A C 1
ATOM 5800 O O . GLU A 1 730 ? 1.467 -2.828 21.234 1.00 94.31 730 GLU A O 1
ATOM 5805 N N . LYS A 1 731 ? 2.102 -0.882 20.323 1.00 95.31 731 LYS A N 1
ATOM 5806 C CA . LYS A 1 731 ? 2.044 -0.107 21.570 1.00 95.31 731 LYS A CA 1
ATOM 5807 C C . LYS A 1 731 ? 0.616 -0.036 22.116 1.00 95.31 731 LYS A C 1
ATOM 5809 O O . LYS A 1 731 ? 0.421 -0.282 23.305 1.00 95.31 731 LYS A O 1
ATOM 5814 N N . ALA A 1 732 ? -0.374 0.212 21.258 1.00 91.38 732 ALA A N 1
ATOM 5815 C CA . ALA A 1 732 ? -1.787 0.165 21.631 1.00 91.38 732 ALA A CA 1
ATOM 5816 C C . ALA A 1 732 ? -2.207 -1.243 22.098 1.00 91.38 732 ALA A C 1
ATOM 5818 O O . ALA A 1 732 ? -2.881 -1.379 23.118 1.00 91.38 732 ALA A O 1
ATOM 5819 N N . SER A 1 733 ? -1.744 -2.298 21.416 1.00 91.81 733 SER A N 1
ATOM 5820 C CA . SER A 1 733 ? -1.996 -3.689 21.818 1.00 91.81 733 SER A CA 1
ATOM 5821 C C . SER A 1 733 ? -1.361 -4.041 23.170 1.00 91.81 733 SER A C 1
ATOM 5823 O O . SER A 1 733 ? -1.995 -4.718 23.979 1.00 91.81 733 SER A O 1
ATOM 5825 N N . ARG A 1 734 ? -0.133 -3.574 23.443 1.00 93.75 734 ARG A N 1
ATOM 5826 C CA . ARG A 1 734 ? 0.542 -3.727 24.746 1.00 93.75 734 ARG A CA 1
ATOM 5827 C C . ARG A 1 734 ? -0.241 -3.015 25.848 1.00 93.75 734 ARG A C 1
ATOM 5829 O O . ARG A 1 734 ? -0.544 -3.634 26.860 1.00 93.75 734 ARG A O 1
ATOM 5836 N N . GLN A 1 735 ? -0.650 -1.767 25.619 1.00 92.12 735 GLN A N 1
ATOM 5837 C CA . GLN A 1 735 ? -1.429 -0.981 26.580 1.00 92.12 735 GLN A CA 1
ATOM 5838 C C . GLN A 1 735 ? -2.813 -1.598 26.863 1.00 92.12 735 GLN A C 1
ATOM 5840 O O . GLN A 1 735 ? -3.263 -1.601 28.009 1.00 92.12 735 GLN A O 1
ATOM 5845 N N . ALA A 1 736 ? -3.470 -2.179 25.853 1.00 90.31 736 ALA A N 1
ATOM 5846 C CA . ALA A 1 736 ? -4.715 -2.926 26.033 1.00 90.31 736 ALA A CA 1
ATOM 5847 C C . ALA A 1 736 ? -4.509 -4.189 26.891 1.00 90.31 736 ALA A C 1
ATOM 5849 O O . ALA A 1 736 ? -5.267 -4.420 27.833 1.00 90.31 736 ALA A O 1
ATOM 5850 N N . ALA A 1 737 ? -3.450 -4.962 26.628 1.00 90.81 737 ALA A N 1
ATOM 5851 C CA . ALA A 1 737 ? -3.100 -6.134 27.430 1.00 90.81 737 ALA A CA 1
ATOM 5852 C C . ALA A 1 737 ? -2.688 -5.764 28.870 1.00 90.81 737 ALA A C 1
ATOM 5854 O O . ALA A 1 737 ? -3.011 -6.487 29.811 1.00 90.81 737 ALA A O 1
ATOM 5855 N N . GLU A 1 738 ? -2.010 -4.635 29.083 1.00 93.00 738 GLU A N 1
ATOM 5856 C CA . GLU A 1 738 ? -1.701 -4.114 30.421 1.00 93.00 738 GLU A CA 1
ATOM 5857 C C . GLU A 1 738 ? -2.975 -3.712 31.179 1.00 93.00 738 GLU A C 1
ATOM 5859 O O . GLU A 1 738 ? -3.132 -4.083 32.344 1.00 93.00 738 GLU A O 1
ATOM 5864 N N . ALA A 1 739 ? -3.926 -3.047 30.514 1.00 92.31 739 ALA A N 1
ATOM 5865 C CA . ALA A 1 739 ? -5.229 -2.711 31.089 1.00 92.31 739 ALA A CA 1
ATOM 5866 C C . ALA A 1 739 ? -6.075 -3.959 31.418 1.00 92.31 739 ALA A C 1
ATOM 5868 O O . ALA A 1 739 ? -6.743 -3.995 32.455 1.00 92.31 739 ALA A O 1
ATOM 5869 N N . GLU A 1 740 ? -6.012 -5.007 30.592 1.00 92.69 740 GLU A N 1
ATOM 5870 C CA . GLU A 1 740 ? -6.658 -6.292 30.877 1.00 92.69 740 GLU A CA 1
ATOM 5871 C C . GLU A 1 740 ? -6.013 -6.989 32.088 1.00 92.69 740 GLU A C 1
ATOM 5873 O O . GLU A 1 740 ? -6.713 -7.404 33.010 1.00 92.69 740 GLU A O 1
ATOM 5878 N N . ASN A 1 741 ? -4.678 -7.049 32.150 1.00 94.44 741 ASN A N 1
ATOM 5879 C CA . ASN A 1 741 ? -3.948 -7.616 33.290 1.00 94.44 741 ASN A CA 1
ATOM 5880 C C . ASN A 1 741 ? -4.194 -6.837 34.597 1.00 94.44 741 ASN A C 1
ATOM 5882 O O . ASN A 1 741 ? -4.264 -7.432 35.674 1.00 94.44 741 ASN A O 1
ATOM 5886 N N . GLU A 1 742 ? -4.352 -5.517 34.520 1.00 95.12 742 GLU A N 1
ATOM 5887 C CA . GLU A 1 742 ? -4.752 -4.660 35.639 1.00 95.12 742 GLU A CA 1
ATOM 5888 C C . GLU A 1 742 ? -6.193 -4.954 36.095 1.00 95.12 742 GLU A C 1
ATOM 5890 O O . GLU A 1 742 ? -6.441 -5.120 37.291 1.00 95.12 742 GLU A O 1
ATOM 5895 N N . SER A 1 743 ? -7.132 -5.092 35.153 1.00 92.88 743 SER A N 1
ATOM 5896 C CA . SER A 1 743 ? -8.525 -5.478 35.423 1.00 92.88 743 SER A CA 1
ATOM 5897 C C . SER A 1 743 ? -8.618 -6.865 36.075 1.00 92.88 743 SER A C 1
ATOM 5899 O O . SER A 1 743 ? -9.242 -7.022 37.126 1.00 92.88 743 SER A O 1
ATOM 5901 N N . ASN A 1 744 ? -7.910 -7.855 35.522 1.00 94.19 744 ASN A N 1
ATOM 5902 C CA . ASN A 1 744 ? -7.843 -9.221 36.043 1.00 94.19 744 ASN A CA 1
ATOM 5903 C C . ASN A 1 744 ? -7.224 -9.277 37.453 1.00 94.19 744 ASN A C 1
ATOM 5905 O O . ASN A 1 744 ? -7.690 -10.051 38.292 1.00 94.19 744 ASN A O 1
ATOM 5909 N N . ARG A 1 745 ? -6.235 -8.423 37.764 1.00 94.88 745 ARG A N 1
ATOM 5910 C CA . ARG A 1 745 ? -5.677 -8.312 39.125 1.00 94.88 745 ARG A CA 1
ATOM 5911 C C . ARG A 1 745 ? -6.703 -7.763 40.116 1.00 94.88 745 ARG A C 1
ATOM 5913 O O . ARG A 1 745 ? -6.902 -8.364 41.168 1.00 94.88 745 ARG A O 1
ATOM 5920 N N . ARG A 1 746 ? -7.410 -6.686 39.757 1.00 94.06 746 ARG A N 1
ATOM 5921 C CA . ARG A 1 746 ? -8.479 -6.103 40.589 1.00 94.06 746 ARG A CA 1
ATOM 5922 C C . ARG A 1 746 ? -9.629 -7.088 40.804 1.00 94.06 746 ARG A C 1
ATOM 5924 O O . ARG A 1 746 ? -10.138 -7.191 41.914 1.00 94.06 746 ARG A O 1
ATOM 5931 N N . LEU A 1 747 ? -9.994 -7.864 39.782 1.00 94.81 747 LEU A N 1
ATOM 5932 C CA . LEU A 1 747 ? -10.986 -8.934 39.902 1.00 94.81 747 LEU A CA 1
ATOM 5933 C C . LEU A 1 747 ? -10.524 -10.031 40.878 1.00 94.81 747 LEU A C 1
ATOM 5935 O O . LEU A 1 747 ? -11.313 -10.461 41.718 1.00 94.81 747 LEU A O 1
ATOM 5939 N N . ALA A 1 748 ? -9.253 -10.441 40.824 1.00 94.38 748 ALA A N 1
ATOM 5940 C CA . ALA A 1 748 ? -8.685 -11.398 41.775 1.00 94.38 748 ALA A CA 1
ATOM 5941 C C . ALA A 1 748 ? -8.658 -10.855 43.219 1.00 94.38 748 ALA A C 1
ATOM 5943 O O . ALA A 1 748 ? -9.011 -11.581 44.148 1.00 94.38 748 ALA A O 1
ATOM 5944 N N . GLU A 1 749 ? -8.320 -9.577 43.416 1.00 94.00 749 GLU A N 1
ATOM 5945 C CA . GLU A 1 749 ? -8.379 -8.902 44.723 1.00 94.00 749 GLU A CA 1
ATOM 5946 C C . GLU A 1 749 ? -9.820 -8.814 45.261 1.00 94.00 749 GLU A C 1
ATOM 5948 O O . GLU A 1 749 ? -10.062 -9.104 46.436 1.00 94.00 749 GLU A O 1
ATOM 5953 N N . CYS A 1 750 ? -10.799 -8.493 44.407 1.00 93.75 750 CYS A N 1
ATOM 5954 C CA . CYS A 1 750 ? -12.220 -8.521 44.763 1.00 93.75 750 CYS A CA 1
ATOM 5955 C C . CYS A 1 750 ? -12.691 -9.928 45.160 1.00 93.75 750 CYS A C 1
ATOM 5957 O O . CYS A 1 750 ? -13.391 -10.068 46.162 1.00 93.75 750 CYS A O 1
ATOM 5959 N N . LEU A 1 751 ? -12.285 -10.969 44.424 1.00 93.75 751 LEU A N 1
ATOM 5960 C CA . LEU A 1 751 ? -12.598 -12.361 44.762 1.00 93.75 751 LEU A CA 1
ATOM 5961 C C . LEU A 1 751 ? -11.952 -12.782 46.090 1.00 93.75 751 LEU A C 1
ATOM 5963 O O . LEU A 1 751 ? -12.613 -13.423 46.907 1.00 93.75 751 LEU A O 1
ATOM 5967 N N . GLU A 1 752 ? -10.705 -12.386 46.367 1.00 94.69 752 GLU A N 1
ATOM 5968 C CA . GLU A 1 752 ? -10.088 -12.673 47.667 1.00 94.69 752 GLU A CA 1
ATOM 5969 C C . GLU A 1 752 ? -10.864 -11.990 48.805 1.00 94.69 752 GLU A C 1
ATOM 5971 O O . GLU A 1 752 ? -11.194 -12.630 49.806 1.00 94.69 752 GLU A O 1
ATOM 5976 N N . MET A 1 753 ? -11.236 -10.718 48.636 1.00 93.62 753 MET A N 1
ATOM 5977 C CA . MET A 1 753 ? -12.038 -9.976 49.614 1.00 93.62 753 MET A CA 1
ATOM 5978 C C . MET A 1 753 ? -13.434 -10.580 49.824 1.00 93.62 753 MET A C 1
ATOM 5980 O O . MET A 1 753 ? -13.891 -10.639 50.966 1.00 93.62 753 MET A O 1
ATOM 5984 N N . GLU A 1 754 ? -14.074 -11.108 48.780 1.00 93.31 754 GLU A N 1
ATOM 5985 C CA . GLU A 1 754 ? -15.352 -11.821 48.893 1.00 93.31 754 GLU A CA 1
ATOM 5986 C C . GLU A 1 754 ? -15.196 -13.143 49.667 1.00 93.31 754 GLU A C 1
ATOM 5988 O O . GLU A 1 754 ? -15.959 -13.407 50.598 1.00 93.31 754 GLU A O 1
ATOM 5993 N N . THR A 1 755 ? -14.143 -13.933 49.407 1.00 95.44 755 THR A N 1
ATOM 5994 C CA . THR A 1 755 ? -13.878 -15.151 50.205 1.00 95.44 755 THR A CA 1
ATOM 5995 C C . THR A 1 755 ? -13.538 -14.845 51.668 1.00 95.44 755 THR A C 1
ATOM 5997 O O . THR A 1 755 ? -13.886 -15.628 52.556 1.00 95.44 755 THR A O 1
ATOM 6000 N N . ARG A 1 756 ? -12.905 -13.697 51.954 1.00 94.19 756 ARG A N 1
ATOM 6001 C CA . ARG A 1 756 ? -12.711 -13.193 53.325 1.00 94.19 756 ARG A CA 1
ATOM 6002 C C . ARG A 1 756 ? -14.054 -12.787 53.952 1.00 94.19 756 ARG A C 1
ATOM 6004 O O . ARG A 1 756 ? -14.281 -13.102 55.120 1.00 94.19 756 ARG A O 1
ATOM 6011 N N . ARG A 1 757 ? -14.969 -12.169 53.190 1.00 95.81 757 ARG A N 1
ATOM 6012 C CA . ARG A 1 757 ? -16.334 -11.837 53.643 1.00 95.81 757 ARG A CA 1
ATOM 6013 C C . ARG A 1 757 ? -17.124 -13.096 54.005 1.00 95.81 757 ARG A C 1
ATOM 6015 O O . ARG A 1 757 ? -17.656 -13.168 55.108 1.00 95.81 757 ARG A O 1
ATOM 6022 N N . GLU A 1 758 ? -17.102 -14.124 53.154 1.00 94.62 758 GLU A N 1
ATOM 6023 C CA . GLU A 1 758 ? -17.714 -15.428 53.450 1.00 94.62 758 GLU A CA 1
ATOM 6024 C C . GLU A 1 758 ? -17.160 -16.070 54.733 1.00 94.62 758 GLU A C 1
ATOM 6026 O O . GLU A 1 758 ? -17.908 -16.676 55.499 1.00 94.62 758 GLU A O 1
ATOM 6031 N N . GLN A 1 759 ? -15.845 -15.990 54.970 1.00 94.75 759 GLN A N 1
ATOM 6032 C CA . GLN A 1 759 ? -15.226 -16.532 56.187 1.00 94.75 759 GLN A CA 1
ATOM 6033 C C . GLN A 1 759 ? -15.706 -15.787 57.439 1.00 94.75 759 GLN A C 1
ATOM 6035 O O . GLN A 1 759 ? -15.999 -16.422 58.455 1.00 94.75 759 GLN A O 1
ATOM 6040 N N . VAL A 1 760 ? -15.848 -14.462 57.354 1.00 95.19 760 VAL A N 1
ATOM 6041 C CA . VAL A 1 760 ? -16.408 -13.626 58.424 1.00 95.19 760 VAL A CA 1
ATOM 6042 C C . VAL A 1 760 ? -17.891 -13.942 58.656 1.00 95.19 760 VAL A C 1
ATOM 6044 O O . VAL A 1 760 ? -18.287 -14.136 59.802 1.00 95.19 760 VAL A O 1
ATOM 6047 N N . GLU A 1 761 ? -18.701 -14.094 57.606 1.00 95.44 761 GLU A N 1
ATOM 6048 C CA . GLU A 1 761 ? -20.107 -14.519 57.714 1.00 95.44 761 GLU A CA 1
ATOM 6049 C C . GLU A 1 761 ? -20.243 -15.900 58.378 1.00 95.44 761 GLU A C 1
ATOM 6051 O O . GLU A 1 761 ? -21.050 -16.070 59.294 1.00 95.44 761 GLU A O 1
ATOM 6056 N N . LYS A 1 762 ? -19.402 -16.871 57.995 1.00 96.06 762 LYS A N 1
ATOM 6057 C CA . LYS A 1 762 ? -19.354 -18.209 58.614 1.00 96.06 762 LYS A CA 1
ATOM 6058 C C . LYS A 1 762 ? -18.962 -18.138 60.097 1.00 96.06 762 LYS A C 1
ATOM 6060 O O . LYS A 1 762 ? -19.551 -18.851 60.910 1.00 96.06 762 LYS A O 1
ATOM 6065 N N . ALA A 1 763 ? -18.035 -17.255 60.472 1.00 95.06 763 ALA A N 1
ATOM 6066 C CA . ALA A 1 763 ? -17.669 -17.022 61.871 1.00 95.06 763 ALA A CA 1
ATOM 6067 C C . ALA A 1 763 ? -18.801 -16.348 62.675 1.00 95.06 763 ALA A C 1
ATOM 6069 O O . ALA A 1 763 ? -19.075 -16.757 63.804 1.00 95.06 763 ALA A O 1
ATOM 6070 N N . TYR A 1 764 ? -19.512 -15.373 62.095 1.00 96.12 764 TYR A N 1
ATOM 6071 C CA . TYR A 1 764 ? -20.692 -14.760 62.720 1.00 96.12 764 TYR A CA 1
ATOM 6072 C C . TYR A 1 764 ? -21.853 -15.750 62.884 1.00 96.12 764 TYR A C 1
ATOM 6074 O O . TYR A 1 764 ? -22.519 -15.729 63.919 1.00 96.12 764 TYR A O 1
ATOM 6082 N N . ALA A 1 765 ? -22.069 -16.649 61.919 1.00 94.75 765 ALA A N 1
ATOM 6083 C CA . ALA A 1 765 ? -23.066 -17.712 62.027 1.00 94.75 765 ALA A CA 1
ATOM 6084 C C . ALA A 1 765 ? -22.751 -18.666 63.195 1.00 94.75 765 ALA A C 1
ATOM 6086 O O . ALA A 1 765 ? -23.618 -18.910 64.032 1.00 94.75 765 ALA A O 1
ATOM 6087 N N . GLN A 1 766 ? -21.497 -19.119 63.319 1.00 96.62 766 GLN A N 1
ATOM 6088 C CA . GLN A 1 766 ? -21.044 -19.930 64.461 1.00 96.62 766 GLN A CA 1
ATOM 6089 C C . GLN A 1 766 ? -21.191 -19.183 65.796 1.00 96.62 766 GLN A C 1
ATOM 6091 O O . GLN A 1 766 ? -21.649 -19.757 66.781 1.00 96.62 766 GLN A O 1
ATOM 6096 N N . LEU A 1 767 ? -20.851 -17.890 65.841 1.00 96.88 767 LEU A N 1
ATOM 6097 C CA . LEU A 1 767 ? -21.021 -17.067 67.041 1.00 96.88 767 LEU A CA 1
ATOM 6098 C C . LEU A 1 767 ? -22.501 -16.939 67.440 1.00 96.88 767 LEU A C 1
ATOM 6100 O O . LEU A 1 767 ? -22.830 -17.070 68.618 1.00 96.88 767 LEU A O 1
ATOM 6104 N N . SER A 1 768 ? -23.397 -16.741 66.469 1.00 96.19 768 SER A N 1
ATOM 6105 C CA . SER A 1 768 ? -24.850 -16.725 66.683 1.00 96.19 768 SER A CA 1
ATOM 6106 C C . SER A 1 768 ? -25.363 -18.069 67.216 1.00 96.19 768 SER A C 1
ATOM 6108 O O . SER A 1 768 ? -26.163 -18.102 68.154 1.00 96.19 768 SER A O 1
ATOM 6110 N N . GLU A 1 769 ? -24.842 -19.182 66.695 1.00 96.19 769 GLU A N 1
ATOM 6111 C CA . GLU A 1 769 ? -25.163 -20.527 67.174 1.00 96.19 769 GLU A CA 1
ATOM 6112 C C . GLU A 1 769 ? -24.705 -20.740 68.629 1.00 96.19 769 GLU A C 1
ATOM 6114 O O . GLU A 1 769 ? -25.499 -21.197 69.455 1.00 96.19 769 GLU A O 1
ATOM 6119 N N . TYR A 1 770 ? -23.488 -20.314 68.996 1.00 97.38 770 TYR A N 1
ATOM 6120 C CA . TYR A 1 770 ? -23.020 -20.339 70.390 1.00 97.38 770 TYR A CA 1
ATOM 6121 C C . TYR A 1 770 ? -23.871 -19.457 71.320 1.00 97.38 770 TYR A C 1
ATOM 6123 O O . TYR A 1 770 ? -24.188 -19.881 72.433 1.00 97.38 770 TYR A O 1
ATOM 6131 N N . TYR A 1 771 ? -24.297 -18.266 70.880 1.00 96.88 771 TYR A N 1
ATOM 6132 C CA . TYR A 1 771 ? -25.229 -17.429 71.650 1.00 96.88 771 TYR A CA 1
ATOM 6133 C C . TYR A 1 771 ? -26.588 -18.115 71.850 1.00 96.88 771 TYR A C 1
ATOM 6135 O O . TYR A 1 771 ? -27.127 -18.086 72.955 1.00 96.88 771 TYR A O 1
ATOM 6143 N N . SER A 1 772 ? -27.118 -18.784 70.823 1.00 95.75 772 SER A N 1
ATOM 6144 C CA . SER A 1 772 ? -28.365 -19.557 70.912 1.00 95.75 772 SER A CA 1
ATOM 6145 C C . SER A 1 772 ? -28.245 -20.734 71.894 1.00 95.75 772 SER A C 1
ATOM 6147 O O . SER A 1 772 ? -29.103 -20.919 72.762 1.00 95.75 772 SER A O 1
ATOM 6149 N N . GLN A 1 773 ? -27.133 -21.477 71.844 1.00 95.81 773 GLN A N 1
ATOM 6150 C CA . GLN A 1 773 ? -26.820 -22.545 72.802 1.00 95.81 773 GLN A CA 1
ATOM 6151 C C . GLN A 1 773 ? -26.699 -22.013 74.242 1.00 95.81 773 GLN A C 1
ATOM 6153 O O . GLN A 1 773 ? -27.242 -22.617 75.171 1.00 95.81 773 GLN A O 1
ATOM 6158 N N . LEU A 1 774 ? -26.043 -20.863 74.438 1.00 96.25 774 LEU A N 1
ATOM 6159 C CA . LEU A 1 774 ? -25.911 -20.213 75.744 1.00 96.25 774 LEU A CA 1
ATOM 6160 C C . LEU A 1 774 ? -27.268 -19.735 76.284 1.00 96.25 774 LEU A C 1
ATOM 6162 O O . LEU A 1 774 ? -27.567 -19.956 77.458 1.00 96.25 774 LEU A O 1
ATOM 6166 N N . GLN A 1 775 ? -28.118 -19.155 75.431 1.00 96.06 775 GLN A N 1
ATOM 6167 C CA . GLN A 1 775 ? -29.480 -18.744 75.781 1.00 96.06 775 GLN A CA 1
ATOM 6168 C C . GLN A 1 775 ? -30.337 -19.952 76.198 1.00 96.06 775 GLN A C 1
ATOM 6170 O O . GLN A 1 775 ? -31.056 -19.895 77.198 1.00 96.06 775 GLN A O 1
ATOM 6175 N N . ALA A 1 776 ? -30.230 -21.075 75.480 1.00 94.25 776 ALA A N 1
ATOM 6176 C CA . ALA A 1 776 ? -30.908 -22.320 75.835 1.00 94.25 776 ALA A CA 1
ATOM 6177 C C . ALA A 1 776 ? -30.412 -22.886 77.180 1.00 94.25 776 ALA A C 1
ATOM 6179 O O . ALA A 1 776 ? -31.226 -23.260 78.028 1.00 94.25 776 ALA A O 1
ATOM 6180 N N . ALA A 1 777 ? -29.096 -22.890 77.419 1.00 94.56 777 ALA A N 1
ATOM 6181 C CA . ALA A 1 777 ? -28.511 -23.318 78.689 1.00 94.56 777 ALA A CA 1
ATOM 6182 C C . ALA A 1 777 ? -28.949 -22.422 79.864 1.00 94.56 777 ALA A C 1
ATOM 6184 O O . ALA A 1 777 ? -29.334 -22.936 80.917 1.00 94.56 777 ALA A O 1
ATOM 6185 N N . TYR A 1 778 ? -28.969 -21.099 79.669 1.00 96.44 778 TYR A N 1
ATOM 6186 C CA . TYR A 1 778 ? -29.483 -20.134 80.643 1.00 96.44 778 TYR A CA 1
ATOM 6187 C C . TYR A 1 778 ? -30.955 -20.406 80.983 1.00 96.44 778 TYR A C 1
ATOM 6189 O O . TYR A 1 778 ? -31.297 -20.528 82.159 1.00 96.44 778 TYR A O 1
ATOM 6197 N N . ASN A 1 779 ? -31.810 -20.601 79.973 1.00 95.25 779 ASN A N 1
ATOM 6198 C CA . ASN A 1 779 ? -33.227 -20.917 80.169 1.00 95.25 779 ASN A CA 1
ATOM 6199 C C . ASN A 1 779 ? -33.430 -22.218 80.973 1.00 95.25 779 ASN A C 1
ATOM 6201 O O . ASN A 1 779 ? -34.298 -22.273 81.846 1.00 95.25 779 ASN A O 1
ATOM 6205 N N . VAL A 1 780 ? -32.609 -23.251 80.738 1.00 95.75 780 VAL A N 1
ATOM 6206 C CA . VAL A 1 780 ? -32.641 -24.511 81.507 1.00 95.75 780 VAL A CA 1
ATOM 6207 C C . VAL A 1 780 ? -32.185 -24.310 82.958 1.00 95.75 780 VAL A C 1
ATOM 6209 O O . VAL A 1 780 ? -32.784 -24.886 83.869 1.00 95.75 780 VAL A O 1
ATOM 6212 N N . ILE A 1 781 ? -31.157 -23.493 83.202 1.00 94.44 781 ILE A N 1
ATOM 6213 C CA . ILE A 1 781 ? -30.697 -23.161 84.562 1.00 94.44 781 ILE A CA 1
ATOM 6214 C C . ILE A 1 781 ? -31.764 -22.347 85.305 1.00 94.44 781 ILE A C 1
ATOM 6216 O O . ILE A 1 781 ? -32.082 -22.669 86.448 1.00 94.44 781 ILE A O 1
ATOM 6220 N N . TYR A 1 782 ? -32.370 -21.354 84.650 1.00 95.19 782 TYR A N 1
ATOM 6221 C CA . TYR A 1 782 ? -33.445 -20.538 85.216 1.00 95.19 782 TYR A CA 1
ATOM 6222 C C . TYR A 1 782 ? -34.686 -21.379 85.561 1.00 95.19 782 TYR A C 1
ATOM 6224 O O . TYR A 1 782 ? -35.229 -21.257 86.658 1.00 95.19 782 TYR A O 1
ATOM 6232 N N . ALA A 1 783 ? -35.086 -22.304 84.681 1.00 93.06 783 ALA A N 1
ATOM 6233 C CA . ALA A 1 783 ? -36.170 -23.247 84.957 1.00 93.06 783 ALA A CA 1
ATOM 6234 C C . ALA A 1 783 ? -35.875 -24.136 86.181 1.00 93.06 783 ALA A C 1
ATOM 6236 O O . ALA A 1 783 ? -36.750 -24.318 87.027 1.00 93.06 783 ALA A O 1
ATOM 6237 N N . LYS A 1 784 ? -34.637 -24.636 86.322 1.00 93.38 784 LYS A N 1
ATOM 6238 C CA . LYS A 1 784 ? -34.211 -25.417 87.497 1.00 93.38 784 LYS A CA 1
ATOM 6239 C C . LYS A 1 784 ? -34.165 -24.590 88.782 1.00 93.38 784 LYS A C 1
ATOM 6241 O O . LYS A 1 784 ? -34.588 -25.089 89.818 1.00 93.38 784 LYS A O 1
ATOM 6246 N N . LEU A 1 785 ? -33.688 -23.345 88.732 1.00 91.69 785 LEU A N 1
ATOM 6247 C CA . LEU A 1 785 ? -33.703 -22.440 89.888 1.00 91.69 785 LEU A CA 1
ATOM 6248 C C . LEU A 1 785 ? -35.136 -22.184 90.362 1.00 91.69 785 LEU A C 1
ATOM 6250 O O . LEU A 1 785 ? -35.429 -22.389 91.536 1.00 91.69 785 LEU A O 1
ATOM 6254 N N . LYS A 1 786 ? -36.043 -21.860 89.436 1.00 92.69 786 LYS A N 1
ATOM 6255 C CA . LYS A 1 786 ? -37.466 -21.663 89.734 1.00 92.69 786 LYS A CA 1
ATOM 6256 C C . LYS A 1 786 ? -38.136 -22.926 90.289 1.00 92.69 786 LYS A C 1
ATOM 6258 O O . LYS A 1 786 ? -38.970 -22.830 91.185 1.00 92.69 786 LYS A O 1
ATOM 6263 N N . GLN A 1 787 ? -37.754 -24.109 89.802 1.00 90.00 787 GLN A N 1
ATOM 6264 C CA . GLN A 1 787 ? -38.207 -25.378 90.376 1.00 90.00 787 GLN A CA 1
ATOM 6265 C C . GLN A 1 787 ? -37.720 -25.537 91.829 1.00 90.00 787 GLN A C 1
ATOM 6267 O O . GLN A 1 787 ? -38.535 -25.801 92.710 1.00 90.00 787 GLN A O 1
ATOM 6272 N N . ILE A 1 788 ? -36.433 -25.291 92.103 1.00 90.06 788 ILE A N 1
ATOM 6273 C CA . ILE A 1 788 ? -35.853 -25.345 93.458 1.00 90.06 788 ILE A CA 1
ATOM 6274 C C . ILE A 1 788 ? -36.515 -24.322 94.398 1.00 90.06 788 ILE A C 1
ATOM 6276 O O . ILE A 1 788 ? -36.719 -24.616 95.574 1.00 90.06 788 ILE A O 1
ATOM 6280 N N . GLU A 1 789 ? -36.887 -23.137 93.908 1.00 89.56 789 GLU A N 1
ATOM 6281 C CA . GLU A 1 789 ? -37.668 -22.154 94.674 1.00 89.56 789 GLU A CA 1
ATOM 6282 C C . GLU A 1 789 ? -39.063 -22.686 95.028 1.00 89.56 789 GLU A C 1
ATOM 6284 O O . GLU A 1 789 ? -39.477 -22.581 96.182 1.00 89.56 789 GLU A O 1
ATOM 6289 N N . THR A 1 790 ? -39.770 -23.325 94.086 1.00 87.75 790 THR A N 1
ATOM 6290 C CA . THR A 1 790 ? -41.069 -23.954 94.388 1.00 87.75 790 THR A CA 1
ATOM 6291 C C . THR A 1 790 ? -40.949 -25.154 95.329 1.00 87.75 790 THR A C 1
ATOM 6293 O O . THR A 1 790 ? -41.789 -25.310 96.211 1.00 87.75 790 THR A O 1
ATOM 6296 N N . GLU A 1 791 ? -39.894 -25.964 95.210 1.00 86.81 791 GLU A N 1
ATOM 6297 C CA . GLU A 1 791 ? -39.621 -27.089 96.115 1.00 86.81 791 GLU A CA 1
ATOM 6298 C C . GLU A 1 791 ? -39.299 -26.592 97.535 1.00 86.81 791 GLU A C 1
ATOM 6300 O O . GLU A 1 791 ? -39.851 -27.111 98.505 1.00 86.81 791 GLU A O 1
ATOM 6305 N N . LYS A 1 792 ? -38.500 -25.524 97.674 1.00 84.19 792 LYS A N 1
ATOM 6306 C CA . LYS A 1 792 ? -38.275 -24.850 98.965 1.00 84.19 792 LYS A CA 1
ATOM 6307 C C . LYS A 1 792 ? -39.565 -24.304 99.568 1.00 84.19 792 LYS A C 1
ATOM 6309 O O . LYS A 1 792 ? -39.810 -24.543 100.744 1.00 84.19 792 LYS A O 1
ATOM 6314 N N . ALA A 1 793 ? -40.397 -23.623 98.781 1.00 80.44 793 ALA A N 1
ATOM 6315 C CA . ALA A 1 793 ? -41.660 -23.062 99.263 1.00 80.44 793 ALA A CA 1
ATOM 6316 C C . ALA A 1 793 ? -42.658 -24.144 99.727 1.00 80.44 793 ALA A C 1
ATOM 6318 O O . ALA A 1 793 ? -43.468 -23.888 100.616 1.00 80.44 793 ALA A O 1
ATOM 6319 N N . VAL A 1 794 ? -42.591 -25.359 99.166 1.00 79.69 794 VAL A N 1
ATOM 6320 C CA . VAL A 1 794 ? -43.325 -26.527 99.684 1.00 79.69 794 VAL A CA 1
ATOM 6321 C C . VAL A 1 794 ? -42.717 -27.007 101.005 1.00 79.69 794 VAL A C 1
ATOM 6323 O O . VAL A 1 794 ? -43.446 -27.127 101.986 1.00 79.69 794 VAL A O 1
ATOM 6326 N N . VAL A 1 795 ? -41.396 -27.197 101.078 1.00 77.38 795 VAL A N 1
ATOM 6327 C CA . VAL A 1 795 ? -40.712 -27.672 102.299 1.00 77.38 795 VAL A CA 1
ATOM 6328 C C . VAL A 1 795 ? -40.853 -26.694 103.475 1.00 77.38 795 VAL A C 1
ATOM 6330 O O . VAL A 1 795 ? -41.042 -27.126 104.609 1.00 77.38 795 VAL A O 1
ATOM 6333 N N . GLU A 1 796 ? -40.812 -25.381 103.242 1.00 76.00 796 GLU A N 1
ATOM 6334 C CA . GLU A 1 796 ? -41.071 -24.370 104.281 1.00 76.00 796 GLU A CA 1
ATOM 6335 C C . GLU A 1 796 ? -42.514 -24.445 104.800 1.00 76.00 796 GLU A C 1
ATOM 6337 O O . GLU A 1 796 ? -42.755 -24.260 105.993 1.00 76.00 796 GLU A O 1
ATOM 6342 N N . LYS A 1 797 ? -43.472 -24.788 103.932 1.00 72.81 797 LYS A N 1
ATOM 6343 C CA . LYS A 1 797 ? -44.879 -24.967 104.298 1.00 72.81 797 LYS A CA 1
ATOM 6344 C C . LYS A 1 797 ? -45.105 -26.249 105.108 1.00 72.81 797 LYS A C 1
ATOM 6346 O O . LYS A 1 797 ? -45.776 -26.200 106.135 1.00 72.81 797 LYS A O 1
ATOM 6351 N N . GLU A 1 798 ? -44.471 -27.354 104.715 1.00 65.75 798 GLU A N 1
ATOM 6352 C CA . GLU A 1 798 ? -44.445 -28.606 105.489 1.00 65.75 798 GLU A CA 1
ATOM 6353 C C . GLU A 1 798 ? -43.775 -28.410 106.865 1.00 65.75 798 GLU A C 1
ATOM 6355 O O . GLU A 1 798 ? -44.236 -28.950 107.872 1.00 65.75 798 GLU A O 1
ATOM 6360 N N . GLN A 1 799 ? -42.724 -27.584 106.951 1.00 58.34 799 GLN A N 1
ATOM 6361 C CA . GLN A 1 799 ? -42.097 -27.226 108.229 1.00 58.34 799 GLN A CA 1
ATOM 6362 C C . GLN A 1 799 ? -42.990 -26.339 109.109 1.00 58.34 799 GLN A C 1
ATOM 6364 O O . GLN A 1 799 ? -42.969 -26.504 110.329 1.00 58.34 799 GLN A O 1
ATOM 6369 N N . GLN A 1 800 ? -43.794 -25.441 108.530 1.00 57.09 800 GLN A N 1
ATOM 6370 C CA . GLN A 1 800 ? -44.770 -24.646 109.287 1.00 57.09 800 GLN A CA 1
ATOM 6371 C C . GLN A 1 800 ? -45.918 -25.508 109.835 1.00 57.09 800 GLN A C 1
ATOM 6373 O O . GLN A 1 800 ? -46.296 -25.333 110.993 1.00 57.09 800 GLN A O 1
ATOM 6378 N N . GLU A 1 801 ? -46.419 -26.486 109.071 1.00 54.28 801 GLU A N 1
ATOM 6379 C CA . GLU A 1 801 ? -47.401 -27.457 109.583 1.00 54.28 801 GLU A CA 1
ATOM 6380 C C . GLU A 1 801 ? -46.813 -28.328 110.712 1.00 54.28 801 GLU A C 1
ATOM 6382 O O . GLU A 1 801 ? -47.494 -28.587 111.704 1.00 54.28 801 GLU A O 1
ATOM 6387 N N . LEU A 1 802 ? -45.527 -28.697 110.641 1.00 51.50 802 LEU A N 1
ATOM 6388 C CA . LEU A 1 802 ? -44.832 -29.448 111.701 1.00 51.50 802 LEU A CA 1
ATOM 6389 C C . LEU A 1 802 ? -44.455 -28.622 112.949 1.00 51.50 802 LEU A C 1
ATOM 6391 O O . LEU A 1 802 ? -44.093 -29.212 113.969 1.00 51.50 802 LEU A O 1
ATOM 6395 N N . GLN A 1 803 ? -44.524 -27.287 112.909 1.00 46.72 803 GLN A N 1
ATOM 6396 C CA . GLN A 1 803 ? -44.217 -26.421 114.061 1.00 46.72 803 GLN A CA 1
ATOM 6397 C C . GLN A 1 803 ? -45.444 -26.029 114.900 1.00 46.72 803 GLN A C 1
ATOM 6399 O O . GLN A 1 803 ? -45.278 -25.450 115.974 1.00 46.72 803 GLN A O 1
ATOM 6404 N N . LEU A 1 804 ? -46.661 -26.357 114.456 1.00 46.19 804 LEU A N 1
ATOM 6405 C CA . LEU A 1 804 ? -47.906 -25.860 115.056 1.00 46.19 804 LEU A CA 1
ATOM 6406 C C . LEU A 1 804 ? -48.443 -26.659 116.262 1.00 46.19 804 LEU A C 1
ATOM 6408 O O . LEU A 1 804 ? -49.446 -26.247 116.836 1.00 46.19 804 LEU A O 1
ATOM 6412 N N . ASP A 1 805 ? -47.786 -27.753 116.669 1.00 47.94 805 ASP A N 1
ATOM 6413 C CA . ASP A 1 805 ? -48.300 -28.691 117.691 1.00 47.94 805 ASP A CA 1
ATOM 6414 C C . ASP A 1 805 ? -47.281 -28.990 118.821 1.00 47.94 805 ASP A C 1
ATOM 6416 O O . ASP A 1 805 ? -47.083 -30.126 119.256 1.00 47.94 805 ASP A O 1
ATOM 6420 N N . VAL A 1 806 ? -46.574 -27.953 119.298 1.00 48.31 806 VAL A N 1
ATOM 6421 C CA . VAL A 1 806 ? -45.695 -28.029 120.486 1.00 48.31 806 VAL A CA 1
ATOM 6422 C C . VAL A 1 806 ? -46.084 -26.967 121.516 1.00 48.31 806 VAL A C 1
ATOM 6424 O O . VAL A 1 806 ? -45.379 -25.977 121.733 1.00 48.31 806 VAL A O 1
ATOM 6427 N N . ASP A 1 807 ? -47.205 -27.210 122.195 1.00 46.88 807 ASP A N 1
ATOM 6428 C CA . ASP A 1 807 ? -47.688 -26.363 123.288 1.00 46.88 807 ASP A CA 1
ATOM 6429 C C . ASP A 1 807 ? -46.607 -26.108 124.354 1.00 46.88 807 ASP A C 1
ATOM 6431 O O . ASP A 1 807 ? -45.899 -27.004 124.844 1.00 46.88 807 ASP A O 1
ATOM 6435 N N . SER A 1 808 ? -46.466 -24.837 124.730 1.00 54.66 808 SER A N 1
ATOM 6436 C CA . SER A 1 808 ? -45.316 -24.370 125.514 1.00 54.66 808 SER A CA 1
ATOM 6437 C C . SER A 1 808 ? -45.390 -24.683 127.015 1.00 54.66 808 SER A C 1
ATOM 6439 O O . SER A 1 808 ? -44.400 -24.479 127.717 1.00 54.66 808 SER A O 1
ATOM 6441 N N . GLU A 1 809 ? -46.491 -25.260 127.505 1.00 56.00 809 GLU A N 1
ATOM 6442 C CA . GLU A 1 809 ? -46.685 -25.596 128.928 1.00 56.00 809 GLU A CA 1
ATOM 6443 C C . GLU A 1 809 ? -46.150 -26.981 129.342 1.00 56.00 809 GLU A C 1
ATOM 6445 O O . GLU A 1 809 ? -46.094 -27.308 130.532 1.00 56.00 809 GLU A O 1
ATOM 6450 N N . LEU A 1 810 ? -45.695 -27.810 128.394 1.00 55.12 810 LEU A N 1
ATOM 6451 C CA . LEU A 1 810 ? -45.092 -29.104 128.723 1.00 55.12 810 LEU A CA 1
ATOM 6452 C C . LEU A 1 810 ? -43.762 -28.931 129.480 1.00 55.12 810 LEU A C 1
ATOM 6454 O O . LEU A 1 810 ? -42.716 -28.634 128.895 1.00 55.12 810 LEU A O 1
ATOM 6458 N N . SER A 1 811 ? -43.815 -29.191 130.791 1.00 63.00 811 SER A N 1
ATOM 6459 C CA . SER A 1 811 ? -42.664 -29.329 131.694 1.00 63.00 811 SER A CA 1
ATOM 6460 C C . SER A 1 811 ? -41.527 -30.144 131.066 1.00 63.00 811 SER A C 1
ATOM 6462 O O . SER A 1 811 ? -41.767 -31.129 130.362 1.00 63.00 811 SER A O 1
ATOM 6464 N N . LEU A 1 812 ? -40.276 -29.785 131.385 1.00 66.75 812 LEU A N 1
ATOM 6465 C CA . LEU A 1 812 ? -39.064 -30.431 130.860 1.00 66.75 812 LEU A CA 1
ATOM 6466 C C . LEU A 1 812 ? -39.106 -31.966 130.995 1.00 66.75 812 LEU A C 1
ATOM 6468 O O . LEU A 1 812 ? -38.664 -32.683 130.101 1.00 66.75 812 LEU A O 1
ATOM 6472 N N . HIS A 1 813 ? -39.698 -32.477 132.080 1.00 65.50 813 HIS A N 1
ATOM 6473 C CA . HIS A 1 813 ? -39.878 -33.913 132.303 1.00 65.50 813 HIS A CA 1
ATOM 6474 C C . HIS A 1 813 ? -40.844 -34.558 131.291 1.00 65.50 813 HIS A C 1
ATOM 6476 O O . HIS A 1 813 ? -40.564 -35.640 130.780 1.00 65.50 813 HIS A O 1
ATOM 6482 N N . GLY A 1 814 ? -41.940 -33.876 130.942 1.00 68.94 814 GLY A N 1
ATOM 6483 C CA . GLY A 1 814 ? -42.881 -34.310 129.906 1.00 68.94 814 GLY A CA 1
ATOM 6484 C C . GLY A 1 814 ? -42.256 -34.302 128.510 1.00 68.94 814 GLY A C 1
ATOM 6485 O O . GLY A 1 814 ? -42.402 -35.275 127.772 1.00 68.94 814 GLY A O 1
ATOM 6486 N N . LYS A 1 815 ? -41.469 -33.266 128.180 1.00 69.44 815 LYS A N 1
ATOM 6487 C CA . LYS A 1 815 ? -40.720 -33.197 126.910 1.00 69.44 815 LYS A CA 1
ATOM 6488 C C . LYS A 1 815 ? -39.685 -34.327 126.800 1.00 69.44 815 LYS A C 1
ATOM 6490 O O . LYS A 1 815 ? -39.621 -34.996 125.772 1.00 69.44 815 LYS A O 1
ATOM 6495 N N . VAL A 1 816 ? -38.956 -34.636 127.878 1.00 74.25 816 VAL A N 1
ATOM 6496 C CA . VAL A 1 816 ? -38.037 -35.794 127.931 1.00 74.25 816 VAL A CA 1
ATOM 6497 C C . VAL A 1 816 ? -38.777 -37.135 127.807 1.00 74.25 816 VAL A C 1
ATOM 6499 O O . VAL A 1 816 ? -38.273 -38.036 127.138 1.00 74.25 816 VAL A O 1
ATOM 6502 N N . LEU A 1 817 ? -39.968 -37.286 128.395 1.00 75.00 817 LEU A N 1
ATOM 6503 C CA . LEU A 1 817 ? -40.772 -38.509 128.264 1.00 75.00 817 LEU A CA 1
ATOM 6504 C C . LEU A 1 817 ? -41.339 -38.702 126.849 1.00 75.00 817 LEU A C 1
ATOM 6506 O O . LEU A 1 817 ? -41.316 -39.826 126.351 1.00 75.00 817 LEU A O 1
ATOM 6510 N N . LEU A 1 818 ? -41.781 -37.634 126.178 1.00 74.06 818 LEU A N 1
ATOM 6511 C CA . LEU A 1 818 ? -42.195 -37.685 124.770 1.00 74.06 818 LEU A CA 1
ATOM 6512 C C . LEU A 1 818 ? -41.023 -38.045 123.851 1.00 74.06 818 LEU A C 1
ATOM 6514 O O . LEU A 1 818 ? -41.161 -38.943 123.024 1.00 74.06 818 LEU A O 1
ATOM 6518 N N . ILE A 1 819 ? -39.847 -37.444 124.058 1.00 74.31 819 ILE A N 1
ATOM 6519 C CA . ILE A 1 819 ? -38.626 -37.799 123.319 1.00 74.31 819 ILE A CA 1
ATOM 6520 C C . ILE A 1 819 ? -38.225 -39.258 123.595 1.00 74.31 819 ILE A C 1
ATOM 6522 O O . ILE A 1 819 ? -37.904 -39.985 122.658 1.00 74.31 819 ILE A O 1
ATOM 6526 N N . GLN A 1 820 ? -38.315 -39.748 124.839 1.00 72.81 820 GLN A N 1
ATOM 6527 C CA . GLN A 1 820 ? -38.095 -41.171 125.131 1.00 72.81 820 GLN A CA 1
ATOM 6528 C C . GLN A 1 820 ? -39.142 -42.093 124.491 1.00 72.81 820 GLN A C 1
ATOM 6530 O O . GLN A 1 820 ? -38.792 -43.215 124.130 1.00 72.81 820 GLN A O 1
ATOM 6535 N N . LYS A 1 821 ? -40.404 -41.669 124.359 1.00 76.31 821 LYS A N 1
ATOM 6536 C CA . LYS A 1 821 ? -41.445 -42.453 123.682 1.00 76.31 821 LYS A CA 1
ATOM 6537 C C . LYS A 1 821 ? -41.162 -42.529 122.180 1.00 76.31 821 LYS A C 1
ATOM 6539 O O . LYS A 1 821 ? -41.025 -43.632 121.661 1.00 76.31 821 LYS A O 1
ATOM 6544 N N . ALA A 1 822 ? -40.955 -41.383 121.531 1.00 74.94 822 ALA A N 1
ATOM 6545 C CA . ALA A 1 822 ? -40.633 -41.294 120.109 1.00 74.94 822 ALA A CA 1
ATOM 6546 C C . ALA A 1 822 ? -39.339 -42.047 119.752 1.00 74.94 822 ALA A C 1
ATOM 6548 O O . ALA A 1 822 ? -39.304 -42.758 118.753 1.00 74.94 822 ALA A O 1
ATOM 6549 N N . LEU A 1 823 ? -38.296 -41.975 120.592 1.00 76.06 823 LEU A N 1
ATOM 6550 C CA . LEU A 1 823 ? -37.063 -42.747 120.393 1.00 76.06 823 LEU A CA 1
ATOM 6551 C C . LEU A 1 823 ? -37.251 -44.257 120.595 1.00 76.06 823 LEU A C 1
ATOM 6553 O O . LEU A 1 823 ? -36.563 -45.024 119.932 1.00 76.06 823 LEU A O 1
ATOM 6557 N N . ARG A 1 824 ? -38.165 -44.710 121.467 1.00 72.75 824 ARG A N 1
ATOM 6558 C CA . ARG A 1 824 ? -38.495 -46.145 121.593 1.00 72.75 824 ARG A CA 1
ATOM 6559 C C . ARG A 1 824 ? -39.308 -46.646 120.405 1.00 72.75 824 ARG A C 1
ATOM 6561 O O . ARG A 1 824 ? -39.035 -47.737 119.925 1.00 72.75 824 ARG A O 1
ATOM 6568 N N . GLU A 1 825 ? -40.263 -45.854 119.926 1.00 72.94 825 GLU A N 1
ATOM 6569 C CA . GLU A 1 825 ? -41.052 -46.183 118.734 1.00 72.94 825 GLU A CA 1
ATOM 6570 C C . GLU A 1 825 ? -40.153 -46.196 117.484 1.00 72.94 825 GLU A C 1
ATOM 6572 O O . GLU A 1 825 ? -40.163 -47.180 116.752 1.00 72.94 825 GLU A O 1
ATOM 6577 N N . LYS A 1 826 ? -39.246 -45.220 117.322 1.00 68.88 826 LYS A N 1
ATOM 6578 C CA . LYS A 1 826 ? -38.226 -45.243 116.257 1.00 68.88 826 LYS A CA 1
ATOM 6579 C C . LYS A 1 826 ? -37.190 -46.362 116.397 1.00 68.88 826 LYS A C 1
ATOM 6581 O O . LYS A 1 826 ? -36.732 -46.854 115.374 1.00 68.88 826 LYS A O 1
ATOM 6586 N N . LEU A 1 827 ? -36.825 -46.800 117.607 1.00 64.44 827 LEU A N 1
ATOM 6587 C CA . LEU A 1 827 ? -35.981 -47.996 117.762 1.00 64.44 827 LEU A CA 1
ATOM 6588 C C . LEU A 1 827 ? -36.719 -49.274 117.339 1.00 64.44 827 LEU A C 1
ATOM 6590 O O . LEU A 1 827 ? -36.094 -50.147 116.750 1.00 64.44 827 LEU A O 1
ATOM 6594 N N . ALA A 1 828 ? -38.023 -49.366 117.613 1.00 62.16 828 ALA A N 1
ATOM 6595 C CA . ALA A 1 828 ? -38.860 -50.508 117.243 1.00 62.16 828 ALA A CA 1
ATOM 6596 C C . ALA A 1 828 ? -39.223 -50.553 115.743 1.00 62.16 828 ALA A C 1
ATOM 6598 O O . ALA A 1 828 ? -39.600 -51.606 115.244 1.00 62.16 828 ALA A O 1
ATOM 6599 N N . GLU A 1 829 ? -39.094 -49.440 115.015 1.00 62.25 829 GLU A N 1
ATOM 6600 C CA . GLU A 1 829 ? -39.170 -49.403 113.543 1.00 62.25 829 GLU A CA 1
ATOM 6601 C C . GLU A 1 829 ? -37.848 -49.793 112.851 1.00 62.25 829 GLU A C 1
ATOM 6603 O O . GLU A 1 829 ? -37.825 -49.989 111.637 1.00 62.25 829 GLU A O 1
ATOM 6608 N N . VAL A 1 830 ? -36.741 -49.877 113.599 1.00 56.38 830 VAL A N 1
ATOM 6609 C CA . VAL A 1 830 ? -35.378 -50.137 113.086 1.00 56.38 830 VAL A CA 1
ATOM 6610 C C . VAL A 1 830 ? -34.827 -51.487 113.600 1.00 56.38 830 VAL A C 1
ATOM 6612 O O . VAL A 1 830 ? -33.656 -51.808 113.395 1.00 56.38 830 VAL A O 1
ATOM 6615 N N . SER A 1 831 ? -35.681 -52.306 114.232 1.00 44.50 831 SER A N 1
ATOM 6616 C CA . SER A 1 831 ? -35.391 -53.662 114.729 1.00 44.50 831 SER A CA 1
ATOM 6617 C C . SER A 1 831 ? -36.305 -54.720 114.113 1.00 44.50 831 SER A C 1
ATOM 6619 O O . SER A 1 831 ? -35.760 -55.680 113.529 1.00 44.50 831 SER A O 1
#

pLDDT: mean 77.96, std 22.31, range [25.39, 97.38]

Foldseek 3Di:
DPPPPPPVVVVVVVVVVVVVVVVVVVVVVVVVVVVVVVVVPPDDDDDDDDDDDDDDDDDDDDDVVVVVVVVVVVVVVVVVVVVVVVVVVVVVVVVVVVVVVVVVVVVVVVVVVVVVVVVVVVVVVVVVVVVVVVVVVVVVVVVVVVVVVVVVVVVVVVVVVVVVVVVVVVVVVVVVVVVVVVVVVVVVVVVVVVVVVVVVVVVVVVVVVVVVVVVVVVVVVVVVVVVVVVVVVVVVVVVVVVVVVVVVVVVVVVVVVVVVVVVVVVVVVVVVVVVVVVVVVVVVVVVVVVVVVVVVVVVVVVVVVVVPPDDDDDDDDDDDDDDDDDDDDDDDDDDDDDDDDDDDDDDDDDDDDDDDPVVVVVVVVVVVVVVVVVVVVVVVVVVVVVVVVVVVVVVVVVVVVVVVVVVVVVVVVVVVVVVVVVVVVVVVVVVVVVVVVVVVVVVVVVVVVVVVVVVVVVVVVVVVVVVVVVVVVVVVVVVVVVVVVVVVVVVVVVVVVVVVVVVVVVVVVVVVVVVVVVVVVVVVVVVVVVVVVVVVVVVVVVVVVVVVVVVVVVVVVVPDDDDDDDDDDDDDDDDDDDDDDDDDDDDDDDDDDDDDDDDDDDDDDDDDDDDDDDDDDDDDDDDDDDDDDCVVVVVVVVVVVVVVVVVVVVVVVVVVVVVVVVVVVVVVVVVVVVVVVVVVVVVVVVVVVVVVVVVVVVVVVVVVVVVVVVVVVVVVVVVVVVVVVVVVVVVVVVVVVVVVVVVVVVVVVVVVVVVVVVVVVVVVVVVVVVVVVVVVVVVVVVVVVVVVVVVVVVVVVVVVVVVPPDDPPQDPVNVVVVVVVVVVVVVVVVD

Sequence (831 aa):
MNSEGNNSYRESFGKEEEEAARLLDELRNAQEELSRRRSSSVENRGEQWRSGSSPPGQTYPNVEMEQLRIRAAEQDAEITRLRAEAAQISALKEELEMVKRKSAEATEELDAIRCTNFELMTKAETLTSNLKTTEEEKEGLREMYEKTCTTLEQKEAEEATRNEKEAAVEEELKKTREELERAQEKSEELERELSAVRAQLTEAEASLASQRVDMGETQDRINRMEEELFAARSELDNARFGLQETTAVKKELEHLKEEVQHLEYITAFEEKITCLEKELQEAKAKMEQDKAEKKKLKAALKQIRDREKSRSELSEVQQQSVTEVRQSVVLLEPLQTTAPSESPSSEKSQPQAEVDLDHLKMALKAQITSLHGESEHFEMELKLHEMLEAELEKELSDARMKNQQLTEAMQHHEESLEMLSGRASSDAGKNEESIHELMAEVRELREHNVMLQQQLEVAEDKVAREENLLAQEREHFSEIDKAHSEEVRELSITLADARRTISDMEVRLSEAENNFDESQSLVTELKNALDEKSREMAQLHRELTRLREAELVQQTALLRAPSTTSEIVASVLVGETESVRLDASQEAVPEPAEVKTTQEAPSTAVTAESSPAETDEDTRGATVPSGNDLFAENLILRQCINETNQMQNDLTQVEITDVEKMWQLKTELENAVEALKGEIWSLNGQLKASILDREQLQDRVVELDSSLAAEKKRADALDCELSEQTELTEKASRQAAEAENESNRRLAECLEMETRREQVEKAYAQLSEYYSQLQAAYNVIYAKLKQIETEKAVVEKEQQELQLDVDSELSLHGKVLLIQKALREKLAEVS